Protein AF-0000000078272395 (afdb_homodimer)

Solvent-accessible surface area (backbone atoms only — not comparable to full-atom values): 47907 Å² total; per-residue (Å²): 110,58,84,83,35,49,67,59,53,30,49,22,40,26,74,38,26,40,36,26,56,65,57,37,37,69,70,21,50,45,51,34,47,36,50,48,44,53,39,72,73,41,44,70,69,72,51,47,64,39,72,43,58,30,85,81,22,59,64,48,54,81,44,49,44,31,35,32,58,37,45,60,44,40,32,39,36,36,26,36,50,71,49,53,58,24,59,48,43,48,57,47,48,24,31,46,73,26,63,28,29,37,42,36,27,49,26,62,74,25,50,49,34,37,51,50,49,46,53,48,46,62,71,72,42,58,66,88,43,46,39,72,48,80,48,55,70,68,53,48,56,56,55,57,72,48,92,51,35,30,41,34,40,36,45,53,55,72,60,46,30,54,53,36,33,41,25,16,73,63,34,21,46,66,34,34,40,30,29,38,62,7,42,30,41,38,37,52,70,44,52,75,87,44,31,49,54,53,21,38,42,49,49,48,33,20,41,48,64,29,8,41,40,59,58,20,47,42,33,36,39,27,15,64,81,38,37,67,65,33,53,54,23,37,56,50,34,48,37,66,42,36,43,95,52,44,88,74,29,78,70,47,33,25,50,72,38,65,67,60,48,52,52,51,49,54,33,62,72,58,38,81,37,47,73,75,39,50,56,75,87,72,42,34,73,93,72,25,39,63,48,68,23,36,27,40,70,34,56,85,83,26,47,67,59,73,54,64,68,64,31,32,51,39,43,32,25,77,34,90,36,68,66,58,52,43,54,54,53,61,76,45,75,31,12,23,24,36,28,37,35,55,48,69,71,59,48,53,49,51,63,74,57,50,67,43,9,25,37,29,31,41,50,58,62,58,74,80,70,40,50,43,34,47,49,35,18,38,36,60,1,14,35,60,39,28,38,55,67,35,15,40,61,61,34,26,40,70,23,32,33,36,48,55,47,80,81,49,68,53,71,74,65,54,42,55,84,35,55,58,64,70,62,91,88,30,77,61,30,63,60,46,44,35,63,29,56,43,44,82,60,78,72,86,68,76,93,68,79,80,72,76,66,80,65,65,62,62,52,55,62,55,50,61,56,51,63,68,59,61,81,106,111,59,84,83,36,51,67,61,52,30,49,22,40,26,74,38,28,40,36,27,56,65,58,36,37,71,69,22,52,46,51,34,47,34,51,48,44,52,39,71,73,41,45,69,69,73,50,48,64,39,72,42,57,31,86,81,22,59,64,48,55,81,44,48,45,30,34,31,57,36,45,60,44,40,31,40,38,38,26,37,48,72,48,54,61,24,59,48,43,46,58,46,50,24,32,46,72,28,62,29,29,36,42,36,29,49,27,63,75,25,49,49,34,36,50,50,50,46,53,49,46,64,70,72,42,58,64,89,42,46,40,70,50,80,48,56,69,68,52,48,55,56,55,57,70,49,93,52,34,29,42,35,39,36,48,52,58,73,61,46,29,54,53,35,34,39,26,16,73,62,34,22,45,65,35,33,39,29,28,39,62,5,41,28,40,36,37,53,72,45,54,74,86,43,31,48,53,52,20,38,43,49,48,47,32,20,42,48,63,28,6,41,40,61,59,20,46,40,32,36,39,28,14,63,83,37,37,68,66,33,54,55,23,35,54,50,34,51,36,63,42,36,42,95,54,40,88,75,28,77,70,46,33,26,50,70,39,64,67,59,48,53,53,52,50,53,32,61,72,58,39,83,37,47,72,75,38,49,56,76,88,72,42,36,75,94,72,26,39,63,46,69,24,37,25,39,71,33,54,85,83,27,46,69,60,72,54,66,68,66,34,30,53,38,41,30,25,77,34,90,36,67,64,57,52,40,54,54,53,62,76,45,76,32,10,22,25,36,29,38,33,54,49,69,70,58,49,53,49,50,62,73,57,50,67,41,9,25,36,28,32,39,50,57,63,59,73,79,70,41,50,44,36,48,49,36,17,36,37,59,1,14,34,58,38,28,38,55,66,35,14,39,61,62,35,27,40,68,23,34,35,36,48,53,46,78,82,49,67,55,69,77,63,55,43,54,83,36,54,58,65,70,63,92,88,31,76,60,31,62,60,45,44,35,63,29,56,44,43,81,62,78,71,88,68,77,92,71,79,81,74,71,70,78,69,64,62,62,51,55,60,55,51,59,57,52,62,68,59,60,81,107

Organism: Zancudomyces culisetae (NCBI:txid1213189)

pLDDT: mean 92.38, std 16.43, range [23.78, 98.94]

Nearest PDB structures (foldseek):
  6qhn-assembly2_B  TM=8.725E-01  e=2.377E-29  Alphaproteobacteria
  5j6b-assembly1_C  TM=8.794E-01  e=1.577E-28  Burkholderia thailandensis E264
  5jry-assembly1_A  TM=8.869E-01  e=2.963E-28  Burkholderia multivorans ATCC 17616
  5mz8-assembly1_D  TM=8.864E-01  e=2.495E-28  Physcomitrium patens
  5kf0-assembly1_C  TM=8.674E-01  e=4.144E-27  Burkholderia vietnamiensis G4

Structure (mmCIF, N/CA/C/O backbone):
data_AF-0000000078272395-model_v1
#
loop_
_entity.id
_entity.type
_entity.pdbx_description
1 polymer 'Aldehyde dehydrogenase'
#
loop_
_atom_site.group_PDB
_atom_site.id
_atom_site.type_symbol
_atom_site.label_atom_id
_atom_site.label_alt_id
_atom_site.label_comp_id
_atom_site.label_asym_id
_atom_site.label_entity_id
_atom_site.label_seq_id
_atom_site.pdbx_PDB_ins_code
_atom_site.Cartn_x
_atom_site.Cartn_y
_atom_site.Cartn_z
_atom_site.occupancy
_atom_site.B_iso_or_equiv
_atom_site.auth_seq_id
_atom_site.auth_comp_id
_atom_site.auth_asym_id
_atom_site.auth_atom_id
_atom_site.pdbx_PDB_model_num
ATOM 1 N N . MET A 1 1 ? 24.641 17.047 3.959 1 96.81 1 MET A N 1
ATOM 2 C CA . MET A 1 1 ? 24.094 18.062 3.076 1 96.81 1 MET A CA 1
ATOM 3 C C . MET A 1 1 ? 23.25 19.062 3.861 1 96.81 1 MET A C 1
ATOM 5 O O . MET A 1 1 ? 23.469 20.281 3.773 1 96.81 1 MET A O 1
ATOM 9 N N . VAL A 1 2 ? 22.328 18.547 4.711 1 97.25 2 VAL A N 1
ATOM 10 C CA . VAL A 1 2 ? 21.406 19.422 5.434 1 97.25 2 VAL A CA 1
ATOM 11 C C . VAL A 1 2 ? 22.156 20.125 6.566 1 97.25 2 VAL A C 1
ATOM 13 O O . VAL A 1 2 ? 22.062 21.344 6.707 1 97.25 2 VAL A O 1
ATOM 16 N N . SER A 1 3 ? 23 19.391 7.301 1 94.88 3 SER A N 1
ATOM 17 C CA . SER A 1 3 ? 23.719 19.938 8.453 1 94.88 3 SER A CA 1
ATOM 18 C C . SER A 1 3 ? 24.672 21.047 8.039 1 94.88 3 SER A C 1
ATOM 20 O O . SER A 1 3 ? 24.797 22.062 8.742 1 94.88 3 SER A O 1
ATOM 22 N N . GLU A 1 4 ? 25.234 20.953 6.891 1 97.31 4 GLU A N 1
ATOM 23 C CA . GLU A 1 4 ? 26.25 21.891 6.449 1 97.31 4 GLU A CA 1
ATOM 24 C C . GLU A 1 4 ? 25.609 23.141 5.824 1 97.31 4 GLU A C 1
ATOM 26 O O . GLU A 1 4 ? 26.281 24.156 5.625 1 97.31 4 GLU A O 1
ATOM 31 N N . ASN A 1 5 ? 24.328 23.062 5.543 1 98.44 5 ASN A N 1
ATOM 32 C CA . ASN A 1 5 ? 23.719 24.141 4.773 1 98.44 5 ASN A CA 1
ATOM 33 C C . ASN A 1 5 ? 22.453 24.656 5.434 1 98.44 5 ASN A C 1
ATOM 35 O O . ASN A 1 5 ? 21.531 25.125 4.75 1 98.44 5 ASN A O 1
ATOM 39 N N . ARG A 1 6 ? 22.297 24.578 6.723 1 97.94 6 ARG A N 1
ATOM 40 C CA . ARG A 1 6 ? 21.078 24.938 7.453 1 97.94 6 ARG A CA 1
ATOM 41 C C . ARG A 1 6 ? 20.703 26.391 7.195 1 97.94 6 ARG A C 1
ATOM 43 O O . ARG A 1 6 ? 19.547 26.703 6.918 1 97.94 6 ARG A O 1
ATOM 50 N N . ASP A 1 7 ? 21.656 27.266 7.234 1 98 7 ASP A N 1
ATOM 51 C CA . ASP A 1 7 ? 21.406 28.688 7.09 1 98 7 ASP A CA 1
ATOM 52 C C . ASP A 1 7 ? 20.922 29.016 5.676 1 98 7 ASP A C 1
ATOM 54 O O . ASP A 1 7 ? 20 29.812 5.496 1 98 7 ASP A O 1
ATOM 58 N N . GLN A 1 8 ? 21.547 28.422 4.707 1 98.62 8 GLN A N 1
ATOM 59 C CA . GLN A 1 8 ? 21.156 28.641 3.322 1 98.62 8 GLN A CA 1
ATOM 60 C C . GLN A 1 8 ? 19.734 28.125 3.068 1 98.62 8 GLN A C 1
ATOM 62 O O . GLN A 1 8 ? 18.969 28.75 2.328 1 98.62 8 GLN A O 1
ATOM 67 N N . LEU A 1 9 ? 19.484 27.047 3.654 1 98.81 9 LEU A N 1
ATOM 68 C CA . LEU A 1 9 ? 18.141 26.484 3.516 1 98.81 9 LEU A CA 1
ATOM 69 C C . LEU A 1 9 ? 17.109 27.406 4.141 1 98.81 9 LEU A C 1
ATOM 71 O O . LEU A 1 9 ? 16.062 27.672 3.535 1 98.81 9 LEU A O 1
ATOM 75 N N . ALA A 1 10 ? 17.391 27.906 5.324 1 98.69 10 ALA A N 1
ATOM 76 C CA . ALA A 1 10 ? 16.469 28.828 5.996 1 98.69 10 ALA A CA 1
ATOM 77 C C . ALA A 1 10 ? 16.281 30.109 5.18 1 98.69 10 ALA A C 1
ATOM 79 O O . ALA A 1 10 ? 15.172 30.625 5.086 1 98.69 10 ALA A O 1
ATOM 80 N N . GLU A 1 11 ? 17.344 30.578 4.605 1 98.75 11 GLU A N 1
ATOM 81 C CA . GLU A 1 11 ? 17.281 31.781 3.787 1 98.75 11 GLU A CA 1
ATOM 82 C C . GLU A 1 11 ? 16.406 31.562 2.551 1 98.75 11 GLU A C 1
ATOM 84 O O . GLU A 1 11 ? 15.633 32.438 2.17 1 98.75 11 GLU A O 1
ATOM 89 N N . ALA A 1 12 ? 16.594 30.406 1.891 1 98.88 12 ALA A N 1
ATOM 90 C CA . ALA A 1 12 ? 15.766 30.094 0.728 1 98.88 12 ALA A CA 1
ATOM 91 C C . ALA A 1 12 ? 14.289 30.062 1.098 1 98.88 12 ALA A C 1
ATOM 93 O O . ALA A 1 12 ? 13.445 30.578 0.354 1 98.88 12 ALA A O 1
ATOM 94 N N . LEU A 1 13 ? 13.969 29.516 2.229 1 98.81 13 LEU A N 1
ATOM 95 C CA . LEU A 1 13 ? 12.586 29.453 2.699 1 98.81 13 LEU A CA 1
ATOM 96 C C . LEU A 1 13 ? 12.047 30.844 3.004 1 98.81 13 LEU A C 1
ATOM 98 O O . LEU A 1 13 ? 10.867 31.125 2.77 1 98.81 13 LEU A O 1
ATOM 102 N N . TYR A 1 14 ? 12.914 31.688 3.541 1 98.75 14 TYR A N 1
ATOM 103 C CA . TYR A 1 14 ? 12.516 33.062 3.795 1 98.75 14 TYR A CA 1
ATOM 104 C C . TYR A 1 14 ? 12.188 33.781 2.494 1 98.75 14 TYR A C 1
ATOM 106 O O . TYR A 1 14 ? 11.18 34.5 2.406 1 98.75 14 TYR A O 1
ATOM 114 N N . LYS A 1 15 ? 12.977 33.562 1.521 1 98.75 15 LYS A N 1
ATOM 115 C CA . LYS A 1 15 ? 12.797 34.25 0.238 1 98.75 15 LYS A CA 1
ATOM 116 C C . LYS A 1 15 ? 11.508 33.812 -0.443 1 98.75 15 LYS A C 1
ATOM 118 O O . LYS A 1 15 ? 10.859 34.594 -1.138 1 98.75 15 LYS A O 1
ATOM 123 N N . ASP A 1 16 ? 11.148 32.562 -0.29 1 98.69 16 ASP A N 1
ATOM 124 C CA . ASP A 1 16 ? 9.961 32.031 -0.952 1 98.69 16 ASP A CA 1
ATOM 125 C C . ASP A 1 16 ? 8.695 32.344 -0.164 1 98.69 16 ASP A C 1
ATOM 127 O O . ASP A 1 16 ? 7.672 32.719 -0.747 1 98.69 16 ASP A O 1
ATOM 131 N N . LEU A 1 17 ? 8.773 32.219 1.215 1 98.62 17 LEU A N 1
ATOM 132 C CA . LEU A 1 17 ? 7.566 32.188 2.029 1 98.62 17 LEU A CA 1
ATOM 133 C C . LEU A 1 17 ? 7.668 33.188 3.178 1 98.62 17 LEU A C 1
ATOM 135 O O . LEU A 1 17 ? 6.75 33.312 3.992 1 98.62 17 LEU A O 1
ATOM 139 N N . ARG A 1 18 ? 8.773 33.875 3.283 1 98.19 18 ARG A N 1
ATOM 140 C CA . ARG A 1 18 ? 9.094 34.688 4.445 1 98.19 18 ARG A CA 1
ATOM 141 C C . ARG A 1 18 ? 8.961 33.875 5.734 1 98.19 18 ARG A C 1
ATOM 143 O O . ARG A 1 18 ? 8.453 34.406 6.738 1 98.19 18 ARG A O 1
ATOM 150 N N . ARG A 1 19 ? 9.273 32.656 5.629 1 97.19 19 ARG A N 1
ATOM 151 C CA . ARG A 1 19 ? 9.227 31.797 6.801 1 97.19 19 ARG A CA 1
ATOM 152 C C . ARG A 1 19 ? 10.258 32.219 7.844 1 97.19 19 ARG A C 1
ATOM 154 O O . ARG A 1 19 ? 11.445 32.375 7.535 1 97.19 19 ARG A O 1
ATOM 161 N N . PRO A 1 20 ? 9.758 32.406 9.086 1 97.31 20 PRO A N 1
ATOM 162 C CA . PRO A 1 20 ? 10.742 32.688 10.133 1 97.31 20 PRO A CA 1
ATOM 163 C C . PRO A 1 20 ? 11.781 31.578 10.289 1 97.31 20 PRO A C 1
ATOM 165 O O . PRO A 1 20 ? 11.445 30.406 10.18 1 97.31 20 PRO A O 1
ATOM 168 N N . ALA A 1 21 ? 13.016 31.969 10.531 1 97 21 ALA A N 1
ATOM 169 C CA . ALA A 1 21 ? 14.109 31 10.625 1 97 21 ALA A CA 1
ATOM 170 C C . ALA A 1 21 ? 13.789 29.906 11.633 1 97 21 ALA A C 1
ATOM 172 O O . ALA A 1 21 ? 14.07 28.734 11.383 1 97 21 ALA A O 1
ATOM 173 N N . TYR A 1 22 ? 13.25 30.281 12.734 1 96.75 22 TYR A N 1
ATOM 174 C CA . TYR A 1 22 ? 12.891 29.312 13.766 1 96.75 22 TYR A CA 1
ATOM 175 C C . TYR A 1 22 ? 11.93 28.266 13.211 1 96.75 22 TYR A C 1
ATOM 177 O O . TYR A 1 22 ? 12.148 27.062 13.383 1 96.75 22 TYR A O 1
ATOM 185 N N . GLU A 1 23 ? 10.859 28.688 12.547 1 97.25 23 GLU A N 1
ATOM 186 C CA . GLU A 1 23 ? 9.891 27.766 11.945 1 97.25 23 GLU A CA 1
ATOM 187 C C . GLU A 1 23 ? 10.539 26.891 10.875 1 97.25 23 GLU A C 1
ATOM 189 O O . GLU A 1 23 ? 10.219 25.719 10.742 1 97.25 23 GLU A O 1
ATOM 194 N N . ALA A 1 24 ? 11.43 27.531 10.078 1 98.19 24 ALA A N 1
ATOM 195 C CA . ALA A 1 24 ? 12.141 26.797 9.047 1 98.19 24 ALA A CA 1
ATOM 196 C C . ALA A 1 24 ? 12.898 25.609 9.648 1 98.19 24 ALA A C 1
ATOM 198 O O . ALA A 1 24 ? 12.844 24.5 9.117 1 98.19 24 ALA A O 1
ATOM 199 N N . HIS A 1 25 ? 13.547 25.891 10.734 1 97.25 25 HIS A N 1
ATOM 200 C CA . HIS A 1 25 ? 14.344 24.844 11.375 1 97.25 25 HIS A CA 1
ATOM 201 C C . HIS A 1 25 ? 13.453 23.75 11.961 1 97.25 25 HIS A C 1
ATOM 203 O O . HIS A 1 25 ? 13.68 22.562 11.703 1 97.25 25 HIS A O 1
ATOM 209 N N . ILE A 1 26 ? 12.406 24.078 12.625 1 96.44 26 ILE A N 1
ATOM 210 C CA . ILE A 1 26 ? 11.719 23.078 13.43 1 96.44 26 ILE A CA 1
ATOM 211 C C . ILE A 1 26 ? 10.719 22.297 12.57 1 96.44 26 ILE A C 1
ATOM 213 O O . ILE A 1 26 ? 10.305 21.203 12.922 1 96.44 26 ILE A O 1
ATOM 217 N N . THR A 1 27 ? 10.32 22.859 11.453 1 97.56 27 THR A N 1
ATOM 218 C CA . THR A 1 27 ? 9.289 22.203 10.672 1 97.56 27 THR A CA 1
ATOM 219 C C . THR A 1 27 ? 9.891 21.5 9.453 1 97.56 27 THR A C 1
ATOM 221 O O . THR A 1 27 ? 9.273 20.609 8.867 1 97.56 27 THR A O 1
ATOM 224 N N . GLU A 1 28 ? 11.148 21.906 9.008 1 98.12 28 GLU A N 1
ATOM 225 C CA . GLU A 1 28 ? 11.641 21.328 7.762 1 98.12 28 GLU A CA 1
ATOM 226 C C . GLU A 1 28 ? 13.086 20.844 7.914 1 98.12 28 GLU A C 1
ATOM 228 O O . GLU A 1 28 ? 13.375 19.672 7.676 1 98.12 28 GLU A O 1
ATOM 233 N N . ILE A 1 29 ? 13.93 21.703 8.375 1 98.19 29 ILE A N 1
ATOM 234 C CA . ILE A 1 29 ? 15.359 21.438 8.312 1 98.19 29 ILE A CA 1
ATOM 235 C C . ILE A 1 29 ? 15.734 20.359 9.312 1 98.19 29 ILE A C 1
ATOM 237 O O . ILE A 1 29 ? 16.297 19.328 8.938 1 98.19 29 ILE A O 1
ATOM 241 N N . LEU A 1 30 ? 15.336 20.531 10.555 1 97.38 30 LEU A N 1
ATOM 242 C CA . LEU A 1 30 ? 15.68 19.562 11.586 1 97.38 30 LEU A CA 1
ATOM 243 C C . LEU A 1 30 ? 14.984 18.234 11.344 1 97.38 30 LEU A C 1
ATOM 245 O O . LEU A 1 30 ? 15.602 17.172 11.453 1 97.38 30 LEU A O 1
ATOM 249 N N . PRO A 1 31 ? 13.719 18.281 10.977 1 97.25 31 PRO A N 1
ATOM 250 C CA . PRO A 1 31 ? 13.062 17 10.68 1 97.25 31 PRO A CA 1
ATOM 251 C C . PRO A 1 31 ? 13.758 16.219 9.562 1 97.25 31 PRO A C 1
ATOM 253 O O . PRO A 1 31 ? 13.906 15 9.656 1 97.25 31 PRO A O 1
ATOM 256 N N . ALA A 1 32 ? 14.141 16.859 8.523 1 97.5 32 ALA A N 1
ATOM 257 C CA . ALA A 1 32 ? 14.82 16.203 7.41 1 97.5 32 ALA A CA 1
ATOM 258 C C . ALA A 1 32 ? 16.156 15.609 7.859 1 97.5 32 ALA A C 1
ATOM 260 O O . ALA A 1 32 ? 16.484 14.477 7.504 1 97.5 32 ALA A O 1
ATOM 261 N N . GLU A 1 33 ? 16.875 16.438 8.594 1 96.56 33 GLU A N 1
ATOM 262 C CA . GLU A 1 33 ? 18.141 15.969 9.125 1 96.56 33 GLU A CA 1
ATOM 263 C C . GLU A 1 33 ? 17.953 14.758 10.031 1 96.56 33 GLU A C 1
ATOM 265 O O . GLU A 1 33 ? 18.688 13.773 9.938 1 96.56 33 GLU A O 1
ATOM 270 N N . TYR A 1 34 ? 16.984 14.875 10.875 1 96.88 34 TYR A N 1
ATOM 271 C CA . TYR A 1 34 ? 16.688 13.82 11.828 1 96.88 34 TYR A CA 1
ATOM 272 C C . TYR A 1 34 ? 16.297 12.531 11.117 1 96.88 34 TYR A C 1
ATOM 274 O O . TYR A 1 34 ? 16.719 11.438 11.508 1 96.88 34 TYR A O 1
ATOM 282 N N . GLU A 1 35 ? 15.484 12.602 10.109 1 97.19 35 GLU A N 1
ATOM 283 C CA . GLU A 1 35 ? 15.062 11.438 9.344 1 97.19 35 GLU A CA 1
ATOM 284 C C . GLU A 1 35 ? 16.266 10.68 8.781 1 97.19 35 GLU A C 1
ATOM 286 O O . GLU A 1 35 ? 16.297 9.453 8.812 1 97.19 35 GLU A O 1
ATOM 291 N N . GLY A 1 36 ? 17.234 11.453 8.242 1 96.81 36 GLY A N 1
ATOM 292 C CA . GLY A 1 36 ? 18.453 10.836 7.746 1 96.81 36 GLY A CA 1
ATOM 293 C C . GLY A 1 36 ? 19.203 10.062 8.812 1 96.81 36 GLY A C 1
ATOM 294 O O . GLY A 1 36 ? 19.625 8.922 8.586 1 96.81 36 GLY A O 1
ATOM 295 N N . GLY A 1 37 ? 19.391 10.734 9.992 1 95.88 37 GLY A N 1
ATOM 296 C CA . GLY A 1 37 ? 20.078 10.07 11.094 1 95.88 37 GLY A CA 1
ATOM 297 C C . GLY A 1 37 ? 19.344 8.836 11.586 1 95.88 37 GLY A C 1
ATOM 298 O O . GLY A 1 37 ? 19.969 7.797 11.828 1 95.88 37 GLY A O 1
ATOM 299 N N . TYR A 1 38 ? 18.047 8.953 11.734 1 96.31 38 TYR A N 1
ATOM 300 C CA . TYR A 1 38 ? 17.219 7.852 12.195 1 96.31 38 TYR A CA 1
ATOM 301 C C . TYR A 1 38 ? 17.297 6.668 11.242 1 96.31 38 TYR A C 1
ATOM 303 O O . TYR A 1 38 ? 17.422 5.52 11.68 1 96.31 38 TYR A O 1
ATOM 311 N N . MET A 1 39 ? 17.25 6.918 9.961 1 97.25 39 MET A N 1
ATOM 312 C CA . MET A 1 39 ? 17.344 5.891 8.93 1 97.25 39 MET A CA 1
ATOM 313 C C . MET A 1 39 ? 18.703 5.191 8.977 1 97.25 39 MET A C 1
ATOM 315 O O . MET A 1 39 ? 18.781 3.963 8.93 1 97.25 39 MET A O 1
ATOM 319 N N . LEU A 1 40 ? 19.75 5.926 9.07 1 96.25 40 LEU A N 1
ATOM 320 C CA . LEU A 1 40 ? 21.094 5.363 9.109 1 96.25 40 LEU A CA 1
ATOM 321 C C . LEU A 1 40 ? 21.25 4.43 10.305 1 96.25 40 LEU A C 1
ATOM 323 O O . LEU A 1 40 ? 21.953 3.418 10.219 1 96.25 40 LEU A O 1
ATOM 327 N N . GLN A 1 41 ? 20.578 4.766 11.32 1 95.38 41 GLN A N 1
ATOM 328 C CA . GLN A 1 41 ? 20.688 3.971 12.539 1 95.38 41 GLN A CA 1
ATOM 329 C C . GLN A 1 41 ? 19.891 2.676 12.422 1 95.38 41 GLN A C 1
ATOM 331 O O . GLN A 1 41 ? 20.281 1.645 12.969 1 95.38 41 GLN A O 1
ATOM 336 N N . GLN A 1 42 ? 18.781 2.75 11.695 1 96.75 42 GLN A N 1
ATOM 337 C CA . GLN A 1 42 ? 17.828 1.655 11.836 1 96.75 42 GLN A CA 1
ATOM 338 C C . GLN A 1 42 ? 17.719 0.856 10.547 1 96.75 42 GLN A C 1
ATOM 340 O O . GLN A 1 42 ? 17.234 -0.278 10.547 1 96.75 42 GLN A O 1
ATOM 345 N N . MET A 1 43 ? 18.078 1.349 9.43 1 96.94 43 MET A N 1
ATOM 346 C CA . MET A 1 43 ? 17.688 0.807 8.133 1 96.94 43 MET A CA 1
ATOM 347 C C . MET A 1 43 ? 18.188 -0.62 7.961 1 96.94 43 MET A C 1
ATOM 349 O O . MET A 1 43 ? 17.516 -1.458 7.363 1 96.94 43 MET A O 1
ATOM 353 N N . ASP A 1 44 ? 19.375 -0.958 8.523 1 97.38 44 ASP A N 1
ATOM 354 C CA . ASP A 1 44 ? 19.891 -2.316 8.391 1 97.38 44 ASP A CA 1
ATOM 355 C C . ASP A 1 44 ? 18.938 -3.334 9.008 1 97.38 44 ASP A C 1
ATOM 357 O O . ASP A 1 44 ? 18.703 -4.395 8.43 1 97.38 44 ASP A O 1
ATOM 361 N N . THR A 1 45 ? 18.469 -2.936 10.125 1 97.62 45 THR A N 1
ATOM 362 C CA . THR A 1 45 ? 17.516 -3.811 10.805 1 97.62 45 THR A CA 1
ATOM 363 C C . THR A 1 45 ? 16.219 -3.916 10.016 1 97.62 45 THR A C 1
ATOM 365 O O . THR A 1 45 ? 15.672 -5.012 9.852 1 97.62 45 THR A O 1
ATOM 368 N N . TRP A 1 46 ? 15.734 -2.838 9.531 1 97.81 46 TRP A N 1
ATOM 369 C CA . TRP A 1 46 ? 14.445 -2.789 8.852 1 97.81 46 TRP A CA 1
ATOM 370 C C . TRP A 1 46 ? 14.508 -3.498 7.504 1 97.81 46 TRP A C 1
ATOM 372 O O . TRP A 1 46 ? 13.492 -3.986 7 1 97.81 46 TRP A O 1
ATOM 382 N N . LEU A 1 47 ? 15.656 -3.604 6.898 1 98.12 47 LEU A N 1
ATOM 383 C CA . LEU A 1 47 ? 15.812 -4.152 5.559 1 98.12 47 LEU A CA 1
ATOM 384 C C . LEU A 1 47 ? 16.125 -5.645 5.613 1 98.12 47 LEU A C 1
ATOM 386 O O . LEU A 1 47 ? 16.078 -6.332 4.59 1 98.12 47 LEU A O 1
ATOM 390 N N . LYS A 1 48 ? 16.422 -6.168 6.801 1 97.69 48 LYS A N 1
ATOM 391 C CA . LYS A 1 48 ? 16.703 -7.594 6.938 1 97.69 48 LYS A CA 1
ATOM 392 C C . LYS A 1 48 ? 15.477 -8.438 6.59 1 97.69 48 LYS A C 1
ATOM 394 O O . LYS A 1 48 ? 14.359 -8.109 6.992 1 97.69 48 LYS A O 1
ATOM 399 N N . PRO A 1 49 ? 15.711 -9.531 5.785 1 97.5 49 PRO A N 1
ATOM 400 C CA . PRO A 1 49 ? 14.594 -10.445 5.562 1 97.5 49 PRO A CA 1
ATOM 401 C C . PRO A 1 49 ? 14.008 -10.984 6.867 1 97.5 49 PRO A C 1
ATOM 403 O O . PRO A 1 49 ? 14.75 -11.266 7.812 1 97.5 49 PRO A O 1
ATOM 406 N N . VAL A 1 50 ? 12.742 -11.086 6.887 1 96.75 50 VAL A N 1
ATOM 407 C CA . VAL A 1 50 ? 12.062 -11.586 8.078 1 96.75 50 VAL A CA 1
ATOM 408 C C . VAL A 1 50 ? 11.453 -12.953 7.785 1 96.75 50 VAL A C 1
ATOM 410 O O . VAL A 1 50 ? 10.93 -13.188 6.691 1 96.75 50 VAL A O 1
ATOM 413 N N . SER A 1 51 ? 11.5 -13.852 8.766 1 96.69 51 SER A N 1
ATOM 414 C CA . SER A 1 51 ? 10.875 -15.156 8.609 1 96.69 51 SER A CA 1
ATOM 415 C C . SER A 1 51 ? 9.352 -15.039 8.562 1 96.69 51 SER A C 1
ATOM 417 O O . SER A 1 51 ? 8.758 -14.289 9.344 1 96.69 51 SER A O 1
ATOM 419 N N . ALA A 1 52 ? 8.742 -15.672 7.609 1 96.19 52 ALA A N 1
ATOM 420 C CA . ALA A 1 52 ? 7.285 -15.766 7.598 1 96.19 52 ALA A CA 1
ATOM 421 C C . ALA A 1 52 ? 6.773 -16.484 8.836 1 96.19 52 ALA A C 1
ATOM 423 O O . ALA A 1 52 ? 7.508 -17.25 9.469 1 96.19 52 ALA A O 1
ATOM 424 N N . ASP A 1 53 ? 5.582 -16.172 9.203 1 92.94 53 ASP A N 1
ATOM 425 C CA . ASP A 1 53 ? 4.926 -16.906 10.273 1 92.94 53 ASP A CA 1
ATOM 426 C C . ASP A 1 53 ? 4.375 -18.234 9.766 1 92.94 53 ASP A C 1
ATOM 428 O O . ASP A 1 53 ? 3.258 -18.297 9.25 1 92.94 53 ASP A O 1
ATOM 432 N N . THR A 1 54 ? 5.117 -19.297 9.977 1 92.62 54 THR A N 1
ATOM 433 C CA . THR A 1 54 ? 4.738 -20.578 9.391 1 92.62 54 THR A CA 1
ATOM 434 C C . THR A 1 54 ? 4.434 -21.594 10.477 1 92.62 54 THR A C 1
ATOM 436 O O . THR A 1 54 ? 4.219 -22.781 10.188 1 92.62 54 THR A O 1
ATOM 439 N N . TYR A 1 55 ? 4.395 -21.188 11.742 1 87.5 55 TYR A N 1
ATOM 440 C CA . TYR A 1 55 ? 4.25 -22.125 12.859 1 87.5 55 TYR A CA 1
ATOM 441 C C . TYR A 1 55 ? 2.918 -22.859 12.781 1 87.5 55 TYR A C 1
ATOM 443 O O . TYR A 1 55 ? 2.762 -23.938 13.367 1 87.5 55 TYR A O 1
ATOM 451 N N . HIS A 1 56 ? 2.021 -22.297 12.062 1 88.38 56 HIS A N 1
ATOM 452 C CA . HIS A 1 56 ? 0.664 -22.828 12 1 88.38 56 HIS A CA 1
ATOM 453 C C . HIS A 1 56 ? 0.495 -23.766 10.805 1 88.38 56 HIS A C 1
ATOM 455 O O . HIS A 1 56 ? -0.554 -24.391 10.648 1 88.38 56 HIS A O 1
ATOM 461 N N . GLN A 1 57 ? 1.513 -23.922 9.922 1 92 57 GLN A N 1
ATOM 462 C CA . GLN A 1 57 ? 1.546 -24.844 8.789 1 92 57 GLN A CA 1
ATOM 463 C C . GLN A 1 57 ? 2.801 -25.703 8.828 1 92 57 GLN A C 1
ATOM 465 O O . GLN A 1 57 ? 3.85 -25.312 8.312 1 92 57 GLN A O 1
ATOM 470 N N . PRO A 1 58 ? 2.748 -26.938 9.25 1 87.44 58 PRO A N 1
ATOM 471 C CA . PRO A 1 58 ? 3.914 -27.781 9.5 1 87.44 58 PRO A CA 1
ATOM 472 C C . PRO A 1 58 ? 4.805 -27.938 8.266 1 87.44 58 PRO A C 1
ATOM 474 O O . PRO A 1 58 ? 6.031 -27.969 8.391 1 87.44 58 PRO A O 1
ATOM 477 N N . GLN A 1 59 ? 4.238 -28.031 7.148 1 85.75 59 GLN A N 1
ATOM 478 C CA . GLN A 1 59 ? 4.996 -28.203 5.914 1 85.75 59 GLN A CA 1
ATOM 479 C C . GLN A 1 59 ? 5.992 -27.062 5.727 1 85.75 59 GLN A C 1
ATOM 481 O O . GLN A 1 59 ? 7.09 -27.266 5.207 1 85.75 59 GLN A O 1
ATOM 486 N N . HIS A 1 60 ? 5.672 -25.938 6.188 1 87.88 60 HIS A N 1
ATOM 487 C CA . HIS A 1 60 ? 6.488 -24.75 5.926 1 87.88 60 HIS A CA 1
ATOM 488 C C . HIS A 1 60 ? 7.418 -24.453 7.102 1 87.88 60 HIS A C 1
ATOM 490 O O . HIS A 1 60 ? 8.367 -23.688 6.961 1 87.88 60 HIS A O 1
ATOM 496 N N . MET A 1 61 ? 7.184 -25.062 8.172 1 82.56 61 MET A N 1
ATOM 497 C CA . MET A 1 61 ? 7.988 -24.828 9.367 1 82.56 61 MET A CA 1
ATOM 498 C C . MET A 1 61 ? 9.43 -25.281 9.148 1 82.56 61 MET A C 1
ATOM 500 O O . MET A 1 61 ? 10.359 -24.672 9.68 1 82.56 61 MET A O 1
ATOM 504 N N . LEU A 1 62 ? 9.539 -26.297 8.375 1 74.81 62 LEU A N 1
ATOM 505 C CA . LEU A 1 62 ? 10.875 -26.859 8.156 1 74.81 62 LEU A CA 1
ATOM 506 C C . LEU A 1 62 ? 11.562 -26.172 6.98 1 74.81 62 LEU A C 1
ATOM 508 O O . LEU A 1 62 ? 12.75 -26.406 6.73 1 74.81 62 LEU A O 1
ATOM 512 N N . GLY A 1 63 ? 10.852 -25.375 6.352 1 80.31 63 GLY A N 1
ATOM 513 C CA . GLY A 1 63 ? 11.422 -24.703 5.195 1 80.31 63 GLY A CA 1
ATOM 514 C C . GLY A 1 63 ? 11.961 -23.328 5.52 1 80.31 63 GLY A C 1
ATOM 515 O O . GLY A 1 63 ? 11.883 -22.875 6.664 1 80.31 63 GLY A O 1
ATOM 516 N N . ASP A 1 64 ? 12.664 -22.828 4.613 1 93.56 64 ASP A N 1
ATOM 517 C CA . ASP A 1 64 ? 13.172 -21.453 4.672 1 93.56 64 ASP A CA 1
ATOM 518 C C . ASP A 1 64 ? 12.281 -20.5 3.877 1 93.56 64 ASP A C 1
ATOM 520 O O . ASP A 1 64 ? 12.438 -20.375 2.66 1 93.56 64 ASP A O 1
ATOM 524 N N . VAL A 1 65 ? 11.312 -19.938 4.586 1 97.38 65 VAL A N 1
ATOM 525 C CA . VAL A 1 65 ? 10.398 -18.969 4.004 1 97.38 65 VAL A CA 1
ATOM 526 C C . VAL A 1 65 ? 10.664 -17.578 4.602 1 97.38 65 VAL A C 1
ATOM 528 O O . VAL A 1 65 ? 10.422 -17.359 5.793 1 97.38 65 VAL A O 1
ATOM 531 N N . LYS A 1 66 ? 11.117 -16.703 3.775 1 98.06 66 LYS A N 1
ATOM 532 C CA . LYS A 1 66 ? 11.469 -15.359 4.242 1 98.06 66 LYS A CA 1
ATOM 533 C C . LYS A 1 66 ? 10.773 -14.289 3.404 1 98.06 66 LYS A C 1
ATOM 535 O O . LYS A 1 66 ? 10.453 -14.516 2.232 1 98.06 66 LYS A O 1
ATOM 540 N N . ILE A 1 67 ? 10.492 -13.227 4.027 1 98.38 67 ILE A N 1
ATOM 541 C CA . ILE A 1 67 ? 9.977 -12.047 3.35 1 98.38 67 ILE A CA 1
ATOM 542 C C . ILE A 1 67 ? 11.102 -11.031 3.148 1 98.38 67 ILE A C 1
ATOM 544 O O . ILE A 1 67 ? 11.633 -10.484 4.117 1 98.38 67 ILE A O 1
ATOM 548 N N . HIS A 1 68 ? 11.508 -10.828 1.927 1 98.44 68 HIS A N 1
ATOM 549 C CA . HIS A 1 68 ? 12.539 -9.859 1.574 1 98.44 68 HIS A CA 1
ATOM 550 C C . HIS A 1 68 ? 11.93 -8.492 1.277 1 98.44 68 HIS A C 1
ATOM 552 O O . HIS A 1 68 ? 10.844 -8.406 0.697 1 98.44 68 HIS A O 1
ATOM 558 N N . LYS A 1 69 ? 12.602 -7.5 1.735 1 98.25 69 LYS A N 1
ATOM 559 C CA . LYS A 1 69 ? 12.289 -6.145 1.287 1 98.25 69 LYS A CA 1
ATOM 560 C C . LYS A 1 69 ? 13.023 -5.809 -0.003 1 98.25 69 LYS A C 1
ATOM 562 O O . LYS A 1 69 ? 14.18 -5.363 0.033 1 98.25 69 LYS A O 1
ATOM 567 N N . ALA A 1 70 ? 12.344 -5.969 -1.115 1 98.31 70 ALA A N 1
ATOM 568 C CA . ALA A 1 70 ? 12.977 -5.762 -2.416 1 98.31 70 ALA A CA 1
ATOM 569 C C . ALA A 1 70 ? 12.727 -4.344 -2.924 1 98.31 70 ALA A C 1
ATOM 571 O O . ALA A 1 70 ? 11.586 -3.879 -2.949 1 98.31 70 ALA A O 1
ATOM 572 N N . PRO A 1 71 ? 13.836 -3.621 -3.311 1 98 71 PRO A N 1
ATOM 573 C CA . PRO A 1 71 ? 13.602 -2.303 -3.902 1 98 71 PRO A CA 1
ATOM 574 C C . PRO A 1 71 ? 12.672 -2.357 -5.113 1 98 71 PRO A C 1
ATOM 576 O O . PRO A 1 71 ? 12.594 -3.385 -5.793 1 98 71 PRO A O 1
ATOM 579 N N . LEU A 1 72 ? 12.023 -1.291 -5.359 1 98 72 LEU A N 1
ATOM 580 C CA . LEU A 1 72 ? 11.078 -1.237 -6.473 1 98 72 LEU A CA 1
ATOM 581 C C . LEU A 1 72 ? 11.797 -0.896 -7.773 1 98 72 LEU A C 1
ATOM 583 O O . LEU A 1 72 ? 11.422 -1.383 -8.844 1 98 72 LEU A O 1
ATOM 587 N N . GLY A 1 73 ? 12.797 -0.038 -7.738 1 97.69 73 GLY A N 1
ATOM 588 C CA . GLY A 1 73 ? 13.531 0.378 -8.922 1 97.69 73 GLY A CA 1
ATOM 589 C C . GLY A 1 73 ? 13.672 1.884 -9.039 1 97.69 73 GLY A C 1
ATOM 590 O O . GLY A 1 73 ? 14.344 2.512 -8.219 1 97.69 73 GLY A O 1
ATOM 591 N N . VAL A 1 74 ? 13 2.51 -10.008 1 98.38 74 VAL A N 1
ATOM 592 C CA . VAL A 1 74 ? 13.047 3.947 -10.242 1 98.38 74 VAL A CA 1
ATOM 593 C C . VAL A 1 74 ? 11.805 4.609 -9.656 1 98.38 74 VAL A C 1
ATOM 595 O O . VAL A 1 74 ? 10.68 4.246 -10 1 98.38 74 VAL A O 1
ATOM 598 N N . ALA A 1 75 ? 12.031 5.551 -8.758 1 98.75 75 ALA A N 1
ATOM 599 C CA . ALA A 1 75 ? 10.93 6.312 -8.172 1 98.75 75 ALA A CA 1
ATOM 600 C C . ALA A 1 75 ? 10.906 7.742 -8.703 1 98.75 75 ALA A C 1
ATOM 602 O O . ALA A 1 75 ? 11.938 8.414 -8.734 1 98.75 75 ALA A O 1
ATOM 603 N N . LEU A 1 76 ? 9.758 8.172 -9.164 1 98.88 76 LEU A N 1
ATOM 604 C CA . LEU A 1 76 ? 9.5 9.562 -9.5 1 98.88 76 LEU A CA 1
ATOM 605 C C . LEU A 1 76 ? 8.797 10.273 -8.344 1 98.88 76 LEU A C 1
ATOM 607 O O . LEU A 1 76 ? 7.699 9.875 -7.945 1 98.88 76 LEU A O 1
ATOM 611 N N . MET A 1 77 ? 9.43 11.281 -7.824 1 98.81 77 MET A N 1
ATOM 612 C CA . MET A 1 77 ? 8.867 12.023 -6.695 1 98.81 77 MET A CA 1
ATOM 613 C C . MET A 1 77 ? 8.586 13.469 -7.082 1 98.81 77 MET A C 1
ATOM 615 O O . MET A 1 77 ? 9.484 14.188 -7.523 1 98.81 77 MET A O 1
ATOM 619 N N . ILE A 1 78 ? 7.363 13.852 -6.977 1 98.88 78 ILE A N 1
ATOM 620 C CA . ILE A 1 78 ? 6.922 15.219 -7.242 1 98.88 78 ILE A CA 1
ATOM 621 C C . ILE A 1 78 ? 6.453 15.875 -5.945 1 98.88 78 ILE A C 1
ATOM 623 O O . ILE A 1 78 ? 5.488 15.414 -5.324 1 98.88 78 ILE A O 1
ATOM 627 N N . SER A 1 79 ? 7.094 16.938 -5.543 1 98.38 79 SER A N 1
ATOM 628 C CA . SER A 1 79 ? 6.887 17.484 -4.203 1 98.38 79 SER A CA 1
ATOM 629 C C . SER A 1 79 ? 6.164 18.828 -4.262 1 98.38 79 SER A C 1
ATOM 631 O O . SER A 1 79 ? 6.113 19.453 -5.312 1 98.38 79 SER A O 1
ATOM 633 N N . ALA A 1 80 ? 5.648 19.281 -3.197 1 98.25 80 ALA A N 1
ATOM 634 C CA . ALA A 1 80 ? 4.844 20.5 -3.082 1 98.25 80 ALA A CA 1
ATOM 635 C C . ALA A 1 80 ? 5.707 21.688 -2.688 1 98.25 80 ALA A C 1
ATOM 637 O O . ALA A 1 80 ? 6.867 21.531 -2.299 1 98.25 80 ALA A O 1
ATOM 638 N N . TRP A 1 81 ? 5.102 22.859 -2.689 1 98.62 81 TRP A N 1
ATOM 639 C CA . TRP A 1 81 ? 5.848 24.109 -2.551 1 98.62 81 TRP A CA 1
ATOM 640 C C . TRP A 1 81 ? 5.828 24.609 -1.107 1 98.62 81 TRP A C 1
ATOM 642 O O . TRP A 1 81 ? 6.613 25.469 -0.73 1 98.62 81 TRP A O 1
ATOM 652 N N . ASN A 1 82 ? 4.965 24.047 -0.318 1 98.62 82 ASN A N 1
ATOM 653 C CA . ASN A 1 82 ? 4.707 24.719 0.957 1 98.62 82 ASN A CA 1
ATOM 654 C C . ASN A 1 82 ? 5.746 24.328 2.006 1 98.62 82 ASN A C 1
ATOM 656 O O . ASN A 1 82 ? 6.012 25.094 2.934 1 98.62 82 ASN A O 1
ATOM 660 N N . TYR A 1 83 ? 6.289 23.188 1.994 1 98.62 83 TYR A N 1
ATOM 661 C CA . TYR A 1 83 ? 7.469 22.734 2.725 1 98.62 83 TYR A CA 1
ATOM 662 C C . TYR A 1 83 ? 8.5 22.141 1.774 1 98.62 83 TYR A C 1
ATOM 664 O O . TYR A 1 83 ? 8.734 20.938 1.773 1 98.62 83 TYR A O 1
ATOM 672 N N . PRO A 1 84 ? 9.148 22.984 1.085 1 98.69 84 PRO A N 1
ATOM 673 C CA . PRO A 1 84 ? 9.906 22.594 -0.103 1 98.69 84 PRO A CA 1
ATOM 674 C C . PRO A 1 84 ? 11.242 21.938 0.241 1 98.69 84 PRO A C 1
ATOM 676 O O . PRO A 1 84 ? 11.961 21.484 -0.654 1 98.69 84 PRO A O 1
ATOM 679 N N . ILE A 1 85 ? 11.586 21.828 1.506 1 98.69 85 ILE A N 1
ATOM 680 C CA . ILE A 1 85 ? 12.781 21.109 1.929 1 98.69 85 ILE A CA 1
ATOM 681 C C . ILE A 1 85 ? 12.383 19.766 2.539 1 98.69 85 ILE A C 1
ATOM 683 O O . ILE A 1 85 ? 12.844 18.719 2.094 1 98.69 85 ILE A O 1
ATOM 687 N N . ARG A 1 86 ? 11.453 19.828 3.42 1 98.31 86 ARG A N 1
ATOM 688 C CA . ARG A 1 86 ? 11.008 18.641 4.152 1 98.31 86 ARG A CA 1
ATOM 689 C C . ARG A 1 86 ? 10.305 17.656 3.23 1 98.31 86 ARG A C 1
ATOM 691 O O . ARG A 1 86 ? 10.586 16.453 3.262 1 98.31 86 ARG A O 1
ATOM 698 N N . LEU A 1 87 ? 9.391 18.094 2.4 1 98.56 87 LEU A N 1
ATOM 699 C CA . LEU A 1 87 ? 8.492 17.219 1.646 1 98.56 87 LEU A CA 1
ATOM 700 C C . LEU A 1 87 ? 9.25 16.469 0.56 1 98.56 87 LEU A C 1
ATOM 702 O O . LEU A 1 87 ? 8.914 15.328 0.24 1 98.56 87 LEU A O 1
ATOM 706 N N . PRO A 1 88 ? 10.273 17.031 -0.046 1 98.62 88 PRO A N 1
ATOM 707 C CA . PRO A 1 88 ? 11.078 16.203 -0.957 1 98.62 88 PRO A CA 1
ATOM 708 C C . PRO A 1 88 ? 12.094 15.336 -0.225 1 98.62 88 PRO A C 1
ATOM 710 O O . PRO A 1 88 ? 12.336 14.195 -0.631 1 98.62 88 PRO A O 1
ATOM 713 N N . LEU A 1 89 ? 12.664 15.773 0.868 1 98.62 89 LEU A N 1
ATOM 714 C CA . LEU A 1 89 ? 13.805 15.086 1.455 1 98.62 89 LEU A CA 1
ATOM 715 C C . LEU A 1 89 ? 13.352 13.906 2.307 1 98.62 89 LEU A C 1
ATOM 717 O O . LEU A 1 89 ? 14.023 12.875 2.348 1 98.62 89 LEU A O 1
ATOM 721 N N . MET A 1 90 ? 12.25 14.07 2.998 1 98.12 90 MET A N 1
ATOM 722 C CA . MET A 1 90 ? 11.797 13.016 3.898 1 98.12 90 MET A CA 1
ATOM 723 C C . MET A 1 90 ? 11.555 11.719 3.135 1 98.12 90 MET A C 1
ATOM 725 O O . MET A 1 90 ? 12.156 10.688 3.441 1 98.12 90 MET A O 1
ATOM 729 N N . PRO A 1 91 ? 10.742 11.711 2.1 1 98.38 91 PRO A N 1
ATOM 730 C CA . PRO A 1 91 ? 10.562 10.461 1.356 1 98.38 91 PRO A CA 1
ATOM 731 C C . PRO A 1 91 ? 11.812 10.055 0.577 1 98.38 91 PRO A C 1
ATOM 733 O O . PRO A 1 91 ? 12.062 8.859 0.379 1 98.38 91 PRO A O 1
ATOM 736 N N . LEU A 1 92 ? 12.633 11.055 0.156 1 98.75 92 LEU A N 1
ATOM 737 C CA . LEU A 1 92 ? 13.867 10.766 -0.571 1 98.75 92 LEU A CA 1
ATOM 738 C C . LEU A 1 92 ? 14.797 9.883 0.257 1 98.75 92 LEU A C 1
ATOM 740 O O . LEU A 1 92 ? 15.352 8.906 -0.255 1 98.75 92 LEU A O 1
ATOM 744 N N . VAL A 1 93 ? 14.93 10.203 1.547 1 98.44 93 VAL A N 1
ATOM 745 C CA . VAL A 1 93 ? 15.758 9.43 2.463 1 98.44 93 VAL A CA 1
ATOM 746 C C . VAL A 1 93 ? 15.281 7.977 2.48 1 98.44 93 VAL A C 1
ATOM 748 O O . VAL A 1 93 ? 16.094 7.055 2.338 1 98.44 93 VAL A O 1
ATOM 751 N N . GLY A 1 94 ? 13.992 7.785 2.607 1 98.56 94 GLY A N 1
ATOM 752 C CA . GLY A 1 94 ? 13.422 6.449 2.654 1 98.56 94 GLY A CA 1
ATOM 753 C C . GLY A 1 94 ? 13.586 5.684 1.354 1 98.56 94 GLY A C 1
ATOM 754 O O . GLY A 1 94 ? 13.898 4.492 1.365 1 98.56 94 GLY A O 1
ATOM 755 N N . ALA A 1 95 ? 13.375 6.352 0.243 1 98.75 95 ALA A N 1
ATOM 756 C CA . ALA A 1 95 ? 13.469 5.711 -1.066 1 98.75 95 ALA A CA 1
ATOM 757 C C . ALA A 1 95 ? 14.883 5.219 -1.341 1 98.75 95 ALA A C 1
ATOM 759 O O . ALA A 1 95 ? 15.078 4.094 -1.804 1 98.75 95 ALA A O 1
ATOM 760 N N . ILE A 1 96 ? 15.891 6.047 -1.03 1 98.5 96 ILE A N 1
ATOM 761 C CA . ILE A 1 96 ? 17.281 5.68 -1.246 1 98.5 96 ILE A CA 1
ATOM 762 C C . ILE A 1 96 ? 17.672 4.551 -0.294 1 98.5 96 ILE A C 1
ATOM 764 O O . ILE A 1 96 ? 18.312 3.58 -0.701 1 98.5 96 ILE A O 1
ATOM 768 N N . ALA A 1 97 ? 17.234 4.699 0.965 1 98.5 97 ALA A N 1
ATOM 769 C CA . ALA A 1 97 ? 17.547 3.672 1.958 1 98.5 97 ALA A CA 1
ATOM 770 C C . ALA A 1 97 ? 16.969 2.318 1.541 1 98.5 97 ALA A C 1
ATOM 772 O O . ALA A 1 97 ? 17.578 1.277 1.79 1 98.5 97 ALA A O 1
ATOM 773 N N . ALA A 1 98 ? 15.875 2.305 0.883 1 98.5 98 ALA A N 1
ATOM 774 C CA . ALA A 1 98 ? 15.203 1.086 0.448 1 98.5 98 ALA A CA 1
ATOM 775 C C . ALA A 1 98 ? 15.875 0.501 -0.792 1 98.5 98 ALA A C 1
ATOM 777 O O . ALA A 1 98 ? 15.484 -0.567 -1.271 1 98.5 98 ALA A O 1
ATOM 778 N N . GLY A 1 99 ? 16.828 1.236 -1.387 1 98.06 99 GLY A N 1
ATOM 779 C CA . GLY A 1 99 ? 17.625 0.704 -2.488 1 98.06 99 GLY A CA 1
ATOM 780 C C . GLY A 1 99 ? 17.141 1.179 -3.848 1 98.06 99 GLY A C 1
ATOM 781 O O . GLY A 1 99 ? 17.469 0.58 -4.871 1 98.06 99 GLY A O 1
ATOM 782 N N . ASN A 1 100 ? 16.328 2.256 -3.891 1 98.62 100 ASN A N 1
ATOM 783 C CA . ASN A 1 100 ? 15.805 2.77 -5.156 1 98.62 100 ASN A CA 1
ATOM 784 C C . ASN A 1 100 ? 16.672 3.914 -5.688 1 98.62 100 ASN A C 1
ATOM 786 O O . ASN A 1 100 ? 17.469 4.496 -4.945 1 98.62 100 ASN A O 1
ATOM 790 N N . VAL A 1 101 ? 16.516 4.223 -6.961 1 98.56 101 VAL A N 1
ATOM 791 C CA . VAL A 1 101 ? 17.016 5.469 -7.535 1 98.56 101 VAL A CA 1
ATOM 792 C C . VAL A 1 101 ? 15.852 6.43 -7.773 1 98.56 101 VAL A C 1
ATOM 794 O O . VAL A 1 101 ? 14.703 6.004 -7.914 1 98.56 101 VAL A O 1
ATOM 797 N N . VAL A 1 102 ? 16.141 7.738 -7.746 1 98.81 102 VAL A N 1
ATOM 798 C CA . VAL A 1 102 ? 15.031 8.672 -7.629 1 98.81 102 VAL A CA 1
ATOM 799 C C . VAL A 1 102 ? 15.188 9.789 -8.656 1 98.81 102 VAL A C 1
ATOM 801 O O . VAL A 1 102 ? 16.281 10.328 -8.844 1 98.81 102 VAL A O 1
ATOM 804 N N . VAL A 1 103 ? 14.156 10.086 -9.375 1 98.88 103 VAL A N 1
ATOM 805 C CA . VAL A 1 103 ? 13.969 11.352 -10.07 1 98.88 103 VAL A CA 1
ATOM 806 C C . VAL A 1 103 ? 13.086 12.273 -9.242 1 98.88 103 VAL A C 1
ATOM 808 O O . VAL A 1 103 ? 11.93 11.945 -8.961 1 98.88 103 VAL A O 1
ATOM 811 N N . LEU A 1 104 ? 13.641 13.359 -8.844 1 98.81 104 LEU A N 1
ATOM 812 C CA . LEU A 1 104 ? 12.938 14.305 -7.977 1 98.81 104 LEU A CA 1
ATOM 813 C C . LEU A 1 104 ? 12.547 15.562 -8.742 1 98.81 104 LEU A C 1
ATOM 815 O O . LEU A 1 104 ? 13.383 16.188 -9.398 1 98.81 104 LEU A O 1
ATOM 819 N N . LYS A 1 105 ? 11.352 15.906 -8.734 1 98.81 105 LYS A N 1
ATOM 820 C CA . LYS A 1 105 ? 10.867 17.172 -9.297 1 98.81 105 LYS A CA 1
ATOM 821 C C . LYS A 1 105 ? 10.289 18.062 -8.203 1 98.81 105 LYS A C 1
ATOM 823 O O . LYS A 1 105 ? 9.102 17.984 -7.895 1 98.81 105 LYS A O 1
ATOM 828 N N . PRO A 1 106 ? 11.039 19.031 -7.68 1 98.5 106 PRO A N 1
ATOM 829 C CA . PRO A 1 106 ? 10.492 20 -6.727 1 98.5 106 PRO A CA 1
ATOM 830 C C . PRO A 1 106 ? 9.516 20.984 -7.371 1 98.5 106 PRO A C 1
ATOM 832 O O . PRO A 1 106 ? 9.383 21.016 -8.594 1 98.5 106 PRO A O 1
ATOM 835 N N . SER A 1 107 ? 8.805 21.688 -6.59 1 98.19 107 SER A N 1
ATOM 836 C CA . SER A 1 107 ? 7.785 22.594 -7.102 1 98.19 107 SER A CA 1
ATOM 837 C C . SER A 1 107 ? 8.414 23.812 -7.773 1 98.19 107 SER A C 1
ATOM 839 O O . SER A 1 107 ? 9.414 24.359 -7.289 1 98.19 107 SER A O 1
ATOM 841 N N . GLU A 1 108 ? 7.828 24.234 -8.883 1 97.38 108 GLU A N 1
ATOM 842 C CA . GLU A 1 108 ? 8.297 25.422 -9.594 1 97.38 108 GLU A CA 1
ATOM 843 C C . GLU A 1 108 ? 7.832 26.703 -8.906 1 97.38 108 GLU A C 1
ATOM 845 O O . GLU A 1 108 ? 8.273 27.797 -9.258 1 97.38 108 GLU A O 1
ATOM 850 N N . ILE A 1 109 ? 7.027 26.562 -7.918 1 98.06 109 ILE A N 1
ATOM 851 C CA . ILE A 1 109 ? 6.426 27.719 -7.258 1 98.06 109 ILE A CA 1
ATOM 852 C C . ILE A 1 109 ? 7.383 28.266 -6.191 1 98.06 109 ILE A C 1
ATOM 854 O O . ILE A 1 109 ? 7.551 29.469 -6.062 1 98.06 109 ILE A O 1
ATOM 858 N N . SER A 1 110 ? 7.977 27.391 -5.359 1 98.5 110 SER A N 1
ATOM 859 C CA . SER A 1 110 ? 9 27.797 -4.402 1 98.5 110 SER A CA 1
ATOM 860 C C . SER A 1 110 ? 10.375 27.844 -5.055 1 98.5 110 SER A C 1
ATOM 862 O O . SER A 1 110 ? 11.234 27 -4.777 1 98.5 110 SER A O 1
ATOM 864 N N . VAL A 1 111 ? 10.68 28.844 -5.746 1 98.12 111 VAL A N 1
ATOM 865 C CA . VAL A 1 111 ? 11.758 28.938 -6.727 1 98.12 111 VAL A CA 1
ATOM 866 C C . VAL A 1 111 ? 13.102 28.906 -6.012 1 98.12 111 VAL A C 1
ATOM 868 O O . VAL A 1 111 ? 14.039 28.234 -6.449 1 98.12 111 VAL A O 1
ATOM 871 N N . HIS A 1 112 ? 13.258 29.609 -4.934 1 98.75 112 HIS A N 1
ATOM 872 C CA . HIS A 1 112 ? 14.547 29.734 -4.25 1 98.75 112 HIS A CA 1
ATOM 873 C C . HIS A 1 112 ? 14.93 28.422 -3.572 1 98.75 112 HIS A C 1
ATOM 875 O O . HIS A 1 112 ? 16.078 27.984 -3.648 1 98.75 112 HIS A O 1
ATOM 881 N N . SER A 1 113 ? 13.977 27.781 -2.965 1 98.75 113 SER A N 1
ATOM 882 C CA . SER A 1 113 ? 14.211 26.5 -2.307 1 98.75 113 SER A CA 1
ATOM 883 C C . SER A 1 113 ? 14.531 25.406 -3.32 1 98.75 113 SER A C 1
ATOM 885 O O . SER A 1 113 ? 15.461 24.609 -3.117 1 98.75 113 SER A O 1
ATOM 887 N N . SER A 1 114 ? 13.766 25.391 -4.383 1 98.56 114 SER A N 1
ATOM 888 C CA . SER A 1 114 ? 13.969 24.375 -5.41 1 98.56 114 SER A CA 1
ATOM 889 C C . SER A 1 114 ? 15.336 24.516 -6.062 1 98.56 114 SER A C 1
ATOM 891 O O . SER A 1 114 ? 16 23.516 -6.344 1 98.56 114 SER A O 1
ATOM 893 N N . ARG A 1 115 ? 15.695 25.734 -6.324 1 98.5 115 ARG A N 1
ATOM 894 C CA . ARG A 1 115 ? 17.016 25.984 -6.906 1 98.5 115 ARG A CA 1
ATOM 895 C C . ARG A 1 115 ? 18.125 25.516 -5.973 1 98.5 115 ARG A C 1
ATOM 897 O O . ARG A 1 115 ? 19.047 24.828 -6.406 1 98.5 115 ARG A O 1
ATOM 904 N N . LEU A 1 116 ? 18.047 25.906 -4.746 1 98.81 116 LEU A N 1
ATOM 905 C CA . LEU A 1 116 ? 19.078 25.516 -3.783 1 98.81 116 LEU A CA 1
ATOM 906 C C . LEU A 1 116 ? 19.125 24 -3.609 1 98.81 116 LEU A C 1
ATOM 908 O O . LEU A 1 116 ? 20.203 23.422 -3.561 1 98.81 116 LEU A O 1
ATOM 912 N N . LEU A 1 117 ? 17.953 23.406 -3.475 1 98.44 117 LEU A N 1
ATOM 913 C CA . LEU A 1 117 ? 17.891 21.969 -3.324 1 98.44 117 LEU A CA 1
ATOM 914 C C . LEU A 1 117 ? 18.531 21.266 -4.512 1 98.44 117 LEU A C 1
ATOM 916 O O . LEU A 1 117 ? 19.25 20.266 -4.34 1 98.44 117 LEU A O 1
ATOM 920 N N . THR A 1 118 ? 18.266 21.734 -5.695 1 98.56 118 THR A N 1
ATOM 921 C CA . THR A 1 118 ? 18.875 21.188 -6.902 1 98.56 118 THR A CA 1
ATOM 922 C C . THR A 1 118 ? 20.406 21.25 -6.812 1 98.56 118 THR A C 1
ATOM 924 O O . THR A 1 118 ? 21.094 20.266 -7.055 1 98.56 118 THR A O 1
ATOM 927 N N . GLU A 1 119 ? 20.906 22.391 -6.41 1 98.62 119 GLU A N 1
ATOM 928 C CA . GLU A 1 119 ? 22.344 22.594 -6.285 1 98.62 119 GLU A CA 1
ATOM 929 C C . GLU A 1 119 ? 22.953 21.656 -5.254 1 98.62 119 GLU A C 1
ATOM 931 O O . GLU A 1 119 ? 23.984 21.031 -5.504 1 98.62 119 GLU A O 1
ATOM 936 N N . LEU A 1 120 ? 22.312 21.562 -4.16 1 98.62 120 LEU A N 1
ATOM 937 C CA . LEU A 1 120 ? 22.859 20.781 -3.062 1 98.62 120 LEU A CA 1
ATOM 938 C C . LEU A 1 120 ? 22.812 19.281 -3.391 1 98.62 120 LEU A C 1
ATOM 940 O O . LEU A 1 120 ? 23.766 18.562 -3.102 1 98.62 120 LEU A O 1
ATOM 944 N N . ILE A 1 121 ? 21.719 18.844 -3.963 1 98.38 121 ILE A N 1
ATOM 945 C CA . ILE A 1 121 ? 21.594 17.422 -4.301 1 98.38 121 ILE A CA 1
ATOM 946 C C . ILE A 1 121 ? 22.656 17.047 -5.336 1 98.38 121 ILE A C 1
ATOM 948 O O . ILE A 1 121 ? 23.297 16 -5.223 1 98.38 121 ILE A O 1
ATOM 952 N N . GLU A 1 122 ? 22.891 17.859 -6.277 1 97.56 122 GLU A N 1
ATOM 953 C CA . GLU A 1 122 ? 23.891 17.609 -7.297 1 97.56 122 GLU A CA 1
ATOM 954 C C . GLU A 1 122 ? 25.297 17.594 -6.695 1 97.56 122 GLU A C 1
ATOM 956 O O . GLU A 1 122 ? 26.172 16.844 -7.148 1 97.56 122 GLU A O 1
ATOM 961 N N . LYS A 1 123 ? 25.469 18.375 -5.738 1 98.12 123 LYS A N 1
ATOM 962 C CA . LYS A 1 123 ? 26.781 18.5 -5.105 1 98.12 123 LYS A CA 1
ATOM 963 C C . LYS A 1 123 ? 27.062 17.312 -4.191 1 98.12 123 LYS A C 1
ATOM 965 O O . LYS A 1 123 ? 28.188 16.812 -4.152 1 98.12 123 LYS A O 1
ATOM 970 N N . TYR A 1 124 ? 26.078 16.859 -3.471 1 97.88 124 TYR A N 1
ATOM 971 C CA . TYR A 1 124 ? 26.328 15.953 -2.359 1 97.88 124 TYR A CA 1
ATOM 972 C C . TYR A 1 124 ? 25.953 14.523 -2.727 1 97.88 124 TYR A C 1
ATOM 974 O O . TYR A 1 124 ? 26.438 13.57 -2.105 1 97.88 124 TYR A O 1
ATOM 982 N N . LEU A 1 125 ? 25.078 14.367 -3.707 1 97.44 125 LEU A N 1
ATOM 983 C CA . LEU A 1 125 ? 24.594 13.023 -4.012 1 97.44 125 LEU A CA 1
ATOM 984 C C . LEU A 1 125 ? 25.031 12.586 -5.402 1 97.44 125 LEU A C 1
ATOM 986 O O . LEU A 1 125 ? 25.25 13.43 -6.281 1 97.44 125 LEU A O 1
ATOM 990 N N . ASP A 1 126 ? 25.141 11.289 -5.605 1 97.25 126 ASP A N 1
ATOM 991 C CA . ASP A 1 126 ? 25.469 10.68 -6.887 1 97.25 126 ASP A CA 1
ATOM 992 C C . ASP A 1 126 ? 24.328 10.836 -7.883 1 97.25 126 ASP A C 1
ATOM 994 O O . ASP A 1 126 ? 23.203 10.406 -7.613 1 97.25 126 ASP A O 1
ATOM 998 N N . SER A 1 127 ? 24.594 11.383 -8.977 1 95.62 127 SER A N 1
ATOM 999 C CA . SER A 1 127 ? 23.562 11.656 -9.992 1 95.62 127 SER A CA 1
ATOM 1000 C C . SER A 1 127 ? 23.016 10.359 -10.578 1 95.62 127 SER A C 1
ATOM 1002 O O . SER A 1 127 ? 21.969 10.367 -11.219 1 95.62 127 SER A O 1
ATOM 1004 N N . ARG A 1 128 ? 23.734 9.266 -10.43 1 95.88 128 ARG A N 1
ATOM 1005 C CA . ARG A 1 128 ? 23.219 7.969 -10.852 1 95.88 128 ARG A CA 1
ATOM 1006 C C . ARG A 1 128 ? 22.109 7.492 -9.922 1 95.88 128 ARG A C 1
ATOM 1008 O O . ARG A 1 128 ? 21.312 6.629 -10.297 1 95.88 128 ARG A O 1
ATOM 1015 N N . VAL A 1 129 ? 22 8.008 -8.688 1 97.88 129 VAL A N 1
ATOM 1016 C CA . VAL A 1 129 ? 21.047 7.59 -7.668 1 97.88 129 VAL A CA 1
ATOM 1017 C C . VAL A 1 129 ? 19.891 8.586 -7.602 1 97.88 129 VAL A C 1
ATOM 1019 O O . VAL A 1 129 ? 18.719 8.195 -7.492 1 97.88 129 VAL A O 1
ATOM 1022 N N . VAL A 1 130 ? 20.234 9.922 -7.621 1 98.5 130 VAL A N 1
ATOM 1023 C CA . VAL A 1 130 ? 19.203 10.961 -7.539 1 98.5 130 VAL A CA 1
ATOM 1024 C C . VAL A 1 130 ? 19.453 12.008 -8.625 1 98.5 130 VAL A C 1
ATOM 1026 O O . VAL A 1 130 ? 20.562 12.523 -8.766 1 98.5 130 VAL A O 1
ATOM 1029 N N . ARG A 1 131 ? 18.453 12.297 -9.352 1 97.88 131 ARG A N 1
ATOM 1030 C CA . ARG A 1 131 ? 18.453 13.391 -10.312 1 97.88 131 ARG A CA 1
ATOM 1031 C C . ARG A 1 131 ? 17.281 14.328 -10.086 1 97.88 131 ARG A C 1
ATOM 1033 O O . ARG A 1 131 ? 16.156 13.875 -9.828 1 97.88 131 ARG A O 1
ATOM 1040 N N . VAL A 1 132 ? 17.531 15.594 -10.148 1 98.62 132 VAL A N 1
ATOM 1041 C CA . VAL A 1 132 ? 16.5 16.594 -9.969 1 98.62 132 VAL A CA 1
ATOM 1042 C C . VAL A 1 132 ? 16.078 17.156 -11.328 1 98.62 132 VAL A C 1
ATOM 1044 O O . VAL A 1 132 ? 16.938 17.5 -12.148 1 98.62 132 VAL A O 1
ATOM 1047 N N . VAL A 1 133 ? 14.828 17.203 -11.602 1 98.44 133 VAL A N 1
ATOM 1048 C CA . VAL A 1 133 ? 14.273 17.844 -12.789 1 98.44 133 VAL A CA 1
ATOM 1049 C C . VAL A 1 133 ? 13.406 19.031 -12.383 1 98.44 133 VAL A C 1
ATOM 1051 O O . VAL A 1 133 ? 12.414 18.875 -11.672 1 98.44 133 VAL A O 1
ATOM 1054 N N . ASN A 1 134 ? 13.805 20.203 -12.781 1 98.06 134 ASN A N 1
ATOM 1055 C CA . ASN A 1 134 ? 13.023 21.406 -12.523 1 98.06 134 ASN A CA 1
ATOM 1056 C C . ASN A 1 134 ? 12.086 21.734 -13.68 1 98.06 134 ASN A C 1
ATOM 1058 O O . ASN A 1 134 ? 12.352 21.359 -14.828 1 98.06 134 ASN A O 1
ATOM 1062 N N . GLY A 1 135 ? 10.969 22.312 -13.422 1 96.44 135 GLY A N 1
ATOM 1063 C CA . GLY A 1 135 ? 10 22.703 -14.43 1 96.44 135 GLY A CA 1
ATOM 1064 C C . GLY A 1 135 ? 8.57 22.656 -13.938 1 96.44 135 GLY A C 1
ATOM 1065 O O . GLY A 1 135 ? 8.32 22.391 -12.758 1 96.44 135 GLY A O 1
ATOM 1066 N N . GLY A 1 136 ? 7.68 23.047 -14.82 1 96.38 136 GLY A N 1
ATOM 1067 C CA . GLY A 1 136 ? 6.262 23.078 -14.5 1 96.38 136 GLY A CA 1
ATOM 1068 C C . GLY A 1 136 ? 5.48 21.938 -15.125 1 96.38 136 GLY A C 1
ATOM 1069 O O . GLY A 1 136 ? 5.898 20.781 -15.055 1 96.38 136 GLY A O 1
ATOM 1070 N N . VAL A 1 137 ? 4.363 22.25 -15.633 1 96.69 137 VAL A N 1
ATOM 1071 C CA . VAL A 1 137 ? 3.393 21.297 -16.156 1 96.69 137 VAL A CA 1
ATOM 1072 C C . VAL A 1 137 ? 3.994 20.531 -17.328 1 96.69 137 VAL A C 1
ATOM 1074 O O . VAL A 1 137 ? 3.848 19.312 -17.438 1 96.69 137 VAL A O 1
ATOM 1077 N N . GLU A 1 138 ? 4.773 21.203 -18.156 1 97.25 138 GLU A N 1
ATOM 1078 C CA . GLU A 1 138 ? 5.332 20.578 -19.359 1 97.25 138 GLU A CA 1
ATOM 1079 C C . GLU A 1 138 ? 6.34 19.5 -18.984 1 97.25 138 GLU A C 1
ATOM 1081 O O . GLU A 1 138 ? 6.273 18.375 -19.516 1 97.25 138 GLU A O 1
ATOM 1086 N N . GLU A 1 139 ? 7.305 19.812 -18.188 1 97.12 139 GLU A N 1
ATOM 1087 C CA . GLU A 1 139 ? 8.305 18.844 -17.75 1 97.12 139 GLU A CA 1
ATOM 1088 C C . GLU A 1 139 ? 7.664 17.672 -17 1 97.12 139 GLU A C 1
ATOM 1090 O O . GLU A 1 139 ? 8.055 16.516 -17.203 1 97.12 139 GLU A O 1
ATOM 1095 N N . THR A 1 140 ? 6.676 17.984 -16.156 1 97.69 140 THR A N 1
ATOM 1096 C CA . THR A 1 140 ? 5.977 16.938 -15.406 1 97.69 140 THR A CA 1
ATOM 1097 C C . THR A 1 140 ? 5.273 15.969 -16.344 1 97.69 140 THR A C 1
ATOM 1099 O O . THR A 1 140 ? 5.297 14.758 -16.125 1 97.69 140 THR A O 1
ATOM 1102 N N . THR A 1 141 ? 4.66 16.5 -17.359 1 97.75 141 THR A N 1
ATOM 1103 C CA . THR A 1 141 ? 3.939 15.695 -18.328 1 97.75 141 THR A CA 1
ATOM 1104 C C . THR A 1 141 ? 4.883 14.703 -19 1 97.75 141 THR A C 1
ATOM 1106 O O . THR A 1 141 ? 4.523 13.539 -19.219 1 97.75 141 THR A O 1
ATOM 1109 N N . VAL A 1 142 ? 6.102 15.141 -19.344 1 97.88 142 VAL A N 1
ATOM 1110 C CA . VAL A 1 142 ? 7.102 14.273 -19.953 1 97.88 142 VAL A CA 1
ATOM 1111 C C . VAL A 1 142 ? 7.535 13.195 -18.953 1 97.88 142 VAL A C 1
ATOM 1113 O O . VAL A 1 142 ? 7.656 12.023 -19.312 1 97.88 142 VAL A O 1
ATOM 1116 N N . LEU A 1 143 ? 7.758 13.594 -17.734 1 98.31 143 LEU A N 1
ATOM 1117 C CA . LEU A 1 143 ? 8.195 12.672 -16.688 1 98.31 143 LEU A CA 1
ATOM 1118 C C . LEU A 1 143 ? 7.172 11.57 -16.484 1 98.31 143 LEU A C 1
ATOM 1120 O O . LEU A 1 143 ? 7.535 10.406 -16.281 1 98.31 143 LEU A O 1
ATOM 1124 N N . LEU A 1 144 ? 5.871 11.922 -16.516 1 98.25 144 LEU A N 1
ATOM 1125 C CA . LEU A 1 144 ? 4.797 10.977 -16.219 1 98.25 144 LEU A CA 1
ATOM 1126 C C . LEU A 1 144 ? 4.672 9.93 -17.312 1 98.25 144 LEU A C 1
ATOM 1128 O O . LEU A 1 144 ? 4.039 8.891 -17.109 1 98.25 144 LEU A O 1
ATOM 1132 N N . LYS A 1 145 ? 5.285 10.148 -18.438 1 97.25 145 LYS A N 1
ATOM 1133 C CA . LYS A 1 145 ? 5.238 9.211 -19.562 1 97.25 145 LYS A CA 1
ATOM 1134 C C . LYS A 1 145 ? 6.43 8.258 -19.531 1 97.25 145 LYS A C 1
ATOM 1136 O O . LYS A 1 145 ? 6.473 7.281 -20.281 1 97.25 145 LYS A O 1
ATOM 1141 N N . GLN A 1 146 ? 7.387 8.586 -18.641 1 97.06 146 GLN A N 1
ATOM 1142 C CA . GLN A 1 146 ? 8.547 7.711 -18.531 1 97.06 146 GLN A CA 1
ATOM 1143 C C . GLN A 1 146 ? 8.227 6.484 -17.672 1 97.06 146 GLN A C 1
ATOM 1145 O O . GLN A 1 146 ? 7.461 6.574 -16.719 1 97.06 146 GLN A O 1
ATOM 1150 N N . LYS A 1 147 ? 8.797 5.391 -18.047 1 96.06 147 LYS A N 1
ATOM 1151 C CA . LYS A 1 147 ? 8.602 4.176 -17.266 1 96.06 147 LYS A CA 1
ATOM 1152 C C . LYS A 1 147 ? 9.312 4.27 -15.914 1 96.06 147 LYS A C 1
ATOM 1154 O O . LYS A 1 147 ? 10.523 4.465 -15.867 1 96.06 147 LYS A O 1
ATOM 1159 N N . VAL A 1 148 ? 8.578 4.18 -14.844 1 98 148 VAL A N 1
ATOM 1160 C CA . VAL A 1 148 ? 9.109 4.145 -13.492 1 98 148 VAL A CA 1
ATOM 1161 C C . VAL A 1 148 ? 8.414 3.047 -12.688 1 98 148 VAL A C 1
ATOM 1163 O O . VAL A 1 148 ? 7.453 2.439 -13.164 1 98 148 VAL A O 1
ATOM 1166 N N . ASP A 1 149 ? 8.914 2.783 -11.516 1 98.25 149 ASP A N 1
ATOM 1167 C CA . ASP A 1 149 ? 8.414 1.674 -10.703 1 98.25 149 ASP A CA 1
ATOM 1168 C C . ASP A 1 149 ? 7.551 2.182 -9.555 1 98.25 149 ASP A C 1
ATOM 1170 O O . ASP A 1 149 ? 6.797 1.414 -8.953 1 98.25 149 ASP A O 1
ATOM 1174 N N . HIS A 1 150 ? 7.684 3.453 -9.242 1 98.62 150 HIS A N 1
ATOM 1175 C CA . HIS A 1 150 ? 6.934 4.09 -8.164 1 98.62 150 HIS A CA 1
ATOM 1176 C C . HIS A 1 150 ? 6.766 5.582 -8.414 1 98.62 150 HIS A C 1
ATOM 1178 O O . HIS A 1 150 ? 7.727 6.27 -8.766 1 98.62 150 HIS A O 1
ATOM 1184 N N . MET A 1 151 ? 5.547 6.082 -8.375 1 98.75 151 MET A N 1
ATOM 1185 C CA . MET A 1 151 ? 5.293 7.52 -8.422 1 98.75 151 MET A CA 1
ATOM 1186 C C . MET A 1 151 ? 4.785 8.023 -7.074 1 98.75 151 MET A C 1
ATOM 1188 O O . MET A 1 151 ? 3.836 7.473 -6.516 1 98.75 151 MET A O 1
ATOM 1192 N N . MET A 1 152 ? 5.438 8.945 -6.531 1 98.81 152 MET A N 1
ATOM 1193 C CA . MET A 1 152 ? 4.996 9.609 -5.301 1 98.81 152 MET A CA 1
ATOM 1194 C C . MET A 1 152 ? 4.703 11.078 -5.551 1 98.81 152 MET A C 1
ATOM 1196 O O . MET A 1 152 ? 5.504 11.781 -6.168 1 98.81 152 MET A O 1
ATOM 1200 N N . TYR A 1 153 ? 3.588 11.5 -5.023 1 98.75 153 TYR A N 1
ATOM 1201 C CA . TYR A 1 153 ? 3.158 12.883 -5.23 1 98.75 153 TYR A CA 1
ATOM 1202 C C . TYR A 1 153 ? 2.635 13.492 -3.934 1 98.75 153 TYR A C 1
ATOM 1204 O O . TYR A 1 153 ? 1.883 12.844 -3.197 1 98.75 153 TYR A O 1
ATOM 1212 N N . THR A 1 154 ? 3.057 14.633 -3.666 1 98.56 154 THR A N 1
ATOM 1213 C CA . THR A 1 154 ? 2.508 15.453 -2.592 1 98.56 154 THR A CA 1
ATOM 1214 C C . THR A 1 154 ? 1.89 16.734 -3.15 1 98.56 154 THR A C 1
ATOM 1216 O O . THR A 1 154 ? 2.57 17.516 -3.811 1 98.56 154 THR A O 1
ATOM 1219 N N . GLY A 1 155 ? 0.641 16.938 -2.949 1 97.75 155 GLY A N 1
ATOM 1220 C CA . GLY A 1 155 ? -0.059 18.109 -3.453 1 97.75 155 GLY A CA 1
ATOM 1221 C C . GLY A 1 155 ? -1.567 18 -3.336 1 97.75 155 GLY A C 1
ATOM 1222 O O . GLY A 1 155 ? -2.082 17.469 -2.344 1 97.75 155 GLY A O 1
ATOM 1223 N N . ASN A 1 156 ? -2.303 18.547 -4.34 1 96.44 156 ASN A N 1
ATOM 1224 C CA . ASN A 1 156 ? -3.76 18.547 -4.254 1 96.44 156 ASN A CA 1
ATOM 1225 C C . ASN A 1 156 ? -4.367 17.359 -4.984 1 96.44 156 ASN A C 1
ATOM 1227 O O . ASN A 1 156 ? -3.662 16.625 -5.684 1 96.44 156 ASN A O 1
ATOM 1231 N N . GLY A 1 157 ? -5.664 17.172 -4.824 1 96.88 157 GLY A N 1
ATOM 1232 C CA . GLY A 1 157 ? -6.359 16.016 -5.371 1 96.88 157 GLY A CA 1
ATOM 1233 C C . GLY A 1 157 ? -6.473 16.047 -6.883 1 96.88 157 GLY A C 1
ATOM 1234 O O . GLY A 1 157 ? -6.465 15 -7.531 1 96.88 157 GLY A O 1
ATOM 1235 N N . THR A 1 158 ? -6.555 17.188 -7.422 1 96.88 158 THR A N 1
ATOM 1236 C CA . THR A 1 158 ? -6.695 17.312 -8.867 1 96.88 158 THR A CA 1
ATOM 1237 C C . THR A 1 158 ? -5.477 16.75 -9.578 1 96.88 158 THR A C 1
ATOM 1239 O O . THR A 1 158 ? -5.605 15.891 -10.453 1 96.88 158 THR A O 1
ATOM 1242 N N . VAL A 1 159 ? -4.309 17.219 -9.211 1 97.81 159 VAL A N 1
ATOM 1243 C CA . VAL A 1 159 ? -3.076 16.719 -9.812 1 97.81 159 VAL A CA 1
ATOM 1244 C C . VAL A 1 159 ? -2.818 15.289 -9.344 1 97.81 159 VAL A C 1
ATOM 1246 O O . VAL A 1 159 ? -2.295 14.469 -10.102 1 97.81 159 VAL A O 1
ATOM 1249 N N . GLY A 1 160 ? -3.24 15 -8.078 1 98.19 160 GLY A N 1
ATOM 1250 C CA . GLY A 1 160 ? -3.141 13.633 -7.586 1 98.19 160 GLY A CA 1
ATOM 1251 C C . GLY A 1 160 ? -3.791 12.617 -8.508 1 98.19 160 GLY A C 1
ATOM 1252 O O . GLY A 1 160 ? -3.234 11.547 -8.742 1 98.19 160 GLY A O 1
ATOM 1253 N N . ARG A 1 161 ? -4.965 12.938 -9.055 1 98.38 161 ARG A N 1
ATOM 1254 C CA . ARG A 1 161 ? -5.668 12.055 -9.977 1 98.38 161 ARG A CA 1
ATOM 1255 C C . ARG A 1 161 ? -4.883 11.875 -11.273 1 98.38 161 ARG A C 1
ATOM 1257 O O . ARG A 1 161 ? -4.852 10.789 -11.844 1 98.38 161 ARG A O 1
ATOM 1264 N N . ILE A 1 162 ? -4.25 12.914 -11.711 1 98.5 162 ILE A N 1
ATOM 1265 C CA . ILE A 1 162 ? -3.443 12.859 -12.93 1 98.5 162 ILE A CA 1
ATOM 1266 C C . ILE A 1 162 ? -2.27 11.906 -12.727 1 98.5 162 ILE A C 1
ATOM 1268 O O . ILE A 1 162 ? -2.006 11.047 -13.578 1 98.5 162 ILE A O 1
ATOM 1272 N N . ILE A 1 163 ? -1.585 12.078 -11.609 1 98.56 163 ILE A N 1
ATOM 1273 C CA . ILE A 1 163 ? -0.434 11.242 -11.289 1 98.56 163 ILE A CA 1
ATOM 1274 C C . ILE A 1 163 ? -0.876 9.789 -11.141 1 98.56 163 ILE A C 1
ATOM 1276 O O . ILE A 1 163 ? -0.23 8.875 -11.664 1 98.56 163 ILE A O 1
ATOM 1280 N N . ALA A 1 164 ? -1.972 9.57 -10.438 1 98.62 164 ALA A N 1
ATOM 1281 C CA . ALA A 1 164 ? -2.488 8.227 -10.219 1 98.62 164 ALA A CA 1
ATOM 1282 C C . ALA A 1 164 ? -2.854 7.559 -11.547 1 98.62 164 ALA A C 1
ATOM 1284 O O . ALA A 1 164 ? -2.631 6.359 -11.727 1 98.62 164 ALA A O 1
ATOM 1285 N N . LYS A 1 165 ? -3.406 8.297 -12.422 1 98.62 165 LYS A N 1
ATOM 1286 C CA . LYS A 1 165 ? -3.758 7.758 -13.727 1 98.62 165 LYS A CA 1
ATOM 1287 C C . LYS A 1 165 ? -2.51 7.371 -14.516 1 98.62 165 LYS A C 1
ATOM 1289 O O . LYS A 1 165 ? -2.498 6.355 -15.211 1 98.62 165 LYS A O 1
ATOM 1294 N N . ALA A 1 166 ? -1.498 8.211 -14.453 1 98.62 166 ALA A N 1
ATOM 1295 C CA . ALA A 1 166 ? -0.235 7.875 -15.102 1 98.62 166 ALA A CA 1
ATOM 1296 C C . ALA A 1 166 ? 0.35 6.59 -14.523 1 98.62 166 ALA A C 1
ATOM 1298 O O . ALA A 1 166 ? 0.85 5.738 -15.266 1 98.62 166 ALA A O 1
ATOM 1299 N N . ALA A 1 167 ? 0.319 6.461 -13.211 1 98.5 167 ALA A N 1
ATOM 1300 C CA . ALA A 1 167 ? 0.792 5.246 -12.547 1 98.5 167 ALA A CA 1
ATOM 1301 C C . ALA A 1 167 ? -0.011 4.031 -13 1 98.5 167 ALA A C 1
ATOM 1303 O O . ALA A 1 167 ? 0.55 2.953 -13.219 1 98.5 167 ALA A O 1
ATOM 1304 N N . ALA A 1 168 ? -1.322 4.211 -13.125 1 98.25 168 ALA A N 1
ATOM 1305 C CA . ALA A 1 168 ? -2.209 3.141 -13.578 1 98.25 168 ALA A CA 1
ATOM 1306 C C . ALA A 1 168 ? -1.809 2.645 -14.961 1 98.25 168 ALA A C 1
ATOM 1308 O O . ALA A 1 168 ? -1.781 1.438 -15.211 1 98.25 168 ALA A O 1
ATOM 1309 N N . GLU A 1 169 ? -1.484 3.561 -15.789 1 97.31 169 GLU A N 1
ATOM 1310 C CA . GLU A 1 169 ? -1.099 3.215 -17.156 1 97.31 169 GLU A CA 1
ATOM 1311 C C . GLU A 1 169 ? 0.141 2.324 -17.172 1 97.31 169 GLU A C 1
ATOM 1313 O O . GLU A 1 169 ? 0.256 1.423 -18 1 97.31 169 GLU A O 1
ATOM 1318 N N . GLN A 1 170 ? 0.961 2.537 -16.266 1 95.94 170 GLN A N 1
ATOM 1319 C CA . GLN A 1 170 ? 2.232 1.821 -16.234 1 95.94 170 GLN A CA 1
ATOM 1320 C C . GLN A 1 170 ? 2.188 0.647 -15.266 1 95.94 170 GLN A C 1
ATOM 1322 O O . GLN A 1 170 ? 3.133 -0.141 -15.188 1 95.94 170 GLN A O 1
ATOM 1327 N N . LEU A 1 171 ? 1.205 0.58 -14.469 1 96.44 171 LEU A N 1
ATOM 1328 C CA . LEU A 1 171 ? 1.023 -0.419 -13.422 1 96.44 171 LEU A CA 1
ATOM 1329 C C . LEU A 1 171 ? 2.121 -0.31 -12.367 1 96.44 171 LEU A C 1
ATOM 1331 O O . LEU A 1 171 ? 2.625 -1.325 -11.883 1 96.44 171 LEU A O 1
ATOM 1335 N N . CYS A 1 172 ? 2.564 0.875 -12.156 1 96 172 CYS A N 1
ATOM 1336 C CA . CYS A 1 172 ? 3.533 1.042 -11.086 1 96 172 CYS A CA 1
ATOM 1337 C C . CYS A 1 172 ? 2.846 1.479 -9.797 1 96 172 CYS A C 1
ATOM 1339 O O . CYS A 1 172 ? 1.702 1.94 -9.82 1 96 172 CYS A O 1
ATOM 1341 N N . LYS A 1 173 ? 3.504 1.284 -8.68 1 97.81 173 LYS A N 1
ATOM 1342 C CA . LYS A 1 173 ? 3 1.686 -7.371 1 97.81 173 LYS A CA 1
ATOM 1343 C C . LYS A 1 173 ? 2.844 3.201 -7.281 1 97.81 173 LYS A C 1
ATOM 1345 O O . LYS A 1 173 ? 3.605 3.945 -7.902 1 97.81 173 LYS A O 1
ATOM 1350 N N . VAL A 1 174 ? 1.837 3.697 -6.535 1 98.44 174 VAL A N 1
ATOM 1351 C CA . VAL A 1 174 ? 1.613 5.133 -6.398 1 98.44 174 VAL A CA 1
ATOM 1352 C C . VAL A 1 174 ? 1.405 5.484 -4.926 1 98.44 174 VAL A C 1
ATOM 1354 O O . VAL A 1 174 ? 0.74 4.746 -4.191 1 98.44 174 VAL A O 1
ATOM 1357 N N . SER A 1 175 ? 2.08 6.469 -4.414 1 98.31 175 SER A N 1
ATOM 1358 C CA . SER A 1 175 ? 1.864 7.098 -3.115 1 98.31 175 SER A CA 1
ATOM 1359 C C . SER A 1 175 ? 1.407 8.547 -3.27 1 98.31 175 SER A C 1
ATOM 1361 O O . SER A 1 175 ? 2.068 9.344 -3.938 1 98.31 175 SER A O 1
ATOM 1363 N N . LEU A 1 176 ? 0.295 8.828 -2.662 1 98.56 176 LEU A N 1
ATOM 1364 C CA . LEU A 1 176 ? -0.282 10.164 -2.75 1 98.56 176 LEU A CA 1
ATOM 1365 C C . LEU A 1 176 ? -0.408 10.797 -1.368 1 98.56 176 LEU A C 1
ATOM 1367 O O . LEU A 1 176 ? -1.021 10.219 -0.469 1 98.56 176 LEU A O 1
ATOM 1371 N N . GLU A 1 177 ? 0.256 11.812 -1.138 1 97.94 177 GLU A N 1
ATOM 1372 C CA . GLU A 1 177 ? 0.04 12.695 0.007 1 97.94 177 GLU A CA 1
ATOM 1373 C C . GLU A 1 177 ? -0.732 13.945 -0.398 1 97.94 177 GLU A C 1
ATOM 1375 O O . GLU A 1 177 ? -0.155 14.891 -0.947 1 97.94 177 GLU A O 1
ATOM 1380 N N . LEU A 1 178 ? -1.936 13.883 0.019 1 97.12 178 LEU A N 1
ATOM 1381 C CA . LEU A 1 178 ? -2.816 14.945 -0.44 1 97.12 178 LEU A CA 1
ATOM 1382 C C . LEU A 1 178 ? -3.361 15.75 0.74 1 97.12 178 LEU A C 1
ATOM 1384 O O . LEU A 1 178 ? -2.887 15.594 1.868 1 97.12 178 LEU A O 1
ATOM 1388 N N . GLY A 1 179 ? -4.105 16.734 0.582 1 88.44 179 GLY A N 1
ATOM 1389 C CA . GLY A 1 179 ? -4.621 17.578 1.649 1 88.44 179 GLY A CA 1
ATOM 1390 C C . GLY A 1 179 ? -6.023 17.188 2.088 1 88.44 179 GLY A C 1
ATOM 1391 O O . GLY A 1 179 ? -6.371 16 2.107 1 88.44 179 GLY A O 1
ATOM 1392 N N . GLY A 1 180 ? -6.699 17.953 2.574 1 88.56 180 GLY A N 1
ATOM 1393 C CA . GLY A 1 180 ? -8.07 17.844 3.047 1 88.56 180 GLY A CA 1
ATOM 1394 C C . GLY A 1 180 ? -8.438 18.922 4.055 1 88.56 180 GLY A C 1
ATOM 1395 O O . GLY A 1 180 ? -7.57 19.656 4.543 1 88.56 180 GLY A O 1
ATOM 1396 N N . LYS A 1 181 ? -9.703 19.094 4.262 1 96.69 181 LYS A N 1
ATOM 1397 C CA . LYS A 1 181 ? -10.203 20.078 5.215 1 96.69 181 LYS A CA 1
ATOM 1398 C C . LYS A 1 181 ? -10.164 19.531 6.641 1 96.69 181 LYS A C 1
ATOM 1400 O O . LYS A 1 181 ? -11.172 19.031 7.148 1 96.69 181 LYS A O 1
ATOM 1405 N N . SER A 1 182 ? -9 19.594 7.234 1 98.69 182 SER A N 1
ATOM 1406 C CA . SER A 1 182 ? -8.758 19.031 8.562 1 98.69 182 SER A CA 1
ATOM 1407 C C . SER A 1 182 ? -9.562 19.781 9.625 1 98.69 182 SER A C 1
ATOM 1409 O O . SER A 1 182 ? -9.312 20.953 9.891 1 98.69 182 SER A O 1
ATOM 1411 N N . PRO A 1 183 ? -10.43 19.156 10.312 1 98.81 183 PRO A N 1
ATOM 1412 C CA . PRO A 1 183 ? -11.258 19.812 11.328 1 98.81 183 PRO A CA 1
ATOM 1413 C C . PRO A 1 183 ? -10.648 19.75 12.727 1 98.81 183 PRO A C 1
ATOM 1415 O O . PRO A 1 183 ? -9.891 18.812 13.031 1 98.81 183 PRO A O 1
ATOM 1418 N N . ALA A 1 184 ? -10.992 20.703 13.508 1 98.94 184 ALA A N 1
ATOM 1419 C CA . ALA A 1 184 ? -10.867 20.609 14.961 1 98.94 184 ALA A CA 1
ATOM 1420 C C . ALA A 1 184 ? -12.234 20.703 15.641 1 98.94 184 ALA A C 1
ATOM 1422 O O . ALA A 1 184 ? -12.984 21.656 15.391 1 98.94 184 ALA A O 1
ATOM 1423 N N . LEU A 1 185 ? -12.531 19.75 16.359 1 98.88 185 LEU A N 1
ATOM 1424 C CA . LEU A 1 185 ? -13.781 19.734 17.125 1 98.88 185 LEU A CA 1
ATOM 1425 C C . LEU A 1 185 ? -13.516 19.969 18.609 1 98.88 185 LEU A C 1
ATOM 1427 O O . LEU A 1 185 ? -12.719 19.25 19.219 1 98.88 185 LEU A O 1
ATOM 1431 N N . ILE A 1 186 ? -14.156 20.969 19.188 1 98.69 186 ILE A N 1
ATOM 1432 C CA . ILE A 1 186 ? -13.984 21.328 20.594 1 98.69 186 ILE A CA 1
ATOM 1433 C C . ILE A 1 186 ? -15.25 21 21.375 1 98.69 186 ILE A C 1
ATOM 1435 O O . ILE A 1 186 ? -16.297 21.609 21.156 1 98.69 186 ILE A O 1
ATOM 1439 N N . SER A 1 187 ? -15.094 20.109 22.281 1 98.06 187 SER A N 1
ATOM 1440 C CA . SER A 1 187 ? -16.203 19.672 23.125 1 98.06 187 SER A CA 1
ATOM 1441 C C . SER A 1 187 ? -16.484 20.672 24.234 1 98.06 187 SER A C 1
ATOM 1443 O O . SER A 1 187 ? -15.57 21.328 24.719 1 98.06 187 SER A O 1
ATOM 1445 N N . GLY A 1 188 ? -17.766 20.703 24.688 1 95.69 188 GLY A N 1
ATOM 1446 C CA . GLY A 1 188 ? -18.141 21.5 25.844 1 95.69 188 GLY A CA 1
ATOM 1447 C C . GLY A 1 188 ? -17.594 20.953 27.141 1 95.69 188 GLY A C 1
ATOM 1448 O O . GLY A 1 188 ? -17.641 21.625 28.172 1 95.69 188 GLY A O 1
ATOM 1449 N N . SER A 1 189 ? -17.047 19.812 27.078 1 94.25 189 SER A N 1
ATOM 1450 C CA . SER A 1 189 ? -16.516 19.172 28.266 1 94.25 189 SER A CA 1
ATOM 1451 C C . SER A 1 189 ? -15.141 19.734 28.641 1 94.25 189 SER A C 1
ATOM 1453 O O . SER A 1 189 ? -14.633 19.5 29.734 1 94.25 189 SER A O 1
ATOM 1455 N N . VAL A 1 190 ? -14.539 20.484 27.688 1 95.75 190 VAL A N 1
ATOM 1456 C CA . VAL A 1 190 ? -13.242 21.094 27.984 1 95.75 190 VAL A CA 1
ATOM 1457 C C . VAL A 1 190 ? -13.391 22.062 29.156 1 95.75 190 VAL A C 1
ATOM 1459 O O . VAL A 1 190 ? -14.289 22.906 29.172 1 95.75 190 VAL A O 1
ATOM 1462 N N . ASN A 1 191 ? -12.5 21.891 30.094 1 92.94 191 ASN A N 1
ATOM 1463 C CA . ASN A 1 191 ? -12.469 22.828 31.219 1 92.94 191 ASN A CA 1
ATOM 1464 C C . ASN A 1 191 ? -12.234 24.266 30.734 1 92.94 191 ASN A C 1
ATOM 1466 O O . ASN A 1 191 ? -11.344 24.516 29.938 1 92.94 191 ASN A O 1
ATOM 1470 N N . GLN A 1 192 ? -12.945 25.141 31.281 1 91.31 192 GLN A N 1
ATOM 1471 C CA . GLN A 1 192 ? -12.883 26.547 30.859 1 91.31 192 GLN A CA 1
ATOM 1472 C C . GLN A 1 192 ? -11.477 27.109 31.062 1 91.31 192 GLN A C 1
ATOM 1474 O O . GLN A 1 192 ? -11.023 27.938 30.266 1 91.31 192 GLN A O 1
ATOM 1479 N N . ASP A 1 193 ? -10.789 26.609 32 1 90.62 193 ASP A N 1
ATOM 1480 C CA . ASP A 1 193 ? -9.438 27.078 32.312 1 90.62 193 ASP A CA 1
ATOM 1481 C C . ASP A 1 193 ? -8.438 26.609 31.281 1 90.62 193 ASP A C 1
ATOM 1483 O O . ASP A 1 193 ? -7.332 27.141 31.188 1 90.62 193 ASP A O 1
ATOM 1487 N N . HIS A 1 194 ? -8.891 25.641 30.531 1 94.31 194 HIS A N 1
ATOM 1488 C CA . HIS A 1 194 ? -7.984 25.062 29.547 1 94.31 194 HIS A CA 1
ATOM 1489 C C . HIS A 1 194 ? -8.242 25.641 28.156 1 94.31 194 HIS A C 1
ATOM 1491 O O . HIS A 1 194 ? -7.488 25.359 27.219 1 94.31 194 HIS A O 1
ATOM 1497 N N . LEU A 1 195 ? -9.234 26.391 27.984 1 96.19 195 LEU A N 1
ATOM 1498 C CA . LEU A 1 195 ? -9.625 26.875 26.656 1 96.19 195 LEU A CA 1
ATOM 1499 C C . LEU A 1 195 ? -8.57 27.828 26.094 1 96.19 195 LEU A C 1
ATOM 1501 O O . LEU A 1 195 ? -8.383 27.906 24.891 1 96.19 195 LEU A O 1
ATOM 1505 N N . SER A 1 196 ? -7.906 28.562 27.016 1 95.94 196 SER A N 1
ATOM 1506 C CA . SER A 1 196 ? -6.82 29.422 26.547 1 95.94 196 SER A CA 1
ATOM 1507 C C . SER A 1 196 ? -5.715 28.594 25.891 1 95.94 196 SER A C 1
ATOM 1509 O O . SER A 1 196 ? -5.168 29 24.859 1 95.94 196 SER A O 1
ATOM 1511 N N . ARG A 1 197 ? -5.438 27.531 26.484 1 96 197 ARG A N 1
ATOM 1512 C CA . ARG A 1 197 ? -4.422 26.656 25.922 1 96 197 ARG A CA 1
ATOM 1513 C C . ARG A 1 197 ? -4.898 26.016 24.625 1 96 197 ARG A C 1
ATOM 1515 O O . ARG A 1 197 ? -4.129 25.906 23.656 1 96 197 ARG A O 1
ATOM 1522 N N . VAL A 1 198 ? -6.098 25.5 24.625 1 97.81 198 VAL A N 1
ATOM 1523 C CA . VAL A 1 198 ? -6.688 24.938 23.406 1 97.81 198 VAL A CA 1
ATOM 1524 C C . VAL A 1 198 ? -6.605 25.953 22.281 1 97.81 198 VAL A C 1
ATOM 1526 O O . VAL A 1 198 ? -6.211 25.625 21.156 1 97.81 198 VAL A O 1
ATOM 1529 N N . ALA A 1 199 ? -6.934 27.172 22.594 1 98 199 ALA A N 1
ATOM 1530 C CA . ALA A 1 199 ? -6.895 28.25 21.609 1 98 199 ALA A CA 1
ATOM 1531 C C . ALA A 1 199 ? -5.473 28.484 21.109 1 98 199 ALA A C 1
ATOM 1533 O O . ALA A 1 199 ? -5.258 28.656 19.906 1 98 199 ALA A O 1
ATOM 1534 N N . SER A 1 200 ? -4.543 28.531 22.062 1 97.44 200 SER A N 1
ATOM 1535 C CA . SER A 1 200 ? -3.145 28.719 21.688 1 97.44 200 SER A CA 1
ATOM 1536 C C . SER A 1 200 ? -2.678 27.625 20.75 1 97.44 200 SER A C 1
ATOM 1538 O O . SER A 1 200 ? -1.996 27.891 19.75 1 97.44 200 SER A O 1
ATOM 1540 N N . ARG A 1 201 ? -3.051 26.391 21 1 98.12 201 ARG A N 1
ATOM 1541 C CA . ARG A 1 201 ? -2.684 25.266 20.156 1 98.12 201 ARG A CA 1
ATOM 1542 C C . ARG A 1 201 ? -3.316 25.391 18.781 1 98.12 201 ARG A C 1
ATOM 1544 O O . ARG A 1 201 ? -2.65 25.172 17.766 1 98.12 201 ARG A O 1
ATOM 1551 N N . ILE A 1 202 ? -4.559 25.75 18.719 1 98.69 202 ILE A N 1
ATOM 1552 C CA . ILE A 1 202 ? -5.285 25.891 17.453 1 98.69 202 ILE A CA 1
ATOM 1553 C C . ILE A 1 202 ? -4.684 27.016 16.641 1 98.69 202 ILE A C 1
ATOM 1555 O O . ILE A 1 202 ? -4.484 26.891 15.43 1 98.69 202 ILE A O 1
ATOM 1559 N N . VAL A 1 203 ? -4.367 28.141 17.328 1 98.62 203 VAL A N 1
ATOM 1560 C CA . VAL A 1 203 ? -3.799 29.297 16.656 1 98.62 203 VAL A CA 1
ATOM 1561 C C . VAL A 1 203 ? -2.434 28.922 16.078 1 98.62 203 VAL A C 1
ATOM 1563 O O . VAL A 1 203 ? -2.135 29.25 14.922 1 98.62 203 VAL A O 1
ATOM 1566 N N . TRP A 1 204 ? -1.638 28.281 16.828 1 98.31 204 TRP A N 1
ATOM 1567 C CA . TRP A 1 204 ? -0.352 27.812 16.328 1 98.31 204 TRP A CA 1
ATOM 1568 C C . TRP A 1 204 ? -0.542 26.875 15.133 1 98.31 204 TRP A C 1
ATOM 1570 O O . TRP A 1 204 ? 0.086 27.062 14.086 1 98.31 204 TRP A O 1
ATOM 1580 N N . GLY A 1 205 ? -1.446 25.922 15.25 1 98.19 205 GLY A N 1
ATOM 1581 C CA . GLY A 1 205 ? -1.688 24.922 14.219 1 98.19 205 GLY A CA 1
ATOM 1582 C C . GLY A 1 205 ? -2.271 25.516 12.945 1 98.19 205 GLY A C 1
ATOM 1583 O O . GLY A 1 205 ? -2.115 24.938 11.867 1 98.19 205 GLY A O 1
ATOM 1584 N N . LYS A 1 206 ? -2.918 26.609 13.039 1 98.62 206 LYS A N 1
ATOM 1585 C CA . LYS A 1 206 ? -3.551 27.234 11.875 1 98.62 206 LYS A CA 1
ATOM 1586 C C . LYS A 1 206 ? -2.59 28.188 11.164 1 98.62 206 LYS A C 1
ATOM 1588 O O . LYS A 1 206 ? -2.512 28.188 9.938 1 98.62 206 LYS A O 1
ATOM 1593 N N . TYR A 1 207 ? -1.811 28.938 11.945 1 98.5 207 TYR A N 1
ATOM 1594 C CA . TYR A 1 207 ? -1.132 30.078 11.32 1 98.5 207 TYR A CA 1
ATOM 1595 C C . TYR A 1 207 ? 0.34 29.766 11.078 1 98.5 207 TYR A C 1
ATOM 1597 O O . TYR A 1 207 ? 1.05 30.531 10.438 1 98.5 207 TYR A O 1
ATOM 1605 N N . LEU A 1 208 ? 0.833 28.594 11.625 1 98.12 208 LEU A N 1
ATOM 1606 C CA . LEU A 1 208 ? 2.141 28.109 11.203 1 98.12 208 LEU A CA 1
ATOM 1607 C C . LEU A 1 208 ? 2.264 28.125 9.68 1 98.12 208 LEU A C 1
ATOM 1609 O O . LEU A 1 208 ? 1.362 27.656 8.977 1 98.12 208 LEU A O 1
ATOM 1613 N N . ASN A 1 209 ? 3.361 28.781 9.188 1 98.44 209 ASN A N 1
ATOM 1614 C CA . ASN A 1 209 ? 3.59 28.891 7.746 1 98.44 209 ASN A CA 1
ATOM 1615 C C . ASN A 1 209 ? 2.449 29.609 7.051 1 98.44 209 ASN A C 1
ATOM 1617 O O . ASN A 1 209 ? 2.076 29.266 5.93 1 98.44 209 ASN A O 1
ATOM 1621 N N . CYS A 1 210 ? 1.876 30.594 7.801 1 98.44 210 CYS A N 1
ATOM 1622 C CA . CYS A 1 210 ? 0.76 31.391 7.297 1 98.44 210 CYS A CA 1
ATOM 1623 C C . CYS A 1 210 ? -0.388 30.484 6.848 1 98.44 210 CYS A C 1
ATOM 1625 O O . CYS A 1 210 ? -1.042 30.766 5.844 1 98.44 210 CYS A O 1
ATOM 1627 N N . GLY A 1 211 ? -0.557 29.406 7.5 1 98.44 211 GLY A N 1
ATOM 1628 C CA . GLY A 1 211 ? -1.669 28.484 7.27 1 98.44 211 GLY A CA 1
ATOM 1629 C C . GLY A 1 211 ? -1.465 27.594 6.066 1 98.44 211 GLY A C 1
ATOM 1630 O O . GLY A 1 211 ? -2.342 26.797 5.727 1 98.44 211 GLY A O 1
ATOM 1631 N N . GLN A 1 212 ? -0.326 27.641 5.379 1 98.44 212 GLN A N 1
ATOM 1632 C CA . GLN A 1 212 ? -0.043 26.844 4.191 1 98.44 212 GLN A CA 1
ATOM 1633 C C . GLN A 1 212 ? 0.564 25.5 4.57 1 98.44 212 GLN A C 1
ATOM 1635 O O . GLN A 1 212 ? 1.659 25.156 4.117 1 98.44 212 GLN A O 1
ATOM 1640 N N . THR A 1 213 ? -0.141 24.781 5.41 1 98.38 213 THR A N 1
ATOM 1641 C CA . THR A 1 213 ? 0.232 23.484 5.941 1 98.38 213 THR A CA 1
ATOM 1642 C C . THR A 1 213 ? -0.889 22.469 5.723 1 98.38 213 THR A C 1
ATOM 1644 O O . THR A 1 213 ? -2.035 22.703 6.105 1 98.38 213 THR A O 1
ATOM 1647 N N . CYS A 1 214 ? -0.633 21.359 5.16 1 97.62 214 CYS A N 1
ATOM 1648 C CA . CYS A 1 214 ? -1.636 20.391 4.719 1 97.62 214 CYS A CA 1
ATOM 1649 C C . CYS A 1 214 ? -2.404 19.828 5.902 1 97.62 214 CYS A C 1
ATOM 1651 O O . CYS A 1 214 ? -3.568 19.438 5.77 1 97.62 214 CYS A O 1
ATOM 1653 N N . ILE A 1 215 ? -1.742 19.797 7.078 1 98.25 215 ILE A N 1
ATOM 1654 C CA . ILE A 1 215 ? -2.412 19.25 8.258 1 98.25 215 ILE A CA 1
ATOM 1655 C C . ILE A 1 215 ? -2.832 20.391 9.18 1 98.25 215 ILE A C 1
ATOM 1657 O O . ILE A 1 215 ? -3.143 20.156 10.352 1 98.25 215 ILE A O 1
ATOM 1661 N N . ALA A 1 216 ? -2.836 21.609 8.758 1 98.56 216 ALA A N 1
ATOM 1662 C CA . ALA A 1 216 ? -3.293 22.75 9.562 1 98.56 216 ALA A CA 1
ATOM 1663 C C . ALA A 1 216 ? -4.762 22.594 9.945 1 98.56 216 ALA A C 1
ATOM 1665 O O . ALA A 1 216 ? -5.52 21.906 9.25 1 98.56 216 ALA A O 1
ATOM 1666 N N . VAL A 1 217 ? -5.125 23.188 11.039 1 98.69 217 VAL A N 1
ATOM 1667 C CA . VAL A 1 217 ? -6.543 23.281 11.375 1 98.69 217 VAL A CA 1
ATOM 1668 C C . VAL A 1 217 ? -7.277 24.109 10.328 1 98.69 217 VAL A C 1
ATOM 1670 O O . VAL A 1 217 ? -7.164 25.328 10.312 1 98.69 217 VAL A O 1
ATOM 1673 N N . ASP A 1 218 ? -8.031 23.438 9.539 1 98.69 218 ASP A N 1
ATOM 1674 C CA . ASP A 1 218 ? -8.703 24.141 8.445 1 98.69 218 ASP A CA 1
ATOM 1675 C C . ASP A 1 218 ? -9.93 24.891 8.945 1 98.69 218 ASP A C 1
ATOM 1677 O O . ASP A 1 218 ? -10.211 26 8.477 1 98.69 218 ASP A O 1
ATOM 1681 N N . TYR A 1 219 ? -10.648 24.297 9.867 1 98.81 219 TYR A N 1
ATOM 1682 C CA . TYR A 1 219 ? -11.805 24.922 10.516 1 98.81 219 TYR A CA 1
ATOM 1683 C C . TYR A 1 219 ? -12.039 24.312 11.898 1 98.81 219 TYR A C 1
ATOM 1685 O O . TYR A 1 219 ? -11.547 23.234 12.203 1 98.81 219 TYR A O 1
ATOM 1693 N N . VAL A 1 220 ? -12.797 25.078 12.688 1 98.88 220 VAL A N 1
ATOM 1694 C CA . VAL A 1 220 ? -13.055 24.641 14.062 1 98.88 220 VAL A CA 1
ATOM 1695 C C . VAL A 1 220 ? -14.562 24.547 14.297 1 98.88 220 VAL A C 1
ATOM 1697 O O . VAL A 1 220 ? -15.305 25.469 13.945 1 98.88 220 VAL A O 1
ATOM 1700 N N . MET A 1 221 ? -14.977 23.453 14.805 1 98.81 221 MET A N 1
ATOM 1701 C CA . MET A 1 221 ? -16.328 23.297 15.32 1 98.81 221 MET A CA 1
ATOM 1702 C C . MET A 1 221 ? -16.344 23.297 16.844 1 98.81 221 MET A C 1
ATOM 1704 O O . MET A 1 221 ? -15.625 22.516 17.469 1 98.81 221 MET A O 1
ATOM 1708 N N . VAL A 1 222 ? -17.125 24.203 17.406 1 98.56 222 VAL A N 1
ATOM 1709 C CA . VAL A 1 222 ? -17.094 24.391 18.844 1 98.56 222 VAL A CA 1
ATOM 1710 C C . VAL A 1 222 ? -18.5 24.203 19.422 1 98.56 222 VAL A C 1
ATOM 1712 O O . VAL A 1 222 ? -19.453 24.828 18.938 1 98.56 222 VAL A O 1
ATOM 1715 N N . GLU A 1 223 ? -18.578 23.422 20.438 1 97.81 223 GLU A N 1
ATOM 1716 C CA . GLU A 1 223 ? -19.859 23.281 21.141 1 97.81 223 GLU A CA 1
ATOM 1717 C C . GLU A 1 223 ? -20.219 24.562 21.875 1 97.81 223 GLU A C 1
ATOM 1719 O O . GLU A 1 223 ? -19.359 25.266 22.391 1 97.81 223 GLU A O 1
ATOM 1724 N N . ASN A 1 224 ? -21.5 24.766 22.016 1 95.12 224 ASN A N 1
ATOM 1725 C CA . ASN A 1 224 ? -22.078 26.016 22.516 1 95.12 224 ASN A CA 1
ATOM 1726 C C . ASN A 1 224 ? -21.484 26.391 23.875 1 95.12 224 ASN A C 1
ATOM 1728 O O . ASN A 1 224 ? -21.156 27.562 24.109 1 95.12 224 ASN A O 1
ATOM 1732 N N . LYS A 1 225 ? -21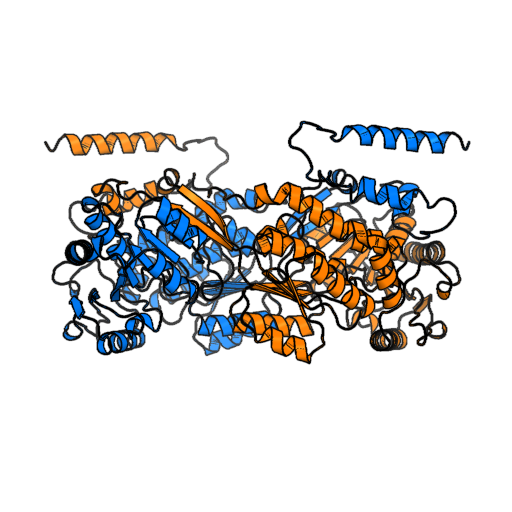.312 25.469 24.719 1 94.69 225 LYS A N 1
ATOM 1733 C CA . LYS A 1 225 ? -20.859 25.719 26.078 1 94.69 225 LYS A CA 1
ATOM 1734 C C . LYS A 1 225 ? -19.469 26.344 26.109 1 94.69 225 LYS A C 1
ATOM 1736 O O . LYS A 1 225 ? -19.141 27.125 27 1 94.69 225 LYS A O 1
ATOM 1741 N N . ALA A 1 226 ? -18.672 26.062 25.141 1 96.25 226 ALA A N 1
ATOM 1742 C CA . ALA A 1 226 ? -17.281 26.516 25.109 1 96.25 226 ALA A CA 1
ATOM 1743 C C . ALA A 1 226 ? -17.109 27.719 24.188 1 96.25 226 ALA A C 1
ATOM 1745 O O . ALA A 1 226 ? -16.062 28.359 24.172 1 96.25 226 ALA A O 1
ATOM 1746 N N . TYR A 1 227 ? -18.047 28.062 23.469 1 96.38 227 TYR A N 1
ATOM 1747 C CA . TYR A 1 227 ? -17.953 28.891 22.266 1 96.38 227 TYR A CA 1
ATOM 1748 C C . TYR A 1 227 ? -17.438 30.281 22.594 1 96.38 227 TYR A C 1
ATOM 1750 O O . TYR A 1 227 ? -16.422 30.719 22.047 1 96.38 227 TYR A O 1
ATOM 1758 N N . GLU A 1 228 ? -18.047 31 23.484 1 96.19 228 GLU A N 1
ATOM 1759 C CA . GLU A 1 228 ? -17.719 32.406 23.766 1 96.19 228 GLU A CA 1
ATOM 1760 C C . GLU A 1 228 ? -16.297 32.531 24.328 1 96.19 228 GLU A C 1
ATOM 1762 O O . GLU A 1 228 ? -15.516 33.344 23.859 1 96.19 228 GLU A O 1
ATOM 1767 N N . ARG A 1 229 ? -16.062 31.75 25.344 1 96.75 229 ARG A N 1
ATOM 1768 C CA . ARG A 1 229 ? -14.742 31.812 25.969 1 96.75 229 ARG A CA 1
ATOM 1769 C C . ARG A 1 229 ? -13.648 31.391 24.984 1 96.75 229 ARG A C 1
ATOM 1771 O O . ARG A 1 229 ? -12.555 31.953 24.984 1 96.75 229 ARG A O 1
ATOM 1778 N N . PHE A 1 230 ? -13.945 30.391 24.219 1 97.31 230 PHE A N 1
ATOM 1779 C CA . PHE A 1 230 ? -13 29.938 23.203 1 97.31 230 PHE A CA 1
ATOM 1780 C C . PHE A 1 230 ? -12.695 31.047 22.203 1 97.31 230 PHE A C 1
ATOM 1782 O O . PHE A 1 230 ? -11.531 31.281 21.875 1 97.31 230 PHE A O 1
ATOM 1789 N N . LEU A 1 231 ? -13.695 31.719 21.719 1 97.44 231 LEU A N 1
ATOM 1790 C CA . LEU A 1 231 ? -13.531 32.812 20.75 1 97.44 231 LEU A CA 1
ATOM 1791 C C . LEU A 1 231 ? -12.625 33.875 21.297 1 97.44 231 LEU A C 1
ATOM 1793 O O . LEU A 1 231 ? -11.703 34.344 20.625 1 97.44 231 LEU A O 1
ATOM 1797 N N . LEU A 1 232 ? -12.898 34.25 22.516 1 97.5 232 LEU A N 1
ATOM 1798 C CA . LEU A 1 232 ? -12.07 35.281 23.156 1 97.5 232 LEU A CA 1
ATOM 1799 C C . LEU A 1 232 ? -10.625 34.812 23.281 1 97.5 232 LEU A C 1
ATOM 1801 O O . LEU A 1 232 ? -9.688 35.562 23.047 1 97.5 232 LEU A O 1
ATOM 1805 N N . SER A 1 233 ? -10.492 33.562 23.625 1 98 233 SER A N 1
ATOM 1806 C CA . SER A 1 233 ? -9.164 33 23.812 1 98 233 SER A CA 1
ATOM 1807 C C . SER A 1 233 ? -8.398 32.938 22.5 1 98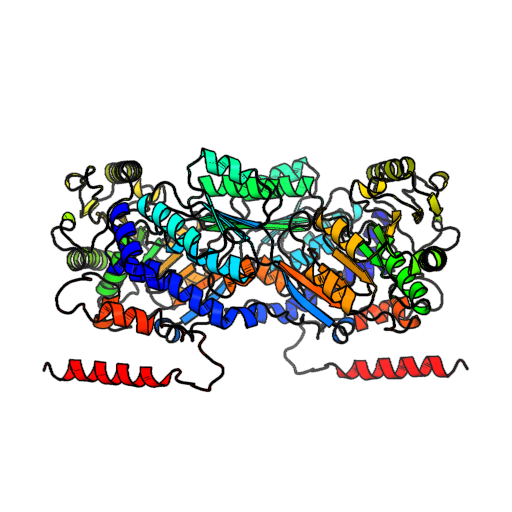 233 SER A C 1
ATOM 1809 O O . SER A 1 233 ? -7.176 33.094 22.484 1 98 233 SER A O 1
ATOM 1811 N N . ILE A 1 234 ? -9.086 32.688 21.391 1 98.44 234 ILE A N 1
ATOM 1812 C CA . ILE A 1 234 ? -8.461 32.656 20.062 1 98.44 234 ILE A CA 1
ATOM 1813 C C . ILE A 1 234 ? -7.898 34.031 19.75 1 98.44 234 ILE A C 1
ATOM 1815 O O . ILE A 1 234 ? -6.766 34.156 19.281 1 98.44 234 ILE A O 1
ATOM 1819 N N . LEU A 1 235 ? -8.672 35.062 19.984 1 97.94 235 LEU A N 1
ATOM 1820 C CA . LEU A 1 235 ? -8.25 36.406 19.688 1 97.94 235 LEU A CA 1
ATOM 1821 C C . LEU A 1 235 ? -7.043 36.812 20.547 1 97.94 235 LEU A C 1
ATOM 1823 O O . LEU A 1 235 ? -6.094 37.406 20.047 1 97.94 235 LEU A O 1
ATOM 1827 N N . GLU A 1 236 ? -7.105 36.375 21.812 1 97.88 236 GLU A N 1
ATOM 1828 C CA . GLU A 1 236 ? -5.988 36.625 22.719 1 97.88 236 GLU A CA 1
ATOM 1829 C C . GLU A 1 236 ? -4.719 35.938 22.234 1 97.88 236 GLU A C 1
ATOM 1831 O O . GLU A 1 236 ? -3.633 36.531 22.266 1 97.88 236 GLU A O 1
ATOM 1836 N N . ALA A 1 237 ? -4.852 34.75 21.797 1 97.69 237 ALA A N 1
ATOM 1837 C CA . ALA A 1 237 ? -3.701 33.969 21.328 1 97.69 237 ALA A CA 1
ATOM 1838 C C . ALA A 1 237 ? -3.107 34.594 20.062 1 97.69 237 ALA A C 1
ATOM 1840 O O . ALA A 1 237 ? -1.887 34.688 19.922 1 97.69 237 ALA A O 1
ATOM 1841 N N . VAL A 1 238 ? -3.963 35.031 19.109 1 98.06 238 VAL A N 1
ATOM 1842 C CA . VAL A 1 238 ? -3.498 35.656 17.875 1 98.06 238 VAL A CA 1
ATOM 1843 C C . VAL A 1 238 ? -2.668 36.906 18.219 1 98.06 238 VAL A C 1
ATOM 1845 O O . VAL A 1 238 ? -1.583 37.094 17.656 1 98.06 238 VAL A O 1
ATOM 1848 N N . PHE A 1 239 ? -3.16 37.656 19.109 1 96.75 239 PHE A N 1
ATOM 1849 C CA . PHE A 1 239 ? -2.469 38.875 19.516 1 96.75 239 PHE A CA 1
ATOM 1850 C C . PHE A 1 239 ? -1.164 38.531 20.234 1 96.75 239 PHE A C 1
ATOM 1852 O O . PHE A 1 239 ? -0.149 39.219 20.016 1 96.75 239 PHE A O 1
ATOM 1859 N N . ALA A 1 240 ? -1.254 37.594 21.109 1 95.62 240 ALA A N 1
ATOM 1860 C CA . ALA A 1 240 ? -0.065 37.188 21.859 1 95.62 240 ALA A CA 1
ATOM 1861 C C . ALA A 1 240 ? 1.041 36.719 20.922 1 95.62 240 ALA A C 1
ATOM 1863 O O . ALA A 1 240 ? 2.225 36.938 21.172 1 95.62 240 ALA A O 1
ATOM 1864 N N . PHE A 1 241 ? 0.709 36.062 19.859 1 96.94 241 PHE A N 1
ATOM 1865 C CA . PHE A 1 241 ? 1.691 35.438 18.969 1 96.94 241 PHE A CA 1
ATOM 1866 C C . PHE A 1 241 ? 2.258 36.469 18.016 1 96.94 241 PHE A C 1
ATOM 1868 O O . PHE A 1 241 ? 3.465 36.5 17.766 1 96.94 241 PHE A O 1
ATOM 1875 N N . TYR A 1 242 ? 1.396 37.375 17.453 1 96.38 242 TYR A N 1
ATOM 1876 C CA . TYR A 1 242 ? 1.832 38.125 16.297 1 96.38 242 TYR A CA 1
ATOM 1877 C C . TYR A 1 242 ? 1.722 39.625 16.547 1 96.38 242 TYR A C 1
ATOM 1879 O O . TYR A 1 242 ? 2.127 40.438 15.719 1 96.38 242 TYR A O 1
ATOM 1887 N N . GLY A 1 243 ? 1.132 40 17.703 1 92.75 243 GLY A N 1
ATOM 1888 C CA . GLY A 1 243 ? 1.005 41.406 18.078 1 92.75 243 GLY A CA 1
ATOM 1889 C C . GLY A 1 243 ? -0.183 42.094 17.422 1 92.75 243 GLY A C 1
ATOM 1890 O O . GLY A 1 243 ? -0.989 41.438 16.75 1 92.75 243 GLY A O 1
ATOM 1891 N N . LYS A 1 244 ? -0.203 43.344 17.625 1 90.31 244 LYS A N 1
ATOM 1892 C CA . LYS A 1 244 ? -1.301 44.156 17.094 1 90.31 244 LYS A CA 1
ATOM 1893 C C . LYS A 1 244 ? -1.154 44.375 15.594 1 90.31 244 LYS A C 1
ATOM 1895 O O . LYS A 1 244 ? -2.15 44.5 14.883 1 90.31 244 LYS A O 1
ATOM 1900 N N . ASP A 1 245 ? 0.115 44.375 15.195 1 94.62 245 ASP A N 1
ATOM 1901 C CA . ASP A 1 245 ? 0.424 44.5 13.781 1 94.62 245 ASP A CA 1
ATOM 1902 C C . ASP A 1 245 ? 1.229 43.312 13.258 1 94.62 245 ASP A C 1
ATOM 1904 O O . ASP A 1 245 ? 2.459 43.375 13.211 1 94.62 245 ASP A O 1
ATOM 1908 N N . SER A 1 246 ? 0.497 42.344 12.758 1 95.38 246 SER A N 1
ATOM 1909 C CA . SER A 1 246 ? 1.132 41.094 12.32 1 95.38 246 SER A CA 1
ATOM 1910 C C . SER A 1 246 ? 2.006 41.344 11.094 1 95.38 246 SER A C 1
ATOM 1912 O O . SER A 1 246 ? 2.891 40.531 10.797 1 95.38 246 SER A O 1
ATOM 1914 N N . LYS A 1 247 ? 1.782 42.375 10.344 1 96 247 LYS A N 1
ATOM 1915 C CA . LYS A 1 247 ? 2.584 42.688 9.164 1 96 247 LYS A CA 1
ATOM 1916 C C . LYS A 1 247 ? 4.039 42.938 9.547 1 96 247 LYS A C 1
ATOM 1918 O O . LYS A 1 247 ? 4.953 42.625 8.773 1 96 247 LYS A O 1
ATOM 1923 N N . LYS A 1 248 ? 4.23 43.438 10.727 1 95 248 LYS A N 1
ATOM 1924 C CA . LYS A 1 248 ? 5.57 43.812 11.18 1 95 248 LYS A CA 1
ATOM 1925 C C . LYS A 1 248 ? 6.176 42.688 12.031 1 95 248 LYS A C 1
ATOM 1927 O O . LYS A 1 248 ? 7.336 42.781 12.445 1 95 248 LYS A O 1
ATOM 1932 N N . SER A 1 249 ? 5.418 41.719 12.305 1 95.12 249 SER A N 1
ATOM 1933 C CA . SER A 1 249 ? 5.922 40.625 13.125 1 95.12 249 SER A CA 1
ATOM 1934 C C . SER A 1 249 ? 7.023 39.844 12.406 1 95.12 249 SER A C 1
ATOM 1936 O O . SER A 1 249 ? 6.844 39.406 11.266 1 95.12 249 SER A O 1
ATOM 1938 N N . PRO A 1 250 ? 8.18 39.625 13.055 1 95.19 250 PRO A N 1
ATOM 1939 C CA . PRO A 1 250 ? 9.227 38.812 12.445 1 95.19 250 PRO A CA 1
ATOM 1940 C C . PRO A 1 250 ? 8.883 37.312 12.43 1 95.19 250 PRO A C 1
ATOM 1942 O O . PRO A 1 250 ? 9.594 36.531 11.812 1 95.19 250 PRO A O 1
ATOM 1945 N N . ASP A 1 251 ? 7.766 36.969 13.07 1 96.69 251 ASP A N 1
ATOM 1946 C CA . ASP A 1 251 ? 7.434 35.562 13.289 1 96.69 251 ASP A CA 1
ATOM 1947 C C . ASP A 1 251 ? 6.277 35.125 12.391 1 96.69 251 ASP A C 1
ATOM 1949 O O . ASP A 1 251 ? 5.695 34.062 12.594 1 96.69 251 ASP A O 1
ATOM 1953 N N . TYR A 1 252 ? 5.926 35.938 11.477 1 97.69 252 TYR A N 1
ATOM 1954 C CA . TYR A 1 252 ? 4.773 35.656 10.625 1 97.69 252 TYR A CA 1
ATOM 1955 C C . TYR A 1 252 ? 5.195 35.531 9.164 1 97.69 252 TYR A C 1
ATOM 1957 O O . TYR A 1 252 ? 5.879 36.375 8.625 1 97.69 252 TYR A O 1
ATOM 1965 N N . ALA A 1 253 ? 4.793 34.469 8.555 1 98.31 253 ALA A N 1
ATOM 1966 C CA . ALA A 1 253 ? 5.148 34.156 7.172 1 98.31 253 ALA A CA 1
ATOM 1967 C C . ALA A 1 253 ? 4.23 34.875 6.195 1 98.31 253 ALA A C 1
ATOM 1969 O O . ALA A 1 253 ? 3.471 35.781 6.59 1 98.31 253 ALA A O 1
ATOM 1970 N N . ARG A 1 254 ? 4.473 34.625 4.887 1 98.62 254 ARG A N 1
ATOM 1971 C CA . ARG A 1 254 ? 3.674 35.219 3.811 1 98.62 254 ARG A CA 1
ATOM 1972 C C . ARG A 1 254 ? 3.133 34.125 2.887 1 98.62 254 ARG A C 1
ATOM 1974 O O . ARG A 1 254 ? 3.605 33 2.914 1 98.62 254 ARG A O 1
ATOM 1981 N N . ILE A 1 255 ? 2.059 34.5 2.172 1 98.38 255 ILE A N 1
ATOM 1982 C CA . ILE A 1 255 ? 1.498 33.594 1.179 1 98.38 255 ILE A CA 1
ATOM 1983 C C . ILE A 1 255 ? 2.475 33.438 0.014 1 98.38 255 ILE A C 1
ATOM 1985 O O . ILE A 1 255 ? 3.209 34.344 -0.317 1 98.38 255 ILE A O 1
ATOM 1989 N N . ILE A 1 256 ? 2.461 32.312 -0.639 1 98.62 256 ILE A N 1
ATOM 1990 C CA . ILE A 1 256 ? 3.5 31.859 -1.557 1 98.62 256 ILE A CA 1
ATOM 1991 C C . ILE A 1 256 ? 3.428 32.656 -2.854 1 98.62 256 ILE A C 1
ATOM 1993 O O . ILE A 1 256 ? 4.449 32.906 -3.5 1 98.62 256 ILE A O 1
ATOM 1997 N N . SER A 1 257 ? 2.189 33.094 -3.252 1 98.38 257 SER A N 1
ATOM 1998 C CA . SER A 1 257 ? 2.047 33.688 -4.582 1 98.38 257 SER A CA 1
ATOM 1999 C C . SER A 1 257 ? 0.818 34.594 -4.668 1 98.38 257 SER A C 1
ATOM 2001 O O . SER A 1 257 ? -0.061 34.531 -3.803 1 98.38 257 SER A O 1
ATOM 2003 N N . GLU A 1 258 ? 0.79 35.344 -5.73 1 98.56 258 GLU A N 1
ATOM 2004 C CA . GLU A 1 258 ? -0.354 36.219 -5.984 1 98.56 258 GLU A CA 1
ATOM 2005 C C . GLU A 1 258 ? -1.609 35.406 -6.289 1 98.56 258 GLU A C 1
ATOM 2007 O O . GLU A 1 258 ? -2.715 35.781 -5.902 1 98.56 258 GLU A O 1
ATOM 2012 N N . ARG A 1 259 ? -1.436 34.375 -6.988 1 98 259 ARG A N 1
ATOM 2013 C CA . ARG A 1 259 ? -2.568 33.5 -7.305 1 98 259 ARG A CA 1
ATOM 2014 C C . ARG A 1 259 ? -3.252 33.031 -6.035 1 98 259 ARG A C 1
ATOM 2016 O O . ARG A 1 259 ? -4.477 33.094 -5.918 1 98 259 ARG A O 1
ATOM 2023 N N . GLN A 1 260 ? -2.473 32.5 -5.117 1 98.12 260 GLN A N 1
ATOM 2024 C CA . GLN A 1 260 ? -3.016 32.031 -3.848 1 98.12 260 GLN A CA 1
ATOM 2025 C C . GLN A 1 260 ? -3.625 33.188 -3.051 1 98.12 260 GLN A C 1
ATOM 2027 O O . GLN A 1 260 ? -4.66 33.031 -2.4 1 98.12 260 GLN A O 1
ATOM 2032 N N . PHE A 1 261 ? -2.941 34.344 -3.1 1 98.69 261 PHE A N 1
ATOM 2033 C CA . PHE A 1 261 ? -3.453 35.531 -2.445 1 98.69 261 PHE A CA 1
ATOM 2034 C C . PHE A 1 261 ? -4.855 35.875 -2.947 1 98.69 261 PHE A C 1
ATOM 2036 O O . PHE A 1 261 ? -5.777 36.062 -2.15 1 98.69 261 PHE A O 1
ATOM 2043 N N . ASP A 1 262 ? -5.012 35.844 -4.238 1 98.75 262 ASP A N 1
ATOM 2044 C CA . ASP A 1 262 ? -6.277 36.219 -4.863 1 98.75 262 ASP A CA 1
ATOM 2045 C C . ASP A 1 262 ? -7.359 35.188 -4.559 1 98.75 262 ASP A C 1
ATOM 2047 O O . ASP A 1 262 ? -8.516 35.562 -4.32 1 98.75 262 ASP A O 1
ATOM 2051 N N . ARG A 1 263 ? -7.016 34 -4.551 1 98.44 263 ARG A N 1
ATOM 2052 C CA . ARG A 1 263 ? -7.961 32.938 -4.227 1 98.44 263 ARG A CA 1
ATOM 2053 C C . ARG A 1 263 ? -8.508 33.094 -2.811 1 98.44 263 ARG A C 1
ATOM 2055 O O . ARG A 1 263 ? -9.719 33.062 -2.6 1 98.44 263 ARG A O 1
ATOM 2062 N N . LEU A 1 264 ? -7.652 33.281 -1.9 1 98.75 264 LEU A N 1
ATOM 2063 C CA . LEU A 1 264 ? -8.031 33.438 -0.498 1 98.75 264 LEU A CA 1
ATOM 2064 C C . LEU A 1 264 ? -8.867 34.688 -0.281 1 98.75 264 LEU A C 1
ATOM 2066 O O . LEU A 1 264 ? -9.836 34.656 0.481 1 98.75 264 LEU A O 1
ATOM 2070 N N . LYS A 1 265 ? -8.438 35.75 -0.915 1 98.69 265 LYS A N 1
ATOM 2071 C CA . LYS A 1 265 ? -9.195 36.969 -0.798 1 98.69 265 LYS A CA 1
ATOM 2072 C C . LYS A 1 265 ? -10.633 36.812 -1.277 1 98.69 265 LYS A C 1
ATOM 2074 O O . LYS A 1 265 ? -11.57 37.25 -0.627 1 98.69 265 LYS A O 1
ATOM 2079 N N . LYS A 1 266 ? -10.797 36.156 -2.402 1 98.56 266 LYS A N 1
ATOM 2080 C CA . LYS A 1 266 ? -12.125 35.906 -2.947 1 98.56 266 LYS A CA 1
ATOM 2081 C C . LYS A 1 266 ? -12.984 35.094 -1.968 1 98.56 266 LYS A C 1
ATOM 2083 O O . LYS A 1 266 ? -14.164 35.375 -1.784 1 98.56 266 LYS A O 1
ATOM 2088 N N . LEU A 1 267 ? -12.469 34.062 -1.313 1 98.69 267 LEU A N 1
ATOM 2089 C CA . LEU A 1 267 ? -13.195 33.25 -0.346 1 98.69 267 LEU A CA 1
ATOM 2090 C C . LEU A 1 267 ? -13.656 34.094 0.838 1 98.69 267 LEU A C 1
ATOM 2092 O O . LEU A 1 267 ? -14.805 34 1.279 1 98.69 267 LEU A O 1
ATOM 2096 N N . VAL A 1 268 ? -12.75 34.969 1.342 1 98.75 268 VAL A N 1
ATOM 2097 C CA . VAL A 1 268 ? -13.055 35.75 2.525 1 98.75 268 VAL A CA 1
ATOM 2098 C C . VAL A 1 268 ? -14.078 36.844 2.176 1 98.75 268 VAL A C 1
ATOM 2100 O O . VAL A 1 268 ? -14.969 37.125 2.979 1 98.75 268 VAL A O 1
ATOM 2103 N N . GLU A 1 269 ? -13.977 37.375 0.986 1 98.12 269 GLU A N 1
ATOM 2104 C CA . GLU A 1 269 ? -14.914 38.406 0.551 1 98.12 269 GLU A CA 1
ATOM 2105 C C . GLU A 1 269 ? -16.328 37.844 0.386 1 98.12 269 GLU A C 1
ATOM 2107 O O . GLU A 1 269 ? -17.312 38.594 0.486 1 98.12 269 GLU A O 1
ATOM 2112 N N . ASN A 1 270 ? -16.438 36.594 0.203 1 98.38 270 ASN A N 1
ATOM 2113 C CA . ASN A 1 270 ? -17.734 35.969 -0.058 1 98.38 270 ASN A CA 1
ATOM 2114 C C . ASN A 1 270 ? -18.281 35.281 1.181 1 98.38 270 ASN A C 1
ATOM 2116 O O . ASN A 1 270 ? -19.328 34.625 1.122 1 98.38 270 ASN A O 1
ATOM 2120 N N . THR A 1 271 ? -17.578 35.375 2.305 1 98.56 271 THR A N 1
ATOM 2121 C CA . THR A 1 271 ? -18.062 34.719 3.514 1 98.56 271 THR A CA 1
ATOM 2122 C C . THR A 1 271 ? -19.266 35.469 4.078 1 98.56 271 THR A C 1
ATOM 2124 O O . THR A 1 271 ? -19.375 36.688 3.939 1 98.56 271 THR A O 1
ATOM 2127 N N . LYS A 1 272 ? -20.188 34.75 4.672 1 98.38 272 LYS A N 1
ATOM 2128 C CA . LYS A 1 272 ? -21.328 35.344 5.383 1 98.38 272 LYS A CA 1
ATOM 2129 C C . LYS A 1 272 ? -21.047 35.438 6.883 1 98.38 272 LYS A C 1
ATOM 2131 O O . LYS A 1 272 ? -21.875 35.938 7.645 1 98.38 272 LYS A O 1
ATOM 2136 N N . GLY A 1 273 ? -19.875 34.906 7.254 1 98.38 273 GLY A N 1
ATOM 2137 C CA . GLY A 1 273 ? -19.484 34.969 8.656 1 98.38 273 GLY A CA 1
ATOM 2138 C C . GLY A 1 273 ? -19.016 36.344 9.078 1 98.38 273 GLY A C 1
ATOM 2139 O O . GLY A 1 273 ? -18.938 37.25 8.266 1 98.38 273 GLY A O 1
ATOM 2140 N N . ASN A 1 274 ? -18.75 36.438 10.375 1 98.19 274 ASN A N 1
ATOM 2141 C CA . ASN A 1 274 ? -18.281 37.688 10.961 1 98.19 274 ASN A CA 1
ATOM 2142 C C . ASN A 1 274 ? -16.75 37.719 11.078 1 98.19 274 ASN A C 1
ATOM 2144 O O . ASN A 1 274 ? -16.188 36.938 11.859 1 98.19 274 ASN A O 1
ATOM 2148 N N . ILE A 1 275 ? -16.109 38.562 10.32 1 98.38 275 ILE A N 1
ATOM 2149 C CA . ILE A 1 275 ? -14.664 38.688 10.375 1 98.38 275 ILE A CA 1
ATOM 2150 C C . ILE A 1 275 ? -14.25 39.406 11.648 1 98.38 275 ILE A C 1
ATOM 2152 O O . ILE A 1 275 ? -14.539 40.594 11.812 1 98.38 275 ILE A O 1
ATOM 2156 N N . LEU A 1 276 ? -13.57 38.781 12.516 1 97.62 276 LEU A N 1
ATOM 2157 C CA . LEU A 1 276 ? -13.195 39.344 13.812 1 97.62 276 LEU A CA 1
ATOM 2158 C C . LEU A 1 276 ? -11.812 39.969 13.734 1 97.62 276 LEU A C 1
ATOM 2160 O O . LEU A 1 276 ? -11.531 40.938 14.445 1 97.62 276 LEU A O 1
ATOM 2164 N N . THR A 1 277 ? -10.898 39.375 13.078 1 97.12 277 THR A N 1
ATOM 2165 C CA . THR A 1 277 ? -9.562 39.906 12.82 1 97.12 277 THR A CA 1
ATOM 2166 C C . THR A 1 277 ? -9.172 39.719 11.367 1 97.12 277 THR A C 1
ATOM 2168 O O . THR A 1 277 ? -9.734 38.844 10.68 1 97.12 277 THR A O 1
ATOM 2171 N N . GLY A 1 278 ? -8.25 40.531 10.906 1 96.38 278 GLY A N 1
ATOM 2172 C CA . GLY A 1 278 ? -7.656 40.375 9.586 1 96.38 278 GLY A CA 1
ATOM 2173 C C . GLY A 1 278 ? -8.57 40.781 8.461 1 96.38 278 GLY A C 1
ATOM 2174 O O . GLY A 1 278 ? -8.68 40.094 7.445 1 96.38 278 GLY A O 1
ATOM 2175 N N . LYS A 1 279 ? -9.211 41.844 8.602 1 95.38 279 LYS A N 1
ATOM 2176 C CA . LYS A 1 279 ? -10.086 42.375 7.562 1 95.38 279 LYS A CA 1
ATOM 2177 C C . LYS A 1 279 ? -9.32 42.625 6.266 1 95.38 279 LYS A C 1
ATOM 2179 O O . LYS A 1 279 ? -8.117 42.906 6.289 1 95.38 279 LYS A O 1
ATOM 2184 N N . THR A 1 280 ? -10.008 42.5 5.156 1 95.12 280 THR A N 1
ATOM 2185 C CA . THR A 1 280 ? -9.391 42.438 3.838 1 95.12 280 THR A CA 1
ATOM 2186 C C . THR A 1 280 ? -8.672 43.75 3.52 1 95.12 280 THR A C 1
ATOM 2188 O O . THR A 1 280 ? -7.758 43.781 2.688 1 95.12 280 THR A O 1
ATOM 2191 N N . ASP A 1 281 ? -9.039 44.844 4.102 1 94.56 281 ASP A N 1
ATOM 2192 C CA . ASP A 1 281 ? -8.383 46.125 3.846 1 94.56 281 ASP A CA 1
ATOM 2193 C C . ASP A 1 281 ? -6.965 46.156 4.418 1 94.56 281 ASP A C 1
ATOM 2195 O O . ASP A 1 281 ? -6.156 47 4.062 1 94.56 281 ASP A O 1
ATOM 2199 N N . GLU A 1 282 ? -6.672 45.188 5.277 1 95.5 282 GLU A N 1
ATOM 2200 C CA . GLU A 1 282 ? -5.344 45.062 5.871 1 95.5 282 GLU A CA 1
ATOM 2201 C C . GLU A 1 282 ? -4.418 44.219 4.992 1 95.5 282 GLU A C 1
ATOM 2203 O O . GLU A 1 282 ? -3.211 44.156 5.238 1 95.5 282 GLU A O 1
ATOM 2208 N N . TRP A 1 283 ? -4.988 43.594 4.039 1 98.38 283 TRP A N 1
ATOM 2209 C CA . TRP A 1 283 ? -4.215 42.688 3.199 1 98.38 283 TRP A CA 1
ATOM 2210 C C . TRP A 1 283 ? -3.305 43.469 2.254 1 98.38 283 TRP A C 1
ATOM 2212 O O . TRP A 1 283 ? -3.621 44.594 1.861 1 98.38 283 TRP A O 1
ATOM 2222 N N . ASP A 1 284 ? -2.115 42.938 1.925 1 98.56 284 ASP A N 1
ATOM 2223 C CA . ASP A 1 284 ? -1.175 43.594 1.023 1 98.56 284 ASP A CA 1
ATOM 2224 C C . ASP A 1 284 ? -0.666 42.625 -0.042 1 98.56 284 ASP A C 1
ATOM 2226 O O . ASP A 1 284 ? 0.25 41.844 0.211 1 98.56 284 ASP A O 1
ATOM 2230 N N . ARG A 1 285 ? -1.186 42.688 -1.237 1 98.12 285 ARG A N 1
ATOM 2231 C CA . ARG A 1 285 ? -0.877 41.781 -2.342 1 98.12 285 ARG A CA 1
ATOM 2232 C C . ARG A 1 285 ? 0.581 41.938 -2.768 1 98.12 285 ARG A C 1
ATOM 2234 O O . ARG A 1 285 ? 1.208 40.938 -3.168 1 98.12 285 ARG A O 1
ATOM 2241 N N . SER A 1 286 ? 1.171 43.125 -2.711 1 97.81 286 SER A N 1
ATOM 2242 C CA . SER A 1 286 ? 2.525 43.375 -3.184 1 97.81 286 SER A CA 1
ATOM 2243 C C . SER A 1 286 ? 3.561 42.656 -2.326 1 97.81 286 SER A C 1
ATOM 2245 O O . SER A 1 286 ? 4.652 42.344 -2.801 1 97.81 286 SER A O 1
ATOM 2247 N N . THR A 1 287 ? 3.219 42.375 -1.1 1 97.75 287 THR A N 1
ATOM 2248 C CA . THR A 1 287 ? 4.133 41.688 -0.21 1 97.75 287 THR A CA 1
ATOM 2249 C C . THR A 1 287 ? 3.576 40.312 0.147 1 97.75 287 THR A C 1
ATOM 2251 O O . THR A 1 287 ? 4.105 39.625 1.027 1 97.75 287 THR A O 1
ATOM 2254 N N . LEU A 1 288 ? 2.412 40 -0.414 1 98.62 288 LEU A N 1
ATOM 2255 C CA . LEU A 1 288 ? 1.729 38.719 -0.217 1 98.62 288 LEU A CA 1
ATOM 2256 C C . LEU A 1 288 ? 1.359 38.531 1.249 1 98.62 288 LEU A C 1
ATOM 2258 O O . LEU A 1 288 ? 1.441 37.406 1.769 1 98.62 288 LEU A O 1
ATOM 2262 N N . PHE A 1 289 ? 1.045 39.625 1.869 1 98.75 289 PHE A N 1
ATOM 2263 C CA . PHE A 1 289 ? 0.71 39.625 3.287 1 98.75 289 PHE A CA 1
ATOM 2264 C C . PHE A 1 289 ? -0.791 39.438 3.488 1 98.75 289 PHE A C 1
ATOM 2266 O O . PHE A 1 289 ? -1.587 40.219 2.957 1 98.75 289 PHE A O 1
ATOM 2273 N N . ILE A 1 290 ? -1.211 38.469 4.195 1 98.81 290 ILE A N 1
ATOM 2274 C CA . ILE A 1 290 ? -2.547 38.281 4.746 1 98.81 290 ILE A CA 1
ATOM 2275 C C . ILE A 1 290 ? -2.461 38.125 6.262 1 98.81 290 ILE A C 1
ATOM 2277 O O . ILE A 1 290 ? -1.77 37.219 6.762 1 98.81 290 ILE A O 1
ATOM 2281 N N . PRO A 1 291 ? -3.039 39 7.016 1 98.5 291 PRO A N 1
ATOM 2282 C CA . PRO A 1 291 ? -3.002 38.844 8.477 1 98.5 291 PRO A CA 1
ATOM 2283 C C . PRO A 1 291 ? -3.746 37.594 8.953 1 98.5 291 PRO A C 1
ATOM 2285 O O . PRO A 1 291 ? -4.453 36.938 8.172 1 98.5 291 PRO A O 1
ATOM 2288 N N . PRO A 1 292 ? -3.523 37.188 10.227 1 98.69 292 PRO A N 1
ATOM 2289 C CA . PRO A 1 292 ? -4.375 36.125 10.773 1 98.69 292 PRO A CA 1
ATOM 2290 C C . PRO A 1 292 ? -5.859 36.469 10.734 1 98.69 292 PRO A C 1
ATOM 2292 O O . PRO A 1 292 ? -6.266 37.5 11.32 1 98.69 292 PRO A O 1
ATOM 2295 N N . VAL A 1 293 ? -6.613 35.719 10.047 1 98.81 293 VAL A N 1
ATOM 2296 C CA . VAL A 1 293 ? -8.039 35.969 9.898 1 98.81 293 VAL A CA 1
ATOM 2297 C C . VAL A 1 293 ? -8.844 35 10.766 1 98.81 293 VAL A C 1
ATOM 2299 O O . VAL A 1 293 ? -8.617 33.781 10.703 1 98.81 293 VAL A O 1
ATOM 2302 N N . VAL A 1 294 ? -9.656 35.5 11.602 1 98.81 294 VAL A N 1
ATOM 2303 C CA . VAL A 1 294 ? -10.617 34.719 12.367 1 98.81 294 VAL A CA 1
ATOM 2304 C C . VAL A 1 294 ? -12.039 35.094 11.953 1 98.81 294 VAL A C 1
ATOM 2306 O O . VAL A 1 294 ? -12.406 36.25 12 1 98.81 294 VAL A O 1
ATOM 2309 N N . VAL A 1 295 ? -12.805 34.156 11.523 1 98.81 295 VAL A N 1
ATOM 2310 C CA . VAL A 1 295 ? -14.172 34.406 11.094 1 98.81 295 VAL A CA 1
ATOM 2311 C C . VAL A 1 295 ? -15.141 33.625 11.969 1 98.81 295 VAL A C 1
ATOM 2313 O O . VAL A 1 295 ? -15.109 32.375 11.992 1 98.81 295 VAL A O 1
ATOM 2316 N N . ASP A 1 296 ? -15.969 34.281 12.656 1 98 296 ASP A N 1
ATOM 2317 C CA . ASP A 1 296 ? -16.938 33.688 13.57 1 98 296 ASP A CA 1
ATOM 2318 C C . ASP A 1 296 ? -18.297 33.5 12.875 1 98 296 ASP A C 1
ATOM 2320 O O . ASP A 1 296 ? -18.531 34.062 11.805 1 98 296 ASP A O 1
ATOM 2324 N N . ASP A 1 297 ? -19.125 32.594 13.422 1 97.25 297 ASP A N 1
ATOM 2325 C CA . ASP A 1 297 ? -20.484 32.375 12.984 1 97.25 297 ASP A CA 1
ATOM 2326 C C . ASP A 1 297 ? -20.531 31.938 11.516 1 97.25 297 ASP A C 1
ATOM 2328 O O . ASP A 1 297 ? -21.297 32.469 10.727 1 97.25 297 ASP A O 1
ATOM 2332 N N . VAL A 1 298 ? -19.656 31.109 11.188 1 98.62 298 VAL A N 1
ATOM 2333 C CA . VAL A 1 298 ? -19.562 30.578 9.836 1 98.62 298 VAL A CA 1
ATOM 2334 C C . VAL A 1 298 ? -20.547 29.406 9.68 1 98.62 298 VAL A C 1
ATOM 2336 O O . VAL A 1 298 ? -20.594 28.516 10.531 1 98.62 298 VAL A O 1
ATOM 2339 N N . GLY A 1 299 ? -21.312 29.406 8.594 1 98.06 299 GLY A N 1
ATOM 2340 C CA . GLY A 1 299 ? -22.188 28.281 8.297 1 98.06 299 GLY A CA 1
ATOM 2341 C C . GLY A 1 299 ? -21.484 27.172 7.527 1 98.06 299 GLY A C 1
ATOM 2342 O O . GLY A 1 299 ? -20.438 27.391 6.926 1 98.06 299 GLY A O 1
ATOM 2343 N N . PHE A 1 300 ? -22.125 26.016 7.52 1 97.38 300 PHE A N 1
ATOM 2344 C CA . PHE A 1 300 ? -21.562 24.859 6.844 1 97.38 300 PHE A CA 1
ATOM 2345 C C . PHE A 1 300 ? -21.547 25.062 5.332 1 97.38 300 PHE A C 1
ATOM 2347 O O . PHE A 1 300 ? -20.812 24.391 4.613 1 97.38 300 PHE A O 1
ATOM 2354 N N . ASP A 1 301 ? -22.328 25.938 4.793 1 97.19 301 ASP A N 1
ATOM 2355 C CA . ASP A 1 301 ? -22.406 26.188 3.357 1 97.19 301 ASP A CA 1
ATOM 2356 C C . ASP A 1 301 ? -21.641 27.453 2.971 1 97.19 301 ASP A C 1
ATOM 2358 O O . ASP A 1 301 ? -21.781 27.953 1.851 1 97.19 301 ASP A O 1
ATOM 2362 N N . ASP A 1 302 ? -20.906 27.984 3.891 1 98.44 302 ASP A N 1
ATOM 2363 C CA . ASP A 1 302 ? -20.141 29.219 3.695 1 98.44 302 ASP A CA 1
ATOM 2364 C C . ASP A 1 302 ? -19.031 29 2.66 1 98.44 302 ASP A C 1
ATOM 2366 O O . ASP A 1 302 ? -18.562 27.891 2.461 1 98.44 302 ASP A O 1
ATOM 2370 N N . SER A 1 303 ? -18.594 30.094 1.993 1 98.69 303 SER A N 1
ATOM 2371 C CA . SER A 1 303 ? -17.516 30.047 1.011 1 98.69 303 SER A CA 1
ATOM 2372 C C . SER A 1 303 ? -16.234 29.469 1.613 1 98.69 303 SER A C 1
ATOM 2374 O O . SER A 1 303 ? -15.508 28.734 0.942 1 98.69 303 SER A O 1
ATOM 2376 N N . LEU A 1 304 ? -16.016 29.672 2.883 1 98.75 304 LEU A N 1
ATOM 2377 C CA . LEU A 1 304 ? -14.805 29.234 3.564 1 98.75 304 LEU A CA 1
ATOM 2378 C C . LEU A 1 304 ? -14.844 27.734 3.82 1 98.75 304 LEU A C 1
ATOM 2380 O O . LEU A 1 304 ? -13.828 27.125 4.172 1 98.75 304 LEU A O 1
ATOM 2384 N N . MET A 1 305 ? -15.984 27.141 3.656 1 98.25 305 MET A N 1
ATOM 2385 C CA . MET A 1 305 ? -16.156 25.703 3.885 1 98.25 305 MET A CA 1
ATOM 2386 C C . MET A 1 305 ? -16.203 24.938 2.564 1 98.25 305 MET A C 1
ATOM 2388 O O . MET A 1 305 ? -16.344 23.719 2.553 1 98.25 305 MET A O 1
ATOM 2392 N N . SER A 1 306 ? -15.984 25.625 1.416 1 97 306 SER A N 1
ATOM 2393 C CA . SER A 1 306 ? -16.203 25.047 0.094 1 97 306 SER A CA 1
ATOM 2394 C C . SER A 1 306 ? -14.992 24.234 -0.365 1 97 306 SER A C 1
ATOM 2396 O O . SER A 1 306 ? -15.117 23.328 -1.176 1 97 306 SER A O 1
ATOM 2398 N N . GLU A 1 307 ? -13.789 24.562 0.117 1 96.5 307 GLU A N 1
ATOM 2399 C CA . GLU A 1 307 ? -12.531 23.906 -0.25 1 96.5 307 GLU A CA 1
ATOM 2400 C C . GLU A 1 307 ? -11.477 24.094 0.837 1 96.5 307 GLU A C 1
ATOM 2402 O O . GLU A 1 307 ? -11.656 24.891 1.756 1 96.5 307 GLU A O 1
ATOM 2407 N N . GLU A 1 308 ? -10.461 23.328 0.768 1 97.38 308 GLU A N 1
ATOM 2408 C CA . GLU A 1 308 ? -9.328 23.516 1.67 1 97.38 308 GLU A CA 1
ATOM 2409 C C . GLU A 1 308 ? -8.766 24.938 1.567 1 97.38 308 GLU A C 1
ATOM 2411 O O . GLU A 1 308 ? -8.492 25.422 0.468 1 97.38 308 GLU A O 1
ATOM 2416 N N . LEU A 1 309 ? -8.57 25.562 2.689 1 98.44 309 LEU A N 1
ATOM 2417 C CA . LEU A 1 309 ? -8.203 26.984 2.684 1 98.44 309 LEU A CA 1
ATOM 2418 C C . LEU A 1 309 ? -6.723 27.156 2.381 1 98.44 309 LEU A C 1
ATOM 2420 O O . LEU A 1 309 ? -6.352 27.938 1.498 1 98.44 309 LEU A O 1
ATOM 2424 N N . PHE A 1 310 ? -5.918 26.359 3.105 1 98.25 310 PHE A N 1
ATOM 2425 C CA . PHE A 1 310 ? -4.48 26.422 2.855 1 98.25 310 PHE A CA 1
ATOM 2426 C C . PHE A 1 310 ? -3.98 27.859 2.916 1 98.25 310 PHE A C 1
ATOM 2428 O O . PHE A 1 310 ? -3.27 28.312 2.018 1 98.25 310 PHE A O 1
ATOM 2435 N N . GLY A 1 311 ? -4.352 28.625 3.922 1 98.69 311 GLY A N 1
ATOM 2436 C CA . GLY A 1 311 ? -4.043 30 4.234 1 98.69 311 GLY A CA 1
ATOM 2437 C C . GLY A 1 311 ? -4.41 30.406 5.652 1 98.69 311 GLY A C 1
ATOM 2438 O O . GLY A 1 311 ? -4.93 29.578 6.41 1 98.69 311 GLY A O 1
ATOM 2439 N N . PRO A 1 312 ? -4.09 31.594 6.031 1 98.81 312 PRO A N 1
ATOM 2440 C CA . PRO A 1 312 ? -4.23 31.984 7.438 1 98.81 312 PRO A CA 1
ATOM 2441 C C . PRO A 1 312 ? -5.641 32.469 7.773 1 98.81 312 PRO A C 1
ATOM 2443 O O . PRO A 1 312 ? -5.809 33.531 8.383 1 98.81 312 PRO A O 1
ATOM 2446 N N . ILE A 1 313 ? -6.648 31.641 7.43 1 98.94 313 ILE A N 1
ATOM 2447 C CA . ILE A 1 313 ? -8.062 31.922 7.676 1 98.94 313 ILE A CA 1
ATOM 2448 C C . ILE A 1 313 ? -8.656 30.828 8.555 1 98.94 313 ILE A C 1
ATOM 2450 O O . ILE A 1 313 ? -8.594 29.641 8.211 1 98.94 313 ILE A O 1
ATOM 2454 N N . LEU A 1 314 ? -9.219 31.203 9.68 1 98.88 314 LEU A N 1
ATOM 2455 C CA . LEU A 1 314 ? -9.758 30.219 10.625 1 98.88 314 LEU A CA 1
ATOM 2456 C C . LEU A 1 314 ? -11.266 30.422 10.805 1 98.88 314 LEU A C 1
ATOM 2458 O O . LEU A 1 314 ? -11.695 31.234 11.625 1 98.88 314 LEU A O 1
ATOM 2462 N N . PRO A 1 315 ? -12.062 29.703 10.102 1 98.88 315 PRO A N 1
ATOM 2463 C CA . PRO A 1 315 ? -13.508 29.719 10.344 1 98.88 315 PRO A CA 1
ATOM 2464 C C . PRO A 1 315 ? -13.898 29 11.633 1 98.88 315 PRO A C 1
ATOM 2466 O O . PRO A 1 315 ? -13.375 27.906 11.914 1 98.88 315 PRO A O 1
ATOM 2469 N N . ILE A 1 316 ? -14.758 29.547 12.359 1 98.81 316 ILE A N 1
ATOM 2470 C CA . ILE A 1 316 ? -15.289 28.953 13.586 1 98.81 316 ILE A CA 1
ATOM 2471 C C . ILE A 1 316 ? -16.781 28.703 13.43 1 98.81 316 ILE A C 1
ATOM 2473 O O . ILE A 1 316 ? -17.547 29.625 13.141 1 98.81 316 ILE A O 1
ATOM 2477 N N . ILE A 1 317 ? -17.156 27.531 13.609 1 98.62 317 ILE A N 1
ATOM 2478 C CA . ILE A 1 317 ? -18.531 27.078 13.461 1 98.62 317 ILE A CA 1
ATOM 2479 C C . ILE A 1 317 ? -19.078 26.625 14.812 1 98.62 317 ILE A C 1
ATOM 2481 O O . ILE A 1 317 ? -18.422 25.891 15.547 1 98.62 317 ILE A O 1
ATOM 2485 N N . LYS A 1 318 ? -20.25 27.109 15.117 1 97.69 318 LYS A N 1
ATOM 2486 C CA . LYS A 1 318 ? -20.938 26.641 16.312 1 97.69 318 LYS A CA 1
ATOM 2487 C C . LYS A 1 318 ? -21.703 25.344 16.031 1 97.69 318 LYS A C 1
ATOM 2489 O O . LYS A 1 318 ? -22.375 25.219 15.016 1 97.69 318 LYS A O 1
ATOM 2494 N N . VAL A 1 319 ? -21.547 24.391 16.922 1 98.06 319 VAL A N 1
ATOM 2495 C CA . VAL A 1 319 ? -22.312 23.156 16.797 1 98.06 319 VAL A CA 1
ATOM 2496 C C . VAL A 1 319 ? -23 22.844 18.125 1 98.06 319 VAL A C 1
ATOM 2498 O O . VAL A 1 319 ? -22.531 23.266 19.188 1 98.06 319 VAL A O 1
ATOM 2501 N N . ASP A 1 320 ? -24.031 22.047 18.094 1 97.5 320 ASP A N 1
ATOM 2502 C CA . ASP A 1 320 ? -24.828 21.75 19.281 1 97.5 320 ASP A CA 1
ATOM 2503 C C . ASP A 1 320 ? -24.203 20.609 20.094 1 97.5 320 ASP A C 1
ATOM 2505 O O . ASP A 1 320 ? -24.438 20.5 21.297 1 97.5 320 ASP A O 1
ATOM 2509 N N . SER A 1 321 ? -23.469 19.75 19.375 1 97.75 321 SER A N 1
ATOM 2510 C CA . SER A 1 321 ? -22.906 18.578 20.047 1 97.75 321 SER A CA 1
ATOM 2511 C C . SER A 1 321 ? -21.734 18 19.266 1 97.75 321 SER A C 1
ATOM 2513 O O . SER A 1 321 ? -21.562 18.297 18.078 1 97.75 321 SER A O 1
ATOM 2515 N N . VAL A 1 322 ? -20.953 17.203 19.984 1 97.5 322 VAL A N 1
ATOM 2516 C CA . VAL A 1 322 ? -19.875 16.453 19.344 1 97.5 322 VAL A CA 1
ATOM 2517 C C . VAL A 1 322 ? -20.453 15.555 18.25 1 97.5 322 VAL A C 1
ATOM 2519 O O . VAL A 1 322 ? -19.859 15.414 17.188 1 97.5 322 VAL A O 1
ATOM 2522 N N . ASP A 1 323 ? -21.656 15.039 18.438 1 98.19 323 ASP A N 1
ATOM 2523 C CA . ASP A 1 323 ? -22.297 14.172 17.469 1 98.19 323 ASP A CA 1
ATOM 2524 C C . ASP A 1 323 ? -22.594 14.922 16.172 1 98.19 323 ASP A C 1
ATOM 2526 O O . ASP A 1 323 ? -22.469 14.359 15.086 1 98.19 323 ASP A O 1
ATOM 2530 N N . GLU A 1 324 ? -23.031 16.125 16.344 1 98.19 324 GLU A N 1
ATOM 2531 C CA . GLU A 1 324 ? -23.281 16.922 15.148 1 98.19 324 GLU A CA 1
ATOM 2532 C C . GLU A 1 324 ? -22 17.125 14.344 1 98.19 324 GLU A C 1
ATOM 2534 O O . GLU A 1 324 ? -22.016 17.047 13.117 1 98.19 324 GLU A O 1
ATOM 2539 N N . GLY A 1 325 ? -20.875 17.438 15.039 1 98.25 325 GLY A N 1
ATOM 2540 C CA . GLY A 1 325 ? -19.594 17.547 14.375 1 98.25 325 GLY A CA 1
ATOM 2541 C C . GLY A 1 325 ? -19.172 16.281 13.664 1 98.25 325 GLY A C 1
ATOM 2542 O O . GLY A 1 325 ? -18.719 16.328 12.516 1 98.25 325 GLY A O 1
ATOM 2543 N N . ILE A 1 326 ? -19.297 15.156 14.328 1 98.56 326 ILE A N 1
ATOM 2544 C CA . ILE A 1 326 ? -18.953 13.852 13.766 1 98.56 326 ILE A CA 1
ATOM 2545 C C . ILE A 1 326 ? -19.781 13.609 12.492 1 98.56 326 ILE A C 1
ATOM 2547 O O . ILE A 1 326 ? -19.234 13.18 11.477 1 98.56 326 ILE A O 1
ATOM 2551 N N . LYS A 1 327 ? -21.078 13.891 12.547 1 98.31 327 LYS A N 1
ATOM 2552 C CA . LYS A 1 327 ? -21.953 13.695 11.398 1 98.31 327 LYS A CA 1
ATOM 2553 C C . LYS A 1 327 ? -21.484 14.531 10.203 1 98.31 327 LYS A C 1
ATOM 2555 O O . LYS A 1 327 ? -21.531 14.07 9.062 1 98.31 327 LYS A O 1
ATOM 2560 N N . TYR A 1 328 ? -21.109 15.75 10.477 1 98 328 TYR A N 1
ATOM 2561 C CA . TYR A 1 328 ? -20.625 16.609 9.398 1 98 328 TYR A CA 1
ATOM 2562 C C . TYR A 1 328 ? -19.359 16.016 8.773 1 98 328 TYR A C 1
ATOM 2564 O O . TYR A 1 328 ? -19.234 15.984 7.547 1 98 328 TYR A O 1
ATOM 2572 N N . ILE A 1 329 ? -18.406 15.594 9.609 1 97.94 329 ILE A N 1
ATOM 2573 C CA . ILE A 1 329 ? -17.156 15.039 9.141 1 97.94 329 ILE A CA 1
ATOM 2574 C C . ILE A 1 329 ? -17.422 13.789 8.297 1 97.94 329 ILE A C 1
ATOM 2576 O O . ILE A 1 329 ? -16.797 13.609 7.242 1 97.94 329 ILE A O 1
ATOM 2580 N N . GLN A 1 330 ? -18.391 12.984 8.703 1 96.94 330 GLN A N 1
ATOM 2581 C CA . GLN A 1 330 ? -18.719 11.742 8.016 1 96.94 330 GLN A CA 1
ATOM 2582 C C . GLN A 1 330 ? -19.266 12.023 6.613 1 96.94 330 GLN A C 1
ATOM 2584 O O . GLN A 1 330 ? -19.094 11.203 5.703 1 96.94 330 GLN A O 1
ATOM 2589 N N . LYS A 1 331 ? -19.859 13.148 6.406 1 96.38 331 LYS A N 1
ATOM 2590 C CA . LYS A 1 331 ? -20.547 13.461 5.156 1 96.38 331 LYS A CA 1
ATOM 2591 C C . LYS A 1 331 ? -19.594 14.078 4.137 1 96.38 331 LYS A C 1
ATOM 2593 O O . LYS A 1 331 ? -19.984 14.312 2.99 1 96.38 331 LYS A O 1
ATOM 2598 N N . HIS A 1 332 ? -18.375 14.289 4.543 1 96.44 332 HIS A N 1
ATOM 2599 C CA . HIS A 1 332 ? -17.422 14.961 3.664 1 96.44 332 HIS A CA 1
ATOM 2600 C C . HIS A 1 332 ? -16.188 14.102 3.445 1 96.44 332 HIS A C 1
ATOM 2602 O O . HIS A 1 332 ? -16.031 13.047 4.07 1 96.44 332 HIS A O 1
ATOM 2608 N N . ASP A 1 333 ? -15.312 14.531 2.527 1 95.88 333 ASP A N 1
ATOM 2609 C CA . ASP A 1 333 ? -14.086 13.812 2.221 1 95.88 333 ASP A CA 1
ATOM 2610 C C . ASP A 1 333 ? -13.25 13.586 3.48 1 95.88 333 ASP A C 1
ATOM 2612 O O . ASP A 1 333 ? -13.156 14.477 4.332 1 95.88 333 ASP A O 1
ATOM 2616 N N . HIS A 1 334 ? -12.594 12.414 3.594 1 96.69 334 HIS A N 1
ATOM 2617 C CA . HIS A 1 334 ? -11.734 12.141 4.734 1 96.69 334 HIS A CA 1
ATOM 2618 C C . HIS A 1 334 ? -10.555 13.102 4.777 1 96.69 334 HIS A C 1
ATOM 2620 O O . HIS A 1 334 ? -9.766 13.172 3.83 1 96.69 334 HIS A O 1
ATOM 2626 N N . PRO A 1 335 ? -10.43 13.797 5.84 1 97.94 335 PRO A N 1
ATOM 2627 C CA . PRO A 1 335 ? -9.32 14.742 5.914 1 97.94 335 PRO A CA 1
ATOM 2628 C C . PRO A 1 335 ? -7.977 14.062 6.172 1 97.94 335 PRO A C 1
ATOM 2630 O O . PRO A 1 335 ? -7.941 12.898 6.578 1 97.94 335 PRO A O 1
ATOM 2633 N N . LEU A 1 336 ? -6.91 14.75 5.922 1 98.44 336 LEU A N 1
ATOM 2634 C CA . LEU A 1 336 ? -5.574 14.242 6.207 1 98.44 336 LEU A CA 1
ATOM 2635 C C . LEU A 1 336 ? -5.344 14.133 7.711 1 98.44 336 LEU A C 1
ATOM 2637 O O . LEU A 1 336 ? -4.668 13.211 8.172 1 98.44 336 LEU A O 1
ATOM 2641 N N . SER A 1 337 ? -5.906 15.125 8.414 1 98.69 337 SER A N 1
ATOM 2642 C CA . SER A 1 337 ? -5.809 15.109 9.867 1 98.69 337 SER A CA 1
ATOM 2643 C C . SER A 1 337 ? -7.121 15.516 10.516 1 98.69 337 SER A C 1
ATOM 2645 O O . SER A 1 337 ? -7.91 16.266 9.93 1 98.69 337 SER A O 1
ATOM 2647 N N . LEU A 1 338 ? -7.375 15 11.648 1 98.81 338 LEU A N 1
ATOM 2648 C CA . LEU A 1 338 ? -8.523 15.336 12.477 1 98.81 338 LEU A CA 1
ATOM 2649 C C . LEU A 1 338 ? -8.094 15.656 13.906 1 98.81 338 LEU A C 1
ATOM 2651 O O . LEU A 1 338 ? -7.273 14.938 14.484 1 98.81 338 LEU A O 1
ATOM 2655 N N . TYR A 1 339 ? -8.594 16.734 14.445 1 98.94 339 TYR A N 1
ATOM 2656 C CA . TYR A 1 339 ? -8.25 17.156 15.805 1 98.94 339 TYR A CA 1
ATOM 2657 C C . TYR A 1 339 ? -9.484 17.219 16.688 1 98.94 339 TYR A C 1
ATOM 2659 O O . TYR A 1 339 ? -10.555 17.641 16.25 1 98.94 339 TYR A O 1
ATOM 2667 N N . PHE A 1 340 ? -9.32 16.766 17.953 1 98.88 340 PHE A N 1
ATOM 2668 C CA . PHE A 1 340 ? -10.414 16.812 18.922 1 98.88 340 PHE A CA 1
ATOM 2669 C C . PHE A 1 340 ? -9.906 17.266 20.281 1 98.88 340 PHE A C 1
ATOM 2671 O O . PHE A 1 340 ? -8.828 16.859 20.719 1 98.88 340 PHE A O 1
ATOM 2678 N N . PHE A 1 341 ? -10.617 18.094 20.906 1 98.75 341 PHE A N 1
ATOM 2679 C CA . PHE A 1 341 ? -10.352 18.547 22.266 1 98.75 341 PHE A CA 1
ATOM 2680 C C . PHE A 1 341 ? -11.531 18.219 23.172 1 98.75 341 PHE A C 1
ATOM 2682 O O . PHE A 1 341 ? -12.648 18.703 22.953 1 98.75 341 PHE A O 1
ATOM 2689 N N . GLY A 1 342 ? -11.344 17.484 24.141 1 97.94 342 GLY A N 1
ATOM 2690 C CA . GLY A 1 342 ? -12.406 17.078 25.047 1 97.94 342 GLY A CA 1
ATOM 2691 C C . GLY A 1 342 ? -12.031 15.898 25.922 1 97.94 342 GLY A C 1
ATOM 2692 O O . GLY A 1 342 ? -10.852 15.586 26.078 1 97.94 342 GLY A O 1
ATOM 2693 N N . ASP A 1 343 ? -13.016 15.258 26.531 1 96.94 343 ASP A N 1
ATOM 2694 C CA . ASP A 1 343 ? -12.758 14.172 27.453 1 96.94 343 ASP A CA 1
ATOM 2695 C C . ASP A 1 343 ? -12.562 12.852 26.719 1 96.94 343 ASP A C 1
ATOM 2697 O O . ASP A 1 343 ? -12.711 12.789 25.5 1 96.94 343 ASP A O 1
ATOM 2701 N N . GLU A 1 344 ? -12.164 11.914 27.469 1 96.62 344 GLU A N 1
ATOM 2702 C CA . GLU A 1 344 ? -11.789 10.617 26.906 1 96.62 344 GLU A CA 1
ATOM 2703 C C . GLU A 1 344 ? -12.977 9.938 26.234 1 96.62 344 GLU A C 1
ATOM 2705 O O . GLU A 1 344 ? -12.812 9.258 25.219 1 96.62 344 GLU A O 1
ATOM 2710 N N . LYS A 1 345 ? -14.133 10.023 26.812 1 97.25 345 LYS A N 1
ATOM 2711 C CA . LYS A 1 345 ? -15.328 9.383 26.266 1 97.25 345 LYS A CA 1
ATOM 2712 C C . LYS A 1 345 ? -15.625 9.906 24.859 1 97.25 345 LYS A C 1
ATOM 2714 O O . LYS A 1 345 ? -15.812 9.117 23.922 1 97.25 345 LYS A O 1
ATOM 2719 N N . ASP A 1 346 ? -15.656 11.203 24.703 1 97.69 346 ASP A N 1
ATOM 2720 C CA . ASP A 1 346 ? -15.922 11.812 23.391 1 97.69 346 ASP A CA 1
ATOM 2721 C C . ASP A 1 346 ? -14.773 11.562 22.422 1 97.69 346 ASP A C 1
ATOM 2723 O O . ASP A 1 346 ? -14.992 11.391 21.234 1 97.69 346 ASP A O 1
ATOM 2727 N N . ALA A 1 347 ? -13.562 11.594 22.953 1 98.25 347 ALA A N 1
ATOM 2728 C CA . ALA A 1 347 ? -12.414 11.289 22.109 1 98.25 347 ALA A CA 1
ATOM 2729 C C . ALA A 1 347 ? -12.539 9.906 21.484 1 98.25 347 ALA A C 1
ATOM 2731 O O . ALA A 1 347 ? -12.312 9.734 20.281 1 98.25 347 ALA A O 1
ATOM 2732 N N . SER A 1 348 ? -12.883 8.953 22.297 1 97.94 348 SER A N 1
ATOM 2733 C CA . SER A 1 348 ? -13.07 7.586 21.812 1 97.94 348 SER A CA 1
ATOM 2734 C C . SER A 1 348 ? -14.156 7.523 20.75 1 97.94 348 SER A C 1
ATOM 2736 O O . SER A 1 348 ? -14.031 6.793 19.766 1 97.94 348 SER A O 1
ATOM 2738 N N . LYS A 1 349 ? -15.188 8.266 21 1 98.06 349 LYS A N 1
ATOM 2739 C CA . LYS A 1 349 ? -16.297 8.328 20.047 1 98.06 349 LYS A CA 1
ATOM 2740 C C . LYS A 1 349 ? -15.844 8.914 18.719 1 98.06 349 LYS A C 1
ATOM 2742 O O . LYS A 1 349 ? -16.203 8.406 17.656 1 98.06 349 LYS A O 1
ATOM 2747 N N . VAL A 1 350 ? -15.094 9.969 18.734 1 98.62 350 VAL A N 1
ATOM 2748 C CA . VAL A 1 350 ? -14.586 10.625 17.531 1 98.62 350 VAL A CA 1
ATOM 2749 C C . VAL A 1 350 ? -13.68 9.664 16.766 1 98.62 350 VAL A C 1
ATOM 2751 O O . VAL A 1 350 ? -13.82 9.5 15.555 1 98.62 350 VAL A O 1
ATOM 2754 N N . ILE A 1 351 ? -12.758 9.023 17.453 1 98.44 351 ILE A N 1
ATOM 2755 C CA . ILE A 1 351 ? -11.82 8.094 16.844 1 98.44 351 ILE A CA 1
ATOM 2756 C C . ILE A 1 351 ? -12.578 6.957 16.156 1 98.44 351 ILE A C 1
ATOM 2758 O O . ILE A 1 351 ? -12.289 6.602 15.016 1 98.44 351 ILE A O 1
ATOM 2762 N N . ALA A 1 352 ? -13.602 6.469 16.797 1 97.38 352 ALA A N 1
ATOM 2763 C CA . ALA A 1 352 ? -14.32 5.285 16.328 1 97.38 352 ALA A CA 1
ATOM 2764 C C . ALA A 1 352 ? -15.25 5.633 15.164 1 97.38 352 ALA A C 1
ATOM 2766 O O . ALA A 1 352 ? -15.562 4.777 14.328 1 97.38 352 ALA A O 1
ATOM 2767 N N . ASN A 1 353 ? -15.648 6.918 15.094 1 97.81 353 ASN A N 1
ATOM 2768 C CA . ASN A 1 353 ? -16.734 7.23 14.172 1 97.81 353 ASN A CA 1
ATOM 2769 C C . ASN A 1 353 ? -16.281 8.211 13.086 1 97.81 353 ASN A C 1
ATOM 2771 O O . ASN A 1 353 ? -17.125 8.852 12.445 1 97.81 353 ASN A O 1
ATOM 2775 N N . THR A 1 354 ? -15.047 8.391 12.914 1 98 354 THR A N 1
ATOM 2776 C CA . THR A 1 354 ? -14.531 9.211 11.82 1 98 354 THR A CA 1
ATOM 2777 C C . THR A 1 354 ? -13.352 8.516 11.141 1 98 354 THR A C 1
ATOM 2779 O O . THR A 1 354 ? -12.781 7.574 11.688 1 98 354 THR A O 1
ATOM 2782 N N . ARG A 1 355 ? -13.117 8.93 9.938 1 96.69 355 ARG A N 1
ATOM 2783 C CA . ARG A 1 355 ? -11.945 8.492 9.172 1 96.69 355 ARG A CA 1
ATOM 2784 C C . ARG A 1 355 ? -11.062 9.68 8.797 1 96.69 355 ARG A C 1
ATOM 2786 O O . ARG A 1 355 ? -11.57 10.75 8.469 1 96.69 355 ARG A O 1
ATOM 2793 N N . SER A 1 356 ? -9.797 9.492 8.906 1 98.62 356 SER A N 1
ATOM 2794 C CA . SER A 1 356 ? -8.781 10.5 8.578 1 98.62 356 SER A CA 1
ATOM 2795 C C . SER A 1 356 ? -7.41 9.859 8.406 1 98.62 356 SER A C 1
ATOM 2797 O O . SER A 1 356 ? -7.219 8.688 8.734 1 98.62 356 SER A O 1
ATOM 2799 N N . GLY A 1 357 ? -6.5 10.594 7.836 1 98.44 357 GLY A N 1
ATOM 2800 C CA . GLY A 1 357 ? -5.129 10.117 7.789 1 98.44 357 GLY A CA 1
ATOM 2801 C C . GLY A 1 357 ? -4.52 9.93 9.164 1 98.44 357 GLY A C 1
ATOM 2802 O O . GLY A 1 357 ? -3.859 8.914 9.422 1 98.44 357 GLY A O 1
ATOM 2803 N N . SER A 1 358 ? -4.754 10.883 10.031 1 98.69 358 SER A N 1
ATOM 2804 C CA . SER A 1 358 ? -4.34 10.836 11.43 1 98.69 358 SER A CA 1
ATOM 2805 C C . SER A 1 358 ? -5.367 11.508 12.336 1 98.69 358 SER A C 1
ATOM 2807 O O . SER A 1 358 ? -6.281 12.18 11.852 1 98.69 358 SER A O 1
ATOM 2809 N N . CYS A 1 359 ? -5.227 11.273 13.594 1 98.75 359 CYS A N 1
ATOM 2810 C CA . CYS A 1 359 ? -6.109 11.875 14.586 1 98.75 359 CYS A CA 1
ATOM 2811 C C . CYS A 1 359 ? -5.336 12.281 15.836 1 98.75 359 CYS A C 1
ATOM 2813 O O . CYS A 1 359 ? -4.617 11.461 16.422 1 98.75 359 CYS A O 1
ATOM 2815 N N . VAL A 1 360 ? -5.477 13.508 16.219 1 98.62 360 VAL A N 1
ATOM 2816 C CA . VAL A 1 360 ? -4.773 14.016 17.391 1 98.62 360 VAL A CA 1
ATOM 2817 C C . VAL A 1 360 ? -5.781 14.531 18.406 1 98.62 360 VAL A C 1
ATOM 2819 O O . VAL A 1 360 ? -6.582 15.422 18.109 1 98.62 360 VAL A O 1
ATOM 2822 N N . ILE A 1 361 ? -5.707 14 19.609 1 98.44 361 ILE A N 1
ATOM 2823 C CA . ILE A 1 361 ? -6.582 14.383 20.703 1 98.44 361 ILE A CA 1
ATOM 2824 C C . ILE A 1 361 ? -5.859 15.375 21.609 1 98.44 361 ILE A C 1
ATOM 2826 O O . ILE A 1 361 ? -4.73 15.133 22.047 1 98.44 361 ILE A O 1
ATOM 2830 N N . ASN A 1 362 ? -6.414 16.562 21.75 1 97.5 362 ASN A N 1
ATOM 2831 C CA . ASN A 1 362 ? -6.008 17.609 22.672 1 97.5 362 ASN A CA 1
ATOM 2832 C C . ASN A 1 362 ? -4.691 18.25 22.25 1 97.5 362 ASN A C 1
ATOM 28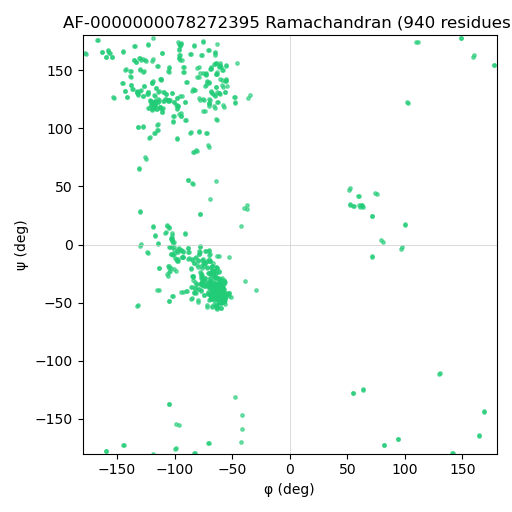34 O O . ASN A 1 362 ? -3.936 18.734 23.094 1 97.5 362 ASN A O 1
ATOM 2838 N N . ASP A 1 363 ? -4.395 18.188 21.078 1 97.19 363 ASP A N 1
ATOM 2839 C CA . ASP A 1 363 ? -3.279 18.891 20.453 1 97.19 363 ASP A CA 1
ATOM 2840 C C . ASP A 1 363 ? -3.471 19 18.938 1 97.19 363 ASP A C 1
ATOM 2842 O O . ASP A 1 363 ? -4.539 18.672 18.422 1 97.19 363 ASP A O 1
ATOM 2846 N N . VAL A 1 364 ? -2.502 19.578 18.266 1 97.75 364 VAL A N 1
ATOM 2847 C CA . VAL A 1 364 ? -2.566 19.703 16.812 1 97.75 364 VAL A CA 1
ATOM 2848 C C . VAL A 1 364 ? -1.177 19.5 16.219 1 97.75 364 VAL A C 1
ATOM 2850 O O . VAL A 1 364 ? -0.166 19.672 16.906 1 97.75 364 VAL A O 1
ATOM 2853 N N . LEU A 1 365 ? -1.097 19 15 1 97.69 365 LEU A N 1
ATOM 2854 C CA . LEU A 1 365 ? 0.036 18.984 14.078 1 97.69 365 LEU A CA 1
ATOM 2855 C C . LEU A 1 365 ? 1.104 18 14.562 1 97.69 365 LEU A C 1
ATOM 2857 O O . LEU A 1 365 ? 2.02 17.656 13.812 1 97.69 365 LEU A O 1
ATOM 2861 N N . MET A 1 366 ? 1.056 17.453 15.75 1 95.19 366 MET A N 1
ATOM 2862 C CA . MET A 1 366 ? 2.16 16.75 16.406 1 95.19 366 MET A CA 1
ATOM 2863 C C . MET A 1 366 ? 2.463 15.43 15.695 1 95.19 366 MET A C 1
ATOM 2865 O O . MET A 1 366 ? 3.592 14.938 15.75 1 95.19 366 MET A O 1
ATOM 2869 N N . GLN A 1 367 ? 1.526 14.883 15.031 1 96.31 367 GLN A N 1
ATOM 2870 C CA . GLN A 1 367 ? 1.773 13.648 14.289 1 96.31 367 GLN A CA 1
ATOM 2871 C C . GLN A 1 367 ? 2.834 13.859 13.211 1 96.31 367 GLN A C 1
ATOM 2873 O O . GLN A 1 367 ? 3.539 12.914 12.836 1 96.31 367 GLN A O 1
ATOM 2878 N N . GLY A 1 368 ? 3.027 15.07 12.773 1 96.19 368 GLY A N 1
ATOM 2879 C CA . GLY A 1 368 ? 4.02 15.391 11.758 1 96.19 368 GLY A CA 1
ATOM 2880 C C . GLY A 1 368 ? 5.445 15.305 12.273 1 96.19 368 GLY A C 1
ATOM 2881 O O . GLY A 1 368 ? 6.395 15.281 11.484 1 96.19 368 GLY A O 1
ATOM 2882 N N . SER A 1 369 ? 5.602 15.25 13.555 1 95.81 369 SER A N 1
ATOM 2883 C CA . SER A 1 369 ? 6.949 15.242 14.125 1 95.81 369 SER A CA 1
ATOM 2884 C C . SER A 1 369 ? 7.336 13.852 14.602 1 95.81 369 SER A C 1
ATOM 2886 O O . SER A 1 369 ? 8.438 13.648 15.109 1 95.81 369 SER A O 1
ATOM 2888 N N . VAL A 1 370 ? 6.43 12.922 14.484 1 96.62 370 VAL A N 1
ATOM 2889 C CA . VAL A 1 370 ? 6.703 11.57 14.961 1 96.62 370 VAL A CA 1
ATOM 2890 C C . VAL A 1 370 ? 7.328 10.742 13.844 1 96.62 370 VAL A C 1
ATOM 2892 O O . VAL A 1 370 ? 6.625 10.242 12.961 1 96.62 370 VAL A O 1
ATOM 2895 N N . HIS A 1 371 ? 8.555 10.469 13.93 1 96.69 371 HIS A N 1
ATOM 2896 C CA . HIS A 1 371 ? 9.258 9.773 12.867 1 96.69 371 HIS A CA 1
ATOM 2897 C C . HIS A 1 371 ? 9.062 8.258 12.977 1 96.69 371 HIS A C 1
ATOM 2899 O O . HIS A 1 371 ? 9.312 7.527 12.023 1 96.69 371 HIS A O 1
ATOM 2905 N N . GLY A 1 372 ? 8.609 7.82 14.125 1 96.5 372 GLY A N 1
ATOM 2906 C CA . GLY A 1 372 ? 8.398 6.398 14.336 1 96.5 372 GLY A CA 1
ATOM 2907 C C . GLY A 1 372 ? 7 5.941 13.977 1 96.5 372 GLY A C 1
ATOM 2908 O O . GLY A 1 372 ? 6.617 4.805 14.258 1 96.5 372 GLY A O 1
ATOM 2909 N N . ALA A 1 373 ? 6.203 6.758 13.359 1 97.56 373 ALA A N 1
ATOM 2910 C CA . ALA A 1 373 ? 4.84 6.441 12.93 1 97.56 373 ALA A CA 1
ATOM 2911 C C . ALA A 1 373 ? 4.617 6.816 11.469 1 97.56 373 ALA A C 1
ATOM 2913 O O . ALA A 1 373 ? 5.211 7.777 10.977 1 97.56 373 ALA A O 1
ATOM 2914 N N . PRO A 1 374 ? 3.748 6.082 10.852 1 97.88 374 PRO A N 1
ATOM 2915 C CA . PRO A 1 374 ? 3.463 6.422 9.453 1 97.88 374 PRO A CA 1
ATOM 2916 C C . PRO A 1 374 ? 2.703 7.738 9.312 1 97.88 374 PRO A C 1
ATOM 2918 O O . PRO A 1 374 ? 1.83 8.047 10.125 1 97.88 374 PRO A O 1
ATOM 2921 N N . PHE A 1 375 ? 3.1 8.469 8.344 1 97.81 375 PHE A N 1
ATOM 2922 C CA . PHE A 1 375 ? 2.41 9.688 7.926 1 97.81 375 PHE A CA 1
ATOM 2923 C C . PHE A 1 375 ? 1.785 9.516 6.547 1 97.81 375 PHE A C 1
ATOM 2925 O O . PHE A 1 375 ? 2.492 9.273 5.566 1 97.81 375 PHE A O 1
ATOM 2932 N N . GLY A 1 376 ? 0.485 9.602 6.438 1 96.94 376 GLY A N 1
ATOM 2933 C CA . GLY A 1 376 ? -0.209 9.438 5.172 1 96.94 376 GLY A CA 1
ATOM 2934 C C . GLY A 1 376 ? -1.707 9.648 5.277 1 96.94 376 GLY A C 1
ATOM 2935 O O . GLY A 1 376 ? -2.252 9.711 6.383 1 96.94 376 GLY A O 1
ATOM 2936 N N . GLY A 1 377 ? -2.355 9.844 4.145 1 97.75 377 GLY A N 1
ATOM 2937 C CA . GLY A 1 377 ? -3.793 10.055 4.098 1 97.75 377 GLY A CA 1
ATOM 2938 C C . GLY A 1 377 ? -4.57 8.805 3.736 1 97.75 377 GLY A C 1
ATOM 2939 O O . GLY A 1 377 ? -4 7.715 3.672 1 97.75 377 GLY A O 1
ATOM 2940 N N . VAL A 1 378 ? -5.84 8.984 3.596 1 97.88 378 VAL A N 1
ATOM 2941 C CA . VAL A 1 378 ? -6.758 7.914 3.227 1 97.88 378 VAL A CA 1
ATOM 2942 C C . VAL A 1 378 ? -7.844 8.461 2.299 1 97.88 378 VAL A C 1
ATOM 2944 O O . VAL A 1 378 ? -8.414 9.523 2.559 1 97.88 378 VAL A O 1
ATOM 2947 N N . GLY A 1 379 ? -8.062 7.738 1.226 1 97.06 379 GLY A N 1
ATOM 2948 C CA . GLY A 1 379 ? -9.047 8.219 0.268 1 97.06 379 GLY A CA 1
ATOM 2949 C C . GLY A 1 379 ? -8.664 9.531 -0.379 1 97.06 379 GLY A C 1
ATOM 2950 O O . GLY A 1 379 ? -7.555 9.672 -0.904 1 97.06 379 GLY A O 1
ATOM 2951 N N . PRO A 1 380 ? -9.508 10.516 -0.296 1 96.75 380 PRO A N 1
ATOM 2952 C CA . PRO A 1 380 ? -9.258 11.805 -0.944 1 96.75 380 PRO A CA 1
ATOM 2953 C C . PRO A 1 380 ? -8.031 12.523 -0.379 1 96.75 380 PRO A C 1
ATOM 2955 O O . PRO A 1 380 ? -7.5 13.438 -1.012 1 96.75 380 PRO A O 1
ATOM 2958 N N . SER A 1 381 ? -7.617 12.133 0.819 1 97.88 381 SER A N 1
ATOM 2959 C CA . SER A 1 381 ? -6.453 12.781 1.407 1 97.88 381 SER A CA 1
ATOM 2960 C C . SER A 1 381 ? -5.172 12.023 1.08 1 97.88 381 SER A C 1
ATOM 2962 O O . SER A 1 381 ? -4.078 12.445 1.458 1 97.88 381 SER A O 1
ATOM 2964 N N . GLY A 1 382 ? -5.336 10.859 0.432 1 97.56 382 GLY A N 1
ATOM 2965 C CA . GLY A 1 382 ? -4.117 10.227 -0.045 1 97.56 382 GLY A CA 1
ATOM 2966 C C . GLY A 1 382 ? -4.133 8.719 0.107 1 97.56 382 GLY A C 1
ATOM 2967 O O . GLY A 1 382 ? -5.137 8.141 0.527 1 97.56 382 GLY A O 1
ATOM 2968 N N . VAL A 1 383 ? -3.031 8.102 -0.298 1 96.88 383 VAL A N 1
ATOM 2969 C CA . VAL A 1 383 ? -2.791 6.668 -0.175 1 96.88 383 VAL A CA 1
ATOM 2970 C C . VAL A 1 383 ? -1.309 6.41 0.089 1 96.88 383 VAL A C 1
ATOM 2972 O O . VAL A 1 383 ? -0.445 7.059 -0.507 1 96.88 383 VAL A O 1
ATOM 2975 N N . GLY A 1 384 ? -1.037 5.438 1.015 1 95.88 384 GLY A N 1
ATOM 2976 C CA . GLY A 1 384 ? 0.33 5.152 1.418 1 95.88 384 GLY A CA 1
ATOM 2977 C C . GLY A 1 384 ? 0.754 5.902 2.666 1 95.88 384 GLY A C 1
ATOM 2978 O O . GLY A 1 384 ? -0.09 6.406 3.41 1 95.88 384 GLY A O 1
ATOM 2979 N N . GLY A 1 385 ? 1.99 5.887 2.9 1 96.5 385 GLY A N 1
ATOM 2980 C CA . GLY A 1 385 ? 2.568 6.551 4.059 1 96.5 385 GLY A CA 1
ATOM 2981 C C . GLY A 1 385 ? 4.066 6.344 4.18 1 96.5 385 GLY A C 1
ATOM 2982 O O . GLY A 1 385 ? 4.605 5.363 3.662 1 96.5 385 GLY A O 1
ATOM 2983 N N . TYR A 1 386 ? 4.637 7.262 4.816 1 96.69 386 TYR A N 1
ATOM 2984 C CA . TYR A 1 386 ? 6.082 7.176 4.973 1 96.69 386 TYR A CA 1
ATOM 2985 C C . TYR A 1 386 ? 6.516 7.711 6.332 1 96.69 386 TYR A C 1
ATOM 2987 O O . TYR A 1 386 ? 5.684 7.957 7.207 1 96.69 386 TYR A O 1
ATOM 2995 N N . SER A 1 387 ? 7.844 7.832 6.562 1 96.62 387 SER A N 1
ATOM 2996 C CA . SER A 1 387 ? 8.523 8.219 7.793 1 96.62 387 SER A CA 1
ATOM 2997 C C . SER A 1 387 ? 9.109 7 8.508 1 96.62 387 SER A C 1
ATOM 2999 O O . SER A 1 387 ? 8.375 6.09 8.891 1 96.62 387 SER A O 1
ATOM 3001 N N . GLY A 1 388 ? 10.391 7.047 8.711 1 97.06 388 GLY A N 1
ATOM 3002 C CA . GLY A 1 388 ? 11.055 5.934 9.375 1 97.06 388 GLY A CA 1
ATOM 3003 C C . GLY A 1 388 ? 10.805 4.602 8.695 1 97.06 388 GLY A C 1
ATOM 3004 O O . GLY A 1 388 ? 11.023 4.469 7.488 1 97.06 388 GLY A O 1
ATOM 3005 N N . LYS A 1 389 ? 10.383 3.666 9.461 1 97.88 389 LYS A N 1
ATOM 3006 C CA . LYS A 1 389 ? 10.164 2.311 8.961 1 97.88 389 LYS A CA 1
ATOM 3007 C C . LYS A 1 389 ? 9.07 2.283 7.898 1 97.88 389 LYS A C 1
ATOM 3009 O O . LYS A 1 389 ? 9.133 1.491 6.957 1 97.88 389 LYS A O 1
ATOM 3014 N N . ALA A 1 390 ? 8.094 3.105 8.047 1 98.12 390 ALA A N 1
ATOM 3015 C CA . ALA A 1 390 ? 7 3.162 7.074 1 98.12 390 ALA A CA 1
ATOM 3016 C C . ALA A 1 390 ? 7.523 3.49 5.68 1 98.12 390 ALA A C 1
ATOM 3018 O O . ALA A 1 390 ? 6.965 3.041 4.676 1 98.12 390 ALA A O 1
ATOM 3019 N N . SER A 1 391 ? 8.586 4.27 5.602 1 98.56 391 SER A N 1
ATOM 3020 C CA . SER A 1 391 ? 9.195 4.555 4.309 1 98.56 391 SER A CA 1
ATOM 3021 C C . SER A 1 391 ? 9.773 3.293 3.68 1 98.56 391 SER A C 1
ATOM 3023 O O . SER A 1 391 ? 9.609 3.055 2.482 1 98.56 391 SER A O 1
ATOM 3025 N N . ILE A 1 392 ? 10.469 2.49 4.523 1 98.5 392 ILE A N 1
ATOM 3026 C CA . ILE A 1 392 ? 11.031 1.242 4.016 1 98.5 392 ILE A CA 1
ATOM 3027 C C . ILE A 1 392 ? 9.914 0.362 3.461 1 98.5 392 ILE A C 1
ATOM 3029 O O . ILE A 1 392 ? 10.031 -0.165 2.352 1 98.5 392 ILE A O 1
ATOM 3033 N N . ASP A 1 393 ? 8.883 0.28 4.188 1 97.81 393 ASP A N 1
ATOM 3034 C CA . ASP A 1 393 ? 7.758 -0.545 3.756 1 97.81 393 ASP A CA 1
ATOM 3035 C C . ASP A 1 393 ? 7.125 0.012 2.482 1 97.81 393 ASP A C 1
ATOM 3037 O O . ASP A 1 393 ? 6.711 -0.748 1.605 1 97.81 393 ASP A O 1
ATOM 3041 N N . GLU A 1 394 ? 7.023 1.322 2.402 1 98.25 394 GLU A N 1
ATOM 3042 C CA . GLU A 1 394 ? 6.379 1.978 1.27 1 98.25 394 GLU A CA 1
ATOM 3043 C C . GLU A 1 394 ? 7.211 1.833 -0.001 1 98.25 394 GLU A C 1
ATOM 3045 O O . GLU A 1 394 ? 6.66 1.669 -1.093 1 98.25 394 GLU A O 1
ATOM 3050 N N . PHE A 1 395 ? 8.555 1.807 0.134 1 98.69 395 PHE A N 1
ATOM 3051 C CA . PHE A 1 395 ? 9.406 1.91 -1.04 1 98.69 395 PHE A CA 1
ATOM 3052 C C . PHE A 1 395 ? 10.039 0.562 -1.369 1 98.69 395 PHE A C 1
ATOM 3054 O O . PHE A 1 395 ? 11.023 0.495 -2.107 1 98.69 395 PHE A O 1
ATOM 3061 N N . THR A 1 396 ? 9.5 -0.517 -0.815 1 98.38 396 THR A N 1
ATOM 3062 C CA . THR A 1 396 ? 9.93 -1.869 -1.151 1 98.38 396 THR A CA 1
ATOM 3063 C C . THR A 1 396 ? 8.734 -2.756 -1.473 1 98.38 396 THR A C 1
ATOM 3065 O O . THR A 1 396 ? 7.59 -2.391 -1.185 1 98.38 396 THR A O 1
ATOM 3068 N N . HIS A 1 397 ? 9.016 -3.787 -2.131 1 98.25 397 HIS A N 1
ATOM 3069 C CA . HIS A 1 397 ? 8.102 -4.914 -2.291 1 98.25 397 HIS A CA 1
ATOM 3070 C C . HIS A 1 397 ? 8.422 -6.023 -1.297 1 98.25 397 HIS A C 1
ATOM 3072 O O . HIS A 1 397 ? 9.578 -6.422 -1.153 1 98.25 397 HIS A O 1
ATOM 3078 N N . SER A 1 398 ? 7.387 -6.445 -0.522 1 98.06 398 SER A N 1
ATOM 3079 C CA . SER A 1 398 ? 7.547 -7.629 0.317 1 98.06 398 SER A CA 1
ATOM 3080 C C . SER A 1 398 ? 7.562 -8.906 -0.521 1 98.06 398 SER A C 1
ATOM 3082 O O . SER A 1 398 ? 6.508 -9.453 -0.846 1 98.06 398 SER A O 1
ATOM 3084 N N . ARG A 1 399 ? 8.727 -9.352 -0.828 1 98.5 399 ARG A N 1
ATOM 3085 C CA . ARG A 1 399 ? 8.922 -10.492 -1.715 1 98.5 399 ARG A CA 1
ATOM 3086 C C . ARG A 1 399 ? 9.07 -11.789 -0.918 1 98.5 399 ARG A C 1
ATOM 3088 O O . ARG A 1 399 ? 10.062 -11.984 -0.218 1 98.5 399 ARG A O 1
ATOM 3095 N N . THR A 1 400 ? 8.102 -12.648 -0.99 1 98.56 400 THR A N 1
ATOM 3096 C CA . THR A 1 400 ? 8.211 -13.961 -0.357 1 98.56 400 THR A CA 1
ATOM 3097 C C . THR A 1 400 ? 9.227 -14.828 -1.087 1 98.56 400 THR A C 1
ATOM 3099 O O . THR A 1 400 ? 9.094 -15.078 -2.287 1 98.56 400 THR A O 1
ATOM 3102 N N . VAL A 1 401 ? 10.227 -15.266 -0.387 1 98.62 401 VAL A N 1
ATOM 3103 C CA . VAL A 1 401 ? 11.289 -16.109 -0.923 1 98.62 401 VAL A CA 1
ATOM 3104 C C . VAL A 1 401 ? 11.305 -17.453 -0.175 1 98.62 401 VAL A C 1
ATOM 3106 O O . VAL A 1 401 ? 11.461 -17.484 1.048 1 98.62 401 VAL A O 1
ATOM 3109 N N . ILE A 1 402 ? 11.133 -18.5 -0.907 1 98.12 402 ILE A N 1
ATOM 3110 C CA . ILE A 1 402 ? 11.188 -19.844 -0.341 1 98.12 402 ILE A CA 1
ATOM 3111 C C . ILE A 1 402 ? 12.445 -20.562 -0.83 1 98.12 402 ILE A C 1
ATOM 3113 O O . ILE A 1 402 ? 12.75 -20.547 -2.025 1 98.12 402 ILE A O 1
ATOM 3117 N N . LYS A 1 403 ? 13.156 -21.141 0.043 1 96.94 403 LYS A N 1
ATOM 3118 C CA . LYS A 1 403 ? 14.289 -22 -0.305 1 96.94 403 LYS A CA 1
ATOM 3119 C C . LYS A 1 403 ? 14.031 -23.453 0.108 1 96.94 403 LYS A C 1
ATOM 3121 O O . LYS A 1 403 ? 14.102 -23.781 1.292 1 96.94 403 LYS A O 1
ATOM 3126 N N . ALA A 1 404 ? 13.727 -24.188 -0.849 1 94.88 404 ALA A N 1
ATOM 3127 C CA . ALA A 1 404 ? 13.523 -25.609 -0.639 1 94.88 404 ALA A CA 1
ATOM 3128 C C . ALA A 1 404 ? 14.781 -26.406 -0.985 1 94.88 404 ALA A C 1
ATOM 3130 O O . ALA A 1 404 ? 15.805 -25.828 -1.354 1 94.88 404 ALA A O 1
ATOM 3131 N N . LYS A 1 405 ? 14.656 -27.719 -0.675 1 91.12 405 LYS A N 1
ATOM 3132 C CA . LYS A 1 405 ? 15.727 -28.641 -1.028 1 91.12 405 LYS A CA 1
ATOM 3133 C C . LYS A 1 405 ? 15.281 -29.625 -2.104 1 91.12 405 LYS A C 1
ATOM 3135 O O . LYS A 1 405 ? 14.133 -30.078 -2.094 1 91.12 405 LYS A O 1
ATOM 3140 N N . THR A 1 406 ? 16.188 -29.906 -2.949 1 89.81 406 THR A N 1
ATOM 3141 C CA . THR A 1 406 ? 15.828 -30.828 -4.031 1 89.81 406 THR A CA 1
ATOM 3142 C C . THR A 1 406 ? 15.789 -32.25 -3.535 1 89.81 406 THR A C 1
ATOM 3144 O O . THR A 1 406 ? 15.172 -33.125 -4.168 1 89.81 406 THR A O 1
ATOM 3147 N N . ASP A 1 407 ? 16.422 -32.469 -2.418 1 86.44 407 ASP A N 1
ATOM 3148 C CA . ASP A 1 407 ? 16.5 -33.844 -1.936 1 86.44 407 ASP A CA 1
ATOM 3149 C C . ASP A 1 407 ? 15.516 -34.094 -0.787 1 86.44 407 ASP A C 1
ATOM 3151 O O . ASP A 1 407 ? 15.555 -35.125 -0.134 1 86.44 407 ASP A O 1
ATOM 3155 N N . PHE A 1 408 ? 14.719 -33.125 -0.5 1 85.38 408 PHE A N 1
ATOM 3156 C CA . PHE A 1 408 ? 13.711 -33.219 0.544 1 85.38 408 PHE A CA 1
ATOM 3157 C C . PHE A 1 408 ? 12.406 -32.562 0.085 1 85.38 408 PHE A C 1
ATOM 3159 O O . PHE A 1 408 ? 12.414 -31.562 -0.609 1 85.38 408 PHE A O 1
ATOM 3166 N N . PRO A 1 409 ? 11.289 -33.125 0.505 1 85.75 409 PRO A N 1
ATOM 3167 C CA . PRO A 1 409 ? 11.125 -34.406 1.221 1 85.75 409 PRO A CA 1
ATOM 3168 C C . PRO A 1 409 ? 11.398 -35.625 0.337 1 85.75 409 PRO A C 1
ATOM 3170 O O . PRO A 1 409 ? 11.891 -35.469 -0.785 1 85.75 409 PRO A O 1
ATOM 3173 N N . SER A 1 410 ? 11.047 -36.844 0.937 1 86.44 410 SER A N 1
ATOM 3174 C CA . SER A 1 410 ? 11.203 -38.031 0.118 1 86.44 410 SER A CA 1
ATOM 3175 C C . SER A 1 410 ? 10.273 -38 -1.087 1 86.44 410 SER A C 1
ATOM 3177 O O . SER A 1 410 ? 9.25 -37.312 -1.071 1 86.44 410 SER A O 1
ATOM 3179 N N . GLU A 1 411 ? 10.609 -38.688 -2.088 1 84.38 411 GLU A N 1
ATOM 3180 C CA . GLU A 1 411 ? 9.797 -38.75 -3.297 1 84.38 411 GLU A CA 1
ATOM 3181 C C . GLU A 1 411 ? 8.383 -39.25 -2.986 1 84.38 411 GLU A C 1
ATOM 3183 O O . GLU A 1 411 ? 7.414 -38.781 -3.572 1 84.38 411 GLU A O 1
ATOM 3188 N N . SER A 1 412 ? 8.352 -40.188 -2.088 1 83.56 412 SER A N 1
ATOM 3189 C CA . SER A 1 412 ? 7.055 -40.719 -1.694 1 83.56 412 SER A CA 1
ATOM 3190 C C . SER A 1 412 ? 6.172 -39.656 -1.062 1 83.56 412 SER A C 1
ATOM 3192 O O . SER A 1 412 ? 4.996 -39.531 -1.408 1 83.56 412 SER A O 1
ATOM 3194 N N . LEU A 1 413 ? 6.754 -38.875 -0.262 1 85 413 LEU A N 1
ATOM 3195 C CA . LEU A 1 413 ? 6 -37.812 0.401 1 85 413 LEU A CA 1
ATOM 3196 C C . LEU A 1 413 ? 5.672 -36.688 -0.574 1 85 413 LEU A C 1
ATOM 3198 O O . LEU A 1 413 ? 4.602 -36.062 -0.494 1 85 413 LEU A O 1
ATOM 3202 N N . GLU A 1 414 ? 6.578 -36.438 -1.444 1 88.19 414 GLU A N 1
ATOM 3203 C CA . GLU A 1 414 ? 6.387 -35.375 -2.424 1 88.19 414 GLU A CA 1
ATOM 3204 C C . GLU A 1 414 ? 5.238 -35.719 -3.375 1 88.19 414 GLU A C 1
ATOM 3206 O O . GLU A 1 414 ? 4.59 -34.812 -3.902 1 88.19 414 GLU A O 1
ATOM 3211 N N . SER A 1 415 ? 4.945 -37.031 -3.494 1 91.25 415 SER A N 1
ATOM 3212 C CA . SER A 1 415 ? 3.895 -37.438 -4.414 1 91.25 415 SER A CA 1
ATOM 3213 C C . SER A 1 415 ? 2.518 -37.031 -3.916 1 91.25 415 SER A C 1
ATOM 3215 O O . SER A 1 415 ? 1.525 -37.156 -4.637 1 91.25 415 SER A O 1
ATOM 3217 N N . VAL A 1 416 ? 2.467 -36.469 -2.723 1 92.12 416 VAL A N 1
ATOM 3218 C CA . VAL A 1 416 ? 1.21 -36.031 -2.127 1 92.12 416 VAL A CA 1
ATOM 3219 C C . VAL A 1 416 ? 0.56 -34.969 -3.016 1 92.12 416 VAL A C 1
ATOM 3221 O O . VAL A 1 416 ? -0.667 -34.875 -3.086 1 92.12 416 VAL A O 1
ATOM 3224 N N . ARG A 1 417 ? 1.376 -34.188 -3.756 1 92.69 417 ARG A N 1
ATOM 3225 C CA . ARG A 1 417 ? 0.798 -33.094 -4.531 1 92.69 417 ARG A CA 1
ATOM 3226 C C . ARG A 1 417 ? 0.69 -33.469 -6.008 1 92.69 417 ARG A C 1
ATOM 3228 O O . ARG A 1 417 ? 0.121 -32.719 -6.801 1 92.69 417 ARG A O 1
ATOM 3235 N N . ASN A 1 418 ? 1.173 -34.688 -6.367 1 94.12 418 ASN A N 1
ATOM 3236 C CA . ASN A 1 418 ? 1.229 -35.094 -7.77 1 94.12 418 ASN A CA 1
ATOM 3237 C C . ASN A 1 418 ? 0.143 -36.094 -8.117 1 94.12 418 ASN A C 1
ATOM 3239 O O . ASN A 1 418 ? -0.262 -36.906 -7.266 1 94.12 418 ASN A O 1
ATOM 3243 N N . PRO A 1 419 ? -0.312 -36.031 -9.383 1 94.19 419 PRO A N 1
ATOM 3244 C CA . PRO A 1 419 ? -1.105 -37.188 -9.852 1 94.19 419 PRO A CA 1
ATOM 3245 C C . PRO A 1 419 ? -0.326 -38.5 -9.82 1 94.19 419 PRO A C 1
ATOM 3247 O O . PRO A 1 419 ? 0.907 -38.5 -9.875 1 94.19 419 PRO A O 1
ATOM 3250 N N . PRO A 1 420 ? -1.032 -39.562 -9.711 1 94.44 420 PRO A N 1
ATOM 3251 C CA . PRO A 1 420 ? -2.486 -39.719 -9.656 1 94.44 420 PRO A CA 1
ATOM 3252 C C . PRO A 1 420 ? -3.07 -39.375 -8.297 1 94.44 420 PRO A C 1
ATOM 3254 O O . PRO A 1 420 ? -2.441 -39.625 -7.262 1 94.44 420 PRO A O 1
ATOM 3257 N N . TYR A 1 421 ? -4.23 -38.875 -8.352 1 93.44 421 TYR A N 1
ATOM 3258 C CA . TYR A 1 421 ? -4.922 -38.438 -7.137 1 93.44 421 TYR A CA 1
ATOM 3259 C C . TYR A 1 421 ? -5.906 -39.531 -6.68 1 93.44 421 TYR A C 1
ATOM 3261 O O . TYR A 1 421 ? -6.359 -39.5 -5.531 1 93.44 421 TYR A O 1
ATOM 3269 N N . THR A 1 422 ? -6.273 -40.344 -7.652 1 85.19 422 THR A N 1
ATOM 3270 C CA . THR A 1 422 ? -7.273 -41.375 -7.395 1 85.19 422 THR A CA 1
ATOM 3271 C C . THR A 1 422 ? -6.699 -42.75 -7.645 1 85.19 422 THR A C 1
ATOM 3273 O O . THR A 1 422 ? -5.684 -42.906 -8.328 1 85.19 422 THR A O 1
ATOM 3276 N N . GLY A 1 423 ? -7.328 -43.719 -7.02 1 86.06 423 GLY A N 1
ATOM 3277 C CA . GLY A 1 423 ? -6.906 -45.094 -7.172 1 86.06 423 GLY A CA 1
ATOM 3278 C C . GLY A 1 423 ? -6.309 -45.688 -5.906 1 86.06 423 GLY A C 1
ATOM 3279 O O . GLY A 1 423 ? -6.184 -45 -4.895 1 86.06 423 GLY A O 1
ATOM 3280 N N . PRO A 1 424 ? -6.035 -46.969 -6.016 1 88.12 424 PRO A N 1
ATOM 3281 C CA . PRO A 1 424 ? -5.488 -47.656 -4.832 1 88.12 424 PRO A CA 1
ATOM 3282 C C . PRO A 1 424 ? -4.148 -47.062 -4.387 1 88.12 424 PRO A C 1
ATOM 3284 O O . PRO A 1 424 ? -3.303 -46.75 -5.227 1 88.12 424 PRO A O 1
ATOM 3287 N N . GLY A 1 425 ? -4.004 -46.75 -3.125 1 89 425 GLY A N 1
ATOM 3288 C CA . GLY A 1 425 ? -2.736 -46.281 -2.576 1 89 425 GLY A CA 1
ATOM 3289 C C . GLY A 1 425 ? -2.643 -44.781 -2.48 1 89 425 GLY A C 1
ATOM 3290 O O . GLY A 1 425 ? -1.627 -44.25 -2.029 1 89 425 GLY A O 1
ATOM 3291 N N . THR A 1 426 ? -3.674 -44.062 -2.965 1 90.94 426 THR A N 1
ATOM 3292 C CA . THR A 1 426 ? -3.613 -42.625 -2.955 1 90.94 426 THR A CA 1
ATOM 3293 C C . THR A 1 426 ? -4.422 -42.062 -1.792 1 90.94 426 THR A C 1
ATOM 3295 O O . THR A 1 426 ? -4.488 -40.844 -1.607 1 90.94 426 THR A O 1
ATOM 3298 N N . GLU A 1 427 ? -5.047 -42.875 -0.905 1 90.06 427 GLU A N 1
ATOM 3299 C CA . GLU A 1 427 ? -6.004 -42.469 0.124 1 90.06 427 GLU A CA 1
ATOM 3300 C C . GLU A 1 427 ? -5.348 -41.594 1.186 1 90.06 427 GLU A C 1
ATOM 3302 O O . GLU A 1 427 ? -6.016 -40.781 1.83 1 90.06 427 GLU A O 1
ATOM 3307 N N . TRP A 1 428 ? -4.109 -41.688 1.332 1 91.25 428 TRP A N 1
ATOM 3308 C CA . TRP A 1 428 ? -3.385 -41 2.387 1 91.25 428 TRP A CA 1
ATOM 3309 C C . TRP A 1 428 ? -3.127 -39.531 1.995 1 91.25 428 TRP A C 1
ATOM 3311 O O . TRP A 1 428 ? -2.811 -38.719 2.848 1 91.25 428 TRP A O 1
ATOM 3321 N N . LYS A 1 429 ? -3.236 -39.219 0.726 1 93.56 429 LYS A N 1
ATOM 3322 C CA . LYS A 1 429 ? -2.762 -37.938 0.203 1 93.56 429 LYS A CA 1
ATOM 3323 C C . LYS A 1 429 ? -3.551 -36.781 0.795 1 93.56 429 LYS A C 1
ATOM 3325 O O . LYS A 1 429 ? -2.975 -35.875 1.409 1 93.56 429 LYS A O 1
ATOM 3330 N N . LEU A 1 430 ? -4.871 -36.844 0.718 1 92.75 430 LEU A N 1
ATOM 3331 C CA . LEU A 1 430 ? -5.688 -35.719 1.16 1 92.75 430 LEU A CA 1
ATOM 3332 C C . LEU A 1 430 ? -5.566 -35.5 2.666 1 92.75 430 LEU A C 1
ATOM 3334 O O . LEU A 1 430 ? -5.352 -34.375 3.135 1 92.75 430 LEU A O 1
ATOM 3338 N N . PRO A 1 431 ? -5.609 -36.562 3.477 1 91.25 431 PRO A N 1
ATOM 3339 C CA . PRO A 1 431 ? -5.379 -36.406 4.914 1 91.25 431 PRO A CA 1
ATOM 3340 C C . PRO A 1 431 ? -4.004 -35.812 5.227 1 91.25 431 PRO A C 1
ATOM 3342 O O . PRO A 1 431 ? -3.859 -35.031 6.18 1 91.25 431 PRO A O 1
ATOM 3345 N N . ALA A 1 432 ? -3.074 -36.156 4.449 1 91 432 ALA A N 1
ATOM 3346 C CA . ALA A 1 432 ? -1.732 -35.625 4.652 1 91 432 ALA A CA 1
ATOM 3347 C C . ALA A 1 432 ? -1.703 -34.125 4.395 1 91 432 ALA A C 1
ATOM 3349 O O . ALA A 1 432 ? -1.076 -33.375 5.145 1 91 432 ALA A O 1
ATOM 3350 N N . ILE A 1 433 ? -2.354 -33.688 3.312 1 92.19 433 ILE A N 1
ATOM 3351 C CA . ILE A 1 433 ? -2.43 -32.281 2.994 1 92.19 433 ILE A CA 1
ATOM 3352 C C . ILE A 1 433 ? -3.115 -31.531 4.133 1 92.19 433 ILE A C 1
ATOM 3354 O O . ILE A 1 433 ? -2.631 -30.484 4.582 1 92.19 433 ILE A O 1
ATOM 3358 N N . VAL A 1 434 ? -4.184 -32.062 4.648 1 91.81 434 VAL A N 1
ATOM 3359 C CA . VAL A 1 434 ? -4.926 -31.438 5.742 1 91.81 434 VAL A CA 1
ATOM 3360 C C . VAL A 1 434 ? -4.051 -31.375 6.992 1 91.81 434 VAL A C 1
ATOM 3362 O O . VAL A 1 434 ? -4.043 -30.359 7.699 1 91.81 434 VAL A O 1
ATOM 3365 N N . GLY A 1 435 ? -3.281 -32.375 7.191 1 88.69 435 GLY A N 1
ATOM 3366 C CA . GLY A 1 435 ? -2.447 -32.406 8.383 1 88.69 435 GLY A CA 1
ATOM 3367 C C . GLY A 1 435 ? -1.228 -31.516 8.297 1 88.69 435 GLY A C 1
ATOM 3368 O O . GLY A 1 435 ? -0.845 -30.891 9.289 1 88.69 435 GLY A O 1
ATOM 3369 N N . PHE A 1 436 ? -0.714 -31.406 7.07 1 86.94 436 PHE A N 1
ATOM 3370 C CA . PHE A 1 436 ? 0.606 -30.797 6.992 1 86.94 436 PHE A CA 1
ATOM 3371 C C . PHE A 1 436 ? 0.512 -29.375 6.445 1 86.94 436 PHE A C 1
ATOM 3373 O O . PHE A 1 436 ? 1.357 -28.531 6.742 1 86.94 436 PHE A O 1
ATOM 3380 N N . ILE A 1 437 ? -0.491 -29.094 5.652 1 89.69 437 ILE A N 1
ATOM 3381 C CA . ILE A 1 437 ? -0.534 -27.797 5 1 89.69 437 ILE A CA 1
ATOM 3382 C C . ILE A 1 437 ? -1.72 -26.984 5.527 1 89.69 437 ILE A C 1
ATOM 3384 O O . ILE A 1 437 ? -1.578 -25.812 5.863 1 89.69 437 ILE A O 1
ATOM 3388 N N . TYR A 1 438 ? -2.859 -27.625 5.75 1 92.44 438 TYR A N 1
ATOM 3389 C CA . TYR A 1 438 ? -4.07 -26.922 6.164 1 92.44 438 TYR A CA 1
ATOM 3390 C C . TYR A 1 438 ? -4.707 -27.609 7.371 1 92.44 438 TYR A C 1
ATOM 3392 O O . TYR A 1 438 ? -5.859 -28.031 7.312 1 92.44 438 TYR A O 1
ATOM 3400 N N . PRO A 1 439 ? -3.982 -27.547 8.43 1 88.38 439 PRO A N 1
ATOM 3401 C CA . PRO A 1 439 ? -4.574 -28.172 9.617 1 88.38 439 PRO A CA 1
ATOM 3402 C C . PRO A 1 439 ? -5.848 -27.469 10.078 1 88.38 439 PRO A C 1
ATOM 3404 O O . PRO A 1 439 ? -6.004 -26.266 9.859 1 88.38 439 PRO A O 1
ATOM 3407 N N . THR A 1 440 ? -6.762 -28.172 10.609 1 78.94 440 THR A N 1
ATOM 3408 C CA . THR A 1 440 ? -8.031 -27.641 11.07 1 78.94 440 THR A CA 1
ATOM 3409 C C . THR A 1 440 ? -7.859 -26.859 12.367 1 78.94 440 THR A C 1
ATOM 3411 O O . THR A 1 440 ? -7.117 -27.281 13.258 1 78.94 440 THR A O 1
ATOM 3414 N N . PHE A 1 441 ? -8.305 -25.641 12.273 1 71.62 441 PHE A N 1
ATOM 3415 C CA . PHE A 1 441 ? -8.289 -24.859 13.508 1 71.62 441 PHE A CA 1
ATOM 3416 C C . PHE A 1 441 ? -9.461 -25.25 14.406 1 71.62 441 PHE A C 1
ATOM 3418 O O . PHE A 1 441 ? -10.539 -25.578 13.922 1 71.62 441 PHE A O 1
ATOM 3425 N N . PRO A 1 442 ? -9.242 -25.656 15.672 1 54.5 442 PRO A N 1
ATOM 3426 C CA . PRO A 1 442 ? -10.375 -25.969 16.547 1 54.5 442 PRO A CA 1
ATOM 3427 C C . PRO A 1 442 ? -11.453 -24.891 16.516 1 54.5 442 PRO A C 1
ATOM 3429 O O . PRO A 1 442 ? -11.148 -23.719 16.281 1 54.5 442 PRO A O 1
ATOM 3432 N N . ALA A 1 443 ? -12.734 -25.234 16.141 1 45.59 443 ALA A N 1
ATOM 3433 C CA . ALA A 1 443 ? -13.836 -24.281 16.266 1 45.59 443 ALA A CA 1
ATOM 3434 C C . ALA A 1 443 ? -13.664 -23.391 17.5 1 45.59 443 ALA A C 1
ATOM 3436 O O . ALA A 1 443 ? -13.164 -23.844 18.531 1 45.59 443 ALA A O 1
ATOM 3437 N N . ALA A 1 444 ? -13.75 -22.078 17.297 1 40.44 444 ALA A N 1
ATOM 3438 C CA . ALA A 1 444 ? -13.781 -21.188 18.453 1 40.44 444 ALA A CA 1
ATOM 3439 C C . ALA A 1 444 ? -14.688 -21.734 19.562 1 40.44 444 ALA A C 1
ATOM 3441 O O . ALA A 1 444 ? -15.859 -21.375 19.641 1 40.44 444 ALA A O 1
ATOM 3442 N N . CYS A 1 445 ? -15.133 -22.969 19.641 1 32.97 445 CYS A N 1
ATOM 3443 C CA . CYS A 1 445 ? -16.062 -23.188 20.75 1 32.97 445 CYS A CA 1
ATOM 3444 C C . CYS A 1 445 ? -15.586 -22.469 22 1 32.97 445 CYS A C 1
ATOM 3446 O O . CYS A 1 445 ? -14.453 -21.984 22.062 1 32.97 445 CYS A O 1
ATOM 3448 N N . ASP A 1 446 ? -15.906 -23.156 23.453 1 30.75 446 ASP A N 1
ATOM 3449 C CA . ASP A 1 446 ? -15.891 -22.891 24.891 1 30.75 446 ASP A CA 1
ATOM 3450 C C . ASP A 1 446 ? -14.516 -22.406 25.359 1 30.75 446 ASP A C 1
ATOM 3452 O O . ASP A 1 446 ? -13.492 -22.828 24.812 1 30.75 446 ASP A O 1
ATOM 3456 N N . SER A 1 447 ? -14.367 -21.344 26.25 1 28.5 447 SER A N 1
ATOM 3457 C CA . SER A 1 447 ? -13.367 -20.781 27.141 1 28.5 447 SER A CA 1
ATOM 3458 C C . SER A 1 447 ? -12.422 -21.844 27.672 1 28.5 447 SER A C 1
ATOM 3460 O O . SER A 1 447 ? -11.484 -21.547 28.422 1 28.5 447 SER A O 1
ATOM 3462 N N . VAL A 1 448 ? -13.031 -23.109 28 1 25.17 448 VAL A N 1
ATOM 3463 C CA . VAL A 1 448 ? -12.109 -23.906 28.812 1 25.17 448 VAL A CA 1
ATOM 3464 C C . VAL A 1 448 ? -10.852 -24.219 28.016 1 25.17 448 VAL A C 1
ATOM 3466 O O . VAL A 1 448 ? -10.875 -24.234 26.781 1 25.17 448 VAL A O 1
ATOM 3469 N N . GLY A 1 449 ? -9.773 -24.828 28.656 1 29.11 449 GLY A N 1
ATOM 3470 C CA . GLY A 1 449 ? -8.344 -25.109 28.656 1 29.11 449 GLY A CA 1
ATOM 3471 C C . GLY A 1 449 ? -7.902 -25.953 27.469 1 29.11 449 GLY A C 1
ATOM 3472 O O . GLY A 1 449 ? -6.781 -26.453 27.453 1 29.11 449 GLY A O 1
ATOM 3473 N N . GLY A 1 450 ? -8.82 -26.594 26.578 1 26.58 450 GLY A N 1
ATOM 3474 C CA . GLY A 1 450 ? -8.086 -27.703 26 1 26.58 450 GLY A CA 1
ATOM 3475 C C . GLY A 1 450 ? -6.996 -27.266 25.047 1 26.58 450 GLY A C 1
ATOM 3476 O O . GLY A 1 450 ? -7.281 -26.688 23.984 1 26.58 450 GLY A O 1
ATOM 3477 N N . ARG A 1 451 ? -5.812 -26.922 25.484 1 27.44 451 ARG A N 1
ATOM 3478 C CA . ARG A 1 451 ? -4.477 -26.953 24.906 1 27.44 451 ARG A CA 1
ATOM 3479 C C . ARG A 1 451 ? -4.285 -28.203 24.047 1 27.44 451 ARG A C 1
ATOM 3481 O O . ARG A 1 451 ? -3.84 -29.234 24.547 1 27.44 451 ARG A O 1
ATOM 3488 N N . VAL A 1 452 ? -5.262 -28.719 23.359 1 27.72 452 VAL A N 1
ATOM 3489 C CA . VAL A 1 452 ? -4.816 -29.891 22.609 1 27.72 452 VAL A CA 1
ATOM 3490 C C . VAL A 1 452 ? -3.781 -29.469 21.578 1 27.72 452 VAL A C 1
ATOM 3492 O O . VAL A 1 452 ? -4.117 -28.812 20.578 1 27.72 452 VAL A O 1
ATOM 3495 N N . GLY A 1 453 ? -2.695 -28.812 21.875 1 28.22 453 GLY A N 1
ATOM 3496 C CA . GLY A 1 453 ? -1.562 -28.438 21.047 1 28.22 453 GLY A CA 1
ATOM 3497 C C . GLY A 1 453 ? -1.125 -29.531 20.094 1 28.22 453 GLY A C 1
ATOM 3498 O O . GLY A 1 453 ? -1.653 -30.641 20.141 1 28.22 453 GLY A O 1
ATOM 3499 N N . TRP A 1 454 ? 0.221 -29.375 19.641 1 30.38 454 TRP A N 1
ATOM 3500 C CA . TRP A 1 454 ? 1.314 -29.875 18.797 1 30.38 454 TRP A CA 1
ATOM 3501 C C . TRP A 1 454 ? 1.574 -31.359 19.062 1 30.38 454 TRP A C 1
ATOM 3503 O O . TRP A 1 454 ? 2.426 -31.969 18.406 1 30.38 454 TRP A O 1
ATOM 3513 N N . PHE A 1 455 ? 1.039 -32 20.078 1 30.55 455 PHE A N 1
ATOM 3514 C CA . PHE A 1 455 ? 1.564 -33.281 20.547 1 30.55 455 PHE A CA 1
ATOM 3515 C C . PHE A 1 455 ? 1.14 -34.406 19.625 1 30.55 455 PHE A C 1
ATOM 3517 O O . PHE A 1 455 ? 1.867 -35.375 19.453 1 30.55 455 PHE A O 1
ATOM 3524 N N . GLU A 1 456 ? -0.006 -34.25 18.984 1 32.06 456 GLU A N 1
ATOM 3525 C CA . GLU A 1 456 ? -0.339 -35.531 18.344 1 32.06 456 GLU A CA 1
ATOM 3526 C C . GLU A 1 456 ? 0.42 -35.688 17.031 1 32.06 456 GLU A C 1
ATOM 3528 O O . GLU A 1 456 ? 0.414 -36.781 16.438 1 32.06 456 GLU A O 1
ATOM 3533 N N . PHE A 1 457 ? 1.044 -34.656 16.578 1 31.92 457 PHE A N 1
ATOM 3534 C CA . PHE A 1 457 ? 1.703 -34.812 15.281 1 31.92 457 PHE A CA 1
ATOM 3535 C C . PHE A 1 457 ? 2.953 -35.656 15.406 1 31.92 457 PHE A C 1
ATOM 3537 O O . PHE A 1 457 ? 3.533 -36.094 14.398 1 31.92 457 PHE A O 1
ATOM 3544 N N . SER A 1 458 ? 3.494 -35.875 16.625 1 31.72 458 SER A N 1
ATOM 3545 C CA . SER A 1 458 ? 4.582 -36.812 16.812 1 31.72 458 SER A CA 1
ATOM 3546 C C . SER A 1 458 ? 4.133 -38.25 16.484 1 31.72 458 SER A C 1
ATOM 3548 O O . SER A 1 458 ? 4.957 -39.094 16.172 1 31.72 458 SER A O 1
ATOM 3550 N N . ILE A 1 459 ? 2.9 -38.5 16.672 1 32.44 459 ILE A N 1
ATOM 3551 C CA . ILE A 1 459 ? 2.479 -39.906 16.531 1 32.44 459 ILE A CA 1
ATOM 3552 C C . ILE A 1 459 ? 2.371 -40.25 15.047 1 32.44 459 ILE A C 1
ATOM 3554 O O . ILE A 1 459 ? 2.76 -41.344 14.641 1 32.44 459 ILE A O 1
ATOM 3558 N N . ILE A 1 460 ? 1.971 -39.312 14.234 1 33.88 460 ILE A N 1
ATOM 3559 C CA . ILE A 1 460 ? 1.749 -39.75 12.852 1 33.88 460 ILE A CA 1
ATOM 3560 C C . ILE A 1 460 ? 3.092 -39.938 12.156 1 33.88 460 ILE A C 1
ATOM 3562 O O . ILE A 1 460 ? 3.254 -40.875 11.359 1 33.88 460 ILE A O 1
ATOM 3566 N N . LEU A 1 461 ? 4.109 -39.188 12.477 1 34.66 461 LEU A N 1
ATOM 3567 C CA . LEU A 1 461 ? 5.402 -39.531 11.891 1 34.66 461 LEU A CA 1
ATOM 3568 C C . LEU A 1 461 ? 5.871 -40.906 12.352 1 34.66 461 LEU A C 1
ATOM 3570 O O . LEU A 1 461 ? 6.621 -41.594 11.648 1 34.66 461 LEU A O 1
ATOM 3574 N N . SER A 1 462 ? 5.574 -41.281 13.594 1 33.28 462 SER A N 1
ATOM 3575 C CA . SER A 1 462 ? 6.016 -42.594 14.031 1 33.28 462 SER A CA 1
ATOM 3576 C C . SER A 1 462 ? 5.328 -43.688 13.227 1 33.28 462 SER A C 1
ATOM 3578 O O . SER A 1 462 ? 5.934 -44.75 12.945 1 33.28 462 SER A O 1
ATOM 3580 N N . ASP A 1 463 ? 4.055 -43.531 12.938 1 33.78 463 ASP A N 1
ATOM 3581 C CA . ASP A 1 463 ? 3.357 -44.625 12.281 1 33.78 463 ASP A CA 1
ATOM 3582 C C . ASP A 1 463 ? 3.723 -44.688 10.797 1 33.78 463 ASP A C 1
ATOM 3584 O O . ASP A 1 463 ? 3.672 -45.75 10.195 1 33.78 463 ASP A O 1
ATOM 3588 N N . ILE A 1 464 ? 3.986 -43.562 10.172 1 33.56 464 ILE A N 1
ATOM 3589 C CA . ILE A 1 464 ? 4.348 -43.719 8.766 1 33.56 464 ILE A CA 1
ATOM 3590 C C . ILE A 1 464 ? 5.707 -44.406 8.664 1 33.56 464 ILE A C 1
ATOM 3592 O O . ILE A 1 464 ? 6 -45.094 7.66 1 33.56 464 ILE A O 1
ATOM 3596 N N . LYS A 1 465 ? 6.621 -44.406 9.562 1 34.5 465 LYS A N 1
ATOM 3597 C CA . LYS A 1 465 ? 7.797 -45.25 9.539 1 34.5 465 LYS A CA 1
ATOM 3598 C C . LYS A 1 465 ? 7.398 -46.719 9.625 1 34.5 465 LYS A C 1
ATOM 3600 O O . LYS A 1 465 ? 8.07 -47.594 9.055 1 34.5 465 LYS A O 1
ATOM 3605 N N . VAL A 1 466 ? 6.316 -47.031 10.391 1 32.41 466 VAL A N 1
ATOM 3606 C CA . VAL A 1 466 ? 6.055 -48.438 10.609 1 32.41 466 VAL A CA 1
ATOM 3607 C C . VAL A 1 466 ? 5.559 -49.094 9.32 1 32.41 466 VAL A C 1
ATOM 3609 O O . VAL A 1 466 ? 5.906 -50.25 9.008 1 32.41 466 VAL A O 1
ATOM 3612 N N . CYS A 1 467 ? 4.773 -48.375 8.562 1 31.91 467 CYS A N 1
ATOM 3613 C CA . CYS A 1 467 ? 4.219 -49.188 7.48 1 31.91 467 CYS A CA 1
ATOM 3614 C C . CYS A 1 467 ? 5.277 -49.469 6.426 1 31.91 467 CYS A C 1
ATOM 3616 O O . CYS A 1 467 ? 5.086 -50.344 5.578 1 31.91 467 CYS A O 1
ATOM 3618 N N . THR A 1 468 ? 6.262 -48.594 6.242 1 31.34 468 THR A N 1
ATOM 3619 C CA . THR A 1 468 ? 7.184 -49 5.18 1 31.34 468 THR A CA 1
ATOM 3620 C C . THR A 1 468 ? 8.102 -50.125 5.652 1 31.34 468 THR A C 1
ATOM 3622 O O . THR A 1 468 ? 8.883 -50.656 4.867 1 31.34 468 THR A O 1
ATOM 3625 N N . SER A 1 469 ? 8.211 -50.344 6.98 1 30.19 469 SER A N 1
ATOM 3626 C CA . SER A 1 469 ? 9.148 -51.438 7.27 1 30.19 469 SER A CA 1
ATOM 3627 C C . SER A 1 469 ? 8.57 -52.781 6.879 1 30.19 469 SER A C 1
ATOM 3629 O O . SER A 1 469 ? 9.289 -53.781 6.824 1 30.19 469 SER A O 1
ATOM 3631 N N . HIS A 1 470 ? 7.262 -53.031 7 1 29.23 470 HIS A N 1
ATOM 3632 C CA . HIS A 1 470 ? 6.895 -54.438 6.93 1 29.23 470 HIS A CA 1
ATOM 3633 C C . HIS A 1 470 ? 6.91 -54.938 5.488 1 29.23 470 HIS A C 1
ATOM 3635 O O . HIS A 1 470 ? 6.648 -56.125 5.234 1 29.23 470 HIS A O 1
ATOM 3641 N N . SER A 1 471 ? 6.715 -54 4.488 1 24.8 471 SER A N 1
ATOM 3642 C CA . SER A 1 471 ? 6.602 -54.75 3.229 1 24.8 471 SER A CA 1
ATOM 3643 C C . SER A 1 471 ? 7.969 -55.188 2.729 1 24.8 471 SER A C 1
ATOM 3645 O O . SER A 1 471 ? 8.102 -55.625 1.587 1 24.8 471 SER A O 1
ATOM 36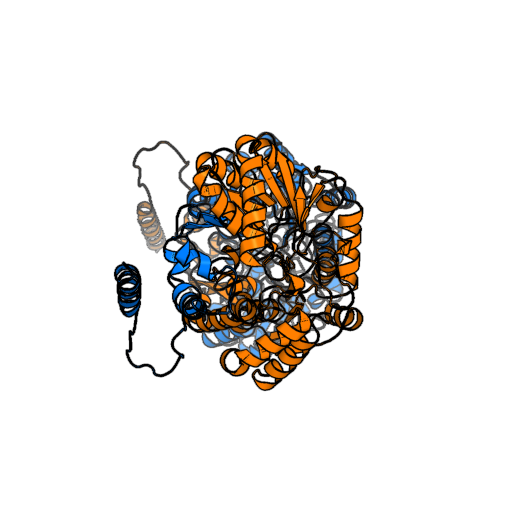47 N N . LYS A 1 472 ? 8.977 -55.344 3.732 1 23.78 472 LYS A N 1
ATOM 3648 C CA . LYS A 1 472 ? 9.945 -56.344 3.281 1 23.78 472 LYS A CA 1
ATOM 3649 C C . LYS A 1 472 ? 9.438 -57.75 3.521 1 23.78 472 LYS A C 1
ATOM 3651 O O . LYS A 1 472 ? 8.945 -58.062 4.605 1 23.78 472 LYS A O 1
ATOM 3656 N N . MET B 1 1 ? -19.5 -21.938 5.938 1 96.75 1 MET B N 1
ATOM 3657 C CA . MET B 1 1 ? -19.953 -21.938 4.551 1 96.75 1 MET B CA 1
ATOM 3658 C C . MET B 1 1 ? -19.141 -22.906 3.705 1 96.75 1 MET B C 1
ATOM 3660 O O . MET B 1 1 ? -19.688 -23.766 3.023 1 96.75 1 MET B O 1
ATOM 3664 N N . VAL B 1 2 ? -17.812 -22.828 3.816 1 97.19 2 VAL B N 1
ATOM 3665 C CA . VAL B 1 2 ? -16.938 -23.656 2.98 1 97.19 2 VAL B CA 1
ATOM 3666 C C . VAL B 1 2 ? -16.953 -25.094 3.479 1 97.19 2 VAL B C 1
ATOM 3668 O O . VAL B 1 2 ? -17.156 -26.031 2.695 1 97.19 2 VAL B O 1
ATOM 3671 N N . SER B 1 3 ? -16.875 -25.297 4.805 1 94.88 3 SER B N 1
ATOM 3672 C CA . SER B 1 3 ? -16.812 -26.625 5.402 1 94.88 3 SER B CA 1
ATOM 3673 C C . SER B 1 3 ? -18.078 -27.422 5.109 1 94.88 3 SER B C 1
ATOM 3675 O O . SER B 1 3 ? -18.016 -28.625 4.84 1 94.88 3 SER B O 1
ATOM 3677 N N . GLU B 1 4 ? -19.188 -26.766 5.043 1 97.25 4 GLU B N 1
ATOM 3678 C CA . GLU B 1 4 ? -20.469 -27.453 4.883 1 97.25 4 GLU B CA 1
ATOM 3679 C C . GLU B 1 4 ? -20.766 -27.75 3.412 1 97.25 4 GLU B C 1
ATOM 3681 O O . GLU B 1 4 ? -21.656 -28.531 3.096 1 97.25 4 GLU B O 1
ATOM 3686 N N . ASN B 1 5 ? -20 -27.141 2.529 1 98.38 5 ASN B N 1
ATOM 3687 C CA . ASN B 1 5 ? -20.359 -27.25 1.119 1 98.38 5 ASN B CA 1
ATOM 3688 C C . ASN B 1 5 ? -19.172 -27.672 0.261 1 98.38 5 ASN B C 1
ATOM 3690 O O . ASN B 1 5 ? -19.094 -27.297 -0.91 1 98.38 5 ASN B O 1
ATOM 3694 N N . ARG B 1 6 ? -18.219 -28.406 0.771 1 97.88 6 ARG B N 1
ATOM 3695 C CA . ARG B 1 6 ? -16.984 -28.781 0.079 1 97.88 6 ARG B CA 1
ATOM 3696 C C . ARG B 1 6 ? -17.297 -29.531 -1.208 1 97.88 6 ARG B C 1
ATOM 3698 O O . ARG B 1 6 ? -16.719 -29.25 -2.26 1 97.88 6 ARG B O 1
ATOM 3705 N N . ASP B 1 7 ? -18.203 -30.453 -1.144 1 98 7 ASP B N 1
ATOM 3706 C CA . ASP B 1 7 ? -18.516 -31.297 -2.293 1 98 7 ASP B CA 1
ATOM 3707 C C . ASP B 1 7 ? -19.172 -30.484 -3.408 1 98 7 ASP B C 1
ATOM 3709 O O . ASP B 1 7 ? -18.844 -30.656 -4.586 1 98 7 ASP B O 1
ATOM 3713 N N . GLN B 1 8 ? -20.062 -29.609 -3.041 1 98.62 8 GLN B N 1
ATOM 3714 C CA . GLN B 1 8 ? -20.719 -28.75 -4.031 1 98.62 8 GLN B CA 1
ATOM 3715 C C . GLN B 1 8 ? -19.719 -27.812 -4.699 1 98.62 8 GLN B C 1
ATOM 3717 O O . GLN B 1 8 ? -19.812 -27.562 -5.902 1 98.62 8 GLN B O 1
ATOM 3722 N N . LEU B 1 9 ? -18.859 -27.359 -3.914 1 98.81 9 LEU B N 1
ATOM 3723 C CA . LEU B 1 9 ? -17.828 -26.484 -4.457 1 98.81 9 LEU B CA 1
ATOM 3724 C C . LEU B 1 9 ? -16.938 -27.234 -5.441 1 98.81 9 LEU B C 1
ATOM 3726 O O . LEU B 1 9 ? -16.641 -26.734 -6.531 1 98.81 9 LEU B O 1
ATOM 3730 N N . ALA B 1 10 ? -16.531 -28.453 -5.086 1 98.69 10 ALA B N 1
ATOM 3731 C CA . ALA B 1 10 ? -15.719 -29.266 -5.973 1 98.69 10 ALA B CA 1
ATOM 3732 C C . ALA B 1 10 ? -16.453 -29.594 -7.266 1 98.69 10 ALA B C 1
ATOM 3734 O O . ALA B 1 10 ? -15.867 -29.578 -8.344 1 98.69 10 ALA B O 1
ATOM 3735 N N . GLU B 1 11 ? -17.719 -29.844 -7.145 1 98.75 11 GLU B N 1
ATOM 3736 C CA . GLU B 1 11 ? -18.531 -30.156 -8.312 1 98.75 11 GLU B CA 1
ATOM 3737 C C . GLU B 1 11 ? -18.641 -28.953 -9.25 1 98.75 11 GLU B C 1
ATOM 3739 O O . GLU B 1 11 ? -18.562 -29.109 -10.477 1 98.75 11 GLU B O 1
ATOM 3744 N N . ALA B 1 12 ? -18.859 -27.766 -8.672 1 98.88 12 ALA B N 1
ATOM 3745 C CA . ALA B 1 12 ? -18.922 -26.562 -9.492 1 98.88 12 ALA B CA 1
ATOM 3746 C C . ALA B 1 12 ? -17.609 -26.359 -10.25 1 98.88 12 ALA B C 1
ATOM 3748 O O . ALA B 1 12 ? -17.625 -26 -11.43 1 98.88 12 ALA B O 1
ATOM 3749 N N . LEU B 1 13 ? -16.5 -26.609 -9.617 1 98.81 13 LEU B N 1
ATOM 3750 C CA . LEU B 1 13 ? -15.188 -26.469 -10.242 1 98.81 13 LEU B CA 1
ATOM 3751 C C . LEU B 1 13 ? -15 -27.484 -11.352 1 98.81 13 LEU B C 1
ATOM 3753 O O . LEU B 1 13 ? -14.383 -27.203 -12.375 1 98.81 13 LEU B O 1
ATOM 3757 N N . TYR B 1 14 ? -15.523 -28.688 -11.117 1 98.75 14 TYR B N 1
ATOM 3758 C CA . TYR B 1 14 ? -15.469 -29.703 -12.148 1 98.75 14 TYR B CA 1
ATOM 3759 C C . TYR B 1 14 ? -16.266 -29.281 -13.383 1 98.75 14 TYR B C 1
ATOM 3761 O O . TYR B 1 14 ? -15.797 -29.438 -14.516 1 98.75 14 TYR B O 1
ATOM 3769 N N . LYS B 1 15 ? -17.391 -28.734 -13.156 1 98.75 15 LYS B N 1
ATOM 3770 C CA . LYS B 1 15 ? -18.266 -28.328 -14.25 1 98.75 15 LYS B CA 1
ATOM 3771 C C . LYS B 1 15 ? -17.641 -27.203 -15.07 1 98.75 15 LYS B C 1
ATOM 3773 O O . LYS B 1 15 ? -17.828 -27.141 -16.281 1 98.75 15 LYS B O 1
ATOM 3778 N N . ASP B 1 16 ? -16.922 -26.328 -14.438 1 98.69 16 ASP B N 1
ATOM 3779 C CA . ASP B 1 16 ? -16.344 -25.172 -15.125 1 98.69 16 ASP B CA 1
ATOM 3780 C C . ASP B 1 16 ? -15.031 -25.547 -15.805 1 98.69 16 ASP B C 1
ATOM 3782 O O . ASP B 1 16 ? -14.766 -25.141 -16.938 1 98.69 16 ASP B O 1
ATOM 3786 N N . LEU B 1 17 ? -14.164 -26.375 -15.062 1 98.62 17 LEU B N 1
ATOM 3787 C CA . LEU B 1 17 ? -12.773 -26.531 -15.477 1 98.62 17 LEU B CA 1
ATOM 3788 C C . LEU B 1 17 ? -12.398 -28.016 -15.555 1 98.62 17 LEU B C 1
ATOM 3790 O O . LEU B 1 17 ? -11.258 -28.359 -15.859 1 98.62 17 LEU B O 1
ATOM 3794 N N . ARG B 1 18 ? -13.328 -28.875 -15.258 1 98.19 18 ARG B N 1
ATOM 3795 C CA . ARG B 1 18 ? -13.055 -30.297 -15.086 1 98.19 18 ARG B CA 1
ATOM 3796 C C . ARG B 1 18 ? -11.914 -30.516 -14.094 1 98.19 18 ARG B C 1
ATOM 3798 O O . ARG B 1 18 ? -11.047 -31.375 -14.32 1 98.19 18 ARG B O 1
ATOM 3805 N N . ARG B 1 19 ? -11.867 -29.688 -13.156 1 97.19 19 ARG B N 1
ATOM 3806 C CA . ARG B 1 19 ? -10.844 -29.812 -12.117 1 97.19 19 ARG B CA 1
ATOM 3807 C C . ARG B 1 19 ? -11.047 -31.094 -11.312 1 97.19 19 ARG B C 1
ATOM 3809 O O . ARG B 1 19 ? -12.133 -31.328 -10.781 1 97.19 19 ARG B O 1
ATOM 3816 N N . PRO B 1 20 ? -9.938 -31.859 -11.211 1 97.31 20 PRO B N 1
ATOM 3817 C CA . PRO B 1 20 ? -10.062 -33.031 -10.336 1 97.31 20 PRO B CA 1
ATOM 3818 C C . PRO B 1 20 ? -10.391 -32.625 -8.891 1 97.31 20 PRO B C 1
ATOM 3820 O O . PRO B 1 20 ? -9.883 -31.641 -8.383 1 97.31 20 PRO B O 1
ATOM 3823 N N . ALA B 1 21 ? -11.242 -33.438 -8.258 1 97 21 ALA B N 1
ATOM 3824 C CA . ALA B 1 21 ? -11.695 -33.125 -6.906 1 97 21 ALA B CA 1
ATOM 3825 C C . ALA B 1 21 ? -10.516 -32.906 -5.969 1 97 21 ALA B C 1
ATOM 3827 O O . ALA B 1 21 ? -10.539 -31.984 -5.141 1 97 21 ALA B O 1
ATOM 3828 N N . TYR B 1 22 ? -9.539 -33.719 -6.078 1 96.75 22 TYR B N 1
ATOM 3829 C CA . TYR B 1 22 ? -8.352 -33.594 -5.238 1 96.75 22 TYR B CA 1
ATOM 3830 C C . TYR B 1 22 ? -7.707 -32.219 -5.406 1 96.75 22 TYR B C 1
ATOM 3832 O O . TYR B 1 22 ? -7.418 -31.547 -4.422 1 96.75 22 TYR B O 1
ATOM 3840 N N . GLU B 1 23 ? -7.48 -31.781 -6.637 1 97.25 23 GLU B N 1
ATOM 3841 C CA . GLU B 1 23 ? -6.898 -30.469 -6.914 1 97.25 23 GLU B CA 1
ATOM 3842 C C . GLU B 1 23 ? -7.801 -29.344 -6.406 1 97.25 23 GLU B C 1
ATOM 3844 O O . GLU B 1 23 ? -7.312 -28.328 -5.902 1 97.25 23 GLU B O 1
ATOM 3849 N N . ALA B 1 24 ? -9.125 -29.547 -6.59 1 98.19 24 ALA B N 1
ATOM 3850 C CA . ALA B 1 24 ? -10.078 -28.547 -6.102 1 98.19 24 ALA B CA 1
ATOM 3851 C C . ALA B 1 24 ? -9.906 -28.312 -4.602 1 98.19 24 ALA B C 1
ATOM 3853 O O . ALA B 1 24 ? -9.883 -27.172 -4.145 1 98.19 24 ALA B O 1
ATOM 3854 N N . HIS B 1 25 ? -9.758 -29.406 -3.906 1 97.31 25 HIS B N 1
ATOM 3855 C CA . HIS B 1 25 ? -9.633 -29.312 -2.457 1 97.31 25 HIS B CA 1
ATOM 3856 C C . HIS B 1 25 ? -8.312 -28.656 -2.062 1 97.31 25 HIS B C 1
ATOM 3858 O O . HIS B 1 25 ? -8.289 -27.703 -1.271 1 97.31 25 HIS B O 1
ATOM 3864 N N . ILE B 1 26 ? -7.219 -29.016 -2.646 1 96.44 26 ILE B N 1
ATOM 3865 C CA . ILE B 1 26 ? -5.926 -28.641 -2.092 1 96.44 26 ILE B CA 1
ATOM 3866 C C . ILE B 1 26 ? -5.539 -27.25 -2.594 1 96.44 26 ILE B C 1
ATOM 3868 O O . ILE B 1 26 ? -4.699 -26.578 -1.993 1 96.44 26 ILE B O 1
ATOM 3872 N N . THR B 1 27 ? -6.129 -26.797 -3.68 1 97.56 27 THR B N 1
ATOM 3873 C CA . THR B 1 27 ? -5.688 -25.531 -4.238 1 97.56 27 THR B CA 1
ATOM 3874 C C . THR B 1 27 ? -6.695 -24.422 -3.926 1 97.56 27 THR B C 1
ATOM 3876 O O . THR B 1 27 ? -6.363 -23.234 -4 1 97.56 27 THR B O 1
ATOM 3879 N N . GLU B 1 28 ? -7.992 -24.781 -3.596 1 98.12 28 GLU B N 1
ATOM 3880 C CA . GLU B 1 28 ? -8.969 -23.703 -3.439 1 98.12 28 GLU B CA 1
ATOM 3881 C C . GLU B 1 28 ? -9.773 -23.875 -2.15 1 98.12 28 GLU B C 1
ATOM 3883 O O . GLU B 1 28 ? -9.805 -22.969 -1.311 1 98.12 28 GLU B O 1
ATOM 3888 N N . ILE B 1 29 ? -10.328 -25.031 -1.969 1 98.19 29 ILE B N 1
ATOM 3889 C CA . ILE B 1 29 ? -11.32 -25.219 -0.919 1 98.19 29 ILE B CA 1
ATOM 3890 C C . ILE B 1 29 ? -10.641 -25.188 0.448 1 98.19 29 ILE B C 1
ATOM 3892 O O . ILE B 1 29 ? -10.992 -24.391 1.311 1 98.19 29 ILE B O 1
ATOM 3896 N N . LEU B 1 30 ? -9.625 -26.016 0.613 1 97.44 30 LEU B N 1
ATOM 3897 C CA . LEU B 1 30 ? -8.945 -26.094 1.898 1 97.44 30 LEU B CA 1
ATOM 3898 C C . LEU B 1 30 ? -8.211 -24.781 2.207 1 97.44 30 LEU B C 1
ATOM 3900 O O . LEU B 1 30 ? -8.289 -24.281 3.328 1 97.44 30 LEU B O 1
ATOM 3904 N N . PRO B 1 31 ? -7.547 -24.219 1.217 1 97.31 31 PRO B N 1
ATOM 3905 C CA . PRO B 1 31 ? -6.898 -22.938 1.497 1 97.31 31 PRO B CA 1
ATOM 3906 C C . PRO B 1 31 ? -7.883 -21.859 1.96 1 97.31 31 PRO B C 1
ATOM 3908 O O . PRO B 1 31 ? -7.582 -21.094 2.877 1 97.31 31 PRO B O 1
ATOM 3911 N N . ALA B 1 32 ? -9.008 -21.766 1.35 1 97.5 32 ALA B N 1
ATOM 3912 C CA . ALA B 1 32 ? -10.008 -20.766 1.73 1 97.5 32 ALA B CA 1
ATOM 3913 C C . ALA B 1 32 ? -10.516 -21.016 3.15 1 97.5 32 ALA B C 1
ATOM 3915 O O . ALA B 1 32 ? -10.648 -20.078 3.938 1 97.5 32 ALA B O 1
ATOM 3916 N N . GLU B 1 33 ? -10.805 -22.281 3.385 1 96.56 33 GLU B N 1
ATOM 3917 C CA . GLU B 1 33 ? -11.25 -22.641 4.727 1 96.56 33 GLU B CA 1
ATOM 3918 C C . GLU B 1 33 ? -10.188 -22.328 5.77 1 96.56 33 GLU B C 1
ATOM 3920 O O . GLU B 1 33 ? -10.492 -21.766 6.828 1 96.56 33 GLU B O 1
ATOM 3925 N N . TYR B 1 34 ? -9 -22.672 5.441 1 96.94 34 TYR B N 1
ATOM 3926 C CA . TYR B 1 34 ? -7.875 -22.453 6.344 1 96.94 34 TYR B CA 1
ATOM 3927 C C . TYR B 1 34 ? -7.68 -20.969 6.617 1 96.94 34 TYR B C 1
ATOM 3929 O O . TYR B 1 34 ? -7.426 -20.562 7.758 1 96.94 34 TYR B O 1
ATOM 3937 N N . GLU B 1 35 ? -7.754 -20.141 5.621 1 97.25 35 GLU B N 1
ATOM 3938 C CA . GLU B 1 35 ? -7.605 -18.688 5.777 1 97.25 35 GLU B CA 1
ATOM 3939 C C . GLU B 1 35 ? -8.609 -18.141 6.785 1 97.25 35 GLU B C 1
ATOM 3941 O O . GLU B 1 35 ? -8.266 -17.297 7.617 1 97.25 35 GLU B O 1
ATOM 3946 N N . GLY B 1 36 ? -9.867 -18.625 6.672 1 96.81 36 GLY B N 1
ATOM 3947 C CA . GLY B 1 36 ? -10.875 -18.219 7.629 1 96.81 36 GLY B CA 1
ATOM 3948 C C . GLY B 1 36 ? -10.531 -18.578 9.062 1 96.81 36 GLY B C 1
ATOM 3949 O O . GLY B 1 36 ? -10.648 -17.734 9.961 1 96.81 36 GLY B O 1
ATOM 3950 N N . GLY B 1 37 ? -10.102 -19.859 9.258 1 95.88 37 GLY B N 1
ATOM 3951 C CA . GLY B 1 37 ? -9.711 -20.297 10.594 1 95.88 37 GLY B CA 1
ATOM 3952 C C . GLY B 1 37 ? -8.516 -19.531 11.141 1 95.88 37 GLY B C 1
ATOM 3953 O O . GLY B 1 37 ? -8.516 -19.125 12.305 1 95.88 37 GLY B O 1
ATOM 3954 N N . TYR B 1 38 ? -7.531 -19.344 10.297 1 96.31 38 TYR B N 1
ATOM 3955 C CA . TYR B 1 38 ? -6.324 -18.609 10.672 1 96.31 38 TYR B CA 1
ATOM 3956 C C . TYR B 1 38 ? -6.645 -17.188 11.078 1 96.31 38 TYR B C 1
ATOM 3958 O O . TYR B 1 38 ? -6.145 -16.688 12.086 1 96.31 38 TYR B O 1
ATOM 3966 N N . MET B 1 39 ? -7.5 -16.531 10.352 1 97.25 39 MET B N 1
ATOM 3967 C CA . MET B 1 39 ? -7.93 -15.164 10.633 1 97.25 39 MET B CA 1
ATOM 3968 C C . MET B 1 39 ? -8.68 -15.086 11.953 1 97.25 39 MET B C 1
ATOM 3970 O O . MET B 1 39 ? -8.414 -14.203 12.773 1 97.25 39 MET B O 1
ATOM 3974 N N . LEU B 1 40 ? -9.578 -15.961 12.188 1 96.25 40 LEU B N 1
ATOM 3975 C CA . LEU B 1 40 ? -10.359 -15.977 13.422 1 96.25 40 LEU B CA 1
ATOM 3976 C C . LEU B 1 40 ? -9.453 -16.125 14.633 1 96.25 40 LEU B C 1
ATOM 3978 O O . LEU B 1 40 ? -9.719 -15.555 15.695 1 96.25 40 LEU B O 1
ATOM 3982 N N . GLN B 1 41 ? -8.422 -16.828 14.43 1 95.38 41 GLN B N 1
ATOM 3983 C CA . GLN B 1 41 ? -7.5 -17.078 15.531 1 95.38 41 GLN B CA 1
ATOM 3984 C C . GLN B 1 41 ? -6.629 -15.859 15.82 1 95.38 41 GLN B C 1
ATOM 3986 O O . GLN B 1 41 ? -6.273 -15.594 16.969 1 95.38 41 GLN B O 1
ATOM 3991 N N . GLN B 1 42 ? -6.312 -15.125 14.75 1 96.75 42 GLN B N 1
ATOM 3992 C CA . GLN B 1 42 ? -5.223 -14.172 14.914 1 96.75 42 GLN B CA 1
ATOM 3993 C C . GLN B 1 42 ? -5.727 -12.734 14.805 1 96.75 42 GLN B C 1
ATOM 3995 O O . GLN B 1 42 ? -5.055 -11.797 15.234 1 96.75 42 GLN B O 1
ATOM 4000 N N . MET B 1 43 ? -6.828 -12.469 14.234 1 96.94 43 MET B N 1
ATOM 4001 C CA . MET B 1 43 ? -7.215 -11.141 13.781 1 96.94 43 MET B CA 1
ATOM 4002 C C . MET B 1 43 ? -7.285 -10.164 14.953 1 96.94 43 MET B C 1
ATOM 4004 O O . MET B 1 43 ? -6.938 -8.992 14.812 1 96.94 43 MET B O 1
ATOM 4008 N N . ASP B 1 44 ? -7.684 -10.617 16.172 1 97.38 44 ASP B N 1
ATOM 4009 C CA . ASP B 1 44 ? -7.758 -9.711 17.312 1 97.38 44 ASP B CA 1
ATOM 4010 C C . ASP B 1 44 ? -6.387 -9.117 17.641 1 97.38 44 ASP B C 1
ATOM 4012 O O . ASP B 1 44 ? -6.27 -7.926 17.922 1 97.38 44 ASP B O 1
ATOM 4016 N N . THR B 1 45 ? -5.441 -9.992 17.562 1 97.62 45 THR B N 1
ATOM 4017 C CA . THR B 1 45 ? -4.078 -9.547 17.812 1 97.62 45 THR B CA 1
ATOM 4018 C C . THR B 1 45 ? -3.611 -8.586 16.719 1 97.62 45 THR B C 1
ATOM 4020 O O . THR B 1 45 ? -3.018 -7.547 17.016 1 97.62 45 THR B O 1
ATOM 4023 N N . TRP B 1 46 ? -3.883 -8.898 15.508 1 97.81 46 TRP B N 1
ATOM 4024 C CA . TRP B 1 46 ? -3.396 -8.125 14.367 1 97.81 46 TRP B CA 1
ATOM 4025 C C . TRP B 1 46 ? -4.098 -6.773 14.289 1 97.81 46 TRP B C 1
ATOM 4027 O O . TRP B 1 46 ? -3.545 -5.812 13.75 1 97.81 46 TRP B O 1
ATOM 4037 N N . LEU B 1 47 ? -5.273 -6.641 14.82 1 98.06 47 LEU B N 1
ATOM 4038 C CA . LEU B 1 47 ? -6.078 -5.434 14.703 1 98.06 47 LEU B CA 1
ATOM 4039 C C . LEU B 1 47 ? -5.84 -4.5 15.883 1 98.06 47 LEU B C 1
ATOM 4041 O O . LEU B 1 47 ? -6.254 -3.338 15.859 1 98.06 47 LEU B O 1
ATOM 4045 N N . LYS B 1 48 ? -5.152 -4.973 16.922 1 97.69 48 LYS B N 1
ATOM 4046 C CA . LYS B 1 48 ? -4.867 -4.133 18.078 1 97.69 48 LYS B CA 1
ATOM 4047 C C . LYS B 1 48 ? -3.967 -2.961 17.703 1 97.69 48 LYS B C 1
ATOM 4049 O O . LYS B 1 48 ? -3 -3.127 16.953 1 97.69 48 LYS B O 1
ATOM 4054 N N . PRO B 1 49 ? -4.324 -1.737 18.203 1 97.44 49 PRO B N 1
ATOM 4055 C CA . PRO B 1 49 ? -3.396 -0.624 18 1 97.44 49 PRO B CA 1
ATOM 4056 C C . PRO B 1 49 ? -1.995 -0.916 18.531 1 97.44 49 PRO B C 1
ATOM 4058 O O . PRO B 1 49 ? -1.85 -1.545 19.578 1 97.44 49 PRO B O 1
ATOM 4061 N N . VAL B 1 50 ? -1.043 -0.487 17.797 1 96.69 50 VAL B N 1
ATOM 4062 C CA . VAL B 1 50 ? 0.343 -0.705 18.203 1 96.69 50 VAL B CA 1
ATOM 4063 C C . VAL B 1 50 ? 0.99 0.627 18.578 1 96.69 50 VAL B C 1
ATOM 4065 O O . VAL B 1 50 ? 0.743 1.646 17.922 1 96.69 50 VAL B O 1
ATOM 4068 N N . SER B 1 51 ? 1.826 0.624 19.609 1 96.69 51 SER B N 1
ATOM 4069 C CA . SER B 1 51 ? 2.549 1.833 19.984 1 96.69 51 SER B CA 1
ATOM 4070 C C . SER B 1 51 ? 3.584 2.213 18.938 1 96.69 51 SER B C 1
ATOM 4072 O O . SER B 1 51 ? 4.289 1.347 18.406 1 96.69 51 SER B O 1
ATOM 4074 N N . ALA B 1 52 ? 3.604 3.436 18.531 1 96.25 52 ALA B N 1
ATOM 4075 C CA . ALA B 1 52 ? 4.668 3.926 17.672 1 96.25 52 ALA B CA 1
ATOM 4076 C C . ALA B 1 52 ? 6.031 3.789 18.344 1 96.25 52 ALA B C 1
ATOM 4078 O O . ALA B 1 52 ? 6.121 3.717 19.562 1 96.25 52 ALA B O 1
ATOM 4079 N N . ASP B 1 53 ? 7.02 3.664 17.531 1 93 53 ASP B N 1
ATOM 4080 C CA . ASP B 1 53 ? 8.383 3.682 18.047 1 93 53 ASP B CA 1
ATOM 4081 C C . ASP B 1 53 ? 8.844 5.109 18.328 1 93 53 ASP B C 1
ATOM 4083 O O . ASP B 1 53 ? 9.352 5.797 17.453 1 93 53 ASP B O 1
ATOM 4087 N N . THR B 1 54 ? 8.742 5.523 19.562 1 92.56 54 THR B N 1
ATOM 4088 C CA . THR B 1 54 ? 9.016 6.918 19.891 1 92.56 54 THR B CA 1
ATOM 4089 C C . THR B 1 54 ? 10.219 7.023 20.828 1 92.56 54 THR B C 1
ATOM 4091 O O . THR B 1 54 ? 10.523 8.102 21.328 1 92.56 54 THR B O 1
ATOM 4094 N N . TYR B 1 55 ? 10.922 5.93 21.078 1 87.44 55 TYR B N 1
ATOM 4095 C CA . TYR B 1 55 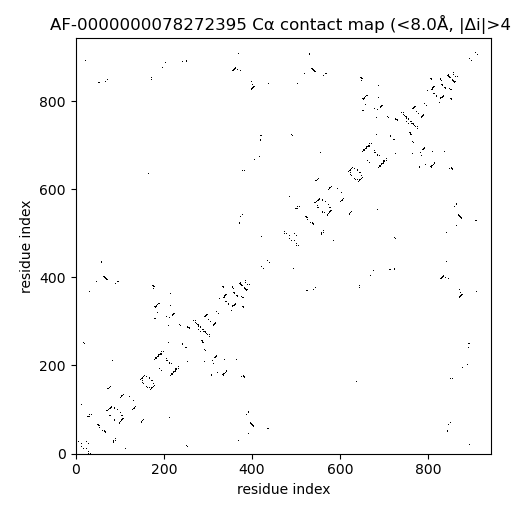? 11.992 5.91 22.062 1 87.44 55 TYR B CA 1
ATOM 4096 C C . TYR B 1 55 ? 13.117 6.855 21.672 1 87.44 55 TYR B C 1
ATOM 4098 O O . TYR B 1 55 ? 13.906 7.285 22.516 1 87.44 55 TYR B O 1
ATOM 4106 N N . HIS B 1 56 ? 13.156 7.184 20.438 1 88.38 56 HIS B N 1
ATOM 4107 C CA . HIS B 1 56 ? 14.242 7.992 19.891 1 88.38 56 HIS B CA 1
ATOM 4108 C C . HIS B 1 56 ? 13.875 9.469 19.875 1 88.38 56 HIS B C 1
ATOM 4110 O O . HIS B 1 56 ? 14.711 10.32 19.547 1 88.38 56 HIS B O 1
ATOM 4116 N N . GLN B 1 57 ? 12.625 9.859 20.25 1 91.94 57 GLN B N 1
ATOM 4117 C CA . GLN B 1 57 ? 12.148 11.227 20.391 1 91.94 57 GLN B CA 1
ATOM 4118 C C . GLN B 1 57 ? 11.516 11.461 21.75 1 91.94 57 GLN B C 1
ATOM 4120 O O . GLN B 1 57 ? 10.32 11.211 21.938 1 91.94 57 GLN B O 1
ATOM 4125 N N . PRO B 1 58 ? 12.172 12.078 22.703 1 87.25 58 PRO B N 1
ATOM 4126 C CA . PRO B 1 58 ? 11.734 12.18 24.094 1 87.25 58 PRO B CA 1
ATOM 4127 C C . PRO B 1 58 ? 10.359 12.836 24.234 1 87.25 58 PRO B C 1
ATOM 4129 O O . PRO B 1 58 ? 9.562 12.422 25.078 1 87.25 58 PRO B O 1
ATOM 4132 N N . GLN B 1 59 ? 10.086 13.789 23.453 1 85.38 59 GLN B N 1
ATOM 4133 C CA . GLN B 1 59 ? 8.805 14.484 23.516 1 85.38 59 GLN B CA 1
ATOM 4134 C C . GLN B 1 59 ? 7.645 13.508 23.328 1 85.38 59 GLN B C 1
ATOM 4136 O O . GLN B 1 59 ? 6.586 13.672 23.938 1 85.38 59 GLN B O 1
ATOM 4141 N N . HIS B 1 60 ? 7.844 12.508 22.578 1 87.62 60 HIS B N 1
ATOM 4142 C CA . HIS B 1 60 ? 6.75 11.609 22.219 1 87.62 60 HIS B CA 1
ATOM 4143 C C . HIS B 1 60 ? 6.734 10.375 23.125 1 87.62 60 HIS B C 1
ATOM 4145 O O . HIS B 1 60 ? 5.742 9.648 23.156 1 87.62 60 HIS B O 1
ATOM 4151 N N . MET B 1 61 ? 7.75 10.195 23.828 1 82.38 61 MET B N 1
ATOM 4152 C CA . MET B 1 61 ? 7.852 9.031 24.703 1 82.38 61 MET B CA 1
ATOM 4153 C C . MET B 1 61 ? 6.805 9.094 25.812 1 82.38 61 MET B C 1
ATOM 4155 O O . MET B 1 61 ? 6.309 8.055 26.266 1 82.38 61 MET B O 1
ATOM 4159 N N . LEU B 1 62 ? 6.543 10.281 26.219 1 74.62 62 LEU B N 1
ATOM 4160 C CA . LEU B 1 62 ? 5.609 10.453 27.328 1 74.62 62 LEU B CA 1
ATOM 4161 C C . LEU B 1 62 ? 4.172 10.523 26.812 1 74.62 62 LEU B C 1
ATOM 4163 O O . LEU B 1 62 ? 3.23 10.516 27.609 1 74.62 62 LEU B O 1
ATOM 4167 N N . GLY B 1 63 ? 4.062 10.555 25.594 1 79.88 63 GLY B N 1
ATOM 4168 C CA . GLY B 1 63 ? 2.725 10.648 25.016 1 79.88 63 GLY B CA 1
ATOM 4169 C C . GLY B 1 63 ? 2.154 9.305 24.609 1 79.88 63 GLY B C 1
ATOM 4170 O O . GLY B 1 63 ? 2.809 8.273 24.781 1 79.88 63 GLY B O 1
ATOM 4171 N N . ASP B 1 64 ? 0.93 9.336 24.344 1 93.56 64 ASP B N 1
ATOM 4172 C CA . ASP B 1 64 ? 0.219 8.172 23.812 1 93.56 64 ASP B CA 1
ATOM 4173 C C . ASP B 1 64 ? 0.079 8.266 22.297 1 93.56 64 ASP B C 1
ATOM 4175 O O . ASP B 1 64 ? -0.843 8.906 21.781 1 93.56 64 ASP B O 1
ATOM 4179 N N . VAL B 1 65 ? 1.072 7.688 21.609 1 97.38 65 VAL B N 1
ATOM 4180 C CA . VAL B 1 65 ? 1.076 7.629 20.156 1 97.38 65 VAL B CA 1
ATOM 4181 C C . VAL B 1 65 ? 0.867 6.188 19.688 1 97.38 65 VAL B C 1
ATOM 4183 O O . VAL B 1 65 ? 1.727 5.328 19.906 1 97.38 65 VAL B O 1
ATOM 4186 N N . LYS B 1 66 ? -0.236 5.969 19.062 1 98.06 66 LYS B N 1
ATOM 4187 C CA . LYS B 1 66 ? -0.574 4.621 18.609 1 98.06 66 LYS B CA 1
ATOM 4188 C C . LYS B 1 66 ? -0.91 4.602 17.125 1 98.06 66 LYS B C 1
ATOM 4190 O O . LYS B 1 66 ? -1.365 5.605 16.578 1 98.06 66 LYS B O 1
ATOM 4195 N N . ILE B 1 67 ? -0.622 3.521 16.531 1 98.38 67 ILE B N 1
ATOM 4196 C CA . ILE B 1 67 ? -1.02 3.264 15.148 1 98.38 67 ILE B CA 1
ATOM 4197 C C . ILE B 1 67 ? -2.244 2.354 15.125 1 98.38 67 ILE B C 1
ATOM 4199 O O . ILE B 1 67 ? -2.168 1.188 15.523 1 98.38 67 ILE B O 1
ATOM 4203 N N . HIS B 1 68 ? -3.369 2.889 14.734 1 98.44 68 HIS B N 1
ATOM 4204 C CA . HIS B 1 68 ? -4.609 2.133 14.609 1 98.44 68 HIS B CA 1
ATOM 4205 C C . HIS B 1 68 ? -4.75 1.531 13.219 1 98.44 68 HIS B C 1
ATOM 4207 O O . HIS B 1 68 ? -4.371 2.156 12.227 1 98.44 68 HIS B O 1
ATOM 4213 N N . LYS B 1 69 ? -5.23 0.324 13.203 1 98.25 69 LYS B N 1
ATOM 4214 C CA . LYS B 1 69 ? -5.672 -0.255 11.93 1 98.25 69 LYS B CA 1
ATOM 4215 C C . LYS B 1 69 ? -7.117 0.125 11.633 1 98.25 69 LYS B C 1
ATOM 4217 O O . LYS B 1 69 ? -8.047 -0.552 12.07 1 98.25 69 LYS B O 1
ATOM 4222 N N . ALA B 1 70 ? -7.285 1.175 10.836 1 98.31 70 ALA B N 1
ATOM 4223 C CA . ALA B 1 70 ? -8.625 1.685 10.547 1 98.31 70 AL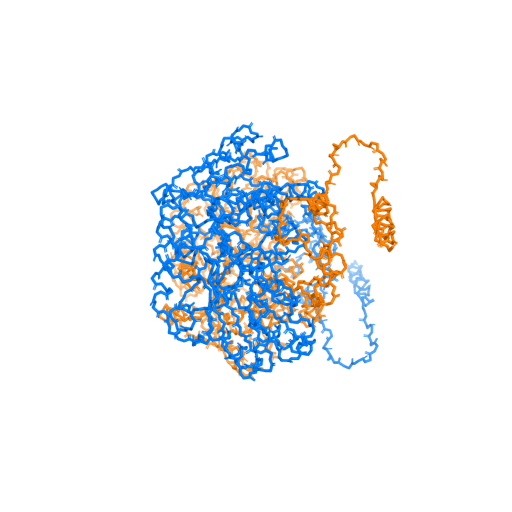A B CA 1
ATOM 4224 C C . ALA B 1 70 ? -9.172 1.078 9.258 1 98.31 70 ALA B C 1
ATOM 4226 O O . ALA B 1 70 ? -8.5 1.088 8.227 1 98.31 70 ALA B O 1
ATOM 4227 N N . PRO B 1 71 ? -10.422 0.494 9.328 1 98 71 PRO B N 1
ATOM 4228 C CA . PRO B 1 71 ? -11.008 0.008 8.078 1 98 71 PRO B CA 1
ATOM 4229 C C . PRO B 1 71 ? -11.094 1.094 7.008 1 98 71 PRO B C 1
ATOM 4231 O O . PRO B 1 71 ? -11.172 2.281 7.336 1 98 71 PRO B O 1
ATOM 4234 N N . LEU B 1 72 ? -11.094 0.687 5.797 1 98 72 LEU B N 1
ATOM 4235 C CA . LEU B 1 72 ? -11.141 1.636 4.691 1 98 72 LEU B CA 1
ATOM 4236 C C . LEU B 1 72 ? -12.578 2.025 4.367 1 98 72 LEU B C 1
ATOM 4238 O O . LEU B 1 72 ? -12.844 3.166 3.986 1 98 72 LEU B O 1
ATOM 4242 N N . GLY B 1 73 ? -13.516 1.107 4.473 1 97.69 73 GLY B N 1
ATOM 4243 C CA . GLY B 1 73 ? -14.914 1.364 4.156 1 97.69 73 GLY B CA 1
ATOM 4244 C C . GLY B 1 73 ? -15.508 0.329 3.223 1 97.69 73 GLY B C 1
ATOM 4245 O O . GLY B 1 73 ? -15.625 -0.844 3.58 1 97.69 73 GLY B O 1
ATOM 4246 N N . VAL B 1 74 ? -15.82 0.711 1.982 1 98.38 74 VAL B N 1
ATOM 4247 C CA . VAL B 1 74 ? -16.422 -0.167 0.98 1 98.38 74 VAL B CA 1
ATOM 4248 C C . VAL B 1 74 ? -15.336 -0.659 0.018 1 98.38 74 VAL B C 1
ATOM 4250 O O . VAL B 1 74 ? -14.641 0.144 -0.606 1 98.38 74 VAL B O 1
ATOM 4253 N N . ALA B 1 75 ? -15.203 -1.972 -0.07 1 98.75 75 ALA B N 1
ATOM 4254 C CA . ALA B 1 75 ? -14.266 -2.576 -1.008 1 98.75 75 ALA B CA 1
ATOM 4255 C C . ALA B 1 75 ? -14.992 -3.234 -2.174 1 98.75 75 ALA B C 1
ATOM 4257 O O . ALA B 1 75 ? -15.961 -3.975 -1.97 1 98.75 75 ALA B O 1
ATOM 4258 N N . LEU B 1 76 ? -14.578 -2.916 -3.367 1 98.88 76 LEU B N 1
ATOM 4259 C CA . LEU B 1 76 ? -15 -3.619 -4.574 1 98.88 76 LEU B CA 1
ATOM 4260 C C . LEU B 1 76 ? -13.969 -4.664 -4.98 1 98.88 76 LEU B C 1
ATOM 4262 O O . LEU B 1 76 ? -12.812 -4.328 -5.25 1 98.88 76 LEU B O 1
ATOM 4266 N N . MET B 1 77 ? -14.375 -5.906 -5.016 1 98.81 77 MET B N 1
ATOM 4267 C CA . MET B 1 77 ? -13.469 -7 -5.363 1 98.81 77 MET B CA 1
ATOM 4268 C C . MET B 1 77 ? -13.922 -7.695 -6.645 1 98.81 77 MET B C 1
ATOM 4270 O O . MET B 1 77 ? -15.055 -8.18 -6.723 1 98.81 77 MET B O 1
ATOM 4274 N N . ILE B 1 78 ? -13.094 -7.68 -7.621 1 98.88 78 ILE B N 1
ATOM 4275 C CA . ILE B 1 78 ? -13.336 -8.344 -8.898 1 98.88 78 ILE B CA 1
ATOM 4276 C C . ILE B 1 78 ? -12.359 -9.516 -9.062 1 98.88 78 ILE B C 1
ATOM 4278 O O . ILE B 1 78 ? -11.148 -9.312 -9.109 1 98.88 78 ILE B O 1
ATOM 4282 N N . SER B 1 79 ? -12.883 -10.711 -9.172 1 98.38 79 SER B N 1
ATOM 4283 C CA . SER B 1 79 ? -12.039 -11.906 -9.078 1 98.38 79 SER B CA 1
ATOM 4284 C C . SER B 1 79 ? -11.938 -12.609 -10.43 1 98.38 79 SER B C 1
ATOM 4286 O O . SER B 1 79 ? -12.75 -12.367 -11.328 1 98.38 79 SER B O 1
ATOM 4288 N N . ALA B 1 80 ? -11.023 -13.477 -10.594 1 98.25 80 ALA B N 1
ATOM 4289 C CA . ALA B 1 80 ? -10.711 -14.18 -11.836 1 98.25 80 ALA B CA 1
ATOM 4290 C C . ALA B 1 80 ? -11.422 -15.531 -11.898 1 98.25 80 ALA B C 1
ATOM 4292 O O . ALA B 1 80 ? -11.953 -16 -10.891 1 98.25 80 ALA B O 1
ATOM 4293 N N . TRP B 1 81 ? -11.328 -16.188 -13.039 1 98.62 81 TRP B N 1
ATOM 4294 C CA . TRP B 1 81 ? -12.133 -17.375 -13.312 1 98.62 81 TRP B CA 1
ATOM 4295 C C . TRP B 1 81 ? -11.336 -18.641 -13.023 1 98.62 81 TRP B C 1
ATOM 4297 O O . TRP B 1 81 ? -11.914 -19.734 -12.93 1 98.62 81 TRP B O 1
ATOM 4307 N N . ASN B 1 82 ? -10.062 -18.516 -12.883 1 98.56 82 ASN B N 1
ATOM 4308 C CA . ASN B 1 82 ? -9.258 -19.734 -12.922 1 98.56 82 ASN B CA 1
ATOM 4309 C C . ASN B 1 82 ? -9.242 -20.438 -11.57 1 98.56 82 ASN B C 1
ATOM 4311 O O . ASN B 1 82 ? -9.062 -21.656 -11.5 1 98.56 82 ASN B O 1
ATOM 4315 N N . TYR B 1 83 ? -9.305 -19.766 -10.484 1 98.62 83 TYR B N 1
ATOM 4316 C CA . TYR B 1 83 ? -9.555 -20.25 -9.133 1 98.62 83 TYR B CA 1
ATOM 4317 C C . TYR B 1 83 ? -10.742 -19.531 -8.5 1 98.62 83 TYR B C 1
ATOM 4319 O O . TYR B 1 83 ? -10.562 -18.719 -7.582 1 98.62 83 TYR B O 1
ATOM 4327 N N . PRO B 1 84 ? -11.875 -19.875 -8.945 1 98.69 84 PRO B N 1
ATOM 4328 C CA . PRO B 1 84 ? -13.062 -19.031 -8.719 1 98.69 84 PRO B CA 1
ATOM 4329 C C . PRO B 1 84 ? -13.617 -19.172 -7.301 1 98.69 84 PRO B C 1
ATOM 4331 O O . PRO B 1 84 ? -14.578 -18.5 -6.941 1 98.69 84 PRO B O 1
ATOM 4334 N N . ILE B 1 85 ? -13.031 -20.016 -6.473 1 98.69 85 ILE B N 1
ATOM 4335 C CA . ILE B 1 85 ? -13.422 -20.125 -5.07 1 98.69 85 ILE B CA 1
ATOM 4336 C C . ILE B 1 85 ? -12.367 -19.453 -4.191 1 98.69 85 ILE B C 1
ATOM 4338 O O . ILE B 1 85 ? -12.68 -18.547 -3.41 1 98.69 85 ILE B O 1
ATOM 4342 N N . ARG B 1 86 ? -11.156 -19.781 -4.441 1 98.31 86 ARG B N 1
ATOM 4343 C CA . ARG B 1 86 ? -10.031 -19.297 -3.643 1 98.31 86 ARG B CA 1
ATOM 4344 C C . ARG B 1 86 ? -9.828 -17.797 -3.848 1 98.31 86 ARG B C 1
ATOM 4346 O O . ARG B 1 86 ? -9.672 -17.047 -2.881 1 98.31 86 ARG B O 1
ATOM 4353 N N . LEU B 1 87 ? -9.828 -17.312 -5.066 1 98.56 87 LEU B N 1
ATOM 4354 C CA . LEU B 1 87 ? -9.414 -15.953 -5.398 1 98.56 87 LEU B CA 1
ATOM 4355 C C . LEU B 1 87 ? -10.43 -14.938 -4.895 1 98.56 87 LEU B C 1
ATOM 4357 O O . LEU B 1 87 ? -10.062 -13.828 -4.5 1 98.56 87 LEU B O 1
ATOM 4361 N N . PRO B 1 88 ? -11.695 -15.227 -4.859 1 98.56 88 PRO B N 1
ATOM 4362 C CA . PRO B 1 88 ? -12.617 -14.289 -4.215 1 98.56 88 PRO B CA 1
ATOM 4363 C C . PRO B 1 88 ? -12.633 -14.438 -2.695 1 98.56 88 PRO B C 1
ATOM 4365 O O . PRO B 1 88 ? -12.75 -13.438 -1.979 1 98.56 88 PRO B O 1
ATOM 4368 N N . LEU B 1 89 ? -12.477 -15.617 -2.154 1 98.62 89 LEU B N 1
ATOM 4369 C CA . LEU B 1 89 ? -12.734 -15.836 -0.734 1 98.62 89 LEU B CA 1
ATOM 4370 C C . LEU B 1 89 ? -11.531 -15.414 0.104 1 98.62 89 LEU B C 1
ATOM 4372 O O . LEU B 1 89 ? -11.688 -14.906 1.213 1 98.62 89 LEU B O 1
ATOM 4376 N N . MET B 1 90 ? -10.352 -15.656 -0.408 1 98.12 90 MET B N 1
ATOM 4377 C CA . MET B 1 90 ? -9.148 -15.359 0.375 1 98.12 90 MET B CA 1
ATOM 4378 C C . MET B 1 90 ? -9.086 -13.883 0.734 1 98.12 90 MET B C 1
ATOM 4380 O O . MET B 1 90 ? -9.031 -13.523 1.913 1 98.12 90 MET B O 1
ATOM 4384 N N . PRO B 1 91 ? -9.156 -12.969 -0.218 1 98.38 91 PRO B N 1
ATOM 4385 C CA . PRO B 1 91 ? -9.148 -11.555 0.158 1 98.38 91 PRO B CA 1
ATOM 4386 C C . PRO B 1 91 ? -10.422 -11.125 0.88 1 98.38 91 PRO B C 1
ATOM 4388 O O . PRO B 1 91 ? -10.383 -10.219 1.721 1 98.38 91 PRO B O 1
ATOM 4391 N N . LEU B 1 92 ? -11.562 -11.797 0.575 1 98.75 92 LEU B N 1
ATOM 4392 C CA . LEU B 1 92 ? -12.82 -11.477 1.229 1 98.75 92 LEU B CA 1
ATOM 4393 C C . LEU B 1 92 ? -12.711 -11.656 2.74 1 98.75 92 LEU B C 1
ATOM 4395 O O . LEU B 1 92 ? -13.164 -10.797 3.504 1 98.75 92 LEU B O 1
ATOM 4399 N N . VAL B 1 93 ? -12.086 -12.75 3.168 1 98.44 93 VAL B N 1
ATOM 4400 C CA . VAL B 1 93 ? -11.875 -13.031 4.586 1 98.44 93 VAL B CA 1
ATOM 4401 C C . VAL B 1 93 ? -11.109 -11.883 5.234 1 98.44 93 VAL B C 1
ATOM 4403 O O . VAL B 1 93 ? -11.523 -11.367 6.281 1 98.44 93 VAL B O 1
ATOM 4406 N N . GLY B 1 94 ? -10.055 -11.453 4.582 1 98.56 94 GLY B N 1
ATOM 4407 C CA . GLY B 1 94 ? -9.234 -10.375 5.109 1 98.56 94 GLY B CA 1
ATOM 4408 C C . GLY B 1 94 ? -9.953 -9.039 5.152 1 98.56 94 GLY B C 1
ATOM 4409 O O . GLY B 1 94 ? -9.828 -8.297 6.125 1 98.56 94 GLY B O 1
ATOM 4410 N N . ALA B 1 95 ? -10.695 -8.734 4.117 1 98.75 95 ALA B N 1
ATOM 4411 C CA . ALA B 1 95 ? -11.406 -7.465 4.027 1 98.75 95 ALA B CA 1
ATOM 4412 C C . ALA B 1 95 ? -12.461 -7.344 5.121 1 98.75 95 ALA B C 1
ATOM 4414 O O . ALA B 1 95 ? -12.57 -6.305 5.773 1 98.75 95 ALA B O 1
ATOM 4415 N N . ILE B 1 96 ? -13.219 -8.414 5.355 1 98.5 96 ILE B N 1
ATOM 4416 C CA . ILE B 1 96 ? -14.25 -8.414 6.383 1 98.5 96 ILE B CA 1
ATOM 4417 C C . ILE B 1 96 ? -13.609 -8.344 7.766 1 98.5 96 ILE B C 1
ATOM 4419 O O . ILE B 1 96 ? -14.055 -7.582 8.625 1 98.5 96 ILE B O 1
ATOM 4423 N N . ALA B 1 97 ? -12.547 -9.141 7.93 1 98.5 97 ALA B N 1
ATOM 4424 C CA . ALA B 1 97 ? -11.844 -9.141 9.211 1 98.5 97 ALA B CA 1
ATOM 4425 C C . ALA B 1 97 ? -11.312 -7.75 9.547 1 98.5 97 ALA B C 1
ATOM 4427 O O . ALA B 1 97 ? -11.297 -7.348 10.711 1 98.5 97 ALA B O 1
ATOM 4428 N N . ALA B 1 98 ? -10.938 -7 8.578 1 98.5 98 ALA B N 1
ATOM 4429 C CA . ALA B 1 98 ? -10.375 -5.66 8.75 1 98.5 98 ALA B CA 1
ATOM 4430 C C . ALA B 1 98 ? -11.477 -4.641 9.023 1 98.5 98 ALA B C 1
ATOM 4432 O O . ALA B 1 98 ? -11.195 -3.463 9.258 1 98.5 98 ALA B O 1
ATOM 4433 N N . GLY B 1 99 ? -12.75 -5.051 8.906 1 98.06 99 GLY B N 1
ATOM 4434 C CA . GLY B 1 99 ? -13.867 -4.188 9.281 1 98.06 99 GLY B CA 1
ATOM 4435 C C . GLY B 1 99 ? -14.516 -3.512 8.086 1 98.06 99 GLY B C 1
ATOM 4436 O O . GLY B 1 99 ? -15.234 -2.521 8.25 1 98.06 99 GLY B O 1
ATOM 4437 N N . ASN B 1 100 ? -14.266 -4.016 6.859 1 98.62 100 ASN B N 1
ATOM 4438 C CA . ASN B 1 100 ? -14.844 -3.414 5.66 1 98.62 100 ASN B CA 1
ATOM 4439 C C . ASN B 1 100 ? -16.125 -4.129 5.234 1 98.62 100 ASN B C 1
ATOM 4441 O O . ASN B 1 100 ? -16.391 -5.25 5.672 1 98.62 100 ASN B O 1
ATOM 4445 N N . VAL B 1 101 ? -16.906 -3.475 4.395 1 98.5 101 VAL B N 1
ATOM 4446 C CA . VAL B 1 101 ? -17.984 -4.129 3.662 1 98.5 101 VAL B CA 1
ATOM 4447 C C . VAL B 1 101 ? -17.578 -4.324 2.205 1 98.5 101 VAL B C 1
ATOM 4449 O O . VAL B 1 101 ? -16.719 -3.598 1.691 1 98.5 101 VAL B O 1
ATOM 4452 N N . VAL B 1 102 ? -18.141 -5.363 1.557 1 98.81 102 VAL B N 1
ATOM 4453 C CA . VAL B 1 102 ? -17.547 -5.781 0.297 1 98.81 102 VAL B CA 1
ATOM 4454 C C . VAL B 1 102 ? -18.625 -5.961 -0.765 1 98.81 102 VAL B C 1
ATOM 4456 O O . VAL B 1 102 ? -19.672 -6.535 -0.494 1 98.81 102 VAL B O 1
ATOM 4459 N N . VAL B 1 103 ? -18.422 -5.398 -1.92 1 98.88 103 VAL B N 1
ATOM 4460 C CA . VAL B 1 103 ? -19.094 -5.797 -3.152 1 98.88 103 VAL B CA 1
ATOM 4461 C C . VAL B 1 103 ? -18.188 -6.73 -3.953 1 98.88 103 VAL B C 1
ATOM 4463 O O . VAL B 1 103 ? -17.078 -6.348 -4.352 1 98.88 103 VAL B O 1
ATOM 4466 N N . LEU B 1 104 ? -18.656 -7.922 -4.129 1 98.81 104 LEU B N 1
ATOM 4467 C CA . LEU B 1 104 ? -17.859 -8.953 -4.805 1 98.81 104 LEU B CA 1
ATOM 4468 C C . LEU B 1 104 ? -18.422 -9.234 -6.195 1 98.81 104 LEU B C 1
ATOM 4470 O O . LEU B 1 104 ? -19.625 -9.484 -6.344 1 98.81 104 LEU B O 1
ATOM 4474 N N . LYS B 1 105 ? -17.656 -9.133 -7.168 1 98.81 105 LYS B N 1
ATOM 4475 C CA . LYS B 1 105 ? -18.016 -9.531 -8.531 1 98.81 105 LYS B CA 1
ATOM 4476 C C . LYS B 1 105 ? -17.172 -10.703 -9.008 1 98.81 105 LYS B C 1
ATOM 4478 O O . LYS B 1 105 ? -16.094 -10.516 -9.578 1 98.81 105 LYS B O 1
ATOM 4483 N N . PRO B 1 106 ? -17.672 -11.953 -8.938 1 98.5 106 PRO B N 1
ATOM 4484 C CA . PRO B 1 106 ? -16.953 -13.102 -9.5 1 98.5 106 PRO B CA 1
ATOM 4485 C C . PRO B 1 106 ? -16.938 -13.102 -11.023 1 98.5 106 PRO B C 1
ATOM 4487 O O . PRO B 1 106 ? -17.609 -12.281 -11.648 1 98.5 106 PRO B O 1
ATOM 4490 N N . SER B 1 107 ? -16.141 -13.906 -11.594 1 98.19 107 SER B N 1
ATOM 4491 C CA . SER B 1 107 ? -15.984 -13.922 -13.047 1 98.19 107 SER B CA 1
ATOM 4492 C C . SER B 1 107 ? -17.219 -14.523 -13.719 1 98.19 107 SER B C 1
ATOM 4494 O O . SER B 1 107 ? -17.781 -15.5 -13.234 1 98.19 107 SER B O 1
ATOM 4496 N N . GLU B 1 108 ? -17.609 -13.938 -14.852 1 97.38 108 GLU B N 1
ATOM 4497 C CA . GLU B 1 108 ? -18.734 -14.445 -15.625 1 97.38 108 GLU B CA 1
ATOM 4498 C C . GLU B 1 108 ? -18.344 -15.664 -16.453 1 97.38 108 GLU B C 1
ATOM 4500 O O . GLU B 1 108 ? -19.188 -16.328 -17.031 1 97.38 108 GLU B O 1
ATOM 4505 N N . ILE B 1 109 ? -17.094 -15.984 -16.438 1 98.06 109 ILE B N 1
ATOM 4506 C CA . ILE B 1 109 ? -16.578 -17.062 -17.281 1 98.06 109 ILE B CA 1
ATOM 4507 C C . ILE B 1 109 ? -16.75 -18.406 -16.578 1 98.06 109 ILE B C 1
ATOM 4509 O O . ILE B 1 109 ? -17.141 -19.391 -17.188 1 98.06 109 ILE B O 1
ATOM 4513 N N . SER B 1 110 ? -16.375 -18.484 -15.273 1 98.5 110 SER B N 1
ATOM 4514 C CA . SER B 1 110 ? -16.625 -19.688 -14.477 1 98.5 110 SER B CA 1
ATOM 4515 C C . SER B 1 110 ? -18.047 -19.703 -13.914 1 98.5 110 SER B C 1
ATOM 4517 O O . SER B 1 110 ? -18.234 -19.531 -12.711 1 98.5 110 SER B O 1
ATOM 4519 N N . VAL B 1 111 ? -18.984 -20.047 -14.664 1 98.12 111 VAL B N 1
ATOM 4520 C CA . VAL B 1 111 ? -20.406 -19.766 -14.453 1 98.12 111 VAL B CA 1
ATOM 4521 C C . VAL B 1 111 ? -20.922 -20.609 -13.281 1 98.12 111 VAL B C 1
ATOM 4523 O O . VAL B 1 111 ? -21.672 -20.109 -12.438 1 98.12 111 VAL B O 1
ATOM 4526 N N . HIS B 1 112 ? -20.547 -21.844 -13.18 1 98.75 112 HIS B N 1
ATOM 4527 C CA . HIS B 1 112 ? -21.078 -22.734 -12.148 1 98.75 112 HIS B CA 1
ATOM 4528 C C . HIS B 1 112 ? -20.547 -22.344 -10.773 1 98.75 112 HIS B C 1
ATOM 4530 O O . HIS B 1 112 ? -21.297 -22.328 -9.797 1 98.75 112 HIS B O 1
ATOM 4536 N N . SER B 1 113 ? -19.281 -22.031 -10.703 1 98.75 113 SER B N 1
ATOM 4537 C CA . SER B 1 113 ? -18.672 -21.625 -9.445 1 98.75 113 SER B CA 1
ATOM 4538 C C . SER B 1 113 ? -19.234 -20.281 -8.969 1 98.75 113 SER B C 1
ATOM 4540 O O . SER B 1 113 ? -19.547 -20.125 -7.785 1 98.75 113 SER B O 1
ATOM 4542 N N . SER B 1 114 ? -19.359 -19.344 -9.906 1 98.56 114 SER B N 1
ATOM 4543 C CA . SER B 1 114 ? -19.859 -18.031 -9.555 1 98.56 114 SER B CA 1
ATOM 4544 C C . SER B 1 114 ? -21.297 -18.094 -9.062 1 98.56 114 SER B C 1
ATOM 4546 O O . SER B 1 114 ? -21.672 -17.391 -8.109 1 98.56 114 SER B O 1
ATOM 4548 N N . ARG B 1 115 ? -22.062 -18.906 -9.727 1 98.5 115 ARG B N 1
ATOM 4549 C CA . ARG B 1 115 ? -23.453 -19.094 -9.305 1 98.5 115 ARG B CA 1
ATOM 4550 C C . ARG B 1 115 ? -23.516 -19.672 -7.898 1 98.5 115 ARG B C 1
ATOM 4552 O O . ARG B 1 115 ? -24.266 -19.172 -7.055 1 98.5 115 ARG B O 1
ATOM 4559 N N . LEU B 1 116 ? -22.812 -20.703 -7.68 1 98.81 116 LEU B N 1
ATOM 4560 C CA . LEU B 1 116 ? -22.828 -21.344 -6.371 1 98.81 116 LEU B CA 1
ATOM 4561 C C . LEU B 1 116 ? -22.328 -20.406 -5.289 1 98.81 116 LEU B C 1
ATOM 4563 O O . LEU B 1 116 ? -22.906 -20.328 -4.203 1 98.81 116 LEU B O 1
ATOM 4567 N N . LEU B 1 117 ? -21.219 -19.75 -5.582 1 98.44 117 LEU B N 1
ATOM 4568 C CA . LEU B 1 117 ? -20.672 -18.797 -4.629 1 98.44 117 LEU B CA 1
ATOM 4569 C C . LEU B 1 117 ? -21.688 -17.719 -4.27 1 98.44 117 LEU B C 1
ATOM 4571 O O . LEU B 1 117 ? -21.812 -17.344 -3.102 1 98.44 117 LEU B O 1
ATOM 4575 N N . THR B 1 118 ? -22.375 -17.203 -5.25 1 98.5 118 THR B N 1
ATOM 4576 C CA . THR B 1 118 ? -23.422 -16.219 -5.023 1 98.5 118 THR B CA 1
ATOM 4577 C C . THR B 1 118 ? -24.484 -16.75 -4.066 1 98.5 118 THR B C 1
ATOM 4579 O O . THR B 1 118 ? -24.844 -16.094 -3.094 1 98.5 118 THR B O 1
ATOM 4582 N N . GLU B 1 119 ? -24.906 -17.969 -4.316 1 98.62 119 GLU B N 1
ATOM 4583 C CA . GLU B 1 119 ? -25.922 -18.609 -3.49 1 98.62 119 GLU B CA 1
ATOM 4584 C C . GLU B 1 119 ? -25.438 -18.781 -2.053 1 98.62 119 GLU B C 1
ATOM 4586 O O . GLU B 1 119 ? -26.172 -18.484 -1.107 1 98.62 119 GLU B O 1
ATOM 4591 N N . LEU B 1 120 ? -24.281 -19.25 -1.932 1 98.62 120 LEU B N 1
ATOM 4592 C CA . LEU B 1 120 ? -23.75 -19.547 -0.607 1 98.62 120 LEU B CA 1
ATOM 4593 C C . LEU B 1 120 ? -23.5 -18.266 0.184 1 98.62 120 LEU B C 1
ATOM 4595 O O . LEU B 1 120 ? -23.781 -18.203 1.381 1 98.62 120 LEU B O 1
ATOM 4599 N N . ILE B 1 121 ? -22.938 -17.266 -0.455 1 98.38 121 ILE B N 1
ATOM 4600 C CA . ILE B 1 121 ? -22.656 -16.016 0.232 1 98.38 121 ILE B CA 1
ATOM 4601 C C . ILE B 1 121 ? -23.969 -15.383 0.703 1 98.38 121 ILE B C 1
ATOM 4603 O O . ILE B 1 121 ? -24.062 -14.898 1.834 1 98.38 121 ILE B O 1
ATOM 4607 N N . GLU B 1 122 ? -24.953 -15.414 -0.078 1 97.56 122 GLU B N 1
ATOM 4608 C CA . GLU B 1 122 ? -26.266 -14.859 0.286 1 97.56 122 GLU B CA 1
ATOM 4609 C C . GLU B 1 122 ? -26.891 -15.641 1.438 1 97.56 122 GLU B C 1
ATOM 4611 O O . GLU B 1 122 ? -27.578 -15.062 2.277 1 97.56 122 GLU B O 1
ATOM 4616 N N . LYS B 1 123 ? -26.625 -16.859 1.444 1 98.06 123 LYS B N 1
ATOM 4617 C CA . LYS B 1 123 ? -27.203 -17.734 2.461 1 98.06 123 LYS B CA 1
ATOM 4618 C C . LYS B 1 123 ? -26.5 -17.578 3.801 1 98.06 123 LYS B C 1
ATOM 4620 O O . LYS B 1 123 ? -27.141 -17.562 4.852 1 98.06 123 LYS B O 1
ATOM 4625 N N . TYR B 1 124 ? -25.203 -17.422 3.77 1 97.88 124 TYR B N 1
ATOM 4626 C CA . TYR B 1 124 ? -24.422 -17.578 4.996 1 97.88 124 TYR B CA 1
ATOM 4627 C C . TYR B 1 124 ? -23.984 -16.219 5.527 1 97.88 124 TYR B C 1
ATOM 4629 O O . TYR B 1 124 ? -23.672 -16.078 6.711 1 97.88 124 TYR B O 1
ATOM 4637 N N . LEU B 1 125 ? -23.922 -15.227 4.656 1 97.44 125 LEU B N 1
ATOM 4638 C CA . LEU B 1 125 ? -23.375 -13.938 5.086 1 97.44 125 LEU B CA 1
ATOM 4639 C C . LEU B 1 125 ? -24.453 -12.859 5.051 1 97.44 125 LEU B C 1
ATOM 4641 O O . LEU B 1 125 ? -25.391 -12.945 4.27 1 97.44 125 LEU B O 1
ATOM 4645 N N . ASP B 1 126 ? -24.281 -11.836 5.883 1 97.19 126 ASP B N 1
ATOM 4646 C CA . ASP B 1 126 ? -25.172 -10.672 5.938 1 97.19 126 ASP B CA 1
ATOM 4647 C C . ASP B 1 126 ? -25.016 -9.812 4.684 1 97.19 126 ASP B C 1
ATOM 4649 O O . ASP B 1 126 ? -23.906 -9.367 4.363 1 97.19 126 ASP B O 1
ATOM 4653 N N . SER B 1 127 ? -26.047 -9.562 4.023 1 95.5 127 SER B N 1
ATOM 4654 C CA . SER B 1 127 ? -26.031 -8.812 2.771 1 95.5 127 SER B CA 1
ATOM 4655 C C . SER B 1 127 ? -25.641 -7.359 3.002 1 95.5 127 SER B C 1
ATOM 4657 O O . SER B 1 127 ? -25.281 -6.652 2.057 1 95.5 127 SER B O 1
ATOM 4659 N N . ARG B 1 128 ? -25.75 -6.883 4.234 1 95.88 128 ARG B N 1
ATOM 4660 C CA . ARG B 1 128 ? -25.281 -5.543 4.559 1 95.88 128 ARG B CA 1
ATOM 4661 C C . ARG B 1 128 ? -23.75 -5.48 4.562 1 95.88 128 ARG B C 1
ATOM 4663 O O . ARG B 1 128 ? -23.172 -4.402 4.453 1 95.88 128 ARG B O 1
ATOM 4670 N N . VAL B 1 129 ? -23.047 -6.621 4.684 1 97.81 129 VAL B N 1
ATOM 4671 C CA . VAL B 1 129 ? -21.594 -6.707 4.785 1 97.81 129 VAL B CA 1
ATOM 4672 C C . VAL B 1 129 ? -21 -7.129 3.441 1 97.81 129 VAL B C 1
ATOM 4674 O O . VAL B 1 129 ? -19.984 -6.586 3.004 1 97.81 129 VAL B O 1
ATOM 4677 N N . VAL B 1 130 ? -21.641 -8.164 2.795 1 98.44 130 VAL B N 1
ATOM 4678 C CA . VAL B 1 130 ? -21.141 -8.656 1.514 1 98.44 130 VAL B CA 1
ATOM 4679 C C . VAL B 1 130 ? -22.297 -8.773 0.523 1 98.44 130 VAL B C 1
ATOM 4681 O O . VAL B 1 130 ? -23.328 -9.367 0.833 1 98.44 130 VAL B O 1
ATOM 4684 N N . ARG B 1 131 ? -22.125 -8.211 -0.609 1 97.88 131 ARG B N 1
ATOM 4685 C CA . ARG B 1 131 ? -23.062 -8.367 -1.724 1 97.88 131 ARG B CA 1
ATOM 4686 C C . ARG B 1 131 ? -22.328 -8.836 -2.979 1 97.88 131 ARG B C 1
ATOM 4688 O O . ARG B 1 131 ? -21.234 -8.367 -3.283 1 97.88 131 ARG B O 1
ATOM 4695 N N . VAL B 1 132 ? -22.922 -9.781 -3.662 1 98.62 132 VAL B N 1
ATOM 4696 C CA . VAL B 1 132 ? -22.344 -10.305 -4.895 1 98.62 132 VAL B CA 1
ATOM 4697 C C . VAL B 1 132 ? -23.062 -9.711 -6.102 1 98.62 132 VAL B C 1
ATOM 4699 O O . VAL B 1 132 ? -24.297 -9.656 -6.129 1 98.62 132 VAL B O 1
ATOM 4702 N N . VAL B 1 133 ? -22.344 -9.211 -7.039 1 98.44 133 VAL B N 1
ATOM 4703 C CA . VAL B 1 133 ? -22.891 -8.734 -8.312 1 98.44 133 VAL B CA 1
ATOM 4704 C C . VAL B 1 133 ? -22.344 -9.594 -9.453 1 98.44 133 VAL B C 1
ATOM 4706 O O . VAL B 1 133 ? -21.141 -9.648 -9.68 1 98.44 133 VAL B O 1
ATOM 4709 N N . ASN B 1 134 ? -23.219 -10.281 -10.117 1 98.06 134 ASN B N 1
ATOM 4710 C CA . ASN B 1 134 ? -22.844 -11.086 -11.281 1 98.06 134 ASN B CA 1
ATOM 4711 C C . ASN B 1 134 ? -22.984 -10.289 -12.578 1 98.06 134 ASN B C 1
ATOM 4713 O O . ASN B 1 134 ? -23.797 -9.367 -12.656 1 98.06 134 ASN B O 1
ATOM 4717 N N . GLY B 1 135 ? -22.188 -10.555 -13.547 1 96.44 135 GLY B N 1
ATOM 4718 C CA . GLY B 1 135 ? -22.234 -9.906 -14.844 1 96.44 135 GLY B CA 1
ATOM 4719 C C . GLY B 1 135 ? -20.875 -9.781 -15.508 1 96.44 135 GLY B C 1
ATOM 4720 O O . GLY B 1 135 ? -19.875 -10.273 -14.984 1 96.44 135 GLY B O 1
ATOM 4721 N N . GLY B 1 136 ? -20.906 -9.234 -16.703 1 96.38 136 GLY B N 1
ATOM 4722 C CA . GLY B 1 136 ? -19.688 -9.055 -17.484 1 96.38 136 GLY B CA 1
ATOM 4723 C C . GLY B 1 136 ? -19.203 -7.621 -17.516 1 96.38 136 GLY B C 1
ATOM 4724 O O . GLY B 1 136 ? -19.125 -6.965 -16.469 1 96.38 136 GLY B O 1
ATOM 4725 N N . VAL B 1 137 ? -18.812 -7.191 -18.641 1 96.75 137 VAL B N 1
ATOM 4726 C CA . VAL B 1 137 ? -18.172 -5.898 -18.859 1 96.75 137 VAL B CA 1
ATOM 4727 C C . VAL B 1 137 ? -19.141 -4.777 -18.5 1 96.75 137 VAL B C 1
ATOM 4729 O O . VAL B 1 137 ? -18.75 -3.803 -17.844 1 96.75 137 VAL B O 1
ATOM 4732 N N . GLU B 1 138 ? -20.406 -4.938 -18.781 1 97.25 138 GLU B N 1
ATOM 4733 C CA . GLU B 1 138 ? -21.391 -3.887 -18.547 1 97.25 138 GLU B CA 1
ATOM 4734 C C . GLU B 1 138 ? -21.578 -3.641 -17.047 1 97.25 138 GLU B C 1
ATOM 4736 O O . GLU B 1 138 ? -21.547 -2.496 -16.594 1 97.25 138 GLU B O 1
ATOM 4741 N N . GLU B 1 139 ? -21.859 -4.652 -16.297 1 97.19 139 GLU B N 1
ATOM 4742 C CA . GLU B 1 139 ? -22.016 -4.543 -14.844 1 97.19 139 GLU B CA 1
ATOM 4743 C C . GLU B 1 139 ? -20.766 -4.004 -14.18 1 97.19 139 GLU B C 1
ATOM 4745 O O . GLU B 1 139 ? -20.828 -3.174 -13.273 1 97.19 139 GLU B O 1
ATOM 4750 N N . THR B 1 140 ? -19.594 -4.484 -14.641 1 97.75 140 THR B N 1
ATOM 4751 C CA . THR B 1 140 ? -18.312 -4.039 -14.094 1 97.75 140 THR B CA 1
ATOM 4752 C C . THR B 1 140 ? -18.125 -2.539 -14.312 1 97.75 140 THR B C 1
ATOM 4754 O O . THR B 1 140 ? -17.656 -1.831 -13.422 1 97.75 140 THR B O 1
ATOM 4757 N N . THR B 1 141 ? -18.484 -2.084 -15.484 1 97.69 141 THR B N 1
ATOM 4758 C CA . THR B 1 141 ? -18.359 -0.673 -15.828 1 97.69 141 THR B CA 1
ATOM 4759 C C . THR B 1 141 ? -19.188 0.196 -14.883 1 97.69 141 THR B C 1
ATOM 4761 O O . THR B 1 141 ? -18.719 1.255 -14.445 1 97.69 141 THR B O 1
ATOM 4764 N N . VAL B 1 142 ? -20.391 -0.252 -14.539 1 97.88 142 VAL B N 1
ATOM 4765 C CA . VAL B 1 142 ? -21.25 0.47 -13.609 1 97.88 142 VAL B CA 1
ATOM 4766 C C . VAL B 1 142 ? -20.625 0.464 -12.219 1 97.88 142 VAL B C 1
ATOM 4768 O O . VAL B 1 142 ? -20.609 1.491 -11.531 1 97.88 142 VAL B O 1
ATOM 4771 N N . LEU B 1 143 ? -20.125 -0.678 -11.805 1 98.31 143 LEU B N 1
ATOM 4772 C CA . LEU B 1 143 ? -19.516 -0.821 -10.484 1 98.31 143 LEU B CA 1
ATOM 4773 C C . LEU B 1 143 ? -18.328 0.119 -10.336 1 98.31 143 LEU B C 1
ATOM 4775 O O . LEU B 1 143 ? -18.141 0.717 -9.273 1 98.31 143 LEU B O 1
ATOM 4779 N N . LEU B 1 144 ? -17.516 0.267 -11.398 1 98.25 144 LEU B N 1
ATOM 4780 C CA . LEU B 1 144 ? -16.281 1.047 -11.344 1 98.25 144 LEU B CA 1
ATOM 4781 C C . LEU B 1 144 ? -16.594 2.535 -11.211 1 98.25 144 LEU B C 1
ATOM 4783 O O . LEU B 1 144 ? -15.711 3.324 -10.859 1 98.25 144 LEU B O 1
ATOM 4787 N N . LYS B 1 145 ? -17.812 2.936 -11.453 1 97.25 145 LYS B N 1
ATOM 4788 C CA . LYS B 1 145 ? -18.219 4.336 -11.352 1 97.25 145 LYS B CA 1
ATOM 4789 C C . LYS B 1 145 ? -18.781 4.648 -9.969 1 97.25 145 LYS B C 1
ATOM 4791 O O . LYS B 1 145 ? -19 5.812 -9.633 1 97.25 145 LYS B O 1
ATOM 4796 N N . GLN B 1 146 ? -19.016 3.572 -9.203 1 97.06 146 GLN B N 1
ATOM 4797 C CA . GLN B 1 146 ? -19.516 3.785 -7.852 1 97.06 146 GLN B CA 1
ATOM 4798 C C . GLN B 1 146 ? -18.391 4.195 -6.902 1 97.06 146 GLN B C 1
ATOM 4800 O O . GLN B 1 146 ? -17.266 3.729 -7.031 1 97.06 146 GLN B O 1
ATOM 4805 N N . LYS B 1 147 ? -18.719 5.043 -5.992 1 96.06 147 LYS B N 1
ATOM 4806 C CA . LYS B 1 147 ? -17.734 5.453 -5.004 1 96.06 147 LYS B CA 1
ATOM 4807 C C . LYS B 1 147 ? -17.422 4.312 -4.039 1 96.06 147 LYS B C 1
ATOM 4809 O O . LYS B 1 147 ? -18.312 3.785 -3.379 1 96.06 147 LYS B O 1
ATOM 4814 N N . VAL B 1 148 ? -16.188 3.908 -3.984 1 98 148 VAL B N 1
ATOM 4815 C CA . VAL B 1 148 ? -15.695 2.904 -3.043 1 98 148 VAL B CA 1
ATOM 4816 C C . VAL B 1 148 ? -14.375 3.369 -2.434 1 98 148 VAL B C 1
ATOM 4818 O O . VAL B 1 148 ? -13.812 4.383 -2.854 1 98 148 VAL B O 1
ATOM 4821 N N . ASP B 1 149 ? -13.922 2.652 -1.443 1 98.25 149 ASP B N 1
ATOM 4822 C CA . ASP B 1 149 ? -12.734 3.062 -0.7 1 98.25 149 ASP B CA 1
ATOM 4823 C C . ASP B 1 149 ? -11.531 2.205 -1.074 1 98.25 149 ASP B C 1
ATOM 4825 O O . ASP B 1 149 ? -10.391 2.58 -0.8 1 98.25 149 ASP B O 1
ATOM 4829 N N . HIS B 1 150 ? -11.781 1.057 -1.669 1 98.62 150 HIS B N 1
ATOM 4830 C CA . HIS B 1 150 ? -10.734 0.127 -2.094 1 98.62 150 HIS B CA 1
ATOM 4831 C C . HIS B 1 150 ? -11.203 -0.722 -3.273 1 98.62 150 HIS B C 1
ATOM 4833 O O . HIS B 1 150 ? -12.312 -1.261 -3.254 1 98.62 150 HIS B O 1
ATOM 4839 N N . MET B 1 151 ? -10.453 -0.742 -4.352 1 98.75 151 MET B N 1
ATOM 4840 C CA . MET B 1 151 ? -10.703 -1.656 -5.461 1 98.75 151 MET B CA 1
ATOM 4841 C C . MET B 1 151 ? -9.633 -2.736 -5.531 1 98.75 151 MET B C 1
ATOM 4843 O O . MET B 1 151 ? -8.438 -2.432 -5.539 1 98.75 151 MET B O 1
ATOM 4847 N N . MET B 1 152 ? -10.031 -3.938 -5.484 1 98.81 152 MET B N 1
ATOM 4848 C CA . MET B 1 152 ? -9.125 -5.07 -5.664 1 98.81 152 MET B CA 1
ATOM 4849 C C . MET B 1 152 ? -9.492 -5.867 -6.91 1 98.81 152 MET B C 1
ATOM 4851 O O . MET B 1 152 ? -10.664 -6.188 -7.125 1 98.81 152 MET B O 1
ATOM 4855 N N . TYR B 1 153 ? -8.469 -6.184 -7.664 1 98.75 153 TYR B N 1
ATOM 4856 C CA . TYR B 1 153 ? -8.68 -6.906 -8.914 1 98.75 153 TYR B CA 1
ATOM 4857 C C . TYR B 1 153 ? -7.656 -8.023 -9.078 1 98.75 153 TYR B C 1
ATOM 4859 O O . TYR B 1 153 ? -6.469 -7.824 -8.828 1 98.75 153 TYR B O 1
ATOM 4867 N N . THR B 1 154 ? -8.125 -9.141 -9.438 1 98.56 154 THR B N 1
ATOM 4868 C CA . THR B 1 154 ? -7.281 -10.25 -9.852 1 98.56 154 THR B CA 1
ATOM 4869 C C . THR B 1 154 ? -7.555 -10.625 -11.305 1 98.56 154 THR B C 1
ATOM 4871 O O . THR B 1 154 ? -8.688 -10.953 -11.672 1 98.56 154 THR B O 1
ATOM 4874 N N . GLY B 1 155 ? -6.586 -10.531 -12.141 1 97.75 155 GLY B N 1
ATOM 4875 C CA . GLY B 1 155 ? -6.738 -10.836 -13.555 1 97.75 155 GLY B CA 1
ATOM 4876 C C . GLY B 1 155 ? -5.547 -10.406 -14.391 1 97.75 155 GLY B C 1
ATOM 4877 O O . GLY B 1 155 ? -4.398 -10.539 -13.961 1 97.75 155 GLY B O 1
ATOM 4878 N N . ASN B 1 156 ? -5.812 -9.93 -15.641 1 96.5 156 ASN B N 1
ATOM 4879 C CA . ASN B 1 156 ? -4.715 -9.57 -16.531 1 96.5 156 ASN B CA 1
ATOM 4880 C C . ASN B 1 156 ? -4.398 -8.078 -16.469 1 96.5 156 ASN B C 1
ATOM 4882 O O . ASN B 1 156 ? -5.141 -7.312 -15.844 1 96.5 156 ASN B O 1
ATOM 4886 N N . GLY B 1 157 ? -3.309 -7.688 -17.094 1 96.94 157 GLY B N 1
ATOM 4887 C CA . GLY B 1 157 ? -2.824 -6.32 -17.031 1 96.94 157 GLY B CA 1
ATOM 4888 C C . GLY B 1 157 ? -3.715 -5.336 -17.766 1 96.94 157 GLY B C 1
ATOM 4889 O O . GLY B 1 157 ? -3.836 -4.176 -17.359 1 96.94 157 GLY B O 1
ATOM 4890 N N . THR B 1 158 ? -4.324 -5.766 -18.797 1 96.94 158 THR B N 1
ATOM 4891 C CA . THR B 1 158 ? -5.176 -4.883 -19.578 1 96.94 158 THR B CA 1
ATOM 4892 C C . THR B 1 158 ? -6.344 -4.371 -18.734 1 96.94 158 THR B C 1
ATOM 4894 O O . THR B 1 158 ? -6.559 -3.16 -18.641 1 96.94 158 THR B O 1
ATOM 4897 N N . VAL B 1 159 ? -7.086 -5.285 -18.141 1 97.81 159 VAL B N 1
ATOM 4898 C CA . VAL B 1 159 ? -8.211 -4.895 -17.297 1 97.81 159 VAL B CA 1
ATOM 4899 C C . VAL B 1 159 ? -7.688 -4.254 -16.016 1 97.81 159 VAL B C 1
ATOM 4901 O O . VAL B 1 159 ? -8.312 -3.334 -15.477 1 97.81 159 VAL B O 1
ATOM 4904 N N . GLY B 1 160 ? -6.5 -4.75 -15.555 1 98.25 160 GLY B N 1
ATOM 4905 C CA . GLY B 1 160 ? -5.871 -4.133 -14.406 1 98.25 160 GLY B CA 1
ATOM 4906 C C . GLY B 1 160 ? -5.695 -2.633 -14.547 1 98.25 160 GLY B C 1
ATOM 4907 O O . GLY B 1 160 ? -5.938 -1.878 -13.609 1 98.25 160 GLY B O 1
ATOM 4908 N N . ARG B 1 161 ? -5.289 -2.158 -15.734 1 98.38 161 ARG B N 1
ATOM 4909 C CA . ARG B 1 161 ? -5.117 -0.735 -16 1 98.38 161 ARG B CA 1
ATOM 4910 C C . ARG B 1 161 ? -6.453 -0.001 -15.953 1 98.38 161 ARG B C 1
ATOM 4912 O O . ARG B 1 161 ? -6.523 1.133 -15.469 1 98.38 161 ARG B O 1
ATOM 4919 N N . ILE B 1 162 ? -7.484 -0.638 -16.391 1 98.5 162 ILE B N 1
ATOM 4920 C CA . ILE B 1 162 ? -8.82 -0.049 -16.375 1 98.5 162 ILE B CA 1
ATOM 4921 C C . ILE B 1 162 ? -9.266 0.163 -14.93 1 98.5 162 ILE B C 1
ATOM 4923 O O . ILE B 1 162 ? -9.75 1.239 -14.57 1 98.5 162 ILE B O 1
ATOM 4927 N N . ILE B 1 163 ? -9.086 -0.871 -14.125 1 98.56 163 ILE B N 1
ATOM 4928 C CA . ILE B 1 163 ? -9.469 -0.816 -12.719 1 98.56 163 ILE B CA 1
ATOM 4929 C C . ILE B 1 163 ? -8.641 0.245 -12 1 98.56 163 ILE B C 1
ATOM 4931 O O . ILE B 1 163 ? -9.18 1.043 -11.227 1 98.56 163 ILE B O 1
ATOM 4935 N N . ALA B 1 164 ? -7.355 0.25 -12.258 1 98.62 164 ALA B N 1
ATOM 4936 C CA . ALA B 1 164 ? -6.461 1.213 -11.625 1 98.62 164 ALA B CA 1
ATOM 4937 C C . ALA B 1 164 ? -6.844 2.643 -11.984 1 98.62 164 ALA B C 1
ATOM 4939 O O . ALA B 1 164 ? -6.773 3.545 -11.148 1 98.62 164 ALA B O 1
ATOM 4940 N N . LYS B 1 165 ? -7.207 2.852 -13.195 1 98.62 165 LYS B N 1
ATOM 4941 C CA . LYS B 1 165 ? -7.629 4.18 -13.625 1 98.62 165 LYS B CA 1
ATOM 4942 C C . LYS B 1 165 ? -8.914 4.602 -12.922 1 98.62 165 LYS B C 1
ATOM 4944 O O . LYS B 1 165 ? -9.078 5.77 -12.555 1 98.62 165 LYS B O 1
ATOM 4949 N N . ALA B 1 166 ? -9.844 3.67 -12.797 1 98.62 166 ALA B N 1
ATOM 4950 C CA . ALA B 1 166 ? -11.07 3.967 -12.055 1 98.62 166 ALA B CA 1
ATOM 4951 C C . ALA B 1 166 ? -10.758 4.34 -10.609 1 98.62 166 ALA B C 1
ATOM 4953 O O . ALA B 1 166 ? -11.344 5.277 -10.062 1 98.62 166 ALA B O 1
ATOM 4954 N N . ALA B 1 167 ? -9.867 3.592 -9.984 1 98.5 167 ALA B N 1
ATOM 4955 C CA . ALA B 1 167 ? -9.438 3.893 -8.617 1 98.5 167 ALA B CA 1
ATOM 4956 C C . ALA B 1 167 ? -8.797 5.277 -8.539 1 98.5 167 ALA B C 1
ATOM 4958 O O . ALA B 1 167 ? -9.031 6.02 -7.582 1 98.5 167 ALA B O 1
ATOM 4959 N N . ALA B 1 168 ? -7.984 5.605 -9.539 1 98.25 168 ALA B N 1
ATOM 4960 C CA . ALA B 1 168 ? -7.328 6.906 -9.602 1 98.25 168 ALA B CA 1
ATOM 4961 C C . ALA B 1 168 ? -8.352 8.039 -9.625 1 98.25 168 ALA B C 1
ATOM 4963 O O . ALA B 1 168 ? -8.18 9.047 -8.938 1 98.25 168 ALA B O 1
ATOM 4964 N N . GLU B 1 169 ? -9.375 7.84 -10.359 1 97.38 169 GLU B N 1
ATOM 4965 C CA . GLU B 1 169 ? -10.422 8.852 -10.477 1 97.38 169 GLU B CA 1
ATOM 4966 C C . GLU B 1 169 ? -11.07 9.141 -9.125 1 97.38 169 GLU B C 1
ATOM 4968 O O . GLU B 1 169 ? -11.422 10.281 -8.836 1 97.38 169 GLU B O 1
ATOM 4973 N N . GLN B 1 170 ? -11.141 8.164 -8.359 1 95.94 170 GLN B N 1
ATOM 4974 C CA . GLN B 1 170 ? -11.836 8.297 -7.082 1 95.94 170 GLN B CA 1
ATOM 4975 C C . GLN B 1 170 ? -10.852 8.516 -5.938 1 95.94 170 GLN B C 1
ATOM 4977 O O . GLN B 1 170 ? -11.258 8.75 -4.797 1 95.94 170 GLN B O 1
ATOM 4982 N N . LEU B 1 171 ? -9.617 8.336 -6.176 1 96.44 171 LEU B N 1
ATOM 4983 C CA . LEU B 1 171 ? -8.539 8.414 -5.195 1 96.44 171 LEU B CA 1
ATOM 4984 C C . LEU B 1 171 ? -8.695 7.348 -4.121 1 96.44 171 LEU B C 1
ATOM 4986 O O . LEU B 1 171 ? -8.469 7.613 -2.938 1 96.44 171 LEU B O 1
ATOM 4990 N N . CYS B 1 172 ? -9.219 6.242 -4.508 1 95.94 172 CYS B N 1
ATOM 4991 C CA . CYS B 1 172 ? -9.281 5.152 -3.543 1 95.94 172 CYS B CA 1
ATOM 4992 C C . CYS B 1 172 ? -8.094 4.207 -3.711 1 95.94 172 CYS B C 1
ATOM 4994 O O . CYS B 1 172 ? -7.422 4.223 -4.742 1 95.94 172 CYS B O 1
ATOM 4996 N N . LYS B 1 173 ? -7.809 3.432 -2.688 1 97.81 173 LYS B N 1
ATOM 4997 C CA . LYS B 1 173 ? -6.73 2.447 -2.705 1 97.81 173 LYS B CA 1
ATOM 4998 C C . LYS B 1 173 ? -6.996 1.36 -3.744 1 97.81 173 LYS B C 1
ATOM 5000 O O . LYS B 1 173 ? -8.148 1.018 -4.012 1 97.81 173 LYS B O 1
ATOM 5005 N N . VAL B 1 174 ? -5.93 0.817 -4.379 1 98.5 174 VAL B N 1
ATOM 5006 C CA . VAL B 1 174 ? -6.09 -0.223 -5.391 1 98.5 174 VAL B CA 1
ATOM 5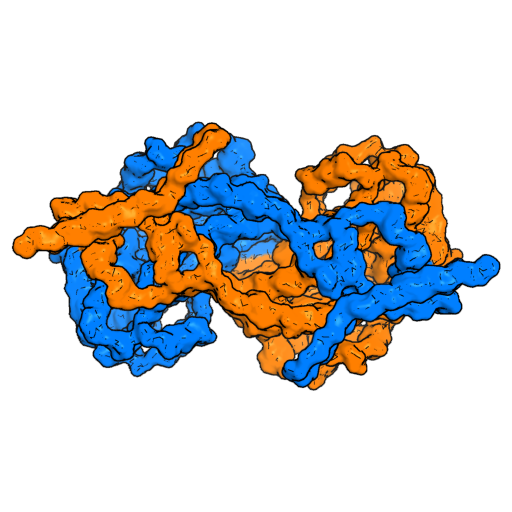007 C C . VAL B 1 174 ? -5.109 -1.362 -5.117 1 98.5 174 VAL B C 1
ATOM 5009 O O . VAL B 1 174 ? -3.959 -1.124 -4.75 1 98.5 174 VAL B O 1
ATOM 5012 N N . SER B 1 175 ? -5.566 -2.586 -5.102 1 98.38 175 SER B N 1
ATOM 5013 C CA . SER B 1 175 ? -4.77 -3.809 -5.09 1 98.38 175 SER B CA 1
ATOM 5014 C C . SER B 1 175 ? -4.953 -4.602 -6.379 1 98.38 175 SER B C 1
ATOM 5016 O O . SER B 1 175 ? -6.082 -4.926 -6.758 1 98.38 175 SER B O 1
ATOM 5018 N N . LEU B 1 176 ? -3.84 -4.867 -7.016 1 98.56 176 LEU B N 1
ATOM 5019 C CA . LEU B 1 176 ? -3.863 -5.594 -8.281 1 98.56 176 LEU B CA 1
ATOM 5020 C C . LEU B 1 176 ? -3.078 -6.898 -8.172 1 98.56 176 LEU B C 1
ATOM 5022 O O . LEU B 1 176 ? -1.904 -6.891 -7.797 1 98.56 176 LEU B O 1
ATOM 5026 N N . GLU B 1 177 ? -3.703 -7.961 -8.312 1 98 177 GLU B N 1
ATOM 5027 C CA . GLU B 1 177 ? -3.074 -9.266 -8.523 1 98 177 GLU B CA 1
ATOM 5028 C C . GLU B 1 177 ? -3.137 -9.672 -9.992 1 98 177 GLU B C 1
ATOM 5030 O O . GLU B 1 177 ? -4.172 -10.148 -10.469 1 98 177 GLU B O 1
ATOM 5035 N N . LEU B 1 178 ? -1.982 -9.547 -10.531 1 97.12 178 LEU B N 1
ATOM 5036 C CA . LEU B 1 178 ? -1.949 -9.758 -11.977 1 97.12 178 LEU B CA 1
ATOM 5037 C C . LEU B 1 178 ? -1.053 -10.938 -12.328 1 97.12 178 LEU B C 1
ATOM 5039 O O . LEU B 1 178 ? -0.672 -11.719 -11.453 1 97.12 178 LEU B O 1
ATOM 5043 N N . GLY B 1 179 ? -0.864 -11.312 -13.492 1 88.94 179 GLY B N 1
ATOM 5044 C CA . GLY B 1 179 ? -0.067 -12.453 -13.906 1 88.94 179 GLY B CA 1
ATOM 5045 C C . GLY B 1 179 ? 1.335 -12.078 -14.352 1 88.94 179 GLY B C 1
ATOM 5046 O O . GLY B 1 179 ? 1.948 -11.172 -13.781 1 88.94 179 GLY B O 1
ATOM 5047 N N . GLY B 1 180 ? 1.89 -12.734 -15.07 1 88.69 180 GLY B N 1
ATOM 5048 C CA . GLY B 1 180 ? 3.211 -12.57 -15.656 1 88.69 180 GLY B CA 1
ATOM 5049 C C . GLY B 1 180 ? 3.807 -13.867 -16.156 1 88.69 180 GLY B C 1
ATOM 5050 O O . GLY B 1 180 ? 3.287 -14.953 -15.867 1 88.69 180 GLY B O 1
ATOM 5051 N N . LYS B 1 181 ? 4.785 -13.758 -17 1 96.75 181 LYS B N 1
ATOM 5052 C CA . LYS B 1 181 ? 5.473 -14.922 -17.547 1 96.75 181 LYS B CA 1
ATOM 5053 C C . LYS B 1 181 ? 6.508 -15.469 -16.578 1 96.75 181 LYS B C 1
ATOM 5055 O O . LYS B 1 181 ? 7.695 -15.148 -16.672 1 96.75 181 LYS B O 1
ATOM 5060 N N . SER B 1 182 ? 6.027 -16.234 -15.609 1 98.69 182 SER B N 1
ATOM 5061 C CA . SER B 1 182 ? 6.859 -16.766 -14.531 1 98.69 182 SER B CA 1
ATOM 5062 C C . SER B 1 182 ? 7.895 -17.75 -15.055 1 98.69 182 SER B C 1
ATOM 5064 O O . SER B 1 182 ? 7.547 -18.828 -15.547 1 98.69 182 SER B O 1
ATOM 5066 N N . PRO B 1 183 ? 9.141 -17.484 -14.914 1 98.81 183 PRO B N 1
ATOM 5067 C CA . PRO B 1 183 ? 10.188 -18.375 -15.43 1 98.81 183 PRO B CA 1
ATOM 5068 C C . PRO B 1 183 ? 10.664 -19.391 -14.406 1 98.81 183 PRO B C 1
ATOM 5070 O O . PRO B 1 183 ? 10.578 -19.156 -13.195 1 98.81 183 PRO B O 1
ATOM 5073 N N . ALA B 1 184 ? 11.133 -20.484 -14.906 1 98.94 184 ALA B N 1
ATOM 5074 C CA . ALA B 1 184 ? 11.992 -21.391 -14.148 1 98.94 184 ALA B CA 1
ATOM 5075 C C . ALA B 1 184 ? 13.375 -21.5 -14.789 1 98.94 184 ALA B C 1
ATOM 5077 O O . ALA B 1 184 ? 13.484 -21.781 -15.984 1 98.94 184 ALA B O 1
ATOM 5078 N N . LEU B 1 185 ? 14.328 -21.203 -14.055 1 98.88 185 LEU B N 1
ATOM 5079 C CA . LEU B 1 185 ? 15.711 -21.328 -14.5 1 98.88 185 LEU B CA 1
ATOM 5080 C C . LEU B 1 185 ? 16.391 -22.516 -13.852 1 98.88 185 LEU B C 1
ATOM 5082 O O . LEU B 1 185 ? 16.422 -22.641 -12.625 1 98.88 185 LEU B O 1
ATOM 5086 N N . ILE B 1 186 ? 16.922 -23.422 -14.672 1 98.69 186 ILE B N 1
ATOM 5087 C CA . ILE B 1 186 ? 17.594 -24.625 -14.188 1 98.69 186 ILE B CA 1
ATOM 5088 C C . ILE B 1 186 ? 19.094 -24.531 -14.445 1 98.69 186 ILE B C 1
ATOM 5090 O O . ILE B 1 186 ? 19.531 -24.531 -15.594 1 98.69 186 ILE B O 1
ATOM 5094 N N . SER B 1 187 ? 19.812 -24.547 -13.375 1 98.06 187 SER B N 1
ATOM 5095 C CA . SER B 1 187 ? 21.266 -24.453 -13.438 1 98.06 187 SER B CA 1
ATOM 5096 C C . SER B 1 187 ? 21.891 -25.797 -13.781 1 98.06 187 SER B C 1
ATOM 5098 O O . SER B 1 187 ? 21.344 -26.844 -13.422 1 98.06 187 SER B O 1
ATOM 5100 N N . GLY B 1 188 ? 23.078 -25.75 -14.43 1 95.69 188 GLY B N 1
ATOM 5101 C CA . GLY B 1 188 ? 23.859 -26.953 -14.68 1 95.69 188 GLY B CA 1
ATOM 5102 C C . GLY B 1 188 ? 24.453 -27.562 -13.43 1 95.69 188 GLY B C 1
ATOM 5103 O O . GLY B 1 188 ? 24.953 -28.688 -13.453 1 95.69 188 GLY B O 1
ATOM 5104 N N . SER B 1 189 ? 24.344 -26.875 -12.359 1 94.19 189 SER B N 1
ATOM 5105 C CA . SER B 1 189 ? 24.891 -27.344 -11.094 1 94.19 189 SER B CA 1
ATOM 5106 C C . SER B 1 189 ? 23.969 -28.375 -10.445 1 94.19 189 SER B C 1
ATOM 5108 O O . SER B 1 189 ? 24.359 -29.062 -9.5 1 94.19 189 SER B O 1
ATOM 5110 N N . VAL B 1 190 ? 22.734 -28.453 -10.945 1 95.75 190 VAL B N 1
ATOM 5111 C CA . VAL B 1 190 ? 21.812 -29.453 -10.398 1 95.75 190 VAL B CA 1
ATOM 5112 C C . VAL B 1 190 ? 22.375 -30.844 -10.602 1 95.75 190 VAL B C 1
ATOM 5114 O O . VAL B 1 190 ? 22.797 -31.203 -11.711 1 95.75 190 VAL B O 1
ATOM 5117 N N . ASN B 1 191 ? 22.391 -31.594 -9.531 1 92.94 191 ASN B N 1
ATOM 5118 C CA . ASN B 1 191 ? 22.797 -33 -9.641 1 92.94 191 ASN B CA 1
ATOM 5119 C C . ASN B 1 191 ? 21.922 -33.781 -10.617 1 92.94 191 ASN B C 1
ATOM 5121 O O . ASN B 1 191 ? 20.703 -33.688 -10.562 1 92.94 191 ASN B O 1
ATOM 5125 N N . GLN B 1 192 ? 22.531 -34.531 -11.414 1 91.31 192 GLN B N 1
ATOM 5126 C CA . GLN B 1 192 ? 21.812 -35.281 -12.453 1 91.31 192 GLN B CA 1
ATOM 5127 C C . GLN B 1 192 ? 20.766 -36.219 -11.852 1 91.31 192 GLN B C 1
ATOM 5129 O O . GLN B 1 192 ? 19.703 -36.406 -12.438 1 91.31 192 GLN B O 1
ATOM 5134 N N . ASP B 1 193 ? 21.031 -36.656 -10.68 1 90.69 193 ASP B N 1
ATOM 5135 C CA . ASP B 1 193 ? 20.125 -37.594 -10.008 1 90.69 193 ASP B CA 1
ATOM 5136 C C . ASP B 1 193 ? 18.875 -36.875 -9.5 1 90.69 193 ASP B C 1
ATOM 5138 O O . ASP B 1 193 ? 17.859 -37.5 -9.188 1 90.69 193 ASP B O 1
ATOM 5142 N N . HIS B 1 194 ? 19 -35.594 -9.492 1 94.38 194 HIS B N 1
ATOM 5143 C CA . HIS B 1 194 ? 17.891 -34.812 -8.961 1 94.38 194 HIS B CA 1
ATOM 5144 C C . HIS B 1 194 ? 17.031 -34.219 -10.086 1 94.38 194 HIS B C 1
ATOM 5146 O O . HIS B 1 194 ? 15.969 -33.656 -9.836 1 94.38 194 HIS B O 1
ATOM 5152 N N . LEU B 1 195 ? 17.406 -34.375 -11.281 1 96.12 195 LEU B N 1
ATOM 5153 C CA . LEU B 1 195 ? 16.719 -33.75 -12.406 1 96.12 195 LEU B CA 1
ATOM 5154 C C . LEU B 1 195 ? 15.336 -34.375 -12.594 1 96.12 195 LEU B C 1
ATOM 5156 O O . LEU B 1 195 ? 14.406 -33.688 -13.047 1 96.12 195 LEU B O 1
ATOM 5160 N N . SER B 1 196 ? 15.227 -35.656 -12.25 1 95.88 196 SER B N 1
ATOM 5161 C CA . SER B 1 196 ? 13.906 -36.281 -12.32 1 95.88 196 SER B CA 1
ATOM 5162 C C . SER B 1 196 ? 12.93 -35.594 -11.367 1 95.88 196 SER B C 1
ATOM 5164 O O . SER B 1 196 ? 11.773 -35.344 -11.719 1 95.88 196 SER B O 1
ATOM 5166 N N . ARG B 1 197 ? 13.398 -35.281 -10.273 1 95.94 197 ARG B N 1
ATOM 5167 C CA . ARG B 1 197 ? 12.57 -34.594 -9.289 1 95.94 197 ARG B CA 1
ATOM 5168 C C . ARG B 1 197 ? 12.266 -33.156 -9.742 1 95.94 197 ARG B C 1
ATOM 5170 O O . ARG B 1 197 ? 11.141 -32.688 -9.594 1 95.94 197 ARG B O 1
ATOM 5177 N N . VAL B 1 198 ? 13.281 -32.469 -10.148 1 97.81 198 VAL B N 1
ATOM 5178 C CA . VAL B 1 198 ? 13.102 -31.109 -10.688 1 97.81 198 VAL B CA 1
ATOM 5179 C C . VAL B 1 198 ? 12.031 -31.125 -11.773 1 97.81 198 VAL B C 1
ATOM 5181 O O . VAL B 1 198 ? 11.133 -30.281 -11.789 1 97.81 198 VAL B O 1
ATOM 5184 N N . ALA B 1 199 ? 12.125 -32.094 -12.633 1 98 199 ALA B N 1
ATOM 5185 C CA . ALA B 1 199 ? 11.164 -32.219 -13.727 1 98 199 ALA B CA 1
ATOM 5186 C C . ALA B 1 199 ? 9.758 -32.469 -13.195 1 98 199 ALA B C 1
ATOM 5188 O O . ALA B 1 199 ? 8.797 -31.875 -13.672 1 98 199 ALA B O 1
ATOM 5189 N N . SER B 1 200 ? 9.68 -33.406 -12.219 1 97.44 200 SER B N 1
ATOM 5190 C CA . SER B 1 200 ? 8.383 -33.688 -11.609 1 97.44 200 SER B CA 1
ATOM 5191 C C . SER B 1 200 ? 7.762 -32.438 -11.008 1 97.44 200 SER B C 1
ATOM 5193 O O . SER B 1 200 ? 6.566 -32.188 -11.18 1 97.44 200 SER B O 1
ATOM 5195 N N . ARG B 1 201 ? 8.555 -31.625 -10.344 1 98.12 201 ARG B N 1
ATOM 5196 C CA . ARG B 1 201 ? 8.078 -30.391 -9.742 1 98.12 201 ARG B CA 1
ATOM 5197 C C . ARG B 1 201 ? 7.617 -29.391 -10.812 1 98.12 201 ARG B C 1
ATOM 5199 O O . ARG B 1 201 ? 6.559 -28.781 -10.688 1 98.12 201 ARG B O 1
ATOM 5206 N N . ILE B 1 202 ? 8.367 -29.266 -11.867 1 98.69 202 ILE B N 1
ATOM 5207 C CA . ILE B 1 202 ? 8.055 -28.344 -12.953 1 98.69 202 ILE B CA 1
ATOM 5208 C C . ILE B 1 202 ? 6.773 -28.781 -13.656 1 98.69 202 ILE B C 1
ATOM 5210 O O . ILE B 1 202 ? 5.902 -27.969 -13.953 1 98.69 202 ILE B O 1
ATOM 5214 N N . VAL B 1 203 ? 6.672 -30.109 -13.867 1 98.62 203 VAL B N 1
ATOM 5215 C CA . VAL B 1 203 ? 5.5 -30.656 -14.547 1 98.62 203 VAL B CA 1
ATOM 5216 C C . VAL B 1 203 ? 4.254 -30.422 -13.695 1 98.62 203 VAL B C 1
ATOM 5218 O O . VAL B 1 203 ? 3.219 -29.984 -14.203 1 98.62 203 VAL B O 1
ATOM 5221 N N . TRP B 1 204 ? 4.348 -30.672 -12.445 1 98.31 204 TRP B N 1
ATOM 5222 C CA . TRP B 1 204 ? 3.238 -30.375 -11.547 1 98.31 204 TRP B CA 1
ATOM 5223 C C . TRP B 1 204 ? 2.885 -28.891 -11.57 1 98.31 204 TRP B C 1
ATOM 5225 O O . TRP B 1 204 ? 1.72 -28.531 -11.742 1 98.31 204 TRP B O 1
ATOM 5235 N N . GLY B 1 205 ? 3.879 -28.031 -11.484 1 98.19 205 GLY B N 1
ATOM 5236 C CA . GLY B 1 205 ? 3.684 -26.594 -11.43 1 98.19 205 GLY B CA 1
ATOM 5237 C C . GLY B 1 205 ? 3.133 -26.016 -12.727 1 98.19 205 GLY B C 1
ATOM 5238 O O . GLY B 1 205 ? 2.502 -24.969 -12.719 1 98.19 205 GLY B O 1
ATOM 5239 N N . LYS B 1 206 ? 3.334 -26.688 -13.812 1 98.69 206 LYS B N 1
ATOM 5240 C CA . LYS B 1 206 ? 2.877 -26.188 -15.102 1 98.69 206 LYS B CA 1
ATOM 5241 C C . LYS B 1 206 ? 1.465 -26.672 -15.414 1 98.69 206 LYS B C 1
ATOM 5243 O O . LYS B 1 206 ? 0.626 -25.906 -15.891 1 98.69 206 LYS B O 1
ATOM 5248 N N . TYR B 1 207 ? 1.182 -27.938 -15.078 1 98.5 207 TYR B N 1
ATOM 5249 C CA . TYR B 1 207 ? -0.025 -28.531 -15.641 1 98.5 207 TYR B CA 1
ATOM 5250 C C . TYR B 1 207 ? -1.146 -28.578 -14.609 1 98.5 207 TYR B C 1
ATOM 5252 O O . TYR B 1 207 ? -2.285 -28.922 -14.938 1 98.5 207 TYR B O 1
ATOM 5260 N N . LEU B 1 208 ? -0.826 -28.234 -13.32 1 98.12 208 LEU B N 1
ATOM 5261 C CA . LEU B 1 208 ? -1.894 -28 -12.352 1 98.12 208 LEU B CA 1
ATOM 5262 C C . LEU B 1 208 ? -2.947 -27.062 -12.938 1 98.12 208 LEU B C 1
ATOM 5264 O O . LEU B 1 208 ? -2.611 -26.016 -13.508 1 98.12 208 LEU B O 1
ATOM 5268 N N . ASN B 1 209 ? -4.238 -27.531 -12.883 1 98.44 209 ASN B N 1
ATOM 5269 C CA . ASN B 1 209 ? -5.344 -26.734 -13.422 1 98.44 209 ASN B CA 1
ATOM 5270 C C . ASN B 1 209 ? -5.172 -26.484 -14.914 1 98.44 209 ASN B C 1
ATOM 5272 O O . ASN B 1 209 ? -5.512 -25.406 -15.406 1 98.44 209 ASN B O 1
ATOM 5276 N N . CYS B 1 210 ? -4.559 -27.484 -15.578 1 98.38 210 CYS B N 1
ATOM 5277 C CA . CYS B 1 210 ? -4.301 -27.406 -17.016 1 98.38 210 CYS B CA 1
ATOM 5278 C C . CYS B 1 210 ? -3.502 -26.156 -17.359 1 98.38 210 CYS B C 1
ATOM 5280 O O . CYS B 1 210 ? -3.752 -25.516 -18.375 1 98.38 210 CYS B O 1
ATOM 5282 N N . GLY B 1 211 ? -2.662 -25.75 -16.484 1 98.44 211 GLY B N 1
ATOM 5283 C CA . GLY B 1 211 ? -1.747 -24.641 -16.703 1 98.44 211 GLY B CA 1
ATOM 5284 C C . GLY B 1 211 ? -2.398 -23.297 -16.5 1 98.44 211 GLY B C 1
ATOM 5285 O O . GLY B 1 211 ? -1.757 -22.25 -16.688 1 98.44 211 GLY B O 1
ATOM 5286 N N . GLN B 1 212 ? -3.674 -23.219 -16.109 1 98.5 212 GLN B N 1
ATOM 5287 C CA . GLN B 1 212 ? -4.402 -21.969 -15.922 1 98.5 212 GLN B CA 1
ATOM 5288 C C . GLN B 1 212 ? -4.215 -21.438 -14.508 1 98.5 212 GLN B C 1
ATOM 5290 O O . GLN B 1 212 ? -5.188 -21.219 -13.789 1 98.5 212 GLN B O 1
ATOM 5295 N N . THR B 1 213 ? -2.967 -21.266 -14.141 1 98.38 213 THR B N 1
ATOM 5296 C CA . THR B 1 213 ? -2.525 -20.781 -12.828 1 98.38 213 THR B CA 1
ATOM 5297 C C . THR B 1 213 ? -1.567 -19.609 -12.977 1 98.38 213 THR B C 1
ATOM 5299 O O . THR B 1 213 ? -0.569 -19.703 -13.695 1 98.38 213 THR B O 1
ATOM 5302 N N . CYS B 1 214 ? -1.791 -18.531 -12.344 1 97.62 214 CYS B N 1
ATOM 5303 C CA . CYS B 1 214 ? -1.074 -17.281 -12.547 1 97.62 214 CYS B CA 1
ATOM 5304 C C . CYS B 1 214 ? 0.392 -17.422 -12.156 1 97.62 214 CYS B C 1
ATOM 5306 O O . CYS B 1 214 ? 1.253 -16.719 -12.695 1 97.62 214 CYS B O 1
ATOM 5308 N N . ILE B 1 215 ? 0.667 -18.344 -11.211 1 98.25 215 ILE B N 1
ATOM 5309 C CA . ILE B 1 215 ? 2.049 -18.531 -10.781 1 98.25 215 ILE B CA 1
ATOM 5310 C C . ILE B 1 215 ? 2.613 -19.812 -11.383 1 98.25 215 ILE B C 1
ATOM 5312 O O . ILE B 1 215 ? 3.645 -20.312 -10.938 1 98.25 215 ILE B O 1
ATOM 5316 N N . ALA B 1 216 ? 1.995 -20.391 -12.359 1 98.56 216 ALA B N 1
ATOM 5317 C CA . ALA B 1 216 ? 2.51 -21.594 -13.039 1 98.56 216 ALA B CA 1
ATOM 5318 C C . ALA B 1 216 ? 3.852 -21.297 -13.703 1 98.56 216 ALA B C 1
ATOM 5320 O O . ALA B 1 216 ? 4.156 -20.156 -14.031 1 98.56 216 ALA B O 1
ATOM 5321 N N . VAL B 1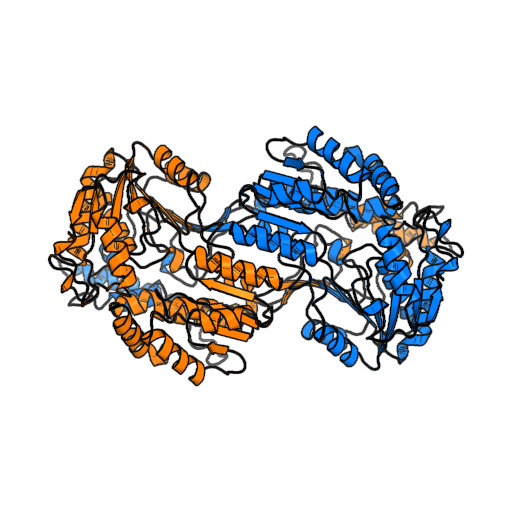 217 ? 4.637 -22.328 -13.852 1 98.69 217 VAL B N 1
ATOM 5322 C CA . VAL B 1 217 ? 5.844 -22.203 -14.664 1 98.69 217 VAL B CA 1
ATOM 5323 C C . VAL B 1 217 ? 5.465 -21.906 -16.109 1 98.69 217 VAL B C 1
ATOM 5325 O O . VAL B 1 217 ? 5.016 -22.797 -16.844 1 98.69 217 VAL B O 1
ATOM 5328 N N . ASP B 1 218 ? 5.703 -20.719 -16.5 1 98.69 218 ASP B N 1
ATOM 5329 C CA . ASP B 1 218 ? 5.289 -20.312 -17.844 1 98.69 218 ASP B CA 1
ATOM 5330 C C . ASP B 1 218 ? 6.273 -20.812 -18.891 1 98.69 218 ASP B C 1
ATOM 5332 O O . ASP B 1 218 ? 5.867 -21.203 -19.984 1 98.69 218 ASP B O 1
ATOM 5336 N N . TYR B 1 219 ? 7.547 -20.781 -18.578 1 98.81 219 TYR B N 1
ATOM 5337 C CA . TYR B 1 219 ? 8.609 -21.297 -19.422 1 98.81 219 TYR B CA 1
ATOM 5338 C C . TYR B 1 219 ? 9.828 -21.703 -18.609 1 98.81 219 TYR B C 1
ATOM 5340 O O . TYR B 1 219 ? 9.977 -21.266 -17.453 1 98.81 219 TYR B O 1
ATOM 5348 N N . VAL B 1 220 ? 10.664 -22.531 -19.234 1 98.88 220 VAL B N 1
ATOM 5349 C CA . VAL B 1 220 ? 11.836 -23.031 -18.531 1 98.88 220 VAL B CA 1
ATOM 5350 C C . VAL B 1 220 ? 13.094 -22.688 -19.328 1 98.88 220 VAL B C 1
ATOM 5352 O O . VAL B 1 220 ? 13.148 -22.906 -20.547 1 98.88 220 VAL B O 1
ATOM 5355 N N . MET B 1 221 ? 14.031 -22.109 -18.656 1 98.88 221 MET B N 1
ATOM 5356 C CA . MET B 1 221 ? 15.375 -21.938 -19.188 1 98.88 221 MET B CA 1
ATOM 5357 C C . MET B 1 221 ? 16.344 -22.922 -18.547 1 98.88 221 MET B C 1
ATOM 5359 O O . MET B 1 221 ? 16.453 -22.969 -17.328 1 98.88 221 MET B O 1
ATOM 5363 N N . VAL B 1 222 ? 17 -23.703 -19.391 1 98.56 222 VAL B N 1
ATOM 5364 C CA . VAL B 1 222 ? 17.844 -24.781 -18.875 1 98.56 222 VAL B CA 1
ATOM 5365 C C . VAL B 1 222 ? 19.281 -24.609 -19.406 1 98.56 222 VAL B C 1
ATOM 5367 O O . VAL B 1 222 ? 19.484 -24.453 -20.609 1 98.56 222 VAL B O 1
ATOM 5370 N N . GLU B 1 223 ? 20.203 -24.688 -18.5 1 97.81 223 GLU B N 1
ATOM 5371 C CA . GLU B 1 223 ? 21.594 -24.672 -18.922 1 97.81 223 GLU B CA 1
ATOM 5372 C C . GLU B 1 223 ? 21.953 -25.953 -19.672 1 97.81 223 GLU B C 1
ATOM 5374 O O . GLU B 1 223 ? 21.469 -27.031 -19.359 1 97.81 223 GLU B O 1
ATOM 5379 N N . ASN B 1 224 ? 22.922 -25.828 -20.547 1 95.12 224 ASN B N 1
ATOM 5380 C CA . ASN B 1 224 ? 23.281 -26.875 -21.5 1 95.12 224 ASN B CA 1
ATOM 5381 C C . ASN B 1 224 ? 23.625 -28.188 -20.797 1 95.12 224 ASN B C 1
ATOM 5383 O O . ASN B 1 224 ? 23.188 -29.25 -21.234 1 95.12 224 ASN B O 1
ATOM 5387 N N . LYS B 1 225 ? 24.297 -28.125 -19.719 1 94.62 225 LYS B N 1
ATOM 5388 C CA . LYS B 1 225 ? 24.766 -29.312 -19.031 1 94.62 225 LYS B CA 1
ATOM 5389 C C . LYS B 1 225 ? 23.594 -30.172 -18.531 1 94.62 225 LYS B C 1
ATOM 5391 O O . LYS B 1 225 ? 23.703 -31.391 -18.453 1 94.62 225 LYS B O 1
ATOM 5396 N N . ALA B 1 226 ? 22.484 -29.562 -18.25 1 96.25 226 ALA B N 1
ATOM 5397 C CA . ALA B 1 226 ? 21.344 -30.266 -17.672 1 96.25 226 ALA B CA 1
ATOM 5398 C C . ALA B 1 226 ? 20.297 -30.562 -18.734 1 96.25 226 ALA B C 1
ATOM 5400 O O . ALA B 1 226 ? 19.344 -31.328 -18.5 1 96.25 226 ALA B O 1
ATOM 5401 N N . TYR B 1 227 ? 20.406 -30.078 -19.875 1 96.44 227 TYR B N 1
ATOM 5402 C CA . TYR B 1 227 ? 19.344 -29.906 -20.844 1 96.44 227 TYR B CA 1
ATOM 5403 C C . TYR B 1 227 ? 18.781 -31.266 -21.281 1 96.44 227 TYR B C 1
ATOM 5405 O O . TYR B 1 227 ? 17.578 -31.516 -21.141 1 96.44 227 TYR B O 1
ATOM 5413 N N . GLU B 1 228 ? 19.594 -32.188 -21.75 1 96.19 228 GLU B N 1
ATOM 5414 C CA . GLU B 1 228 ? 19.125 -33.438 -22.328 1 96.19 228 GLU B CA 1
ATOM 5415 C C . GLU B 1 228 ? 18.422 -34.312 -21.266 1 96.19 228 GLU B C 1
ATOM 5417 O O . GLU B 1 228 ? 17.328 -34.812 -21.5 1 96.19 228 GLU B O 1
ATOM 5422 N N . ARG B 1 229 ? 19.125 -34.469 -20.188 1 96.69 229 ARG B N 1
ATOM 5423 C CA . ARG B 1 229 ? 18.547 -35.312 -19.125 1 96.69 229 ARG B CA 1
ATOM 5424 C C . ARG B 1 229 ? 17.266 -34.688 -18.578 1 96.69 229 ARG B C 1
ATOM 5426 O O . ARG B 1 229 ? 16.312 -35.406 -18.25 1 96.69 229 ARG B O 1
ATOM 5433 N N . PHE B 1 230 ? 17.266 -33.406 -18.453 1 97.31 230 PHE B N 1
ATOM 5434 C CA . PHE B 1 230 ? 16.078 -32.688 -17.984 1 97.31 230 PHE B CA 1
ATOM 5435 C C . PHE B 1 230 ? 14.914 -32.938 -18.938 1 97.31 230 PHE B C 1
ATOM 5437 O O . PHE B 1 230 ? 13.797 -33.219 -18.5 1 97.31 230 PHE B O 1
ATOM 5444 N N . LEU B 1 231 ? 15.125 -32.781 -20.219 1 97.44 231 LEU B N 1
ATOM 5445 C CA . LEU B 1 231 ? 14.086 -32.969 -21.219 1 97.44 231 LEU B CA 1
ATOM 5446 C C . LEU B 1 231 ? 13.477 -34.375 -21.125 1 97.44 231 LEU B C 1
ATOM 5448 O O . LEU B 1 231 ? 12.25 -34.531 -21.125 1 97.44 231 LEU B O 1
ATOM 5452 N N . LEU B 1 232 ? 14.336 -35.344 -21.016 1 97.5 232 LEU B N 1
ATOM 5453 C CA . LEU B 1 232 ? 13.859 -36.719 -20.859 1 97.5 232 LEU B CA 1
ATOM 5454 C C . LEU B 1 232 ? 13.039 -36.875 -19.594 1 97.5 232 LEU B C 1
ATOM 5456 O O . LEU B 1 232 ? 11.992 -37.531 -19.609 1 97.5 232 LEU B O 1
ATOM 5460 N N . SER B 1 233 ? 13.523 -36.25 -18.562 1 98 233 SER B N 1
ATOM 5461 C CA . SER B 1 233 ? 12.844 -36.344 -17.281 1 98 233 SER B CA 1
ATOM 5462 C C . SER B 1 233 ? 11.477 -35.688 -17.312 1 98 233 SER B C 1
ATOM 5464 O O . SER B 1 233 ? 10.539 -36.125 -16.656 1 98 233 SER B O 1
ATOM 5466 N N . ILE B 1 234 ? 11.336 -34.594 -18.062 1 98.44 234 ILE B N 1
ATOM 5467 C CA . ILE B 1 234 ? 10.055 -33.906 -18.219 1 98.44 234 ILE B CA 1
ATOM 5468 C C . ILE B 1 234 ? 9.047 -34.844 -18.891 1 98.44 234 ILE B C 1
ATOM 5470 O O . ILE B 1 234 ? 7.902 -34.938 -18.438 1 98.44 234 ILE B O 1
ATOM 5474 N N . LEU B 1 235 ? 9.469 -35.469 -19.922 1 97.94 235 LEU B N 1
ATOM 5475 C CA . LEU B 1 235 ? 8.594 -36.375 -20.656 1 97.94 235 LEU B CA 1
ATOM 5476 C C . LEU B 1 235 ? 8.156 -37.562 -19.781 1 97.94 235 LEU B C 1
ATOM 5478 O O . LEU B 1 235 ? 6.984 -37.938 -19.781 1 97.94 235 LEU B O 1
ATOM 5482 N N . GLU B 1 236 ? 9.125 -38.062 -19.016 1 97.88 236 GLU B N 1
ATOM 5483 C CA . GLU B 1 236 ? 8.82 -39.125 -18.094 1 97.88 236 GLU B CA 1
ATOM 5484 C C . GLU B 1 236 ? 7.797 -38.688 -17.047 1 97.88 236 GLU B C 1
ATOM 5486 O O . GLU B 1 236 ? 6.875 -39.438 -16.719 1 97.88 236 GLU B O 1
ATOM 5491 N N . ALA B 1 237 ? 7.961 -37.531 -16.547 1 97.62 237 ALA B N 1
ATOM 5492 C CA . ALA B 1 237 ? 7.059 -37.031 -15.516 1 97.62 237 ALA B CA 1
ATOM 5493 C C . ALA B 1 237 ? 5.656 -36.812 -16.078 1 97.62 237 ALA B C 1
ATOM 5495 O O . ALA B 1 237 ? 4.664 -37.125 -15.422 1 97.62 237 ALA B O 1
ATOM 5496 N N . VAL B 1 238 ? 5.539 -36.25 -17.297 1 98.06 238 VAL B N 1
ATOM 5497 C CA . VAL B 1 238 ? 4.242 -36.031 -17.938 1 98.06 238 VAL B CA 1
ATOM 5498 C C . VAL B 1 238 ? 3.504 -37.375 -18.078 1 98.06 238 VAL B C 1
ATOM 5500 O O . VAL B 1 238 ? 2.318 -37.469 -17.75 1 98.06 238 VAL B O 1
ATOM 5503 N N . PHE B 1 239 ? 4.215 -38.344 -18.5 1 96.69 239 PHE B N 1
ATOM 5504 C CA . PHE B 1 239 ? 3.621 -39.656 -18.672 1 96.69 239 PHE B CA 1
ATOM 5505 C C . PHE B 1 239 ? 3.23 -40.281 -17.328 1 96.69 239 PHE B C 1
ATOM 5507 O O . PHE B 1 239 ? 2.176 -40.906 -17.219 1 96.69 239 PHE B O 1
ATOM 5514 N N . ALA B 1 240 ? 4.121 -40.125 -16.391 1 95.62 240 ALA B N 1
ATOM 5515 C CA . ALA B 1 240 ? 3.855 -40.688 -15.062 1 95.62 240 ALA B CA 1
ATOM 5516 C C . ALA B 1 240 ? 2.607 -40.062 -14.453 1 95.62 240 ALA B C 1
ATOM 5518 O O . ALA B 1 240 ? 1.85 -40.719 -13.75 1 95.62 240 ALA B O 1
ATOM 5519 N N . PHE B 1 241 ? 2.359 -38.812 -14.68 1 96.94 241 PHE B N 1
ATOM 5520 C CA . PHE B 1 241 ? 1.26 -38.094 -14.047 1 96.94 241 PHE B CA 1
ATOM 5521 C C . PHE B 1 241 ? -0.053 -38.344 -14.773 1 96.94 241 PHE B C 1
ATOM 5523 O O . PHE B 1 241 ? -1.085 -38.594 -14.141 1 96.94 241 PHE B O 1
ATOM 5530 N N . TYR B 1 242 ? -0.043 -38.375 -16.141 1 96.38 242 TYR B N 1
ATOM 5531 C CA . TYR B 1 242 ? -1.31 -38.281 -16.859 1 96.38 242 TYR B CA 1
ATOM 5532 C C . TYR B 1 242 ? -1.49 -39.5 -17.781 1 96.38 242 TYR B C 1
ATOM 5534 O O . TYR B 1 242 ? -2.541 -39.625 -18.406 1 96.38 242 TYR B O 1
ATOM 5542 N N . GLY B 1 243 ? -0.446 -40.312 -17.891 1 92.75 243 GLY B N 1
ATOM 5543 C CA . GLY B 1 243 ? -0.517 -41.5 -18.719 1 92.75 243 GLY B CA 1
ATOM 5544 C C . GLY B 1 243 ? -0.276 -41.219 -20.203 1 92.75 243 GLY B C 1
ATOM 5545 O O . GLY B 1 243 ? 0.063 -40.094 -20.578 1 92.75 243 GLY B O 1
ATOM 5546 N N . LYS B 1 244 ? -0.485 -42.25 -20.938 1 90.25 244 LYS B N 1
ATOM 5547 C CA . LYS B 1 244 ? -0.262 -42.156 -22.375 1 90.25 244 LYS B CA 1
ATOM 5548 C C . LYS B 1 244 ? -1.385 -41.406 -23.062 1 90.25 244 LYS B C 1
ATOM 5550 O O . LYS B 1 244 ? -1.162 -40.719 -24.078 1 90.25 244 LYS B O 1
ATOM 5555 N N . ASP B 1 245 ? -2.553 -41.5 -22.438 1 94.62 245 ASP B N 1
ATOM 5556 C CA . ASP B 1 245 ? -3.719 -40.781 -22.953 1 94.62 245 ASP B CA 1
ATOM 5557 C C . ASP B 1 245 ? -4.285 -39.844 -21.891 1 94.62 245 ASP B C 1
ATOM 5559 O O . ASP B 1 245 ? -5.211 -40.219 -21.156 1 94.62 245 ASP B O 1
ATOM 5563 N N . SER B 1 246 ? -3.795 -38.625 -21.922 1 95.31 246 SER B N 1
ATOM 5564 C CA . SER B 1 246 ? -4.172 -37.656 -20.906 1 95.31 246 SER B CA 1
ATOM 5565 C C . SER B 1 246 ? -5.641 -37.281 -21.016 1 95.31 246 SER B C 1
ATOM 5567 O O . SER B 1 246 ? -6.238 -36.781 -20.062 1 95.31 246 SER B O 1
ATOM 5569 N N . LYS B 1 247 ? -6.262 -37.438 -22.156 1 96 247 LYS B N 1
ATOM 5570 C CA . LYS B 1 247 ? -7.676 -37.156 -22.359 1 96 247 LYS B CA 1
ATOM 5571 C C . LYS B 1 247 ? -8.555 -38 -21.438 1 96 247 LYS B C 1
ATOM 5573 O O . LYS B 1 247 ? -9.609 -37.531 -21 1 96 247 LYS B O 1
ATOM 5578 N N . LYS B 1 248 ? -8.078 -39.156 -21.141 1 94.94 248 LYS B N 1
ATOM 5579 C CA . LYS B 1 248 ? -8.859 -40.094 -20.328 1 94.94 248 LYS B CA 1
ATOM 5580 C C . LYS B 1 248 ? -8.438 -40.031 -18.859 1 94.94 248 LYS B C 1
ATOM 5582 O O . LYS B 1 248 ? -9.031 -40.688 -18.016 1 94.94 248 LYS B O 1
ATOM 5587 N N . SER B 1 249 ? -7.438 -39.281 -18.578 1 95.06 249 SER B N 1
ATOM 5588 C CA . SER B 1 249 ? -6.969 -39.188 -17.203 1 95.06 249 SER B CA 1
ATOM 5589 C C . SER B 1 249 ? -7.996 -38.5 -16.328 1 95.06 249 SER B C 1
ATOM 5591 O O . SER B 1 249 ? -8.469 -37.406 -16.641 1 95.06 249 SER B O 1
ATOM 5593 N N . PRO B 1 250 ? -8.359 -39.062 -15.172 1 95.12 250 PRO B N 1
ATOM 5594 C CA . PRO B 1 250 ? -9.266 -38.406 -14.242 1 95.12 250 PRO B CA 1
ATOM 5595 C C . PRO B 1 250 ? -8.602 -37.25 -13.5 1 95.12 250 PRO B C 1
ATOM 5597 O O . PRO B 1 250 ? -9.273 -36.469 -12.805 1 95.12 250 PRO B O 1
ATOM 5600 N N . ASP B 1 251 ? -7.289 -37.094 -13.719 1 96.62 251 ASP B N 1
ATOM 5601 C CA . ASP B 1 251 ? -6.508 -36.156 -12.93 1 96.62 251 ASP B CA 1
ATOM 5602 C C . ASP B 1 251 ? -6.121 -34.938 -13.758 1 96.62 251 ASP B C 1
ATOM 5604 O O . ASP B 1 251 ? -5.273 -34.125 -13.352 1 96.62 251 ASP B O 1
ATOM 5608 N N . TYR B 1 252 ? -6.684 -34.812 -14.914 1 97.62 252 TYR B N 1
ATOM 5609 C CA . TYR B 1 252 ? -6.312 -33.75 -15.82 1 97.62 252 TYR B CA 1
ATOM 5610 C C . TYR B 1 252 ? -7.496 -32.812 -16.078 1 97.62 252 TYR B C 1
ATOM 5612 O O . TYR B 1 252 ? -8.578 -33.281 -16.453 1 97.62 252 TYR B O 1
ATOM 5620 N N . ALA B 1 253 ? -7.293 -31.562 -15.906 1 98.31 253 ALA B N 1
ATOM 5621 C CA . ALA B 1 253 ? -8.336 -30.547 -16.078 1 98.31 253 ALA B CA 1
ATOM 5622 C C . ALA B 1 253 ? -8.508 -30.172 -17.547 1 98.31 253 ALA B C 1
ATOM 5624 O O . ALA B 1 253 ? -7.953 -30.828 -18.422 1 98.31 253 ALA B O 1
ATOM 5625 N N . ARG B 1 254 ? -9.445 -29.234 -17.797 1 98.62 254 ARG B N 1
ATOM 5626 C CA . ARG B 1 254 ? -9.719 -28.719 -19.125 1 98.62 254 ARG B CA 1
ATOM 5627 C C . ARG B 1 254 ? -9.602 -27.188 -19.172 1 98.62 254 ARG B C 1
ATOM 5629 O O . ARG B 1 254 ? -9.609 -26.547 -18.125 1 98.62 254 ARG B O 1
ATOM 5636 N N . ILE B 1 255 ? -9.383 -26.672 -20.375 1 98.38 255 ILE B N 1
ATOM 5637 C CA . ILE B 1 255 ? -9.352 -25.234 -20.562 1 98.38 255 ILE B CA 1
ATOM 5638 C C . ILE B 1 255 ? -10.742 -24.656 -20.344 1 98.38 255 ILE B C 1
ATOM 5640 O O . ILE B 1 255 ? -11.75 -25.312 -20.625 1 98.38 255 ILE B O 1
ATOM 5644 N N . ILE B 1 256 ? -10.828 -23.438 -19.922 1 98.62 256 ILE B N 1
ATOM 5645 C CA . ILE B 1 256 ? -12.031 -22.828 -19.359 1 98.62 256 ILE B CA 1
ATOM 5646 C C . ILE B 1 256 ? -13.031 -22.531 -20.484 1 98.62 256 ILE B C 1
ATOM 5648 O O . ILE B 1 256 ? -14.242 -22.578 -20.266 1 98.62 256 ILE B O 1
ATOM 5652 N N . SER B 1 257 ? -12.523 -22.234 -21.719 1 98.38 257 SER B N 1
ATOM 5653 C CA . SER B 1 257 ? -13.43 -21.734 -22.75 1 98.38 257 SER B CA 1
ATOM 5654 C C . SER B 1 257 ? -12.859 -21.969 -24.156 1 98.38 257 SER B C 1
ATOM 5656 O O . SER B 1 257 ? -11.664 -22.234 -24.297 1 98.38 257 SER B O 1
ATOM 5658 N N . GLU B 1 258 ? -13.719 -21.812 -25.109 1 98.56 258 GLU B N 1
ATOM 5659 C CA . GLU B 1 258 ? -13.312 -21.938 -26.5 1 98.56 258 GLU B CA 1
ATOM 5660 C C . GLU B 1 258 ? -12.367 -20.812 -26.906 1 98.56 258 GLU B C 1
ATOM 5662 O O . GLU B 1 258 ? -11.438 -21.016 -27.688 1 98.56 258 GLU B O 1
ATOM 5667 N N . ARG B 1 259 ? -12.648 -19.688 -26.438 1 98 259 ARG B N 1
ATOM 5668 C CA . ARG B 1 259 ? -11.781 -18.547 -26.734 1 98 259 ARG B CA 1
ATOM 5669 C C . ARG B 1 259 ? -10.344 -18.812 -26.297 1 98 259 ARG B C 1
ATOM 5671 O O . ARG B 1 259 ? -9.414 -18.594 -27.078 1 98 259 ARG B O 1
ATOM 5678 N N . GLN B 1 260 ? -10.172 -19.281 -25.078 1 98.12 260 GLN B N 1
ATOM 5679 C CA . GLN B 1 260 ? -8.844 -19.609 -24.578 1 98.12 260 GLN B CA 1
ATOM 5680 C C . GLN B 1 260 ? -8.234 -20.766 -25.375 1 98.12 260 GLN B C 1
ATOM 5682 O O . GLN B 1 260 ? -7.027 -20.766 -25.641 1 98.12 260 GLN B O 1
ATOM 5687 N N . PHE B 1 261 ? -9.086 -21.734 -25.703 1 98.69 261 PHE B N 1
ATOM 5688 C CA . PHE B 1 261 ? -8.641 -22.859 -26.516 1 98.69 261 PHE B CA 1
ATOM 5689 C C . PHE B 1 261 ? -8.055 -22.375 -27.828 1 98.69 261 PHE B C 1
ATOM 5691 O O . PHE B 1 261 ? -6.934 -22.75 -28.188 1 98.69 261 PHE B O 1
ATOM 5698 N N . ASP B 1 262 ? -8.758 -21.484 -28.484 1 98.75 262 ASP B N 1
ATOM 5699 C CA . ASP B 1 262 ? -8.352 -20.984 -29.781 1 98.75 262 ASP B CA 1
ATOM 5700 C C . ASP B 1 262 ? -7.082 -20.141 -29.672 1 98.75 262 ASP B C 1
ATOM 5702 O O . ASP B 1 262 ? -6.203 -20.219 -30.547 1 98.75 262 ASP B O 1
ATOM 5706 N N . ARG B 1 263 ? -6.977 -19.391 -28.688 1 98.44 263 ARG B N 1
ATOM 5707 C CA . ARG B 1 263 ? -5.789 -18.578 -28.453 1 98.44 263 ARG B CA 1
ATOM 5708 C C . ARG B 1 263 ? -4.547 -19.453 -28.297 1 98.44 263 ARG B C 1
ATOM 5710 O O . ARG B 1 263 ? -3.531 -19.219 -28.953 1 98.44 263 ARG B O 1
ATOM 5717 N N . LEU B 1 264 ? -4.641 -20.422 -27.5 1 98.75 264 LEU B N 1
ATOM 5718 C CA . LEU B 1 264 ? -3.52 -21.312 -27.234 1 98.75 264 LEU B CA 1
ATOM 5719 C C . LEU B 1 264 ? -3.141 -22.109 -28.469 1 98.75 264 LEU B C 1
ATOM 5721 O O . LEU B 1 264 ? -1.955 -22.312 -28.75 1 98.75 264 LEU B O 1
ATOM 5725 N N . LYS B 1 265 ? -4.148 -22.562 -29.156 1 98.69 265 LYS B N 1
ATOM 5726 C CA . LYS B 1 265 ? -3.885 -23.312 -30.391 1 98.69 265 LYS B CA 1
ATOM 5727 C C . LYS B 1 265 ? -3.104 -22.453 -31.391 1 98.69 265 LYS B C 1
ATOM 5729 O O . LYS B 1 265 ? -2.139 -22.922 -31.984 1 98.69 265 LYS B O 1
ATOM 5734 N N . LYS B 1 266 ? -3.508 -21.219 -31.547 1 98.56 266 LYS B N 1
ATOM 5735 C CA . LYS B 1 266 ? -2.824 -20.312 -32.438 1 98.56 266 LYS B CA 1
ATOM 5736 C C . LYS B 1 266 ? -1.362 -20.125 -32.062 1 98.56 266 LYS B C 1
ATOM 5738 O O . LYS B 1 266 ? -0.479 -20.125 -32.906 1 98.56 266 LYS B O 1
ATOM 5743 N N . LEU B 1 267 ? -1.029 -19.984 -30.797 1 98.69 267 LEU B N 1
ATOM 5744 C CA . LEU B 1 267 ? 0.339 -19.812 -30.328 1 98.69 267 LEU B CA 1
ATOM 5745 C C . LEU B 1 267 ? 1.18 -21.047 -30.656 1 98.69 267 LEU B C 1
ATOM 5747 O O . LEU B 1 267 ? 2.314 -20.922 -31.109 1 98.69 267 LEU B O 1
ATOM 5751 N N . VAL B 1 268 ? 0.61 -22.234 -30.422 1 98.75 268 VAL B N 1
ATOM 5752 C CA . VAL B 1 268 ? 1.345 -23.484 -30.625 1 98.75 268 VAL B CA 1
ATOM 5753 C C . VAL B 1 268 ? 1.557 -23.719 -32.125 1 98.75 268 VAL B C 1
ATOM 5755 O O . VAL B 1 268 ? 2.615 -24.188 -32.531 1 98.75 268 VAL B O 1
ATOM 5758 N N . GLU B 1 269 ? 0.574 -23.359 -32.906 1 98.12 269 GLU B N 1
ATOM 5759 C CA . GLU B 1 269 ? 0.675 -23.547 -34.344 1 98.12 269 GLU B CA 1
ATOM 5760 C C . GLU B 1 269 ? 1.744 -22.641 -34.938 1 98.12 269 GLU B C 1
ATOM 5762 O O . GLU B 1 269 ? 2.305 -22.938 -36 1 98.12 269 GLU B O 1
ATOM 5767 N N . ASN B 1 270 ? 2.062 -21.594 -34.312 1 98.38 270 ASN B N 1
ATOM 5768 C CA . ASN B 1 270 ? 3.004 -20.609 -34.844 1 98.38 270 ASN B CA 1
ATOM 5769 C C . ASN B 1 270 ? 4.383 -20.75 -34.188 1 98.38 270 ASN B C 1
ATOM 5771 O O . ASN B 1 270 ? 5.281 -19.969 -34.469 1 98.38 270 ASN B O 1
ATOM 5775 N N . THR B 1 271 ? 4.559 -21.766 -33.312 1 98.56 271 THR B N 1
ATOM 5776 C CA . THR B 1 271 ? 5.863 -21.938 -32.688 1 98.56 271 THR B CA 1
ATOM 5777 C C . THR B 1 271 ? 6.875 -22.484 -33.719 1 98.56 271 THR B C 1
ATOM 5779 O O . THR B 1 271 ? 6.512 -23.234 -34.625 1 98.56 271 THR B O 1
ATOM 5782 N N . LYS B 1 272 ? 8.117 -22.109 -33.594 1 98.38 272 LYS B N 1
ATOM 5783 C CA . LYS B 1 272 ? 9.219 -22.656 -34.375 1 98.38 272 LYS B CA 1
ATOM 5784 C C . LYS B 1 272 ? 9.945 -23.766 -33.594 1 98.38 272 LYS B C 1
ATOM 5786 O O . LYS B 1 272 ? 10.875 -24.375 -34.125 1 98.38 272 LYS B O 1
ATOM 5791 N N . GLY B 1 273 ? 9.492 -23.953 -32.344 1 98.31 273 GLY B N 1
ATOM 5792 C CA . GLY B 1 273 ? 10.078 -25.016 -31.547 1 98.31 273 GLY B CA 1
ATOM 5793 C C . GLY B 1 273 ? 9.617 -26.391 -31.953 1 98.31 273 GLY B C 1
ATOM 5794 O O . GLY B 1 273 ? 8.781 -26.531 -32.844 1 98.31 273 GLY B O 1
ATOM 5795 N N . ASN B 1 274 ? 10.234 -27.375 -31.312 1 98.19 274 ASN B N 1
ATOM 5796 C CA . ASN B 1 274 ? 9.898 -28.781 -31.562 1 98.19 274 ASN B CA 1
ATOM 5797 C C . ASN B 1 274 ? 8.875 -29.297 -30.562 1 98.19 274 ASN B C 1
ATOM 5799 O O . ASN B 1 274 ? 9.172 -29.438 -29.375 1 98.19 274 ASN B O 1
ATOM 5803 N N . ILE B 1 275 ? 7.691 -29.609 -31.031 1 98.38 275 ILE B N 1
ATOM 5804 C CA . ILE B 1 275 ? 6.645 -30.141 -30.172 1 98.38 275 ILE B CA 1
ATOM 5805 C C . ILE B 1 275 ? 6.945 -31.594 -29.844 1 98.38 275 ILE B C 1
ATOM 5807 O O . ILE B 1 275 ? 6.914 -32.469 -30.719 1 98.38 275 ILE B O 1
ATOM 5811 N N . LEU B 1 276 ? 7.195 -31.891 -28.609 1 97.62 276 LEU B N 1
ATOM 5812 C CA . LEU B 1 276 ? 7.578 -33.25 -28.188 1 97.62 276 LEU B CA 1
ATOM 5813 C C . LEU B 1 276 ? 6.355 -34.031 -27.766 1 97.62 276 LEU B C 1
ATOM 5815 O O . LEU B 1 276 ? 6.332 -35.281 -27.906 1 97.62 276 LEU B O 1
ATOM 5819 N N . THR B 1 277 ? 5.453 -33.469 -27.078 1 97.19 277 THR B N 1
ATOM 5820 C CA . THR B 1 277 ? 4.18 -34.062 -26.688 1 97.19 277 THR B CA 1
ATOM 5821 C C . THR B 1 277 ? 3.029 -33.094 -26.938 1 97.19 277 THR B C 1
ATOM 5823 O O . THR B 1 277 ? 3.242 -31.875 -27.031 1 97.19 277 THR B O 1
ATOM 5826 N N . GLY B 1 278 ? 1.833 -33.625 -27.078 1 96.38 278 GLY B N 1
ATOM 5827 C CA . GLY B 1 278 ? 0.625 -32.844 -27.141 1 96.38 278 GLY B CA 1
ATOM 5828 C C . GLY B 1 278 ? 0.445 -32.156 -28.484 1 96.38 278 GLY B C 1
ATOM 5829 O O . GLY B 1 278 ? 0.084 -30.969 -28.547 1 96.38 278 GLY B O 1
ATOM 5830 N N . LYS B 1 279 ? 0.686 -32.812 -29.516 1 95.31 279 LYS B N 1
ATOM 5831 C CA . LYS B 1 279 ? 0.506 -32.281 -30.859 1 95.31 279 LYS B CA 1
ATOM 5832 C C . LYS B 1 279 ? -0.934 -31.828 -31.078 1 95.31 279 LYS B C 1
ATOM 5834 O O . LYS B 1 279 ? -1.863 -32.375 -30.5 1 95.31 279 LYS B O 1
ATOM 5839 N N . THR B 1 280 ? -1.11 -30.828 -31.922 1 95.12 280 THR B N 1
ATOM 5840 C CA . THR B 1 280 ? -2.375 -30.109 -32.062 1 95.12 280 THR B CA 1
ATOM 5841 C C . THR B 1 280 ? -3.467 -31.047 -32.594 1 95.12 280 THR B C 1
ATOM 5843 O O . THR B 1 280 ? -4.656 -30.781 -32.375 1 95.12 280 THR B O 1
ATOM 5846 N N . ASP B 1 281 ? -3.15 -32.094 -33.281 1 94.56 281 ASP B N 1
ATOM 5847 C CA . ASP B 1 281 ? -4.148 -33 -33.781 1 94.56 281 ASP B CA 1
ATOM 5848 C C . ASP B 1 281 ? -4.812 -33.812 -32.656 1 94.56 281 ASP B C 1
ATOM 5850 O O . ASP B 1 281 ? -5.863 -34.406 -32.844 1 94.56 281 ASP B O 1
ATOM 5854 N N . GLU B 1 282 ? -4.203 -33.75 -31.484 1 95.5 282 GLU B N 1
ATOM 5855 C CA . GLU B 1 282 ? -4.75 -34.438 -30.312 1 95.5 282 GLU B CA 1
ATOM 5856 C C . GLU B 1 282 ? -5.727 -33.562 -29.562 1 95.5 282 GLU B C 1
ATOM 5858 O O . GLU B 1 282 ? -6.422 -34 -28.641 1 95.5 282 GLU B O 1
ATOM 5863 N N . TRP B 1 283 ? -5.738 -32.312 -29.906 1 98.38 283 TRP B N 1
ATOM 5864 C CA . TRP B 1 283 ? -6.566 -31.359 -29.203 1 98.38 283 TRP B CA 1
ATOM 5865 C C . TRP B 1 283 ? -8.039 -31.547 -29.531 1 98.38 283 TRP B C 1
ATOM 5867 O O . TRP B 1 283 ? -8.383 -32 -30.625 1 98.38 283 TRP B O 1
ATOM 5877 N N . ASP B 1 284 ? -8.961 -31.312 -28.594 1 98.56 284 ASP B N 1
ATOM 5878 C CA . ASP B 1 284 ? -10.391 -31.469 -28.812 1 98.56 284 ASP B CA 1
ATOM 5879 C C . ASP B 1 284 ? -11.156 -30.25 -28.312 1 98.56 284 ASP B C 1
ATOM 5881 O O . ASP B 1 284 ? -11.414 -30.109 -27.109 1 98.56 284 ASP B O 1
ATOM 5885 N N . ARG B 1 285 ? -11.562 -29.359 -29.188 1 98.12 285 ARG B N 1
ATOM 5886 C CA . ARG B 1 285 ? -12.227 -28.109 -28.875 1 98.12 285 ARG B CA 1
ATOM 5887 C C . ARG B 1 285 ? -13.586 -28.344 -28.219 1 98.12 285 ARG B C 1
ATOM 5889 O O . ARG B 1 285 ? -14.008 -27.578 -27.359 1 98.12 285 ARG B O 1
ATOM 5896 N N . SER B 1 286 ? -14.312 -29.422 -28.594 1 97.81 286 SER B N 1
ATOM 5897 C CA . SER B 1 286 ? -15.664 -29.688 -28.109 1 97.81 286 SER B CA 1
ATOM 5898 C C . SER B 1 286 ? -15.656 -30.031 -26.625 1 97.81 286 SER B C 1
ATOM 5900 O O . SER B 1 286 ? -16.656 -29.812 -25.938 1 97.81 286 SER B O 1
ATOM 5902 N N . THR B 1 287 ? -14.547 -30.516 -26.125 1 97.75 287 THR B N 1
ATOM 5903 C CA . THR B 1 287 ? -14.438 -30.844 -24.719 1 97.75 287 THR B CA 1
ATOM 5904 C C . THR B 1 287 ? -13.422 -29.938 -24.031 1 97.75 287 THR B C 1
ATOM 5906 O O . THR B 1 287 ? -13.055 -30.172 -22.875 1 97.75 287 THR B O 1
ATOM 5909 N N . LEU B 1 288 ? -12.859 -29.016 -24.797 1 98.62 288 LEU B N 1
ATOM 5910 C CA . LEU B 1 288 ? -11.875 -28.047 -24.328 1 98.62 288 LEU B CA 1
ATOM 5911 C C . LEU B 1 288 ? -10.625 -28.734 -23.812 1 98.62 288 LEU B C 1
ATOM 5913 O O . LEU B 1 288 ? -10.031 -28.312 -22.812 1 98.62 288 LEU B O 1
ATOM 5917 N N . PHE B 1 289 ? -10.32 -29.844 -24.469 1 98.75 289 PHE B N 1
ATOM 5918 C CA . PHE B 1 289 ? -9.172 -30.656 -24.078 1 98.75 289 PHE B CA 1
ATOM 5919 C C . PHE B 1 289 ? -7.918 -30.234 -24.828 1 98.75 289 PHE B C 1
ATOM 5921 O O . PHE B 1 289 ? -7.906 -30.203 -26.062 1 98.75 289 PHE B O 1
ATOM 5928 N N . ILE B 1 290 ? -6.891 -29.875 -24.156 1 98.81 290 ILE B N 1
ATOM 5929 C CA . ILE B 1 290 ? -5.523 -29.703 -24.641 1 98.81 290 ILE B CA 1
ATOM 5930 C C . ILE B 1 290 ? -4.578 -30.594 -23.844 1 98.81 290 ILE B C 1
ATOM 5932 O O . ILE B 1 290 ? -4.504 -30.484 -22.609 1 98.81 290 ILE B O 1
ATOM 5936 N N . PRO B 1 291 ? -3.93 -31.531 -24.453 1 98.5 291 PRO B N 1
ATOM 5937 C CA . PRO B 1 291 ? -2.988 -32.375 -23.703 1 98.5 291 PRO B CA 1
ATOM 5938 C C . PRO B 1 291 ? -1.792 -31.594 -23.172 1 98.5 291 PRO B C 1
ATOM 5940 O O . PRO B 1 291 ? -1.598 -30.422 -23.531 1 98.5 291 PRO B O 1
ATOM 5943 N N . PRO B 1 292 ? -1.025 -32.188 -22.203 1 98.69 292 PRO B N 1
ATOM 5944 C CA . PRO B 1 292 ? 0.237 -31.531 -21.828 1 98.69 292 PRO B CA 1
ATOM 5945 C C . PRO B 1 292 ? 1.179 -31.344 -23.016 1 98.69 292 PRO B C 1
ATOM 5947 O O . PRO B 1 292 ? 1.554 -32.312 -23.672 1 98.69 292 PRO B O 1
ATOM 5950 N N . VAL B 1 293 ? 1.504 -30.125 -23.297 1 98.81 293 VAL B N 1
ATOM 5951 C CA . VAL B 1 293 ? 2.363 -29.812 -24.438 1 98.81 293 VAL B CA 1
ATOM 5952 C C . VAL B 1 293 ? 3.762 -29.438 -23.953 1 98.81 293 VAL B C 1
ATOM 5954 O O . VAL B 1 293 ? 3.91 -28.609 -23.047 1 98.81 293 VAL B O 1
ATOM 5957 N N . VAL B 1 294 ? 4.742 -30.109 -24.422 1 98.81 294 VAL B N 1
ATOM 5958 C CA . VAL B 1 294 ? 6.141 -29.766 -24.188 1 98.81 294 VAL B CA 1
ATOM 5959 C C . VAL B 1 294 ? 6.797 -29.359 -25.516 1 98.81 294 VAL B C 1
ATOM 5961 O O . VAL B 1 294 ? 6.754 -30.109 -26.484 1 98.81 294 VAL B O 1
ATOM 5964 N N . VAL B 1 295 ? 7.328 -28.203 -25.578 1 98.81 295 VAL B N 1
ATOM 5965 C CA . VAL B 1 295 ? 7.977 -27.703 -26.797 1 98.81 295 VAL B CA 1
ATOM 5966 C C . VAL B 1 295 ? 9.453 -27.438 -26.516 1 98.81 295 VAL B C 1
ATOM 5968 O O . VAL B 1 295 ? 9.789 -26.578 -25.703 1 98.81 295 VAL B O 1
ATOM 5971 N N . ASP B 1 296 ? 10.289 -28.125 -27.172 1 98 296 ASP B N 1
ATOM 5972 C CA . ASP B 1 296 ? 11.734 -28.016 -27.031 1 98 296 ASP B CA 1
ATOM 5973 C C . ASP B 1 296 ? 12.312 -27.047 -28.047 1 98 296 ASP B C 1
ATOM 5975 O O . ASP B 1 296 ? 11.648 -26.688 -29.016 1 98 296 ASP B O 1
ATOM 5979 N N . ASP B 1 297 ? 13.523 -26.516 -27.766 1 97.25 297 ASP B N 1
ATOM 5980 C CA . ASP B 1 297 ? 14.297 -25.672 -28.656 1 97.25 297 ASP B CA 1
ATOM 5981 C C . ASP B 1 297 ? 13.523 -24.406 -29.031 1 97.25 297 ASP B C 1
ATOM 5983 O O . ASP B 1 297 ? 13.422 -24.062 -30.203 1 97.25 297 ASP B O 1
ATOM 5987 N N . VAL B 1 298 ? 12.906 -23.875 -28.094 1 98.62 298 VAL B N 1
ATOM 5988 C CA . VAL B 1 298 ? 12.141 -22.641 -28.281 1 98.62 298 VAL B CA 1
ATOM 5989 C C . VAL B 1 298 ? 13.07 -21.438 -28.203 1 98.62 298 VAL B C 1
ATOM 5991 O O . VAL B 1 298 ? 13.906 -21.344 -27.297 1 98.62 298 VAL B O 1
ATOM 5994 N N . GLY B 1 299 ? 12.945 -20.516 -29.156 1 98.06 299 GLY B N 1
ATOM 5995 C CA . GLY B 1 299 ? 13.703 -19.281 -29.109 1 98.06 299 GLY B CA 1
ATOM 5996 C C . GLY B 1 299 ? 13.039 -18.188 -28.281 1 98.06 299 GLY B C 1
ATOM 5997 O O . GLY B 1 299 ? 11.836 -18.266 -28.016 1 98.06 299 GLY B O 1
ATOM 5998 N N . PHE B 1 300 ? 13.82 -17.188 -27.938 1 97.38 300 PHE B N 1
ATOM 5999 C CA . PHE B 1 300 ? 13.312 -16.094 -27.109 1 97.38 300 PHE B CA 1
ATOM 6000 C C . PHE B 1 300 ? 12.297 -15.266 -27.891 1 97.38 300 PHE B C 1
ATOM 6002 O O . PHE B 1 300 ? 11.508 -14.531 -27.297 1 97.38 300 PHE B O 1
ATOM 6009 N N . ASP B 1 301 ? 12.258 -15.32 -29.172 1 97.12 301 ASP B N 1
ATOM 6010 C CA . ASP B 1 301 ? 11.344 -14.547 -30 1 97.12 301 ASP B CA 1
ATOM 6011 C C . ASP B 1 301 ? 10.188 -15.406 -30.5 1 97.12 301 ASP B C 1
ATOM 6013 O O . ASP B 1 301 ? 9.43 -14.992 -31.391 1 97.12 301 ASP B O 1
ATOM 6017 N N . ASP B 1 302 ? 10.086 -16.594 -30 1 98.44 302 ASP B N 1
ATOM 6018 C CA . ASP B 1 302 ? 9.055 -17.562 -30.391 1 98.44 302 ASP B CA 1
ATOM 6019 C C . ASP B 1 302 ? 7.664 -17.062 -30 1 98.44 302 ASP B C 1
ATOM 6021 O O . ASP B 1 302 ? 7.523 -16.266 -29.062 1 98.44 302 ASP B O 1
ATOM 6025 N N . SER B 1 303 ? 6.609 -17.531 -30.703 1 98.69 303 SER B N 1
ATOM 6026 C CA . SER B 1 303 ? 5.223 -17.172 -30.406 1 98.69 303 SER B CA 1
ATOM 6027 C C . SER B 1 303 ? 4.859 -17.5 -28.969 1 98.69 303 SER B C 1
ATOM 6029 O O . SER B 1 303 ? 4.117 -16.766 -28.312 1 98.69 303 SER B O 1
ATOM 6031 N N . LEU B 1 304 ? 5.441 -18.547 -28.422 1 98.75 304 LEU B N 1
ATOM 6032 C CA . LEU B 1 304 ? 5.129 -19.016 -27.062 1 98.75 304 LEU B CA 1
ATOM 6033 C C . LEU B 1 304 ? 5.75 -18.109 -26.016 1 98.75 304 LEU B C 1
ATOM 6035 O O . LEU B 1 304 ? 5.414 -18.203 -24.828 1 98.75 304 LEU B O 1
ATOM 6039 N N . MET B 1 305 ? 6.637 -17.25 -26.422 1 98.25 305 MET B N 1
ATOM 6040 C CA . MET B 1 305 ? 7.312 -16.328 -25.516 1 98.25 305 MET B CA 1
ATOM 6041 C C . MET B 1 305 ? 6.73 -14.93 -25.609 1 98.25 305 MET B C 1
ATOM 6043 O O . MET B 1 305 ? 7.18 -14.016 -24.922 1 98.25 305 MET B O 1
ATOM 6047 N N . SER B 1 306 ? 5.648 -14.734 -26.406 1 96.94 306 SER B N 1
ATOM 6048 C CA . SER B 1 306 ? 5.133 -13.406 -26.734 1 96.94 306 SER B CA 1
ATOM 6049 C C . SER B 1 306 ? 4.203 -12.883 -25.641 1 96.94 306 SER B C 1
ATOM 6051 O O . SER B 1 306 ? 4.051 -11.672 -25.484 1 96.94 306 SER B O 1
ATOM 6053 N N . GLU B 1 307 ? 3.545 -13.781 -24.891 1 96.5 307 GLU B N 1
ATOM 6054 C CA . GLU B 1 307 ? 2.6 -13.438 -23.844 1 96.5 307 GLU B CA 1
ATOM 6055 C C . GLU B 1 307 ? 2.475 -14.562 -22.828 1 96.5 307 GLU B C 1
ATOM 6057 O O . GLU B 1 307 ? 2.953 -15.68 -23.062 1 96.5 307 GLU B O 1
ATOM 6062 N N . GLU B 1 308 ? 1.921 -14.273 -21.719 1 97.38 308 GLU B N 1
ATOM 6063 C CA . GLU B 1 308 ? 1.625 -15.312 -20.734 1 97.38 308 GLU B CA 1
ATOM 6064 C C . GLU B 1 308 ? 0.752 -16.406 -21.344 1 97.38 308 GLU B C 1
ATOM 6066 O O . GLU B 1 308 ? -0.277 -16.125 -21.953 1 97.38 308 GLU B O 1
ATOM 6071 N N . LEU B 1 309 ? 1.148 -17.625 -21.141 1 98.44 309 LEU B N 1
ATOM 6072 C CA . LEU B 1 309 ? 0.476 -18.734 -21.828 1 98.44 309 LEU B CA 1
ATOM 6073 C C . LEU B 1 309 ? -0.833 -19.078 -21.125 1 98.44 309 LEU B C 1
ATOM 6075 O O . LEU B 1 309 ? -1.883 -19.156 -21.766 1 98.44 309 LEU B O 1
ATOM 6079 N N . PHE B 1 310 ? -0.729 -19.234 -19.812 1 98.25 310 PHE B N 1
ATOM 6080 C CA . PHE B 1 310 ? -1.934 -19.531 -19.031 1 98.25 310 PHE B CA 1
ATOM 6081 C C . PHE B 1 310 ? -2.666 -20.734 -19.625 1 98.25 310 PHE B C 1
ATOM 6083 O O . PHE B 1 310 ? -3.877 -20.672 -19.844 1 98.25 310 PHE B O 1
ATOM 6090 N N . GLY B 1 311 ? -1.972 -21.812 -19.906 1 98.69 311 GLY B N 1
ATOM 6091 C CA . GLY B 1 311 ? -2.398 -23.078 -20.469 1 98.69 311 GLY B CA 1
ATOM 6092 C C . GLY B 1 311 ? -1.345 -24.172 -20.359 1 98.69 311 GLY B C 1
ATOM 6093 O O . GLY B 1 311 ? -0.252 -23.922 -19.844 1 98.69 311 GLY B O 1
ATOM 6094 N N . PRO B 1 312 ? -1.685 -25.359 -20.766 1 98.81 312 PRO B N 1
ATOM 6095 C CA . PRO B 1 312 ? -0.804 -26.5 -20.516 1 98.81 312 PRO B CA 1
ATOM 6096 C C . PRO B 1 312 ? 0.288 -26.656 -21.562 1 98.81 312 PRO B C 1
ATOM 6098 O O . PRO B 1 312 ? 0.488 -27.75 -22.109 1 98.81 312 PRO B O 1
ATOM 6101 N N . ILE B 1 313 ? 1.03 -25.562 -21.812 1 98.94 313 ILE B N 1
ATOM 6102 C CA . ILE B 1 313 ? 2.119 -25.5 -22.781 1 98.94 313 ILE B CA 1
ATOM 6103 C C . ILE B 1 313 ? 3.418 -25.125 -22.078 1 98.94 313 ILE B C 1
ATOM 6105 O O . ILE B 1 313 ? 3.496 -24.078 -21.438 1 98.94 313 ILE B O 1
ATOM 6109 N N . LEU B 1 314 ? 4.434 -25.953 -22.188 1 98.88 314 LEU B N 1
ATOM 6110 C CA . LEU B 1 314 ? 5.699 -25.719 -21.5 1 98.88 314 LEU B CA 1
ATOM 6111 C C . LEU B 1 314 ? 6.836 -25.531 -22.516 1 98.88 314 LEU B C 1
ATOM 6113 O O . LEU B 1 314 ? 7.434 -26.516 -22.953 1 98.88 314 LEU B O 1
ATOM 6117 N N . PRO B 1 315 ? 7.176 -24.344 -22.844 1 98.88 315 PRO B N 1
ATOM 6118 C CA . PRO B 1 315 ? 8.359 -24.094 -23.672 1 98.88 315 PRO B CA 1
ATOM 6119 C C . PRO B 1 315 ? 9.664 -24.297 -22.906 1 98.88 315 PRO B C 1
ATOM 6121 O O . PRO B 1 315 ? 9.781 -23.875 -21.75 1 98.88 315 PRO B O 1
ATOM 6124 N N . ILE B 1 316 ? 10.586 -24.922 -23.5 1 98.81 316 ILE B N 1
ATOM 6125 C CA . ILE B 1 316 ? 11.906 -25.141 -22.922 1 98.81 316 ILE B CA 1
ATOM 6126 C C . ILE B 1 316 ? 12.961 -24.438 -23.781 1 98.81 316 ILE B C 1
ATOM 6128 O O . ILE B 1 316 ? 13.062 -24.688 -24.984 1 98.81 316 ILE B O 1
ATOM 6132 N N . ILE B 1 317 ? 13.672 -23.609 -23.172 1 98.62 317 ILE B N 1
ATOM 6133 C CA . ILE B 1 317 ? 14.695 -22.797 -23.812 1 98.62 317 ILE B CA 1
ATOM 6134 C C . ILE B 1 317 ? 16.078 -23.203 -23.297 1 98.62 317 ILE B C 1
ATOM 6136 O O . ILE B 1 317 ? 16.281 -23.344 -22.094 1 98.62 317 ILE B O 1
ATOM 6140 N N . LYS B 1 318 ? 16.969 -23.391 -24.219 1 97.69 318 LYS B N 1
ATOM 6141 C CA . LYS B 1 318 ? 18.359 -23.641 -23.844 1 97.69 318 LYS B CA 1
ATOM 6142 C C . LYS B 1 318 ? 19.094 -22.328 -23.609 1 97.69 318 LYS B C 1
ATOM 6144 O O . LYS B 1 318 ? 18.984 -21.391 -24.391 1 97.69 318 LYS B O 1
ATOM 6149 N N . VAL B 1 319 ? 19.812 -22.25 -22.5 1 98.06 319 VAL B N 1
ATOM 6150 C CA . VAL B 1 319 ? 20.656 -21.094 -22.25 1 98.06 319 VAL B CA 1
ATOM 6151 C C . VAL B 1 319 ? 22.078 -21.531 -21.922 1 98.06 319 VAL B C 1
ATOM 6153 O O . VAL B 1 319 ? 22.297 -22.656 -21.438 1 98.06 319 VAL B O 1
ATOM 6156 N N . ASP B 1 320 ? 23.031 -20.641 -22.078 1 97.56 320 ASP B N 1
ATOM 6157 C CA . ASP B 1 320 ? 24.438 -20.969 -21.875 1 97.56 320 ASP B CA 1
ATOM 6158 C C . ASP B 1 320 ? 24.812 -20.875 -20.391 1 97.56 320 ASP B C 1
ATOM 6160 O O . ASP B 1 320 ? 25.781 -21.5 -19.953 1 97.56 320 ASP B O 1
ATOM 6164 N N . SER B 1 321 ? 24.078 -20.016 -19.688 1 97.75 321 SER B N 1
ATOM 6165 C CA . SER B 1 321 ? 24.438 -19.781 -18.297 1 97.75 321 SER B CA 1
ATOM 6166 C C . SER B 1 321 ? 23.266 -19.203 -17.5 1 97.75 321 SER B C 1
ATOM 6168 O O . SER B 1 321 ? 22.312 -18.688 -18.094 1 97.75 321 SER B O 1
ATOM 6170 N N . VAL B 1 322 ? 23.375 -19.328 -16.172 1 97.5 322 VAL B N 1
ATOM 6171 C CA . VAL B 1 322 ? 22.422 -18.688 -15.281 1 97.5 322 VAL B CA 1
ATOM 6172 C C . VAL B 1 322 ? 22.391 -17.188 -15.539 1 97.5 322 VAL B C 1
ATOM 6174 O O . VAL B 1 322 ? 21.328 -16.562 -15.531 1 97.5 322 VAL B O 1
ATOM 6177 N N . ASP B 1 323 ? 23.531 -16.594 -15.891 1 98.19 323 ASP B N 1
ATOM 6178 C CA . ASP B 1 323 ? 23.641 -15.164 -16.156 1 98.19 323 ASP B CA 1
ATOM 6179 C C . ASP B 1 323 ? 22.812 -14.773 -17.375 1 98.19 323 ASP B C 1
ATOM 6181 O O . ASP B 1 323 ? 22.188 -13.711 -17.406 1 98.19 323 ASP B O 1
ATOM 6185 N N . GLU B 1 324 ? 22.891 -15.609 -18.359 1 98.19 324 GLU B N 1
ATOM 6186 C CA . GLU B 1 324 ? 22.078 -15.336 -19.547 1 98.19 324 GLU B CA 1
ATOM 6187 C C . GLU B 1 324 ? 20.594 -15.328 -19.203 1 98.19 324 GLU B C 1
ATOM 6189 O O . GLU B 1 324 ? 19.844 -14.477 -19.688 1 98.19 324 GLU B O 1
ATOM 6194 N N . GLY B 1 325 ? 20.141 -16.328 -18.391 1 98.31 325 GLY B N 1
ATOM 6195 C CA . GLY B 1 325 ? 18.75 -16.344 -17.938 1 98.31 325 GLY B CA 1
ATOM 6196 C C . GLY B 1 325 ? 18.359 -15.109 -17.156 1 98.31 325 GLY B C 1
ATOM 6197 O O . GLY B 1 325 ? 17.297 -14.523 -17.391 1 98.31 325 GLY B O 1
ATOM 6198 N N . ILE B 1 326 ? 19.203 -14.695 -16.234 1 98.56 326 ILE B N 1
ATOM 6199 C CA . ILE B 1 326 ? 18.969 -13.508 -15.414 1 98.56 326 ILE B CA 1
ATOM 6200 C C . ILE B 1 326 ? 18.828 -12.281 -16.312 1 98.56 326 ILE B C 1
ATOM 6202 O O . ILE B 1 326 ? 17.906 -11.477 -16.125 1 98.56 326 ILE B O 1
ATOM 6206 N N . LYS B 1 327 ? 19.703 -12.141 -17.297 1 98.31 327 LYS B N 1
ATOM 6207 C CA . LYS B 1 327 ? 19.672 -11.016 -18.219 1 98.31 327 LYS B CA 1
ATOM 6208 C C . LYS B 1 327 ? 18.344 -10.969 -18.984 1 98.31 327 LYS B C 1
ATOM 6210 O O . LYS B 1 327 ? 17.781 -9.898 -19.188 1 98.31 327 LYS B O 1
ATOM 6215 N N . TYR B 1 328 ? 17.891 -12.117 -19.406 1 98 328 TYR B N 1
ATOM 6216 C CA . TYR B 1 328 ? 16.625 -12.172 -20.109 1 98 328 TYR B CA 1
ATOM 6217 C C . TYR B 1 328 ? 15.484 -11.711 -19.203 1 98 328 TYR B C 1
ATOM 6219 O O . TYR B 1 328 ? 14.625 -10.93 -19.625 1 98 328 TYR B O 1
ATOM 6227 N N . ILE B 1 329 ? 15.453 -12.227 -17.969 1 97.94 329 ILE B N 1
ATOM 6228 C CA . ILE B 1 329 ? 14.406 -11.883 -17 1 97.94 329 ILE B CA 1
ATOM 6229 C C . ILE B 1 329 ? 14.422 -10.383 -16.734 1 97.94 329 ILE B C 1
ATOM 6231 O O . ILE B 1 329 ? 13.367 -9.742 -16.672 1 97.94 329 ILE B O 1
ATOM 6235 N N . GLN B 1 330 ? 15.609 -9.789 -16.656 1 97 330 GLN B N 1
ATOM 6236 C CA . GLN B 1 330 ? 15.773 -8.375 -16.359 1 97 330 GLN B CA 1
ATOM 6237 C C . GLN B 1 330 ? 15.188 -7.508 -17.484 1 97 330 GLN B C 1
ATOM 6239 O O . GLN B 1 330 ? 14.727 -6.391 -17.234 1 97 330 GLN B O 1
ATOM 6244 N N . LYS B 1 331 ? 15.164 -8.008 -18.672 1 96.44 331 LYS B N 1
ATOM 6245 C CA . LYS B 1 331 ? 14.781 -7.223 -19.844 1 96.44 331 LYS B CA 1
ATOM 6246 C C . LYS B 1 331 ? 13.273 -7.281 -20.078 1 96.44 331 LYS B C 1
ATOM 6248 O O . LYS B 1 331 ? 12.75 -6.605 -20.969 1 96.44 331 LYS B O 1
ATOM 6253 N N . HIS B 1 332 ? 12.586 -8.047 -19.266 1 96.44 332 HIS B N 1
ATOM 6254 C CA . HIS B 1 332 ? 11.156 -8.227 -19.469 1 96.44 332 HIS B CA 1
ATOM 6255 C C . HIS B 1 332 ? 10.367 -7.832 -18.234 1 96.44 332 HIS B C 1
ATOM 6257 O O . HIS B 1 332 ? 10.953 -7.531 -17.188 1 96.44 332 HIS B O 1
ATOM 6263 N N . ASP B 1 333 ? 9.039 -7.801 -18.359 1 95.94 333 ASP B N 1
ATOM 6264 C CA . ASP B 1 333 ? 8.164 -7.445 -17.25 1 95.94 333 ASP B CA 1
ATOM 6265 C C . ASP B 1 333 ? 8.43 -8.344 -16.031 1 95.94 333 ASP B C 1
ATOM 6267 O O . ASP B 1 333 ? 8.641 -9.547 -16.188 1 95.94 333 ASP B O 1
ATOM 6271 N N . HIS B 1 334 ? 8.375 -7.758 -14.82 1 96.69 334 HIS B N 1
ATOM 6272 C CA . HIS B 1 334 ? 8.555 -8.547 -13.602 1 96.69 334 HIS B CA 1
ATOM 6273 C C . HIS B 1 334 ? 7.453 -9.594 -13.461 1 96.69 334 HIS B C 1
ATOM 6275 O O . HIS B 1 334 ? 6.27 -9.258 -13.414 1 96.69 334 HIS B O 1
ATOM 6281 N N . PRO B 1 335 ? 7.848 -10.805 -13.367 1 97.94 335 PRO B N 1
ATOM 6282 C CA . PRO B 1 335 ? 6.824 -11.844 -13.25 1 97.94 335 PRO B CA 1
ATOM 6283 C C . PRO B 1 335 ? 6.219 -11.914 -11.844 1 97.94 335 PRO B C 1
ATOM 6285 O O . PRO B 1 335 ? 6.785 -11.367 -10.898 1 97.94 335 PRO B O 1
ATOM 6288 N N . LEU B 1 336 ? 5.086 -12.547 -11.734 1 98.44 336 LEU B N 1
ATOM 6289 C CA . LEU B 1 336 ? 4.449 -12.758 -10.438 1 98.44 336 LEU B CA 1
ATOM 6290 C C . LEU B 1 336 ? 5.262 -13.711 -9.578 1 98.44 336 LEU B C 1
ATOM 6292 O O . LEU B 1 336 ? 5.332 -13.555 -8.359 1 98.44 336 LEU B O 1
ATOM 6296 N N . SER B 1 337 ? 5.836 -14.703 -10.273 1 98.69 337 SER B N 1
ATOM 6297 C CA . SER B 1 337 ? 6.691 -15.656 -9.57 1 98.69 337 SER B CA 1
ATOM 6298 C C . SER B 1 337 ? 7.934 -15.992 -10.391 1 98.69 337 SER B C 1
ATOM 6300 O O . SER B 1 337 ? 7.914 -15.906 -11.625 1 98.69 337 SER B O 1
ATOM 6302 N N . LEU B 1 338 ? 8.977 -16.281 -9.734 1 98.88 338 LEU B N 1
ATOM 6303 C CA . LEU B 1 338 ? 10.234 -16.719 -10.32 1 98.88 338 LEU B CA 1
ATOM 6304 C C . LEU B 1 338 ? 10.742 -17.984 -9.641 1 98.88 338 LEU B C 1
ATOM 6306 O O . LEU B 1 338 ? 10.719 -18.094 -8.414 1 98.88 338 LEU B O 1
ATOM 6310 N N . TYR B 1 339 ? 11.133 -18.969 -10.43 1 98.94 339 TYR B N 1
ATOM 6311 C CA . TYR B 1 339 ? 11.617 -20.234 -9.906 1 98.94 339 TYR B CA 1
ATOM 6312 C C . TYR B 1 339 ? 13.055 -20.484 -10.344 1 98.94 339 TYR B C 1
ATOM 6314 O O . TYR B 1 339 ? 13.422 -20.203 -11.484 1 98.94 339 TYR B O 1
ATOM 6322 N N . PHE B 1 340 ? 13.867 -21.031 -9.414 1 98.88 340 PHE B N 1
ATOM 6323 C CA . PHE B 1 340 ? 15.25 -21.375 -9.719 1 98.88 340 PHE B CA 1
ATOM 6324 C C . PHE B 1 340 ? 15.617 -22.734 -9.109 1 98.88 340 PHE B C 1
ATOM 6326 O O . PHE B 1 340 ? 15.242 -23.031 -7.973 1 98.88 340 PHE B O 1
ATOM 6333 N N . PHE B 1 341 ? 16.281 -23.516 -9.836 1 98.81 341 PHE B N 1
ATOM 6334 C CA . PHE B 1 341 ? 16.828 -24.781 -9.375 1 98.81 341 PHE B CA 1
ATOM 6335 C C . PHE B 1 341 ? 18.344 -24.797 -9.523 1 98.81 341 PHE B C 1
ATOM 6337 O O . PHE B 1 341 ? 18.875 -24.672 -10.633 1 98.81 341 PHE B O 1
ATOM 6344 N N . GLY B 1 342 ? 19.047 -24.953 -8.516 1 97.94 342 GLY B N 1
ATOM 6345 C CA . GLY B 1 342 ? 20.5 -24.938 -8.539 1 97.94 342 GLY B CA 1
ATOM 6346 C C . GLY B 1 342 ? 21.109 -24.781 -7.168 1 97.94 342 GLY B C 1
ATOM 6347 O O . GLY B 1 342 ? 20.453 -25 -6.152 1 97.94 342 GLY B O 1
ATOM 6348 N N . ASP B 1 343 ? 22.391 -24.438 -7.125 1 97 343 ASP B N 1
ATOM 6349 C CA . ASP B 1 343 ? 23.109 -24.344 -5.855 1 97 343 ASP B CA 1
ATOM 6350 C C . ASP B 1 343 ? 22.875 -22.984 -5.195 1 97 343 ASP B C 1
ATOM 6352 O O . ASP B 1 343 ? 22.234 -22.109 -5.77 1 97 343 ASP B O 1
ATOM 6356 N N . GLU B 1 344 ? 23.312 -22.922 -4.02 1 96.69 344 GLU B N 1
ATOM 6357 C CA . GLU B 1 344 ? 23.062 -21.75 -3.18 1 96.69 344 GLU B CA 1
ATOM 6358 C C . GLU B 1 344 ? 23.688 -20.5 -3.777 1 96.69 344 GLU B C 1
ATOM 6360 O O . GLU B 1 344 ? 23.125 -19.406 -3.672 1 96.69 344 GLU B O 1
ATOM 6365 N N . LYS B 1 345 ? 24.875 -20.594 -4.32 1 97.25 345 LYS B N 1
ATOM 6366 C CA . LYS B 1 345 ? 25.562 -19.438 -4.898 1 97.25 345 LYS B CA 1
ATOM 6367 C C . LYS B 1 345 ? 24.734 -18.828 -6.023 1 97.25 345 LYS B C 1
ATOM 6369 O O . LYS B 1 345 ? 24.5 -17.609 -6.031 1 97.25 345 LYS B O 1
ATOM 6374 N N . ASP B 1 346 ? 24.281 -19.625 -6.953 1 97.69 346 ASP B N 1
ATOM 6375 C CA . ASP B 1 346 ? 23.484 -19.141 -8.07 1 97.69 346 ASP B CA 1
ATOM 6376 C C . ASP B 1 346 ? 22.109 -18.672 -7.598 1 97.69 346 ASP B C 1
ATOM 6378 O O . ASP B 1 346 ? 21.547 -17.719 -8.133 1 97.69 346 ASP B O 1
ATOM 6382 N N . ALA B 1 347 ? 21.562 -19.391 -6.617 1 98.25 347 ALA B N 1
ATOM 6383 C CA . ALA B 1 347 ? 20.281 -18.953 -6.055 1 98.25 347 ALA B CA 1
ATOM 6384 C C . ALA B 1 347 ? 20.375 -17.531 -5.508 1 98.25 347 ALA B C 1
ATOM 6386 O O . ALA B 1 347 ? 19.5 -16.703 -5.77 1 98.25 347 ALA B O 1
ATOM 6387 N N . SER B 1 348 ? 21.406 -17.281 -4.77 1 98 348 SER B N 1
ATOM 6388 C CA . SER B 1 348 ? 21.625 -15.945 -4.215 1 98 348 SER B CA 1
ATOM 6389 C C . SER B 1 348 ? 21.75 -14.906 -5.32 1 98 348 SER B C 1
ATOM 6391 O O . SER B 1 348 ? 21.234 -13.789 -5.191 1 98 348 SER B O 1
ATOM 6393 N N . LYS B 1 349 ? 22.438 -15.297 -6.344 1 98.06 349 LYS B N 1
ATOM 6394 C CA . LYS B 1 349 ? 22.609 -14.406 -7.492 1 98.06 349 LYS B CA 1
ATOM 6395 C C . LYS B 1 349 ? 21.281 -14.094 -8.156 1 98.06 349 LYS B C 1
ATOM 6397 O O . LYS B 1 349 ? 21 -12.945 -8.508 1 98.06 349 LYS B O 1
ATOM 6402 N N . VAL B 1 350 ? 20.453 -15.078 -8.352 1 98.69 350 VAL B N 1
ATOM 6403 C CA . VAL B 1 350 ? 19.141 -14.906 -8.961 1 98.69 350 VAL B CA 1
ATOM 6404 C C . VAL B 1 350 ? 18.266 -14 -8.094 1 98.69 350 VAL B C 1
ATOM 6406 O O . VAL B 1 350 ? 17.656 -13.055 -8.594 1 98.69 350 VAL B O 1
ATOM 6409 N N . ILE B 1 351 ? 18.219 -14.242 -6.805 1 98.44 351 ILE B N 1
ATOM 6410 C CA . ILE B 1 351 ? 17.422 -13.461 -5.871 1 98.44 351 ILE B CA 1
ATOM 6411 C C . ILE B 1 351 ? 17.859 -12 -5.906 1 98.44 351 ILE B C 1
ATOM 6413 O O . ILE B 1 351 ? 17.031 -11.094 -5.98 1 98.44 351 ILE B O 1
ATOM 6417 N N . ALA B 1 352 ? 19.141 -11.766 -5.973 1 97.44 352 ALA B N 1
ATOM 6418 C CA . ALA B 1 352 ? 19.703 -10.422 -5.863 1 97.44 352 ALA B CA 1
ATOM 6419 C C . ALA B 1 352 ? 19.547 -9.648 -7.172 1 97.44 352 ALA B C 1
ATOM 6421 O O . ALA B 1 352 ? 19.5 -8.422 -7.172 1 97.44 352 ALA B O 1
ATOM 6422 N N . ASN B 1 353 ? 19.406 -10.406 -8.289 1 97.81 353 ASN B N 1
ATOM 6423 C CA . ASN B 1 353 ? 19.531 -9.719 -9.57 1 97.81 353 ASN B CA 1
ATOM 6424 C C . ASN B 1 353 ? 18.234 -9.836 -10.383 1 97.81 353 ASN B C 1
ATOM 6426 O O . ASN B 1 353 ? 18.25 -9.641 -11.602 1 97.81 353 ASN B O 1
ATOM 6430 N N . THR B 1 354 ? 17.172 -10.211 -9.789 1 98.06 354 THR B N 1
ATOM 6431 C CA . THR B 1 354 ? 15.883 -10.234 -10.461 1 98.06 354 THR B CA 1
ATOM 6432 C C . THR B 1 354 ? 14.805 -9.641 -9.562 1 98.06 354 THR B C 1
ATOM 6434 O O . THR B 1 354 ? 15.008 -9.492 -8.352 1 98.06 354 THR B O 1
ATOM 6437 N N . ARG B 1 355 ? 13.75 -9.227 -10.195 1 96.62 355 ARG B N 1
ATOM 6438 C CA . ARG B 1 355 ? 12.555 -8.766 -9.5 1 96.62 355 ARG B CA 1
ATOM 6439 C C . ARG B 1 355 ? 11.344 -9.617 -9.867 1 96.62 355 ARG B C 1
ATOM 6441 O O . ARG B 1 355 ? 11.188 -10.023 -11.016 1 96.62 355 ARG B O 1
ATOM 6448 N N . SER B 1 356 ? 10.547 -9.914 -8.891 1 98.62 356 SER B N 1
ATOM 6449 C CA . SER B 1 356 ? 9.328 -10.703 -9.031 1 98.62 356 SER B CA 1
ATOM 6450 C C . SER B 1 356 ? 8.414 -10.539 -7.824 1 98.62 356 SER B C 1
ATOM 6452 O O . SER B 1 356 ? 8.82 -9.969 -6.809 1 98.62 356 SER B O 1
ATOM 6454 N N . GLY B 1 357 ? 7.184 -10.961 -7.969 1 98.44 357 GLY B N 1
ATOM 6455 C CA . GLY B 1 357 ? 6.309 -10.992 -6.809 1 98.44 357 GLY B CA 1
ATOM 6456 C C . GLY B 1 357 ? 6.801 -11.914 -5.711 1 98.44 357 GLY B C 1
ATOM 6457 O O . GLY B 1 357 ? 6.781 -11.547 -4.535 1 98.44 357 GLY B O 1
ATOM 6458 N N . SER B 1 358 ? 7.242 -13.078 -6.105 1 98.69 358 SER B N 1
ATOM 6459 C CA . SER B 1 358 ? 7.844 -14.07 -5.219 1 98.69 358 SER B CA 1
ATOM 6460 C C . SER B 1 358 ? 8.961 -14.828 -5.918 1 98.69 358 SER B C 1
ATOM 6462 O O . SER B 1 358 ? 9.117 -14.734 -7.137 1 98.69 358 SER B O 1
ATOM 6464 N N . CYS B 1 359 ? 9.734 -15.516 -5.141 1 98.75 359 CYS B N 1
ATOM 6465 C CA . CYS B 1 359 ? 10.828 -16.328 -5.664 1 98.75 359 CYS B CA 1
ATOM 6466 C C . CYS B 1 359 ? 10.945 -17.641 -4.898 1 98.75 359 CYS B C 1
ATOM 6468 O O . CYS B 1 359 ? 11.031 -17.641 -3.668 1 98.75 359 CYS B O 1
ATOM 6470 N N . VAL B 1 360 ? 10.938 -18.703 -5.613 1 98.69 360 VAL B N 1
ATOM 6471 C CA . VAL B 1 360 ? 11.031 -20.031 -4.992 1 98.69 360 VAL B CA 1
ATOM 6472 C C . VAL B 1 360 ? 12.258 -20.766 -5.531 1 98.69 360 VAL B C 1
ATOM 6474 O O . VAL B 1 360 ? 12.383 -20.969 -6.742 1 98.69 360 VAL B O 1
ATOM 6477 N N . ILE B 1 361 ? 13.109 -21.172 -4.625 1 98.44 361 ILE B N 1
ATOM 6478 C CA . ILE B 1 361 ? 14.328 -21.906 -4.957 1 98.44 361 ILE B CA 1
ATOM 6479 C C . ILE B 1 361 ? 14.102 -23.406 -4.758 1 98.44 361 ILE B C 1
ATOM 6481 O O . ILE B 1 361 ? 13.625 -23.844 -3.701 1 98.44 361 ILE B O 1
ATOM 6485 N N . ASN B 1 362 ? 14.25 -24.172 -5.816 1 97.56 362 ASN B N 1
ATOM 6486 C CA . ASN B 1 362 ? 14.25 -25.625 -5.844 1 97.56 362 ASN B CA 1
ATOM 6487 C C . ASN B 1 362 ? 12.852 -26.188 -5.602 1 97.56 362 ASN B C 1
ATOM 6489 O O . ASN B 1 362 ? 12.703 -27.297 -5.078 1 97.56 362 ASN B O 1
ATOM 6493 N N . ASP B 1 363 ? 11.906 -25.469 -5.875 1 97.25 363 ASP B N 1
ATOM 6494 C CA . ASP B 1 363 ? 10.5 -25.891 -5.883 1 97.25 363 ASP B CA 1
ATOM 6495 C C . ASP B 1 363 ? 9.648 -24.938 -6.723 1 97.25 363 ASP B C 1
ATOM 6497 O O . ASP B 1 363 ? 10.18 -24.062 -7.406 1 97.25 363 ASP B O 1
ATOM 6501 N N . VAL B 1 364 ? 8.367 -25.188 -6.762 1 97.75 364 VAL B N 1
ATOM 6502 C CA . VAL B 1 364 ? 7.457 -24.328 -7.504 1 97.75 364 VAL B CA 1
ATOM 6503 C C . VAL B 1 364 ? 6.137 -24.203 -6.75 1 97.75 364 VAL B C 1
ATOM 6505 O O . VAL B 1 364 ? 5.797 -25.047 -5.93 1 97.75 364 VAL B O 1
ATOM 6508 N N . LEU B 1 365 ? 5.445 -23.078 -6.898 1 97.69 365 LEU B N 1
ATOM 6509 C CA . LEU B 1 365 ? 4.055 -22.797 -6.562 1 97.69 365 LEU B CA 1
ATOM 6510 C C . LEU B 1 365 ? 3.867 -22.719 -5.051 1 97.69 365 LEU B C 1
ATOM 6512 O O . LEU B 1 365 ? 2.83 -22.266 -4.57 1 97.69 365 LEU B O 1
ATOM 6516 N N . MET B 1 366 ? 4.816 -23.078 -4.211 1 95.25 366 MET B N 1
ATOM 6517 C CA . MET B 1 366 ? 4.629 -23.328 -2.783 1 95.25 366 MET B CA 1
ATOM 6518 C C . MET B 1 366 ? 4.34 -22.016 -2.045 1 95.25 366 MET B C 1
ATOM 6520 O O . MET B 1 366 ? 3.717 -22.031 -0.982 1 95.25 366 MET B O 1
ATOM 6524 N N . GLN B 1 367 ? 4.754 -20.938 -2.574 1 96.38 367 GLN B N 1
ATOM 6525 C CA . GLN B 1 367 ? 4.461 -19.656 -1.938 1 96.38 367 GLN B CA 1
ATOM 6526 C C . GLN B 1 367 ? 2.955 -19.422 -1.862 1 96.38 367 GLN B C 1
ATOM 6528 O O . GLN B 1 367 ? 2.479 -18.719 -0.967 1 96.38 367 GLN B O 1
ATOM 6533 N N . GLY B 1 368 ? 2.189 -20.047 -2.713 1 96.25 368 GLY B N 1
ATOM 6534 C CA . GLY B 1 368 ? 0.742 -19.906 -2.725 1 96.25 368 GLY B CA 1
ATOM 6535 C C . GLY B 1 368 ? 0.067 -20.578 -1.545 1 96.25 368 GLY B C 1
ATOM 6536 O O . GLY B 1 368 ? -1.104 -20.328 -1.263 1 96.25 368 GLY B O 1
ATOM 6537 N N . SER B 1 369 ? 0.787 -21.406 -0.869 1 95.88 369 SER B N 1
ATOM 6538 C CA . SER B 1 369 ? 0.184 -22.156 0.233 1 95.88 369 SER B CA 1
ATOM 6539 C C . SER B 1 369 ? 0.612 -21.594 1.582 1 95.88 369 SER B C 1
ATOM 6541 O O . SER B 1 369 ? 0.194 -22.094 2.631 1 95.88 369 SER B O 1
ATOM 6543 N N . VAL B 1 370 ? 1.446 -20.594 1.56 1 96.69 370 VAL B N 1
ATOM 6544 C CA . VAL B 1 370 ? 1.943 -20.031 2.807 1 96.69 370 VAL B CA 1
ATOM 6545 C C . VAL B 1 370 ? 1.022 -18.891 3.262 1 96.69 370 VAL B C 1
ATOM 6547 O O . VAL B 1 370 ? 1.108 -17.781 2.756 1 96.69 370 VAL B O 1
ATOM 6550 N N . HIS B 1 371 ? 0.27 -19.109 4.246 1 96.69 371 HIS B N 1
ATOM 6551 C CA . HIS B 1 371 ? -0.712 -18.125 4.688 1 96.69 371 HIS B CA 1
ATOM 6552 C C . HIS B 1 371 ? -0.074 -17.078 5.59 1 96.69 371 HIS B C 1
ATOM 6554 O O . HIS B 1 371 ? -0.652 -16.016 5.812 1 96.69 371 HIS B O 1
ATOM 6560 N N . GLY B 1 372 ? 1.11 -17.375 6.078 1 96.56 372 GLY B N 1
ATOM 6561 C CA . GLY B 1 372 ? 1.801 -16.438 6.953 1 96.56 372 GLY B CA 1
ATOM 6562 C C . GLY B 1 372 ? 2.705 -15.477 6.207 1 96.56 372 GLY B C 1
ATOM 6563 O O . GLY B 1 372 ? 3.492 -14.75 6.82 1 96.56 372 GLY B O 1
ATOM 6564 N N . ALA B 1 373 ? 2.654 -15.43 4.91 1 97.56 373 ALA B N 1
ATOM 6565 C CA . ALA B 1 373 ? 3.453 -14.539 4.074 1 97.56 373 ALA B CA 1
ATOM 6566 C C . ALA B 1 373 ? 2.578 -13.797 3.066 1 97.56 373 ALA B C 1
ATOM 6568 O O . ALA B 1 373 ? 1.56 -14.328 2.613 1 97.56 373 ALA B O 1
ATOM 6569 N N . PRO B 1 374 ? 3.021 -12.625 2.713 1 97.88 374 PRO B N 1
ATOM 6570 C CA . PRO B 1 374 ? 2.242 -11.891 1.716 1 97.88 374 PRO B CA 1
ATOM 6571 C C . PRO B 1 374 ? 2.322 -12.516 0.325 1 97.88 374 PRO B C 1
ATOM 6573 O O . PRO B 1 374 ? 3.379 -13.008 -0.075 1 97.88 374 PRO B O 1
ATOM 6576 N N . PHE B 1 375 ? 1.207 -12.516 -0.311 1 97.81 375 PHE B N 1
ATOM 6577 C CA . PHE B 1 375 ? 1.094 -12.914 -1.709 1 97.81 375 PHE B CA 1
ATOM 6578 C C . PHE B 1 375 ? 0.718 -11.719 -2.582 1 97.81 375 PHE B C 1
ATOM 6580 O O . PHE B 1 375 ? -0.341 -11.117 -2.396 1 97.81 375 PHE B O 1
ATOM 6587 N N . GLY B 1 376 ? 1.561 -11.352 -3.51 1 97 376 GLY B N 1
ATOM 6588 C CA . GLY B 1 376 ? 1.302 -10.219 -4.387 1 97 376 GLY B CA 1
ATOM 6589 C C . GLY B 1 376 ? 2.389 -10.008 -5.426 1 97 376 GLY B C 1
ATOM 6590 O O . GLY B 1 376 ? 3.455 -10.617 -5.348 1 97 376 GLY B O 1
ATOM 6591 N N . GLY B 1 377 ? 2.092 -9.219 -6.445 1 97.75 377 GLY B N 1
ATOM 6592 C CA . GLY B 1 377 ? 3.035 -8.922 -7.516 1 97.75 377 GLY B CA 1
ATOM 6593 C C . GLY B 1 377 ? 3.723 -7.582 -7.348 1 97.75 377 GLY B C 1
ATOM 6594 O O . GLY B 1 377 ? 3.59 -6.934 -6.309 1 97.75 377 GLY B O 1
ATOM 6595 N N . VAL B 1 378 ? 4.488 -7.266 -8.328 1 97.94 378 VAL B N 1
ATOM 6596 C CA . VAL B 1 378 ? 5.223 -6.004 -8.375 1 97.94 378 VAL B CA 1
ATOM 6597 C C . VAL B 1 378 ? 5.262 -5.48 -9.812 1 97.94 378 VAL B C 1
ATOM 6599 O O . VAL B 1 378 ? 5.535 -6.234 -10.742 1 97.94 378 VAL B O 1
ATOM 6602 N N . GLY B 1 379 ? 4.945 -4.215 -9.945 1 97.12 379 GLY B N 1
ATOM 6603 C CA . GLY B 1 379 ? 4.91 -3.654 -11.289 1 97.12 379 GLY B CA 1
ATOM 6604 C C . GLY B 1 379 ? 3.848 -4.281 -12.172 1 97.12 379 GLY B C 1
ATOM 6605 O O . GLY B 1 379 ? 2.68 -4.359 -11.781 1 97.12 379 GLY B O 1
ATOM 6606 N N . PRO B 1 380 ? 4.234 -4.789 -13.297 1 96.88 380 PRO B N 1
ATOM 6607 C CA . PRO B 1 380 ? 3.275 -5.355 -14.25 1 96.88 380 PRO B CA 1
ATOM 6608 C C . PRO B 1 380 ? 2.549 -6.578 -13.688 1 96.88 380 PRO B C 1
ATOM 6610 O O . PRO B 1 380 ? 1.508 -6.977 -14.219 1 96.88 380 PRO B O 1
ATOM 6613 N N . SER B 1 381 ? 3.115 -7.191 -12.672 1 97.94 381 SER B N 1
ATOM 6614 C CA . SER B 1 381 ? 2.461 -8.367 -12.102 1 97.94 381 SER B CA 1
ATOM 6615 C C . SER B 1 381 ? 1.548 -7.98 -10.938 1 97.94 381 SER B C 1
ATOM 6617 O O . SER B 1 381 ? 0.874 -8.836 -10.359 1 97.94 381 SER B O 1
ATOM 6619 N N . GLY B 1 382 ? 1.596 -6.699 -10.562 1 97.62 382 GLY B N 1
ATOM 6620 C CA . GLY B 1 382 ? 0.597 -6.289 -9.586 1 97.62 382 GLY B CA 1
ATOM 6621 C C . GLY B 1 382 ? 1.134 -5.312 -8.562 1 97.62 382 GLY B C 1
ATOM 6622 O O . GLY B 1 382 ? 2.287 -4.887 -8.641 1 97.62 382 GLY B O 1
ATOM 6623 N N . VAL B 1 383 ? 0.259 -4.922 -7.641 1 96.94 383 VAL B N 1
ATOM 6624 C CA . VAL B 1 383 ? 0.574 -4.055 -6.508 1 96.94 383 VAL B CA 1
ATOM 6625 C C . VAL B 1 383 ? -0.25 -4.473 -5.293 1 96.94 383 VAL B C 1
ATOM 6627 O O . VAL B 1 383 ? -1.435 -4.797 -5.418 1 96.94 383 VAL B O 1
ATOM 6630 N N . GLY B 1 384 ? 0.421 -4.457 -4.098 1 95.94 384 GLY B N 1
ATOM 6631 C CA . GLY B 1 384 ? -0.226 -4.906 -2.873 1 95.94 384 GLY B CA 1
ATOM 6632 C C . GLY B 1 384 ? 0.045 -6.363 -2.557 1 95.94 384 GLY B C 1
ATOM 6633 O O . GLY B 1 384 ? 0.975 -6.961 -3.102 1 95.94 384 GLY B O 1
ATOM 6634 N N . GLY B 1 385 ? -0.685 -6.859 -1.655 1 96.56 385 GLY B N 1
ATOM 6635 C CA . GLY B 1 385 ? -0.558 -8.242 -1.223 1 96.56 385 GLY B CA 1
ATOM 6636 C C . GLY B 1 385 ? -1.499 -8.602 -0.089 1 96.56 385 GLY B C 1
ATOM 6637 O O . GLY B 1 385 ? -1.935 -7.73 0.664 1 96.56 385 GLY B O 1
ATOM 6638 N N . TYR B 1 386 ? -1.769 -9.828 -0.05 1 96.69 386 TYR B N 1
ATOM 6639 C CA . TYR B 1 386 ? -2.688 -10.289 0.985 1 96.69 386 TYR B CA 1
ATOM 6640 C C . TYR B 1 386 ? -2.291 -11.664 1.497 1 96.69 386 TYR B C 1
ATOM 6642 O O . TYR B 1 386 ? -1.203 -12.156 1.188 1 96.69 386 TYR B O 1
ATOM 6650 N N . SER B 1 387 ? -3.148 -12.281 2.354 1 96.62 387 SER B N 1
ATOM 6651 C CA . SER B 1 387 ? -2.967 -13.547 3.066 1 96.62 387 SER B CA 1
ATOM 6652 C C . SER B 1 387 ? -2.588 -13.305 4.523 1 96.62 387 SER B C 1
ATOM 6654 O O . SER B 1 387 ? -1.554 -12.703 4.812 1 96.62 387 SER B O 1
ATOM 6656 N N . GLY B 1 388 ? -3.387 -13.836 5.398 1 97.06 388 GLY B N 1
ATOM 6657 C CA . GLY B 1 388 ? -3.119 -13.672 6.816 1 97.06 388 GLY B CA 1
ATOM 6658 C C . GLY B 1 388 ? -2.992 -12.219 7.23 1 97.06 388 GLY B C 1
ATOM 6659 O O . GLY B 1 388 ? -3.867 -11.398 6.934 1 97.06 388 GLY B O 1
ATOM 6660 N N . LYS B 1 389 ? -1.937 -11.922 7.887 1 97.88 389 LYS B N 1
ATOM 6661 C CA . LYS B 1 389 ? -1.701 -10.586 8.414 1 97.88 389 LYS B CA 1
ATOM 6662 C C . LYS B 1 389 ? -1.582 -9.562 7.281 1 97.88 389 LYS B C 1
ATOM 6664 O O . LYS B 1 389 ? -1.997 -8.414 7.43 1 97.88 389 LYS B O 1
ATOM 6669 N N . ALA B 1 390 ? -1.022 -9.961 6.195 1 98.12 390 ALA B N 1
ATOM 6670 C CA . ALA B 1 390 ? -0.869 -9.062 5.051 1 98.12 390 ALA B CA 1
ATOM 6671 C C . ALA B 1 390 ? -2.223 -8.547 4.574 1 98.12 390 ALA B C 1
ATOM 6673 O O . ALA B 1 390 ? -2.326 -7.418 4.082 1 98.12 390 ALA B O 1
ATOM 6674 N N . SER B 1 391 ? -3.258 -9.352 4.715 1 98.56 391 SER B N 1
ATOM 6675 C CA . SER B 1 391 ? -4.598 -8.891 4.363 1 98.56 391 SER B CA 1
ATOM 6676 C C . SER B 1 391 ? -5.051 -7.758 5.277 1 98.56 391 SER B C 1
ATOM 6678 O O . SER B 1 391 ? -5.625 -6.77 4.812 1 98.56 391 SER B O 1
ATOM 6680 N N . ILE B 1 392 ? -4.789 -7.926 6.598 1 98.5 392 ILE B N 1
ATOM 6681 C CA . ILE B 1 392 ? -5.156 -6.879 7.543 1 98.5 392 ILE B CA 1
ATOM 6682 C C . ILE B 1 392 ? -4.453 -5.574 7.164 1 98.5 392 ILE B C 1
ATOM 6684 O O . ILE B 1 392 ? -5.086 -4.52 7.102 1 98.5 392 ILE B O 1
ATOM 6688 N N . ASP B 1 393 ? -3.221 -5.695 6.871 1 97.88 393 ASP B N 1
ATOM 6689 C CA . ASP B 1 393 ? -2.453 -4.508 6.508 1 97.88 393 ASP B CA 1
ATOM 6690 C C . ASP B 1 393 ? -2.965 -3.904 5.203 1 97.88 393 ASP B C 1
ATOM 6692 O O . ASP B 1 393 ? -3.002 -2.682 5.051 1 97.88 393 ASP B O 1
ATOM 6696 N N . GLU B 1 394 ? -3.314 -4.754 4.258 1 98.25 394 GLU B N 1
ATOM 6697 C CA . GLU B 1 394 ? -3.756 -4.305 2.939 1 98.25 394 GLU B CA 1
ATOM 6698 C C . GLU B 1 394 ? -5.117 -3.619 3.018 1 98.25 394 GLU B C 1
ATOM 6700 O O . GLU B 1 394 ? -5.363 -2.643 2.309 1 98.25 394 GLU B O 1
ATOM 6705 N N . PHE B 1 395 ? -5.988 -4.066 3.941 1 98.69 395 PHE B N 1
ATOM 6706 C CA . PHE B 1 395 ? -7.379 -3.625 3.916 1 98.69 395 PHE B CA 1
ATOM 6707 C C . PHE B 1 395 ? -7.652 -2.639 5.043 1 98.69 395 PHE B C 1
ATOM 6709 O O . PHE B 1 395 ? -8.812 -2.396 5.395 1 98.69 395 PHE B O 1
ATOM 6716 N N . THR B 1 396 ? -6.613 -2.082 5.637 1 98.38 396 THR B N 1
ATOM 6717 C CA . THR B 1 396 ? -6.75 -1.031 6.637 1 98.38 396 THR B CA 1
ATOM 6718 C C . THR B 1 396 ? -5.836 0.148 6.312 1 98.38 396 THR B C 1
ATOM 6720 O O . THR B 1 396 ? -4.941 0.033 5.477 1 98.38 396 THR B O 1
ATOM 6723 N N . HIS B 1 397 ? -6.164 1.221 6.879 1 98.25 397 HIS B N 1
ATOM 6724 C CA . HIS B 1 397 ? -5.289 2.385 6.957 1 98.25 397 HIS B CA 1
ATOM 6725 C C . HIS B 1 397 ? -4.566 2.439 8.297 1 98.25 397 HIS B C 1
ATOM 6727 O O . HIS B 1 397 ? -5.191 2.303 9.352 1 98.25 397 HIS B O 1
ATOM 6733 N N . SER B 1 398 ? -3.215 2.527 8.25 1 98.06 398 SER B N 1
ATOM 6734 C CA . SER B 1 398 ? -2.459 2.783 9.477 1 98.06 398 SER B CA 1
ATOM 6735 C C . SER B 1 398 ? -2.639 4.223 9.945 1 98.06 398 SER B C 1
ATOM 6737 O O . SER B 1 398 ? -1.932 5.121 9.492 1 98.06 398 SER B O 1
ATOM 6739 N N . ARG B 1 399 ? -3.543 4.406 10.836 1 98.5 399 ARG B N 1
ATOM 6740 C CA . ARG B 1 399 ? -3.92 5.734 11.32 1 98.5 399 ARG B CA 1
ATOM 6741 C C . ARG B 1 399 ? -3.15 6.094 12.586 1 98.5 399 ARG B C 1
ATOM 6743 O O . ARG B 1 399 ? -3.365 5.496 13.641 1 98.5 399 ARG B O 1
ATOM 6750 N N . THR B 1 400 ? -2.252 7.031 12.492 1 98.62 400 THR B N 1
ATOM 6751 C CA . THR B 1 400 ? -1.554 7.516 13.68 1 98.62 400 THR B CA 1
ATOM 6752 C C . THR B 1 400 ? -2.498 8.312 14.57 1 98.62 400 THR B C 1
ATOM 6754 O O . THR B 1 400 ? -3.084 9.305 14.133 1 98.62 400 THR B O 1
ATOM 6757 N N . VAL B 1 401 ? -2.656 7.891 15.789 1 98.62 401 VAL B N 1
ATOM 6758 C CA . VAL B 1 401 ? -3.51 8.539 16.781 1 98.62 401 VAL B CA 1
ATOM 6759 C C . VAL B 1 401 ? -2.67 9 17.969 1 98.62 401 VAL B C 1
ATOM 6761 O O . VAL B 1 401 ? -1.997 8.188 18.609 1 98.62 401 VAL B O 1
ATOM 6764 N N . ILE B 1 402 ? -2.701 10.266 18.219 1 98.12 402 ILE B N 1
ATOM 6765 C CA . ILE B 1 402 ? -1.996 10.836 19.359 1 98.12 402 ILE B CA 1
ATOM 6766 C C . ILE B 1 402 ? -3.004 11.297 20.422 1 98.12 402 ILE B C 1
ATOM 6768 O O . ILE B 1 402 ? -3.982 11.977 20.094 1 98.12 402 ILE B O 1
ATOM 6772 N N . LYS B 1 403 ? -2.795 10.945 21.609 1 96.88 403 LYS B N 1
ATOM 6773 C CA . LYS B 1 403 ? -3.582 11.453 22.734 1 96.88 403 LYS B CA 1
ATOM 6774 C C . LYS B 1 403 ? -2.717 12.281 23.688 1 96.88 403 LYS B C 1
ATOM 6776 O O . LYS B 1 403 ? -1.928 11.734 24.453 1 96.88 403 LYS B O 1
ATOM 6781 N N . ALA B 1 404 ? -2.889 13.508 23.547 1 94.81 404 ALA B N 1
ATOM 6782 C CA . ALA B 1 404 ? -2.195 14.445 24.438 1 94.81 404 ALA B CA 1
ATOM 6783 C C . ALA B 1 404 ? -3.088 14.867 25.594 1 94.81 404 ALA B C 1
ATOM 6785 O O . ALA B 1 404 ? -4.23 14.414 25.703 1 94.81 404 ALA B O 1
ATOM 6786 N N . LYS B 1 405 ? -2.424 15.602 26.5 1 91.31 405 LYS B N 1
ATOM 6787 C CA . LYS B 1 405 ? -3.154 16.172 27.625 1 91.31 405 LYS B CA 1
ATOM 6788 C C . LYS B 1 405 ? -3.227 17.703 27.516 1 91.31 405 LYS B C 1
ATOM 6790 O O . LYS B 1 405 ? -2.266 18.344 27.094 1 91.31 405 LYS B O 1
ATOM 6795 N N . THR B 1 406 ? -4.336 18.188 27.906 1 89.88 406 THR B N 1
ATOM 6796 C CA . THR B 1 406 ? -4.504 19.641 27.797 1 89.88 406 THR B CA 1
ATOM 6797 C C . THR B 1 406 ? -3.732 20.359 28.906 1 89.88 406 THR B C 1
ATOM 6799 O O . THR B 1 406 ? -3.412 21.531 28.781 1 89.88 406 THR B O 1
ATOM 6802 N N . ASP B 1 407 ? -3.438 19.625 29.922 1 86.75 407 ASP B N 1
ATOM 6803 C CA . ASP B 1 407 ? -2.787 20.266 31.062 1 86.75 407 ASP B CA 1
ATOM 6804 C C . ASP B 1 407 ? -1.291 19.969 31.078 1 86.75 407 ASP B C 1
ATOM 6806 O O . ASP B 1 407 ? -0.602 20.281 32.062 1 86.75 407 ASP B O 1
ATOM 6810 N N . PHE B 1 408 ? -0.815 19.328 30.094 1 85.69 408 PHE B N 1
ATOM 6811 C CA . PHE B 1 408 ? 0.599 18.984 29.953 1 85.69 408 PHE B CA 1
ATOM 6812 C C . PHE B 1 408 ? 1.065 19.203 28.516 1 85.69 408 PHE B C 1
ATOM 6814 O O . PHE B 1 408 ? 0.329 18.922 27.562 1 85.69 408 PHE B O 1
ATOM 6821 N N . PRO B 1 409 ? 2.289 19.641 28.359 1 86.12 409 PRO B N 1
ATOM 6822 C CA . PRO B 1 409 ? 3.219 20.141 29.375 1 86.12 409 PRO B CA 1
ATOM 6823 C C . PRO B 1 409 ? 2.807 21.484 29.953 1 86.12 409 PRO B C 1
ATOM 6825 O O . PRO B 1 409 ? 1.702 21.969 29.688 1 86.12 409 PRO B O 1
ATOM 6828 N N . SER B 1 410 ? 3.773 22.062 30.766 1 86.62 410 SER B N 1
ATOM 6829 C CA . SER B 1 410 ? 3.479 23.406 31.297 1 86.62 410 SER B CA 1
ATOM 6830 C C . SER B 1 410 ? 3.379 24.422 30.172 1 86.62 410 SER B C 1
ATOM 6832 O O . SER B 1 410 ? 3.926 24.219 29.078 1 86.62 410 SER B O 1
ATOM 6834 N N . GLU B 1 411 ? 2.693 25.469 30.391 1 84.81 411 GLU B N 1
ATOM 6835 C CA . GLU B 1 411 ? 2.531 26.531 29.406 1 84.81 411 GLU B CA 1
ATOM 6836 C C . GLU B 1 411 ? 3.881 27.094 28.969 1 84.81 411 GLU B C 1
ATOM 6838 O O . GLU B 1 411 ? 4.074 27.406 27.797 1 84.81 411 GLU B O 1
ATOM 6843 N N . SER B 1 412 ? 4.742 27.188 29.938 1 83.81 412 SER B N 1
ATOM 6844 C CA . SER B 1 412 ? 6.074 27.688 29.625 1 83.81 412 SER B CA 1
ATOM 6845 C C . SER B 1 412 ? 6.809 26.781 28.656 1 83.81 412 SER B C 1
ATOM 6847 O O . SER B 1 412 ? 7.402 27.25 27.688 1 83.81 412 SER B O 1
ATOM 6849 N N . LEU B 1 413 ? 6.672 25.531 28.859 1 85.25 413 LEU B N 1
ATOM 6850 C CA . LEU B 1 413 ? 7.34 24.562 27.984 1 85.25 413 LEU B CA 1
ATOM 6851 C C . LEU B 1 413 ? 6.637 24.484 26.625 1 85.25 413 LEU B C 1
ATOM 6853 O O . LEU B 1 413 ? 7.289 24.312 25.594 1 85.25 413 LEU B O 1
ATOM 6857 N N . GLU B 1 414 ? 5.367 24.609 26.688 1 88.38 414 GLU B N 1
ATOM 6858 C CA . GLU B 1 414 ? 4.582 24.547 25.453 1 88.38 414 GLU B CA 1
ATOM 6859 C C . GLU B 1 414 ? 4.895 25.719 24.531 1 88.38 414 GLU B C 1
ATOM 6861 O O . GLU B 1 414 ? 4.77 25.609 23.312 1 88.38 414 GLU B O 1
ATOM 6866 N N . SER B 1 415 ? 5.406 26.812 25.141 1 91.38 415 SER B N 1
ATOM 6867 C CA . SER B 1 415 ? 5.695 28 24.344 1 91.38 415 SER B CA 1
ATOM 6868 C C . SER B 1 415 ? 6.879 27.781 23.422 1 91.38 415 SER B C 1
ATOM 6870 O O . SER B 1 415 ? 7.172 28.625 22.562 1 91.38 415 SER B O 1
ATOM 6872 N N . VAL B 1 416 ? 7.523 26.641 23.547 1 92.25 416 VAL B N 1
ATOM 6873 C CA . VAL B 1 416 ? 8.68 26.312 22.734 1 92.25 416 VAL B CA 1
ATOM 6874 C C . VAL B 1 416 ? 8.281 26.328 21.25 1 92.25 416 VAL B C 1
ATOM 6876 O O . VAL B 1 416 ? 9.094 26.656 20.391 1 92.25 416 VAL B O 1
ATOM 6879 N N . ARG B 1 417 ? 6.996 26 20.938 1 92.88 417 ARG B N 1
ATOM 6880 C CA . ARG B 1 417 ? 6.609 25.891 19.531 1 92.88 417 ARG B CA 1
ATOM 6881 C C . ARG B 1 417 ? 5.867 27.141 19.062 1 92.88 417 ARG B C 1
ATOM 6883 O O . ARG B 1 417 ? 5.57 27.297 17.875 1 92.88 417 ARG B O 1
ATOM 6890 N N . ASN B 1 418 ? 5.641 28.109 20.016 1 94.31 418 ASN B N 1
ATOM 6891 C CA . ASN B 1 418 ? 4.82 29.266 19.703 1 94.31 418 ASN B CA 1
ATOM 6892 C C . ASN B 1 418 ? 5.676 30.516 19.516 1 94.31 418 ASN B C 1
ATOM 6894 O O . ASN B 1 418 ? 6.734 30.656 20.141 1 94.31 418 ASN B O 1
ATOM 6898 N N . PRO B 1 419 ? 5.191 31.422 18.641 1 94.38 419 PRO B N 1
ATOM 6899 C CA . PRO B 1 419 ? 5.789 32.75 18.672 1 94.38 419 PRO B CA 1
ATOM 6900 C C . PRO B 1 419 ? 5.621 33.438 20.031 1 94.38 419 PRO B C 1
ATOM 6902 O O . PRO B 1 419 ? 4.695 33.125 20.781 1 94.38 419 PRO B O 1
ATOM 6905 N N . PRO B 1 420 ? 6.48 34.344 20.312 1 94.5 420 PRO B N 1
ATOM 6906 C CA . PRO B 1 420 ? 7.617 34.844 19.531 1 94.5 420 PRO B CA 1
ATOM 6907 C C . PRO B 1 420 ? 8.797 33.875 19.516 1 94.5 420 PRO B C 1
ATOM 6909 O O . PRO B 1 420 ? 9.062 33.219 20.516 1 94.5 420 PRO B O 1
ATOM 6912 N N . TYR B 1 421 ? 9.461 33.906 18.438 1 93.62 421 TYR B N 1
ATOM 6913 C CA . TYR B 1 421 ? 10.602 33 18.266 1 93.62 421 TYR B CA 1
ATOM 6914 C C . TYR B 1 421 ? 11.906 33.75 18.531 1 93.62 421 TYR B C 1
ATOM 6916 O O . TYR B 1 421 ? 12.953 33.125 18.734 1 93.62 421 TYR B O 1
ATOM 6924 N N . THR B 1 422 ? 11.797 35.062 18.406 1 85.31 422 THR B N 1
ATOM 6925 C CA . THR B 1 422 ? 12.969 35.906 18.547 1 85.31 422 THR B CA 1
ATOM 6926 C C . THR B 1 422 ? 12.789 36.875 19.703 1 85.31 422 THR B C 1
ATOM 6928 O O . THR B 1 422 ? 11.664 37.125 20.141 1 85.31 422 THR B O 1
ATOM 6931 N N . GLY B 1 423 ? 13.906 37.375 20.188 1 86.31 423 GLY B N 1
ATOM 6932 C CA . GLY B 1 423 ? 13.898 38.312 21.281 1 86.31 423 GLY B CA 1
ATOM 6933 C C . GLY B 1 423 ? 14.438 37.75 22.578 1 86.31 423 GLY B C 1
ATOM 6934 O O . GLY B 1 423 ? 14.789 36.562 22.656 1 86.31 423 GLY B O 1
ATOM 6935 N N . PRO B 1 424 ? 14.531 38.656 23.547 1 88.19 424 PRO B N 1
ATOM 6936 C CA . PRO B 1 424 ? 15.086 38.188 24.828 1 88.19 424 PRO B CA 1
ATOM 6937 C C . PRO B 1 424 ? 14.234 37.125 25.484 1 88.19 424 PRO B C 1
ATOM 6939 O O . PRO B 1 424 ? 13 37.188 25.469 1 88.19 424 PRO B O 1
ATOM 6942 N N . GLY B 1 425 ? 14.836 36.031 25.906 1 89.12 425 GLY B N 1
ATOM 6943 C CA . GLY B 1 425 ? 14.141 35 26.656 1 89.12 425 GLY B CA 1
ATOM 6944 C C . GLY B 1 425 ? 13.695 33.844 25.766 1 89.12 425 GLY B C 1
ATOM 6945 O O . GLY B 1 425 ? 13.102 32.875 26.266 1 89.12 425 GLY B O 1
ATOM 6946 N N . THR B 1 426 ? 13.938 33.938 24.469 1 91.12 426 THR B N 1
ATOM 6947 C CA . THR B 1 426 ? 13.492 32.875 23.562 1 91.12 426 THR B CA 1
ATOM 6948 C C . THR B 1 426 ? 14.648 31.969 23.188 1 91.12 426 THR B C 1
ATOM 6950 O O . THR B 1 426 ? 14.461 31 22.438 1 91.12 426 THR B O 1
ATOM 6953 N N . GLU B 1 427 ? 15.891 32.156 23.688 1 90.31 427 GLU B N 1
ATOM 6954 C CA . GLU B 1 427 ? 17.125 31.484 23.266 1 90.31 427 GLU B CA 1
ATOM 6955 C C . GLU B 1 427 ? 17.062 30 23.578 1 90.31 427 GLU B C 1
ATOM 6957 O O . GLU B 1 427 ? 17.719 29.188 22.906 1 90.31 427 GLU B O 1
ATOM 6962 N N . TRP B 1 428 ? 16.312 29.609 24.469 1 91.44 428 TRP B N 1
ATOM 6963 C CA . TRP B 1 428 ? 16.25 28.234 24.938 1 91.44 428 TRP B CA 1
ATOM 6964 C C . TRP B 1 428 ? 15.406 27.375 23.984 1 91.44 428 TRP B C 1
ATOM 6966 O O . TRP B 1 428 ? 15.477 26.156 24.016 1 91.44 428 TRP B O 1
ATOM 6976 N N . LYS B 1 429 ? 14.594 27.984 23.188 1 93.69 429 LYS B N 1
ATOM 6977 C CA . LYS B 1 429 ? 13.555 27.281 22.438 1 93.69 429 LYS B CA 1
ATOM 6978 C C . LYS B 1 429 ? 14.164 26.312 21.438 1 93.69 429 LYS B C 1
ATOM 6980 O O . LYS B 1 429 ? 13.883 25.109 21.484 1 93.69 429 LYS B O 1
ATOM 6985 N N . LEU B 1 430 ? 15.07 26.781 20.594 1 92.94 430 LEU B N 1
ATOM 6986 C CA . LEU B 1 430 ? 15.617 25.922 19.547 1 92.94 430 LEU B CA 1
ATOM 6987 C C . LEU B 1 430 ? 16.438 24.781 20.125 1 92.94 430 LEU B C 1
ATOM 6989 O O . LEU B 1 430 ? 16.25 23.625 19.75 1 92.94 430 LEU B O 1
ATOM 6993 N N . PRO B 1 431 ? 17.281 25.016 21.141 1 91.44 431 PRO B N 1
ATOM 6994 C CA . PRO B 1 431 ? 17.969 23.906 21.797 1 91.44 431 PRO B CA 1
ATOM 6995 C C . PRO B 1 431 ? 17.016 22.891 22.422 1 91.44 431 PRO B C 1
ATOM 6997 O O . PRO B 1 431 ? 17.297 21.688 22.422 1 91.44 431 PRO B O 1
ATOM 7000 N N . ALA B 1 432 ? 15.953 23.375 22.906 1 91.12 432 ALA B N 1
ATOM 7001 C CA . ALA B 1 432 ? 14.969 22.469 23.484 1 91.12 432 ALA B CA 1
ATOM 7002 C C . ALA B 1 432 ? 14.352 21.562 22.422 1 91.12 432 ALA B C 1
ATOM 7004 O O . ALA B 1 432 ? 14.156 20.375 22.656 1 91.12 432 ALA B O 1
ATOM 7005 N N . ILE B 1 433 ? 14.016 22.156 21.281 1 92.38 433 ILE B N 1
ATOM 7006 C CA . ILE B 1 433 ? 13.461 21.375 20.188 1 92.38 433 ILE B CA 1
ATOM 7007 C C . ILE B 1 433 ? 14.461 20.312 19.75 1 92.38 433 ILE B C 1
ATOM 7009 O O . ILE B 1 433 ? 14.102 19.141 19.578 1 92.38 433 ILE B O 1
ATOM 7013 N N . VAL B 1 434 ? 15.711 20.656 19.625 1 91.94 434 VAL B N 1
ATOM 7014 C CA . VAL B 1 434 ? 16.766 19.734 19.219 1 91.94 434 VAL B CA 1
ATOM 7015 C C . VAL B 1 434 ? 16.906 18.625 20.266 1 91.94 434 VAL B C 1
ATOM 7017 O O . VAL B 1 434 ? 17.062 17.453 19.922 1 91.94 434 VAL B O 1
ATOM 7020 N N . GLY B 1 435 ? 16.766 18.969 21.484 1 88.56 435 GLY B N 1
ATOM 7021 C CA . GLY B 1 435 ? 16.938 18.016 22.562 1 88.56 435 GLY B CA 1
ATOM 7022 C C . GLY B 1 435 ? 15.75 17.078 22.719 1 88.56 435 GLY B C 1
ATOM 7023 O O . GLY B 1 435 ? 15.922 15.883 22.984 1 88.56 435 GLY B O 1
ATOM 7024 N N . PHE B 1 436 ? 14.57 17.641 22.453 1 86.88 436 PHE B N 1
ATOM 7025 C CA . PHE B 1 436 ? 13.398 16.875 22.859 1 86.88 436 PHE B CA 1
ATOM 7026 C C . PHE B 1 436 ? 12.711 16.266 21.641 1 86.88 436 PHE B C 1
ATOM 7028 O O . PHE B 1 436 ? 12.055 15.227 21.766 1 86.88 436 PHE B O 1
ATOM 7035 N N . ILE B 1 437 ? 12.859 16.844 20.484 1 89.62 437 ILE B N 1
ATOM 7036 C CA . ILE B 1 437 ? 12.109 16.359 19.328 1 89.62 437 ILE B CA 1
ATOM 7037 C C . ILE B 1 437 ? 13.062 15.797 18.281 1 89.62 437 ILE B C 1
ATOM 7039 O O . ILE B 1 437 ? 12.844 14.703 17.75 1 89.62 437 ILE B O 1
ATOM 7043 N N . TYR B 1 438 ? 14.203 16.438 18.094 1 92.5 438 TYR B N 1
ATOM 7044 C CA . TYR B 1 438 ? 15.141 16.016 17.047 1 92.5 438 TYR B CA 1
ATOM 7045 C C . TYR B 1 438 ? 16.547 15.898 17.594 1 92.5 438 TYR B C 1
ATOM 7047 O O . TYR B 1 438 ? 17.469 16.578 17.125 1 92.5 438 TYR B O 1
ATOM 7055 N N . PRO B 1 439 ? 16.688 14.969 18.484 1 88.31 439 PRO B N 1
ATOM 7056 C CA . PRO B 1 439 ? 18.031 14.805 19.016 1 88.31 439 PRO B CA 1
ATOM 7057 C C . PRO B 1 439 ? 19.047 14.375 17.953 1 88.31 439 PRO B C 1
ATOM 7059 O O . PRO B 1 439 ? 18.688 13.719 16.984 1 88.31 439 PRO B O 1
ATOM 7062 N N . THR B 1 440 ? 20.25 14.773 18.094 1 79.12 440 THR B N 1
ATOM 7063 C CA . THR B 1 440 ? 21.312 14.453 17.141 1 79.12 440 THR B CA 1
ATOM 7064 C C . THR B 1 440 ? 21.766 13.008 17.312 1 79.12 440 THR B C 1
ATOM 7066 O O . THR B 1 440 ? 21.906 12.523 18.438 1 79.12 440 THR B O 1
ATOM 7069 N N . PHE B 1 441 ? 21.703 12.328 16.219 1 71.62 441 PHE B N 1
ATOM 7070 C CA . PHE B 1 441 ? 22.234 10.969 16.266 1 71.62 441 PHE B CA 1
ATOM 7071 C C . PHE B 1 441 ? 23.766 10.992 16.188 1 71.62 441 PHE B C 1
ATOM 7073 O O . PHE B 1 441 ? 24.344 11.852 15.531 1 71.62 441 PHE B O 1
ATOM 7080 N N . PRO B 1 442 ? 24.516 10.359 17.156 1 54.25 442 PRO B N 1
ATOM 7081 C CA . PRO B 1 442 ? 25.984 10.328 17.047 1 54.25 442 PRO B CA 1
ATOM 7082 C C . PRO B 1 442 ? 26.453 9.914 15.656 1 54.25 442 PRO B C 1
ATOM 7084 O O . PRO B 1 442 ? 25.766 9.156 14.961 1 54.25 442 PRO B O 1
ATOM 7087 N N . ALA B 1 443 ? 27.266 10.766 14.961 1 45.03 443 ALA B N 1
ATOM 7088 C CA . ALA B 1 443 ? 27.891 10.344 13.719 1 45.03 443 ALA B CA 1
ATOM 7089 C C . ALA B 1 443 ? 28.297 8.875 13.773 1 45.03 443 ALA B C 1
ATOM 7091 O O . ALA B 1 443 ? 28.688 8.375 14.836 1 45.03 443 ALA B O 1
ATOM 7092 N N . ALA B 1 444 ? 27.859 8.086 12.797 1 40.91 444 ALA B N 1
ATOM 7093 C CA . ALA B 1 444 ? 28.406 6.734 12.672 1 40.91 444 ALA B CA 1
ATOM 7094 C C . ALA B 1 444 ? 29.891 6.711 13 1 40.91 444 ALA B C 1
ATOM 7096 O O . ALA B 1 444 ? 30.734 6.926 12.125 1 40.91 444 ALA B O 1
ATOM 7097 N N . CYS B 1 445 ? 30.578 7.469 13.836 1 32 445 CYS B N 1
ATOM 7098 C CA . CYS B 1 445 ? 32 7.227 14.008 1 32 445 CYS B CA 1
ATOM 7099 C C . CYS B 1 445 ? 32.312 5.734 14.102 1 32 445 CYS B C 1
ATOM 7101 O O . CYS B 1 445 ? 31.406 4.934 14.344 1 32 445 CYS B O 1
ATOM 7103 N N . ASP B 1 446 ? 33.812 5.18 14.539 1 30.88 446 ASP B N 1
ATOM 7104 C CA . ASP B 1 446 ? 34.594 3.98 14.812 1 30.88 446 ASP B CA 1
ATOM 7105 C C . ASP B 1 446 ? 33.812 3.014 15.711 1 30.88 446 ASP B C 1
ATOM 7107 O O . ASP B 1 446 ? 32.938 3.432 16.484 1 30.88 446 ASP B O 1
ATOM 7111 N N . SER B 1 447 ? 34.094 1.602 15.719 1 28.08 447 SER B N 1
ATOM 7112 C CA . SER B 1 447 ? 33.75 0.431 16.531 1 28.08 447 SER B CA 1
ATOM 7113 C C . SER B 1 447 ? 33.719 0.78 18.016 1 28.08 447 SER B C 1
ATOM 7115 O O . SER B 1 447 ? 33.562 -0.101 18.859 1 28.08 447 SER B O 1
ATOM 7117 N N . VAL B 1 448 ? 34.562 1.767 18.484 1 26.7 448 VAL B N 1
ATOM 7118 C CA . VAL B 1 448 ? 34.688 1.697 19.938 1 26.7 448 VAL B CA 1
ATOM 7119 C C . VAL B 1 448 ? 33.344 1.992 20.578 1 26.7 448 VAL B C 1
ATOM 7121 O O . VAL B 1 448 ? 32.5 2.686 20 1 26.7 448 VAL B O 1
ATOM 7124 N N . GLY B 1 449 ? 33.062 1.652 21.938 1 29.59 449 GLY B N 1
ATOM 7125 C CA . GLY B 1 449 ? 32.125 1.396 23.016 1 29.59 449 GLY B CA 1
ATOM 7126 C C . GLY B 1 449 ? 31.25 2.6 23.359 1 29.59 449 GLY B C 1
ATOM 7127 O O . GLY B 1 449 ? 30.578 2.615 24.391 1 29.59 449 GLY B O 1
ATOM 7128 N N . GLY B 1 450 ? 31.484 3.861 22.844 1 26.56 450 GLY B N 1
ATOM 7129 C CA . GLY B 1 450 ? 30.891 4.82 23.766 1 26.56 450 GLY B CA 1
ATOM 7130 C C . GLY B 1 450 ? 29.375 4.812 23.75 1 26.56 450 GLY B C 1
ATOM 7131 O O . GLY B 1 450 ? 28.75 5.145 22.75 1 26.56 450 GLY B O 1
ATOM 7132 N N . ARG B 1 451 ? 28.734 3.951 24.5 1 28.55 451 ARG B N 1
ATOM 7133 C CA . ARG B 1 451 ? 27.406 3.959 25.109 1 28.55 451 ARG B CA 1
ATOM 7134 C C . ARG B 1 451 ? 27.062 5.344 25.656 1 28.55 451 ARG B C 1
ATOM 7136 O O . ARG B 1 451 ? 27.297 5.629 26.828 1 28.55 451 ARG B O 1
ATOM 7143 N N . VAL B 1 452 ? 27.5 6.418 25.109 1 28.05 452 VAL B N 1
ATOM 7144 C CA . VAL B 1 452 ? 27.078 7.621 25.828 1 28.05 452 VAL B CA 1
ATOM 7145 C C . VAL B 1 452 ? 25.578 7.828 25.672 1 28.05 452 VAL B C 1
ATOM 7147 O O . VAL B 1 452 ? 25.109 8.312 24.641 1 28.05 452 VAL B O 1
ATOM 7150 N N . GLY B 1 453 ? 24.766 6.859 25.688 1 28.06 453 GLY B N 1
ATOM 7151 C CA . GLY B 1 453 ? 23.344 7.066 25.438 1 28.06 453 GLY B CA 1
ATOM 7152 C C . GLY B 1 453 ? 22.75 8.211 26.234 1 28.06 453 GLY B C 1
ATOM 7153 O O . GLY B 1 453 ? 23.062 9.375 26 1 28.06 453 GLY B O 1
ATOM 7154 N N . TRP B 1 454 ? 21.531 7.918 26.922 1 30.59 454 TRP B N 1
ATOM 7155 C CA . TRP B 1 454 ? 20.328 8.398 27.578 1 30.59 454 TRP B CA 1
ATOM 7156 C C . TRP B 1 454 ? 20.656 9.148 28.859 1 30.59 454 TRP B C 1
ATOM 7158 O O . TRP B 1 454 ? 19.766 9.766 29.469 1 30.59 454 TRP B O 1
ATOM 7168 N N . PHE B 1 455 ? 21.812 9.086 29.453 1 30.48 455 PHE B N 1
ATOM 7169 C CA . PHE B 1 455 ? 22.062 9.484 30.844 1 30.48 455 PHE B CA 1
ATOM 7170 C C . PHE B 1 455 ? 22.141 11 30.953 1 30.48 455 PHE B C 1
ATOM 7172 O O . PHE B 1 455 ? 21.797 11.562 32 1 30.48 455 PHE B O 1
ATOM 7179 N N . GLU B 1 456 ? 22.516 11.656 29.891 1 31.98 456 GLU B N 1
ATOM 7180 C CA . GLU B 1 456 ? 22.719 13.062 30.234 1 31.98 456 GLU B CA 1
ATOM 7181 C C . GLU B 1 456 ? 21.391 13.828 30.234 1 31.98 456 GLU B C 1
ATOM 7183 O O . GLU B 1 456 ? 21.344 14.969 30.703 1 31.98 456 GLU B O 1
ATOM 7188 N N . PHE B 1 457 ? 20.375 13.219 29.734 1 31.7 457 PHE B N 1
ATOM 7189 C CA . PHE B 1 457 ? 19.141 13.992 29.688 1 31.7 457 PHE B CA 1
ATOM 7190 C C . PHE B 1 457 ? 18.516 14.109 31.078 1 31.7 457 PHE B C 1
ATOM 7192 O O . PHE B 1 457 ? 17.578 14.883 31.281 1 31.7 457 PHE B O 1
ATOM 7199 N N . SER B 1 458 ? 18.891 13.242 32.031 1 31.77 458 SER B N 1
ATOM 7200 C CA . SER B 1 458 ? 18.453 13.438 33.406 1 31.77 458 SER B CA 1
ATOM 7201 C C . SER B 1 458 ? 18.984 14.75 33.969 1 31.77 458 SER B C 1
ATOM 7203 O O . SER B 1 458 ? 18.422 15.305 34.938 1 31.77 458 SER B O 1
ATOM 7205 N N . ILE B 1 459 ? 20.094 15.18 33.5 1 32.47 459 ILE B N 1
ATOM 7206 C CA . ILE B 1 459 ? 20.719 16.344 34.094 1 32.47 459 ILE B CA 1
ATOM 7207 C C . ILE B 1 459 ? 20 17.609 33.656 1 32.47 459 ILE B C 1
ATOM 7209 O O . ILE B 1 459 ? 19.781 18.531 34.469 1 32.47 459 ILE B O 1
ATOM 7213 N N . ILE B 1 460 ? 19.516 17.641 32.438 1 33.78 460 ILE B N 1
ATOM 7214 C CA . ILE B 1 460 ? 18.953 18.906 32 1 33.78 460 ILE B CA 1
ATOM 7215 C C . ILE B 1 460 ? 17.578 19.125 32.625 1 33.78 460 ILE B C 1
ATOM 7217 O O . ILE B 1 460 ? 17.219 20.25 33 1 33.78 460 ILE B O 1
ATOM 7221 N N . LEU B 1 461 ? 16.812 18.109 32.906 1 34.62 461 LEU B N 1
ATOM 7222 C CA . LEU B 1 461 ? 15.586 18.359 33.656 1 34.62 461 LEU B CA 1
ATOM 7223 C C . LEU B 1 461 ? 15.906 18.859 35.062 1 34.62 461 LEU B C 1
ATOM 7225 O O . LEU B 1 461 ? 15.086 19.547 35.688 1 34.62 461 LEU B O 1
ATOM 7229 N N . SER B 1 462 ? 16.969 18.375 35.656 1 33.12 462 SER B N 1
ATOM 7230 C CA . SER B 1 462 ? 17.281 18.875 37 1 33.12 462 SER B CA 1
ATOM 7231 C C . SER B 1 462 ? 17.578 20.375 37 1 33.12 462 SER B C 1
ATOM 7233 O O . SER B 1 462 ? 17.25 21.094 37.938 1 33.12 462 SER B O 1
ATOM 7235 N N . ASP B 1 463 ? 18.281 20.812 35.969 1 33.47 463 ASP B N 1
ATOM 7236 C CA . ASP B 1 463 ? 18.688 22.219 35.969 1 33.47 463 ASP B CA 1
ATOM 7237 C C . ASP B 1 463 ? 17.516 23.141 35.625 1 33.47 463 ASP B C 1
ATOM 7239 O O . ASP B 1 463 ? 17.484 24.297 36.031 1 33.47 463 ASP B O 1
ATOM 7243 N N . ILE B 1 464 ? 16.609 22.688 34.75 1 33.69 464 ILE B N 1
ATOM 7244 C CA . ILE B 1 464 ? 15.516 23.609 34.5 1 33.69 464 ILE B CA 1
ATOM 7245 C C . ILE B 1 464 ? 14.633 23.75 35.75 1 33.69 464 ILE B C 1
ATOM 7247 O O . ILE B 1 464 ? 13.969 24.766 35.938 1 33.69 464 ILE B O 1
ATOM 7251 N N . LYS B 1 465 ? 14.516 22.875 36.656 1 34.34 465 LYS B N 1
ATOM 7252 C CA . LYS B 1 465 ? 13.875 23.125 37.969 1 34.34 465 LYS B CA 1
ATOM 7253 C C . LYS B 1 465 ? 14.609 24.234 38.719 1 34.34 465 LYS B C 1
ATOM 7255 O O . LYS B 1 465 ? 13.984 24.984 39.469 1 34.34 465 LYS B O 1
ATOM 7260 N N . VAL B 1 466 ? 15.961 24.266 38.594 1 32.22 466 VAL B N 1
ATOM 7261 C CA . VAL B 1 466 ? 16.672 25.203 39.469 1 32.22 466 VAL B CA 1
ATOM 7262 C C . VAL B 1 466 ? 16.375 26.641 39.031 1 32.22 466 VAL B C 1
ATOM 7264 O O . VAL B 1 466 ? 16.281 27.547 39.844 1 32.22 466 VAL B O 1
ATOM 7267 N N . CYS B 1 467 ? 16.266 26.828 37.719 1 31.73 467 CYS B N 1
ATOM 7268 C CA . CYS B 1 467 ? 16.219 28.266 37.438 1 31.73 467 CYS B CA 1
ATOM 7269 C C . CYS B 1 467 ? 14.867 28.859 37.844 1 31.73 467 CYS B C 1
ATOM 7271 O O . CYS B 1 467 ? 14.711 30.078 37.906 1 31.73 467 CYS B O 1
ATOM 7273 N N . THR B 1 468 ? 13.805 28.078 37.812 1 31.25 468 THR B N 1
ATOM 7274 C CA . THR B 1 468 ? 12.586 28.781 38.188 1 31.25 468 THR B CA 1
ATOM 7275 C C . THR B 1 468 ? 12.539 29.016 39.688 1 31.25 468 THR B C 1
ATOM 7277 O O . THR B 1 468 ? 11.617 29.656 40.188 1 31.25 468 THR B O 1
ATOM 7280 N N . SER B 1 469 ? 13.375 28.297 40.469 1 30.09 469 SER B N 1
ATOM 7281 C CA . SER B 1 469 ? 13.18 28.578 41.875 1 30.09 469 SER B CA 1
ATOM 7282 C C . SER B 1 469 ? 13.688 29.969 42.25 1 30.09 469 SER B C 1
ATOM 7284 O O . SER B 1 469 ? 13.414 30.469 43.344 1 30.09 469 SER B O 1
ATOM 7286 N N . HIS B 1 470 ? 14.766 30.453 41.625 1 29.05 470 HIS B N 1
ATOM 7287 C CA . HIS B 1 470 ? 15.359 31.594 42.281 1 29.05 470 HIS B CA 1
ATOM 7288 C C . HIS B 1 470 ? 14.547 32.875 42.031 1 29.05 470 HIS B C 1
ATOM 7290 O O . HIS B 1 470 ? 14.883 33.938 42.562 1 29.05 470 HIS B O 1
ATOM 7296 N N . SER B 1 471 ? 13.812 32.906 40.875 1 24.89 471 SER B N 1
ATOM 7297 C CA . SER B 1 471 ? 13.305 34.281 40.75 1 24.89 471 SER B CA 1
ATOM 7298 C C . SER B 1 471 ? 12.109 34.5 41.688 1 24.89 471 SER B C 1
ATOM 7300 O O . SER B 1 471 ? 11.414 35.531 41.562 1 24.89 471 SER B O 1
ATOM 7302 N N . LYS B 1 472 ? 12.047 33.688 42.844 1 24.14 472 LYS B N 1
ATOM 7303 C CA . LYS B 1 472 ? 11.297 34.375 43.875 1 24.14 472 LYS B CA 1
ATOM 7304 C C . LYS B 1 472 ? 12.172 35.406 44.594 1 24.14 472 LYS B C 1
ATOM 7306 O O . LYS B 1 472 ? 13.312 35.094 44.969 1 24.14 472 LYS B O 1
#

Radius of gyration: 30.77 Å; Cα contacts (8 Å, |Δi|>4): 2022; chains: 2; bounding box: 62×102×79 Å

Secondary structure (DSSP, 8-state):
-TGGGHHHHHHHHHHHH---HHHHIIIIIHHHHHHHHHHHHHHHHHHS-EE---TT-HHHHTSEEEEEEEE-SEEEEE--SSSTTHHHHHHHHHHHHTT-EEEEE--SSSHHHHHHHHHHHHHHS-TTTEEE---SHHHHHHHHTS--SEEEEES-HHHHHHHHHHHHHHT-EEEEE-----EEEE-TTS-GGGHHHHHHHHHHHHHGGGG--TTS--EEEEEHHHHHHHHHHHHHHHHHHH-S-GGG-TT----S-HHHHHHHHHHHHT--SEEEE--GGG-BGGGTB---EEEES--TTSGGGSS---SSEEEEEEES-HHHHHHHHHTSPPPSEEEEES-HHHHHHHHHH---SEEEESSSSGGGG-TTS-B---GGGEE--BSTHHHHHHTEEEEEEEE--TT-S-HHHHGGGSS--SSTT-TTHHHHHHHHTSPPPP-S--SS-----GGGHHHHHHHHHHHHHTT-/-TGGGHHHHHHHHHHHH---HHHHIIIIIHHHHHHHHHHHHHHHHHHS-EE---TT-HHHHTSEEEEEEEE-SEEEEE--SSSTTHHHHHHHHHHHHTT-EEEEE--SSSHHHHHHHHHHHHHHS-TTTEEE---SHHHHHHHHTS--SEEEEES-HHHHHHHHHHHHHHT-EEEEE-----EEEE-TTS-GGGHHHHHHHHHHHHHGGGG--TTS--EEEEEHHHHHHHHHHHHHHHHHHH-S-GGG-TT----S-HHHHHHHHHHHHT--SEEEE--GGG-BGGGTB---EEEES--TTSGGGSS---SSEEEEEEES-HHHHHHHHHTSPPPSEEEEES-HHHHHHHHHH---SEEEESSSSGGGG-TTS-B---GGGEE--BSTHHHHHHTEEEEEEEE--TT-S-HHHHGGGSS--SSTT-TTHHHHHHHHTSPPPP----S------STTHHHHHHHHHHHHHTT-

InterPro domains:
  IPR012394 Aldehyde dehydrogenase NAD(P)-dependent [PIRSF036492] (1-422)
  IPR012394 Aldehyde dehydrogenase NAD(P)-dependent [PTHR43570] (1-423)
  IPR015590 Aldehyde dehydrogenase domain [PF00171] (2-401)
  IPR016160 Aldehyde dehydrogenase, cysteine active site [PS00070] (207-218)
  IPR016161 Aldehyde/histidinol dehydrogenase [SSF53720] (2-403)
  IPR016162 Aldehyde dehydrogenase, N-terminal [G3DSA:3.40.605.10] (1-399)
  IPR016163 Aldehyde dehydrogenase, C-terminal [G3DSA:3.40.309.10] (180-381)
  IPR029510 Aldehyde dehydrogenase, glutamic acid active site [PS00687] (176-183)

Sequence (944 aa):
MVSENRDQLAEALYKDLRRPAYEAHITEILPAEYEGGYMLQQMDTWLKPVSADTYHQPQHMLGDVKIHKAPLGVALMISAWNYPIRLPLMPLVGAIAAGNVVVLKPSEISVHSSRLLTELIEKYLDSRVVRVVNGGVEETTVLLKQKVDHMMYTGNGTVGRIIAKAAAEQLCKVSLELGGKSPALISGSVNQDHLSRVASRIVWGKYLNCGQTCIAVDYVMVENKAYERFLLSILEAVFAFYGKDSKKSPDYARIISERQFDRLKKLVENTKGNILTGKTDEWDRSTLFIPPVVVDDVGFDDSLMSEELFGPILPIIKVDSVDEGIKYIQKHDHPLSLYFFGDEKDASKVIANTRSGSCVINDVLMQGSVHGAPFGGVGPSGVGGYSGKASIDEFTHSRTVIKAKTDFPSESLESVRNPPYTGPGTEWKLPAIVGFIYPTFPAACDSVGGRVGWFEFSIILSDIKVCTSHSKMVSENRDQLAEALYKDLRRPAYEAHITEILPAEYEGGYMLQQMDTWLKPVSADTYHQPQHMLGDVKIHKAPLGVALMISAWNYPIRLPLMPLVGAIAAGNVVVLKPSEISVHSSRLLTELIEKYLDSRVVRVVNGGVEETTVLLKQKVDHMMYTGNGTVGRIIAKAAAEQLCKVSLELGGKSPALISGSVNQDHLSRVASRIVWGKYLNCGQTCIAVDYVMVENKAYERFLLSILEAVFAFYGKDSKKSPDYARIISERQFDRLKKLVENTKGNILTGKTDEWDRSTLFIPPVVVDDVGFDDSLMSEELFGPILPIIKVDSVDEGIKYIQKHDHPLSLYFFGDEKDASKVIANTRSGSCVINDVLMQGSVHGAPFGGVGPSGVGGYSGKASIDEFTHSRTVIKAKTDFPSESLESVRNPPYTGPGTEWKLPAIVGFIYPTFPAACDSVGGRVGWFEFSIILSDIKVCTSHSK

Foldseek 3Di:
DLVVCLPLLLVLCCVQKVAFSVLLCPQARVLLVVLLVLCVVCLVVLQDWDADDCPQFQQPVPWGKTWGWAFQEEEEEEFEQLRQRRGQRNLVSLQVSLPYAYEYETDVLSPSNLVVVQVVCVVPHDCVRYHYDYDDPVSVVVVLQDAGQEYEYEEALVVVVVSVVSCVVNVHHYWYAHAFQAEEEEFLQDDLVCLLVLLLQLLCQCCSSQNLDRFGHLEYEYEPNNPPSNVVSNVVNLCVQQNPQNVPRSNGIADRALVLLVVLLVLVVQFPFAWPDFDVVSADSVRRDTGQTETEQGDCPGSSNPTRSSGNHYYYHYDNGLVVVLVSQAVDDAGQEYEYEHDPVSLVVSVVRHAWVYYYYSHGPVVSSDQPDWRHTDDSSIDATHHNSSSSVRRTDGDIDIDDDPPPDPPVLVCLVPDPCDDPPNVVSVVVCCVRGNPDDPPPDDPDDPCPDDPVVVVVVVVVVVVVPPVD/DLVVCLPLLLVLCCVQKVAFSVLLCPQARVLLVVLLVLCVVCLVVLQDWDADDCVQFQQPVPWGKTWGFAFQEEEEEEFEQLRQRRGQRNLVSLQVSLPYAYEYETDVLSPSNLVVVQVVCVVPHDCVRYHYDYDDDVSVVVVLQDAGQEYEYEEALVVVVVSVVSCVVNVHHYWYAHAFQAEEEEFLQDDLVCLLVLLLQLLCQCCSSQNLDRFGHLEYEYEPNNPPSNVVSNVVNLCVQQNPQNVPRSNGIADRALVLLVVLLVLVVQFPFAWPDFDPVSADSVRRDTRQTETEQGDCPGSSNPTRSSGNHYYYHYDNGLVVVLVSQAVDDAGQEYEYEHDPVSLVVSVVRHAWVYYYYSHGPVVSSDQPDWRHTDDSSIDATHHNSSSSVRRTDGDIDIDDDPPPDPPVLVCLPPDPCDDPPNVVSVVVCCVRGNDDDPPPDDPDDPPVPDPCVVVVVVVVVVVVPPVD